Protein 4GBD (pdb70)

InterPro domains:
  IPR006680 Amidohydrolase-related [PF01979] (64-412)
  IPR011059 Metal-dependent hydrolase, composite domain superfamily [G3DSA:2.30.40.10] (15-431)
  IPR011059 Metal-dependent hydrolase, composite domain superfamily [SSF51338] (9-438)
  IPR032466 Metal-dependent hydrolase [SSF51556] (66-365)
  IPR050287 5-Methylthioadenosine/S-adenosylhomocysteine deaminase [PTHR43794] (7-441)

Solvent-accessible surface area: 29307 Å² total; per-residue (Å²): 132,73,2,69,18,0,0,6,5,23,25,0,1,8,8,47,95,62,46,56,47,49,146,71,41,0,0,1,3,54,118,21,89,2,28,70,41,10,62,82,114,104,2,77,209,74,23,25,122,92,85,63,105,1,102,14,22,0,0,0,2,2,1,1,2,0,0,5,19,4,0,6,0,0,0,0,7,61,7,31,49,34,62,11,49,55,18,11,99,92,73,4,61,67,15,9,66,125,56,14,45,65,83,0,0,94,25,0,0,50,2,0,1,0,1,4,2,61,0,0,3,1,0,3,0,0,10,7,17,56,9,121,9,0,7,36,16,0,92,100,2,3,2,12,0,4,0,0,1,7,0,11,67,73,101,20,24,29,5,165,64,15,56,25,4,9,144,62,1,65,52,10,39,75,116,29,115,169,32,93,24,2,99,9,1,1,0,0,22,0,12,83,6,2,38,58,114,47,0,68,88,0,31,74,24,3,110,130,50,97,7,11,5,0,0,15,0,0,6,20,45,121,15,6,96,67,16,87,150,188,96,59,35,40,1,0,22,29,2,66,142,20,39,7,17,10,94,94,2,0,0,0,1,0,9,44,25,51,109,96,2,28,52,37,1,72,127,23,99,1,5,0,0,3,0,1,10,0,1,1,5,8,26,9,14,57,5,21,2,17,81,0,34,126,38,63,11,30,0,0,0,0,0,8,2,0,0,1,0,0,10,4,18,0,1,10,0,1,35,14,0,0,2,5,5,0,12,50,86,49,101,3,84,2,2,34,10,45,108,0,2,42,0,0,0,5,5,0,0,93,1,8,46,3,62,205,63,4,4,2,6,73,77,48,21,17,0,6,0,0,0,0,20,1,37,30,4,12,14,2,2,37,48,53,11,0,4,1,0,0,0,0,1,23,40,72,10,4,65,6,0,1,3,24,23,153,40,2,0,29,94,29,142,15,80,90,25,78,47,135,153,11,15,49,77,2,120,93,19,7,68,106,20,73,119,120,2,71,17,0,0,3,3,26,24,0,0,8,6,50,92,65,42,61,46,49,147,76,42,0,0,0,3,76,119,13,85,2,29,63,39,9,60,79,128,108,1,82,219,80,25,26,122,87,77,55,94,6,106,15,24,0,0,0,0,3,2,1,2,0,0,5,21,5,0,6,0,0,0,0,8,60,4,28,51,36,64,12,53,57,19,8,97,89,76,3,59,69,15,9,67,129,54,14,44,66,79,0,0,97,26,0,0,50,1,0,1,0,2,5,1,59,0,0,2,1,0,5,1,0,8,8,16,58,11,129,9,0,6,36,16,0,91,100,2,3,2,9,1,3,0,0,1,5,0,11,64,70,99,20,27,30,6,169,68,10,53,23,4,15,137,63,0,65,56,10,19,101,115,31,159,155,38,100,36,4,110,6,1,0,0,0,23,0,10,82,7,3,39,54,109,44,0,65,88,0,32,70,20,4,110,121,59,94,2,13,5,0,0,12,0,0,6,18,44,110,12,8,99,56,18,91,145,178,101,58,37,38,2,0,24,35,1,68,142,20,38,7,19,12,84,92,2,0,0,0,1,0,11,40,22,49,116,93,2,27,46,29,0,71,115,25,89,0,5,0,0,2,0,1,10,0,1,1,4,8,26,8,15,56,6,20,2,19,87,0,45,121,37,60,9,24,0,0,0,0,0,8,1,0,1,1,1,0,12,4,17,0,4,10,0,1,37,14,0,0,2,7,5,0,11,48,77,52,90,3,82,3,1,28,8,42,118,0,2,36,0,1,0,4,6,0,0,91,1,7,51,10,64,208,76,3,5,2,7,70,76,46,20,16,0,5,0,0,0,0,18,1,39,27,5,12,13,4,2,39,46,52,12,0,3,1,0,1,2,0,2,22,37,72,9,4,64,6,0,3,2,19,15,151,38,4,0,29,80,28,134,17,98,99,25,77,42,129,160,9,10,50,92,2,114,102,22,6,67,108,19,70,120

Foldseek 3Di:
DAAQEKEFEQWEDQLVVFDDIDGQWIWGHHQQFTADIGHNVVNVVRHYPYYHYHYQKYKWFFFEAQEAAQLCLLCFQVQADAADPCCCPVPVVVLQVVDPALVSLLLRNLLRLLLRVLLRHQEYEHAYPPLVSNVVSCVLLNGAYEYAQEAFCAQGHPRRHRVRSVVVQVVVQVVCVPPPGYHYAHEHEELVTHDLVSLLVRQVVCVVSVHAYEYAALQAPVQQVVCCVPPVHGSLVSNVVSPRAAQRYEHERNQDADVVNLVSCLVRLAEYEHAPQLSVRSVRHHRQVQVSVVSPRLYAYHNYDCNRNNGRNLLVRLLVNLVSNCVSNVHNPGCPLSNSLLNRFQSSCSNRVNNVATRGSDGPHRPFMWMFRQPDPQNPPPPDVSNSSNHGDGSNRTQWTDTSNHTQGHGSDGPRDDVVVSVVVSVVSNVVSVD/DAQEKEFEQWEDQLVVFPDIDGQWIWGHHQQFGADIGHNVVVVVVDHPYYDYHYQKYKWFFFEFQAAAQLCQLVFQVQADAADPCSCPVGVVVLQVPDDALVSLLLRLLLRLLQRVLLRHQEYEHAYPPLVSSVVSCVLLLGAYEYAQEAFCACGHPRRHRVRSVVVLVVVCVVCVPPPGYHYAHEHEELVGDDLVRLLVRVVVCVVSVHAYEYAALQAPCQQVVCCVPPVHGSQVVCVVSPRAAQRYEHEHQQDADPVNLVSQLVRLAEYEHAAQLSVRSVRHHHQVQVSVVSPRLYAYHPYDCNRNNGRNLLQSLLVNQVRNCVSVVHNPGCALRNSLQSRFQSSCSNRVNNQATRGSDGPHRRFMWMFRQPDPQNPPPPDVSNSSRHTDGSNRTQWTDTSNHTQGHGSDGPSDDVVVSVVVSVVSNVVSVD

Nearest PDB structures (foldseek):
  4gbd-assembly1_B  TM=1.002E+00  e=1.174E-94  Pseudomonas aeruginosa PAO1
  3lnp-assembly1_A-2  TM=9.795E-01  e=4.358E-64  Oleispira antarctica
  4dzh-assembly1_A-2  TM=9.900E-01  e=2.253E-63  Xanthomonas campestris pv. campestris str. ATCC 33913
  4f0r-assembly1_A  TM=9.836E-01  e=1.410E-61  Chromobacterium violaceum ATCC 12472
  4v1y-assembly2_G  TM=9.250E-01  e=1.559E-37  Pseudomonas sp. ADP

B-factor: mean 43.45, std 11.18, range [23.79, 106.52]

Secondary structure (DSSP, 8-state):
--EEEEEEEEEE--SSSTT--EESEEEEEETTEEEEEEEHHHHHHH-EEEEEEEEEEEEEEPEEEEEE-GGGGGGTTSS-S--HHHHIIIIIHHHHHHH--HHHHHHHHHHHHHHHHHTTEEEEEEE-S-HHHHHHHHHHHT-EEEEEEEE-SS-BTTBSSHHHHHHHHHHHHHHTTT-SSEEEEEEE--GGGS-HHHHHHHHHHHHHHT--EEEEES-SHHHHHHHHHHHSS-HHHHHHHHT--STTEEEEE-----HHHHHHHHHHTPEEEE-HHHHHHTT-----HHHHHHTT-EEEE----TTSS----HHHHHHHHHHHHHHHHT-TTTT-HHHHHHHHTHHHHHHHT-TTTSSS--TTSB--EEEEE--SGGG-S-S-HHHHHHHH--GGGEEEEEETTEEEEETTEESS--HHHHHHHHHHHHHHHH-/-EEEEEEEEEE---SSTT--EESEEEEEETTEEEEEEEHHHHHHH-EEEEEEEEEEEEEEPEEE----GGGGGGTTTT-S--HHHHIIIIIHHHHHHH--HHHHHHHHHHHHHHHHHTTEEEEEEE-S-HHHHHHHHHHHT-EEEEEEEE-SS-BTTBSSHHHHHHHHHHHHHHHTT-SSEEEEEEE--GGGS-HHHHHHHHHHHHHHT--EEEEES--HHHHHHHHHHHSS-HHHHHHHHT--STTEEEEE-----HHHHHHHHHHT-EEEE-HHHHHHTT-----HHHHHHTT-EEEE----TTSS----HHHHHHHHHHHHHHHHT-TTSS-HHHHHHHHTHHHHHHTT-TTTSSS--TTSB--EEEEE--SGGG-S-S-HHHHHHHH--GGGEEEEEETTEEEEETTEESS--HHHHHHHHHHHHHHHH-

Structure (mmCIF, N/CA/C/O backbone):
data_4GBD
#
_entry.id   4GBD
#
_cell.length_a   119.814
_cell.length_b   120.310
_cell.length_c   77.298
_cell.angle_alpha   90.000
_cell.angle_beta   108.000
_cell.angle_gamma   90.000
#
_symmetry.space_group_name_H-M   'C 1 2 1'
#
loop_
_entity.id
_entity.type
_entity.pdbx_description
1 polymer 'Putative uncharacterized protein'
2 non-polymer (8R)-3-(5-S-methyl-5-thio-beta-D-ribofuranosyl)-3,6,7,8-tetrahydroimidazo[4,5-d][1,3]diazepin-8-ol
3 non-polymer 'ZINC ION'
4 non-polymer 'PHOSPHATE ION'
5 water water
#
loop_
_atom_site.group_PDB
_atom_site.id
_atom_site.type_symbol
_atom_site.label_atom_id
_atom_site.label_alt_id
_atom_site.label_comp_id
_atom_site.label_asym_id
_atom_site.label_entity_id
_atom_site.label_seq_id
_atom_site.pdbx_PDB_ins_code
_atom_site.Cartn_x
_atom_site.Cartn_y
_atom_site.Cartn_z
_atom_site.occupancy
_atom_site.B_iso_or_equiv
_atom_site.auth_seq_id
_atom_site.auth_comp_id
_atom_site.auth_asym_id
_atom_site.auth_atom_id
_atom_site.pdbx_PDB_model_num
ATOM 1 N N . ASN A 1 20 ? -58.494 -37.874 5.500 1.00 63.05 6 ASN A N 1
ATOM 2 C CA . ASN A 1 20 ? -58.648 -37.189 6.813 1.00 64.44 6 ASN A CA 1
ATOM 3 C C . ASN A 1 20 ? -58.279 -35.692 6.707 1.00 65.18 6 ASN A C 1
ATOM 4 O O . ASN A 1 20 ? -57.156 -35.279 7.042 1.00 61.62 6 ASN A O 1
ATOM 9 N N . PRO A 1 21 ? -59.220 -34.878 6.211 1.00 58.98 7 PRO A N 1
ATOM 10 C CA . PRO A 1 21 ? -59.022 -33.439 5.982 1.00 51.58 7 PRO A CA 1
ATOM 11 C C . PRO A 1 21 ? -58.535 -32.667 7.227 1.00 42.19 7 PRO A C 1
ATOM 12 O O . PRO A 1 21 ? -58.838 -33.048 8.341 1.00 36.49 7 PRO A O 1
ATOM 16 N N . PHE A 1 22 ? -57.850 -31.548 7.013 1.00 37.09 8 PHE A N 1
ATOM 17 C CA . PHE A 1 22 ? -57.394 -30.690 8.108 1.00 36.87 8 PHE A CA 1
ATOM 18 C C . PHE A 1 22 ? -58.589 -29.999 8.753 1.00 36.06 8 PHE A C 1
ATOM 19 O O . PHE A 1 22 ? -59.620 -29.795 8.092 1.00 34.54 8 PHE A O 1
ATOM 27 N N . ASP A 1 23 ? -58.461 -29.624 10.025 1.00 31.79 9 ASP A N 1
ATOM 28 C CA . ASP A 1 23 ? -59.409 -28.722 10.662 1.00 32.76 9 ASP A CA 1
ATOM 29 C C . ASP A 1 23 ? -59.341 -27.351 10.006 1.00 35.50 9 ASP A C 1
ATOM 30 O O . ASP A 1 23 ? -60.357 -26.719 9.715 1.00 34.13 9 ASP A O 1
ATOM 35 N N . LEU A 1 24 ? -58.124 -26.893 9.731 1.00 34.81 10 LEU A N 1
ATOM 36 C CA . LEU A 1 24 ? -57.949 -25.584 9.148 1.00 34.25 10 LEU A CA 1
ATOM 37 C C . LEU A 1 24 ? -56.769 -25.555 8.191 1.00 36.15 10 LEU A C 1
ATOM 38 O O . LEU A 1 24 ? -55.662 -26.025 8.519 1.00 36.43 10 LEU A O 1
ATOM 43 N N . LEU A 1 25 ? -57.015 -25.025 7.002 1.00 30.83 11 LEU A N 1
ATOM 44 C CA . LEU A 1 25 ? -55.958 -24.878 6.033 1.00 33.52 11 LEU A CA 1
ATOM 45 C C . LEU A 1 25 ? -55.600 -23.394 5.845 1.00 35.36 11 LEU A C 1
ATOM 46 O O . LEU A 1 25 ? -56.440 -22.616 5.398 1.00 32.81 11 LEU A O 1
ATOM 51 N N . LEU A 1 26 ? -54.352 -23.013 6.157 1.00 31.21 12 LEU A N 1
ATOM 52 C CA . LEU A 1 26 ? -53.865 -21.625 6.024 1.00 32.24 12 LEU A CA 1
ATOM 53 C C . LEU A 1 26 ? -53.086 -21.462 4.739 1.00 35.26 12 LEU A C 1
ATOM 54 O O . LEU A 1 26 ? -52.172 -22.251 4.472 1.00 36.08 12 LEU A O 1
ATOM 59 N N . LEU A 1 27 ? -53.436 -20.450 3.949 1.00 34.95 13 LEU A N 1
ATOM 60 C CA . LEU A 1 27 ? -52.784 -20.202 2.652 1.00 37.04 13 LEU A CA 1
ATOM 61 C C . LEU A 1 27 ? -52.093 -18.824 2.540 1.00 37.23 13 LEU A C 1
ATOM 62 O O . LEU A 1 27 ? -52.590 -17.917 1.867 1.00 34.08 13 LEU A O 1
ATOM 67 N N . PRO A 1 28 ? -50.930 -18.663 3.181 1.00 35.94 14 PRO A N 1
ATOM 68 C CA . PRO A 1 28 ? -50.263 -17.354 3.122 1.00 33.74 14 PRO A CA 1
ATOM 69 C C . PRO A 1 28 ? -49.419 -17.202 1.869 1.00 31.80 14 PRO A C 1
ATOM 70 O O . PRO A 1 28 ? -49.084 -18.198 1.255 1.00 33.35 14 PRO A O 1
ATOM 74 N N . THR A 1 29 ? -48.999 -15.987 1.535 1.00 30.78 15 THR A N 1
ATOM 75 C CA . THR A 1 29 ? -47.977 -15.818 0.492 1.00 33.66 15 THR A CA 1
ATOM 76 C C . THR A 1 29 ? -46.631 -16.483 0.882 1.00 34.61 15 THR A C 1
ATOM 77 O O . THR A 1 29 ? -45.982 -17.158 0.059 1.00 30.95 15 THR A O 1
ATOM 81 N N . TRP A 1 30 ? -46.240 -16.299 2.137 1.00 28.38 16 TRP A N 1
ATOM 82 C CA . TRP A 1 30 ? -44.964 -16.844 2.608 1.00 32.55 16 TRP A CA 1
ATOM 83 C C . TRP A 1 30 ? -45.130 -17.611 3.859 1.00 30.79 16 TRP A C 1
ATOM 84 O O . TRP A 1 30 ? -45.977 -17.248 4.724 1.00 29.83 16 TRP A O 1
ATOM 95 N N . ILE A 1 31 ? -44.291 -18.641 3.987 1.00 29.78 17 ILE A N 1
ATOM 96 C CA . ILE A 1 31 ? -44.166 -19.403 5.235 1.00 29.63 17 ILE A CA 1
ATOM 97 C C . ILE A 1 31 ? -42.711 -19.394 5.640 1.00 30.49 17 ILE A C 1
ATOM 98 O O . ILE A 1 31 ? -41.836 -19.733 4.847 1.00 31.08 17 ILE A O 1
ATOM 103 N N . VAL A 1 32 ? -42.453 -19.040 6.885 1.00 28.40 18 VAL A N 1
ATOM 104 C CA . VAL A 1 32 ? -41.095 -19.223 7.392 1.00 28.76 18 VAL A CA 1
ATOM 105 C C . VAL A 1 32 ? -41.125 -20.235 8.546 1.00 29.74 18 VAL A C 1
ATOM 106 O O . VAL A 1 32 ? -41.634 -19.936 9.638 1.00 31.10 18 VAL A O 1
ATOM 110 N N . PRO A 1 33 ? -40.579 -21.446 8.290 1.00 29.68 19 PRO A N 1
ATOM 111 C CA . PRO A 1 33 ? -40.731 -22.574 9.182 1.00 29.57 19 PRO A CA 1
ATOM 112 C C . PRO A 1 33 ? -39.727 -22.505 10.340 1.00 32.52 19 PRO A C 1
ATOM 113 O O . PRO A 1 33 ? -39.909 -23.214 11.351 1.00 32.98 19 PRO A O 1
ATOM 117 N N . VAL A 1 34 ? -38.680 -21.688 10.167 1.00 32.16 20 VAL A N 1
ATOM 118 C CA . VAL A 1 34 ? -37.631 -21.466 11.164 1.00 33.26 20 VAL A CA 1
ATOM 119 C C . VAL A 1 34 ? -36.641 -22.632 11.193 1.00 38.26 20 VAL A C 1
ATOM 120 O O . VAL A 1 34 ? -35.422 -22.408 11.245 1.00 35.38 20 VAL A O 1
ATOM 124 N N . GLU A 1 35 ? -37.178 -23.857 11.141 1.00 38.79 21 GLU A N 1
ATOM 125 C CA . GLU A 1 35 ? -36.426 -25.092 10.820 1.00 40.70 21 GLU A CA 1
ATOM 126 C C . GLU A 1 35 ? -36.924 -25.706 9.502 1.00 44.06 21 GLU A C 1
ATOM 127 O O . GLU A 1 35 ? -38.125 -25.942 9.350 1.00 47.48 21 GLU A O 1
ATOM 133 N N . PRO A 1 36 ? -36.022 -25.951 8.536 1.00 42.88 22 PRO A N 1
ATOM 134 C CA . PRO A 1 36 ? -34.600 -25.577 8.560 1.00 43.18 22 PRO A CA 1
ATOM 135 C C . PRO A 1 36 ? -34.408 -24.068 8.477 1.00 41.47 22 PRO A C 1
ATOM 136 O O . PRO A 1 36 ? -35.281 -23.336 7.961 1.00 36.32 22 PRO A O 1
ATOM 140 N N . ALA A 1 37 ? -33.272 -23.630 8.999 1.00 37.35 23 ALA A N 1
ATOM 141 C CA . ALA A 1 37 ? -32.936 -22.218 9.134 1.00 37.97 23 ALA A CA 1
ATOM 142 C C . ALA A 1 37 ? -32.764 -21.557 7.785 1.00 37.35 23 ALA A C 1
ATOM 143 O O . ALA A 1 37 ? -32.226 -22.154 6.859 1.00 36.74 23 ALA A O 1
ATOM 145 N N . GLY A 1 38 ? -33.221 -20.316 7.673 1.00 35.83 24 GLY A N 1
ATOM 146 C CA . GLY A 1 38 ? -32.894 -19.481 6.539 1.00 33.46 24 GLY A CA 1
ATOM 147 C C . GLY A 1 38 ? -33.744 -19.667 5.318 1.00 36.03 24 GLY A C 1
ATOM 148 O O . GLY A 1 38 ? -33.419 -19.128 4.283 1.00 40.04 24 GLY A O 1
ATOM 149 N N . VAL A 1 39 ? -34.825 -20.424 5.422 1.00 35.86 25 VAL A N 1
ATOM 150 C CA . VAL A 1 39 ? -35.686 -20.675 4.264 1.00 37.03 25 VAL A CA 1
ATOM 151 C C . VAL A 1 39 ? -37.040 -20.011 4.408 1.00 35.19 25 VAL A C 1
ATOM 152 O O . VAL A 1 39 ? -37.537 -19.826 5.498 1.00 35.16 25 VAL A O 1
ATOM 156 N N . VAL A 1 40 ? -37.632 -19.659 3.279 1.00 35.17 26 VAL A N 1
ATOM 157 C CA . VAL A 1 40 ? -38.946 -19.093 3.240 1.00 38.07 26 VAL A CA 1
ATOM 158 C C . VAL A 1 40 ? -39.663 -19.815 2.100 1.00 38.54 26 VAL A C 1
ATOM 159 O O . VAL A 1 40 ? -39.103 -19.969 1.024 1.00 36.85 26 VAL A O 1
ATOM 163 N N . LEU A 1 41 ? -40.875 -20.298 2.356 1.00 39.41 27 LEU A N 1
ATOM 164 C CA . LEU A 1 41 ? -41.669 -20.970 1.334 1.00 41.42 27 LEU A CA 1
ATOM 165 C C . LEU A 1 41 ? -42.685 -20.007 0.721 1.00 44.67 27 LEU A C 1
ATOM 166 O O . LEU A 1 41 ? -43.399 -19.304 1.433 1.00 40.81 27 LEU A O 1
ATOM 171 N N . ARG A 1 42 ? -42.745 -19.998 -0.609 1.00 39.91 28 ARG A N 1
ATOM 172 C CA . ARG A 1 42 ? -43.697 -19.192 -1.330 1.00 40.50 28 ARG A CA 1
ATOM 173 C C . ARG A 1 42 ? -44.816 -20.055 -1.892 1.00 40.79 28 ARG A C 1
ATOM 174 O O . ARG A 1 42 ? -44.569 -21.150 -2.421 1.00 36.53 28 ARG A O 1
ATOM 182 N N . ASP A 1 43 ? -46.051 -19.574 -1.751 1.00 42.72 29 ASP A N 1
ATOM 183 C CA . ASP A 1 43 ? -47.225 -20.287 -2.289 1.00 40.87 29 ASP A CA 1
ATOM 184 C C . ASP A 1 43 ? -47.343 -21.735 -1.765 1.00 40.60 29 ASP A C 1
ATOM 185 O O . ASP A 1 43 ? -47.612 -22.688 -2.507 1.00 40.35 29 ASP A O 1
ATOM 190 N N . HIS A 1 44 ? -47.075 -21.883 -0.473 1.00 34.38 30 HIS A N 1
ATOM 191 C CA . HIS A 1 44 ? -47.261 -23.152 0.226 1.00 36.55 30 HIS A CA 1
ATOM 192 C C . HIS A 1 44 ? -48.383 -22.977 1.173 1.00 37.27 30 HIS A C 1
ATOM 193 O O . HIS A 1 44 ? -48.941 -21.880 1.262 1.00 37.69 30 HIS A O 1
ATOM 200 N N . ALA A 1 45 ? -48.700 -24.021 1.930 1.00 36.26 31 ALA A N 1
ATOM 201 C CA . ALA A 1 45 ? -49.880 -23.980 2.772 1.00 37.59 31 ALA A CA 1
ATOM 202 C C . ALA A 1 45 ? -49.565 -24.759 4.018 1.00 37.21 31 ALA A C 1
ATOM 203 O O . ALA A 1 45 ? -48.742 -25.661 3.976 1.00 37.10 31 ALA A O 1
ATOM 205 N N . LEU A 1 46 ? -50.215 -24.397 5.118 1.00 33.02 32 LEU A N 1
ATOM 206 C CA . LEU A 1 46 ? -50.058 -25.117 6.366 1.00 34.04 32 LEU A CA 1
ATOM 207 C C . LEU A 1 46 ? -51.440 -25.637 6.798 1.00 35.03 32 LEU A C 1
ATOM 208 O O . LEU A 1 46 ? -52.364 -24.852 7.025 1.00 36.82 32 LEU A O 1
ATOM 213 N N . GLY A 1 47 ? -51.574 -26.960 6.916 1.00 37.72 33 GLY A N 1
ATOM 214 C CA . GLY A 1 47 ? -52.815 -27.583 7.372 1.00 33.51 33 GLY A CA 1
ATOM 215 C C . GLY A 1 47 ? -52.690 -27.900 8.854 1.00 37.14 33 GLY A C 1
ATOM 216 O O . GLY A 1 47 ? -51.681 -28.495 9.277 1.00 36.36 33 GLY A O 1
ATOM 217 N N . ILE A 1 48 ? -53.715 -27.517 9.631 1.00 33.60 34 ILE A N 1
ATOM 218 C CA . ILE A 1 48 ? -53.778 -27.776 11.085 1.00 32.00 34 ILE A CA 1
ATOM 219 C C . ILE A 1 48 ? -54.774 -28.903 11.368 1.00 37.49 34 ILE A C 1
ATOM 220 O O . ILE A 1 48 ? -55.865 -28.995 10.729 1.00 31.92 34 ILE A O 1
ATOM 225 N N . ARG A 1 49 ? -54.422 -29.798 12.281 1.00 33.27 35 ARG A N 1
ATOM 226 C CA . ARG A 1 49 ? -55.389 -30.825 12.682 1.00 36.57 35 ARG A CA 1
ATOM 227 C C . ARG A 1 49 ? -55.168 -31.172 14.119 1.00 40.41 35 ARG A C 1
ATOM 228 O O . ARG A 1 49 ? -54.007 -31.311 14.553 1.00 37.26 35 ARG A O 1
ATOM 236 N N . ASP A 1 50 ? -56.265 -31.291 14.863 1.00 37.66 36 ASP A N 1
ATOM 237 C CA . ASP A 1 50 ? -56.204 -31.637 16.306 1.00 43.50 36 ASP A CA 1
ATOM 238 C C . ASP A 1 50 ? -55.199 -30.794 17.091 1.00 43.43 36 ASP A C 1
ATOM 239 O O . ASP A 1 50 ? -54.526 -31.314 17.982 1.00 48.13 36 ASP A O 1
ATOM 244 N N . GLY A 1 51 ? -55.074 -29.508 16.733 1.00 41.12 37 GLY A N 1
ATOM 245 C CA . GLY A 1 51 ? -54.246 -28.553 17.475 1.00 37.21 37 GLY A CA 1
ATOM 246 C C . GLY A 1 51 ? -52.784 -28.624 17.094 1.00 36.25 37 GLY A C 1
ATOM 247 O O . GLY A 1 51 ? -51.969 -27.920 17.661 1.00 35.71 37 GLY A O 1
ATOM 248 N N . GLN A 1 52 ? -52.486 -29.460 16.095 1.00 35.25 38 GLN A N 1
ATOM 249 C CA . GLN A 1 52 ? -51.172 -29.671 15.580 1.00 36.94 38 GLN A CA 1
ATOM 250 C C . GLN A 1 52 ? -50.990 -29.283 14.113 1.00 39.53 38 GLN A C 1
ATOM 251 O O . GLN A 1 52 ? -51.951 -29.257 13.326 1.00 35.21 38 GLN A O 1
ATOM 257 N N . ILE A 1 53 ? -49.735 -29.009 13.768 1.00 33.49 39 ILE A N 1
ATOM 258 C CA . ILE A 1 53 ? -49.318 -28.847 12.374 1.00 36.63 39 ILE A CA 1
ATOM 259 C C . ILE A 1 53 ? -49.349 -30.223 11.719 1.00 38.07 39 ILE A C 1
ATOM 260 O O . ILE A 1 53 ? -48.570 -31.111 12.085 1.00 40.90 39 ILE A O 1
ATOM 265 N N . ALA A 1 54 ? -50.243 -30.401 10.747 1.00 34.87 40 ALA A N 1
ATOM 266 C CA . ALA A 1 54 ? -50.395 -31.701 10.125 1.00 36.42 40 ALA A CA 1
ATOM 267 C C . ALA A 1 54 ? -49.493 -31.774 8.947 1.00 39.18 40 ALA A C 1
ATOM 268 O O . ALA A 1 54 ? -48.912 -32.813 8.694 1.00 42.62 40 ALA A O 1
ATOM 270 N N . LEU A 1 55 ? -49.344 -30.670 8.225 1.00 38.33 41 LEU A N 1
ATOM 271 C CA . LEU A 1 55 ? -48.598 -30.709 6.998 1.00 39.22 41 LEU A CA 1
ATOM 272 C C . LEU A 1 55 ? -48.247 -29.302 6.571 1.00 38.79 41 LEU A C 1
ATOM 273 O O . LEU A 1 55 ? -49.021 -28.376 6.797 1.00 36.17 41 LEU A O 1
ATOM 278 N N . VAL A 1 56 ? -47.057 -29.155 5.988 1.00 37.40 42 VAL A N 1
ATOM 279 C CA . VAL A 1 56 ? -46.687 -27.983 5.202 1.00 37.92 42 VAL A CA 1
ATOM 280 C C . VAL A 1 56 ? -46.467 -28.489 3.784 1.00 38.84 42 VAL A C 1
ATOM 281 O O . VAL A 1 56 ? -45.745 -29.451 3.598 1.00 39.41 42 VAL A O 1
ATOM 285 N N . ALA A 1 57 ? -47.112 -27.886 2.787 1.00 36.60 43 ALA A N 1
ATOM 286 C CA . ALA A 1 57 ? -47.049 -28.420 1.416 1.00 39.79 43 ALA A CA 1
ATOM 287 C C . ALA A 1 57 ? -47.338 -27.326 0.364 1.00 36.05 43 ALA A C 1
ATOM 288 O O . ALA A 1 57 ? -47.895 -26.277 0.693 1.00 34.65 43 ALA A O 1
ATOM 290 N N . PRO A 1 58 ? -46.916 -27.546 -0.888 1.00 34.83 44 PRO A N 1
ATOM 291 C CA . PRO A 1 58 ? -47.285 -26.610 -1.946 1.00 33.35 44 PRO A CA 1
ATOM 292 C C . PRO A 1 58 ? -48.803 -26.438 -1.948 1.00 34.79 44 PRO A C 1
ATOM 293 O O . PRO A 1 58 ? -49.512 -27.345 -1.505 1.00 33.35 44 PRO A O 1
ATOM 297 N N . ARG A 1 59 ? -49.294 -25.273 -2.371 1.00 35.15 45 ARG A N 1
ATOM 298 C CA . ARG A 1 59 ? -50.717 -24.964 -2.181 1.00 39.99 45 ARG A CA 1
ATOM 299 C C . ARG A 1 59 ? -51.636 -25.947 -2.905 1.00 37.59 45 ARG A C 1
ATOM 300 O O . ARG A 1 59 ? -52.621 -26.375 -2.331 1.00 38.00 45 ARG A O 1
ATOM 308 N N . GLU A 1 60 ? -51.306 -26.318 -4.145 1.00 38.31 46 GLU A N 1
ATOM 309 C CA . GLU A 1 60 ? -52.116 -27.298 -4.880 1.00 42.87 46 GLU A CA 1
ATOM 310 C C . GLU A 1 60 ? -52.315 -28.609 -4.087 1.00 41.77 46 GLU A C 1
ATOM 311 O O . GLU A 1 60 ? -53.438 -29.052 -3.841 1.00 38.35 46 GLU A O 1
ATOM 317 N N . GLN A 1 61 ? -51.214 -29.214 -3.665 1.00 39.63 47 GLN A N 1
ATOM 318 C CA . GLN A 1 61 ? -51.275 -30.459 -2.900 1.00 39.24 47 GLN A CA 1
ATOM 319 C C . GLN A 1 61 ? -52.075 -30.258 -1.620 1.00 35.22 47 GLN A C 1
ATOM 320 O O . GLN A 1 61 ? -52.847 -31.115 -1.204 1.00 34.13 47 GLN A O 1
ATOM 326 N N . ALA A 1 62 ? -51.926 -29.103 -0.998 1.00 37.04 48 ALA A N 1
ATOM 327 C CA . ALA A 1 62 ? -52.537 -28.930 0.315 1.00 38.81 48 ALA A CA 1
ATOM 328 C C . ALA A 1 62 ? -54.050 -28.818 0.121 1.00 37.20 48 ALA A C 1
ATOM 329 O O . ALA A 1 62 ? -54.824 -29.417 0.880 1.00 36.95 48 ALA A O 1
ATOM 331 N N . MET A 1 63 ? -54.448 -28.082 -0.920 1.00 34.04 49 MET A N 1
ATOM 332 C CA . MET A 1 63 ? -55.869 -27.850 -1.188 1.00 38.19 49 MET A CA 1
ATOM 333 C C . MET A 1 63 ? -56.580 -29.129 -1.621 1.00 39.36 49 MET A C 1
ATOM 334 O O . MET A 1 63 ? -57.784 -29.281 -1.372 1.00 37.27 49 MET A O 1
ATOM 339 N N . ARG A 1 64 ? -55.832 -30.035 -2.280 1.00 39.98 50 ARG A N 1
ATOM 340 C CA . ARG A 1 64 ? -56.396 -31.259 -2.862 1.00 40.38 50 ARG A CA 1
ATOM 341 C C . ARG A 1 64 ? -56.690 -32.189 -1.724 1.00 40.45 50 ARG A C 1
ATOM 342 O O . ARG A 1 64 ? -57.577 -33.005 -1.796 1.00 36.92 50 ARG A O 1
ATOM 350 N N . HIS A 1 65 ? -55.964 -32.014 -0.627 1.00 36.33 51 HIS A N 1
ATOM 351 C CA . HIS A 1 65 ? -56.167 -32.845 0.554 1.00 41.40 51 HIS A CA 1
ATOM 352 C C . HIS A 1 65 ? -57.505 -32.640 1.217 1.00 44.61 51 HIS A C 1
ATOM 353 O O . HIS A 1 65 ? -58.088 -33.591 1.725 1.00 46.68 51 HIS A O 1
ATOM 360 N N . GLY A 1 66 ? -57.990 -31.405 1.276 1.00 38.90 52 GLY A N 1
ATOM 361 C CA . GLY A 1 66 ? -59.244 -31.151 1.970 1.00 40.13 52 GLY A CA 1
ATOM 362 C C . GLY A 1 66 ? -59.122 -30.579 3.379 1.00 42.29 52 GLY A C 1
ATOM 363 O O . GLY A 1 66 ? -58.224 -30.946 4.156 1.00 41.99 52 GLY A O 1
ATOM 364 N N . ALA A 1 67 ? -60.049 -29.684 3.716 1.00 40.82 53 ALA A N 1
ATOM 365 C CA . ALA A 1 67 ? -60.080 -29.054 5.037 1.00 37.87 53 ALA A CA 1
ATOM 366 C C . ALA A 1 67 ? -61.488 -28.610 5.353 1.00 40.29 53 ALA A C 1
ATOM 367 O O . ALA A 1 67 ? -62.267 -28.282 4.453 1.00 37.63 53 ALA A O 1
ATOM 369 N N . THR A 1 68 ? -61.805 -28.596 6.640 1.00 40.49 54 THR A N 1
ATOM 370 C CA . THR A 1 68 ? -63.096 -28.126 7.118 1.00 39.82 54 THR A CA 1
ATOM 371 C C . THR A 1 68 ? -63.210 -26.612 6.910 1.00 43.38 54 THR A C 1
ATOM 372 O O . THR A 1 68 ? -64.286 -26.094 6.643 1.00 40.83 54 THR A O 1
ATOM 376 N N . GLU A 1 69 ? -62.084 -25.912 7.013 1.00 38.27 55 GLU A N 1
ATOM 377 C CA . GLU A 1 69 ? -62.074 -24.479 6.846 1.00 40.30 55 GLU A CA 1
ATOM 378 C C . GLU A 1 69 ? -60.747 -24.082 6.223 1.00 38.31 55 GLU A C 1
ATOM 379 O O . GLU A 1 69 ? -59.696 -24.693 6.494 1.00 34.92 55 GLU A O 1
ATOM 385 N N . ILE A 1 70 ? -60.802 -23.055 5.394 1.00 36.37 56 ILE A N 1
ATOM 386 C CA . ILE A 1 70 ? -59.686 -22.633 4.574 1.00 43.33 56 ILE A CA 1
ATOM 387 C C . ILE A 1 70 ? -59.545 -21.135 4.767 1.00 46.94 56 ILE A C 1
ATOM 388 O O . ILE A 1 70 ? -60.541 -20.422 4.737 1.00 45.11 56 ILE A O 1
ATOM 393 N N . ARG A 1 71 ? -58.331 -20.662 5.058 1.00 44.35 57 ARG A N 1
ATOM 394 C CA . ARG A 1 71 ? -58.103 -19.218 5.166 1.00 41.72 57 ARG A CA 1
ATOM 395 C C . ARG A 1 71 ? -57.010 -18.736 4.232 1.00 41.92 57 ARG A C 1
ATOM 396 O O . ARG A 1 71 ? -55.832 -19.062 4.436 1.00 39.12 57 ARG A O 1
ATOM 404 N N . GLU A 1 72 ? -57.398 -17.945 3.233 1.00 38.31 58 GLU A N 1
ATOM 405 C CA . GLU A 1 72 ? -56.445 -17.273 2.360 1.00 42.13 58 GLU A CA 1
ATOM 406 C C . GLU A 1 72 ? -55.772 -16.127 3.084 1.00 42.03 58 GLU A C 1
ATOM 407 O O . GLU A 1 72 ? -56.443 -15.328 3.737 1.00 41.05 58 GLU A O 1
ATOM 413 N N . LEU A 1 73 ? -54.441 -16.047 2.975 1.00 40.85 59 LEU A N 1
ATOM 414 C CA . LEU A 1 73 ? -53.684 -14.988 3.656 1.00 36.66 59 LEU A CA 1
ATOM 415 C C . LEU A 1 73 ? -52.757 -14.238 2.688 1.00 36.32 59 LEU A C 1
ATOM 416 O O . LEU A 1 73 ? -51.510 -14.195 2.889 1.00 36.53 59 LEU A O 1
ATOM 421 N N . PRO A 1 74 ? -53.342 -13.627 1.638 1.00 36.15 60 PRO A N 1
ATOM 422 C CA . PRO A 1 74 ? -52.485 -13.007 0.627 1.00 37.37 60 PRO A CA 1
ATOM 423 C C . PRO A 1 74 ? -51.662 -11.857 1.216 1.00 38.40 60 PRO A C 1
ATOM 424 O O . PRO A 1 74 ? -52.156 -11.069 2.027 1.00 38.43 60 PRO A O 1
ATOM 428 N N . GLY A 1 75 ? -50.390 -11.804 0.858 1.00 36.21 61 GLY A N 1
ATOM 429 C CA . GLY A 1 75 ? -49.525 -10.734 1.330 1.00 34.70 61 GLY A CA 1
ATOM 430 C C . GLY A 1 75 ? -49.043 -10.954 2.778 1.00 35.58 61 GLY A C 1
ATOM 431 O O . GLY A 1 75 ? -48.375 -10.090 3.360 1.00 31.63 61 GLY A O 1
ATOM 432 N N . MET A 1 76 ? -49.394 -12.091 3.355 1.00 35.29 62 MET A N 1
ATOM 433 C CA . MET A 1 76 ? -48.997 -12.384 4.730 1.00 33.42 62 MET A CA 1
ATOM 434 C C . MET A 1 76 ? -47.889 -13.406 4.811 1.00 33.08 62 MET A C 1
ATOM 435 O O . MET A 1 76 ? -47.745 -14.252 3.937 1.00 27.67 62 MET A O 1
ATOM 440 N N . LEU A 1 77 ? -47.148 -13.325 5.900 1.00 27.39 63 LEU A N 1
ATOM 441 C CA . LEU A 1 77 ? -46.059 -14.208 6.202 1.00 30.76 63 LEU A CA 1
ATOM 442 C C . LEU A 1 77 ? -46.474 -14.989 7.482 1.00 31.20 63 LEU A C 1
ATOM 443 O O . LEU A 1 77 ? -46.854 -14.372 8.507 1.00 31.10 63 LEU A O 1
ATOM 448 N N . LEU A 1 78 ? -46.437 -16.313 7.401 1.00 29.21 64 LEU A N 1
ATOM 449 C CA . LEU A 1 78 ? -46.836 -17.162 8.512 1.00 29.10 64 LEU A CA 1
ATOM 450 C C . LEU A 1 78 ? -45.559 -17.642 9.207 1.00 28.90 64 LEU A C 1
ATOM 451 O O . LEU A 1 78 ? -44.617 -18.092 8.581 1.00 31.20 64 LEU A O 1
ATOM 456 N N . ALA A 1 79 ? -45.533 -17.510 10.507 1.00 29.75 65 ALA A N 1
ATOM 457 C CA . ALA A 1 79 ? -44.335 -17.868 11.263 1.00 29.42 65 ALA A CA 1
ATOM 458 C C . ALA A 1 79 ? -44.773 -18.640 12.525 1.00 29.38 65 ALA A C 1
ATOM 459 O O . ALA A 1 79 ? -45.954 -18.618 12.875 1.00 29.51 65 ALA A O 1
ATOM 461 N N . PRO A 1 80 ? -43.831 -19.309 13.240 1.00 33.12 66 PRO A N 1
ATOM 462 C CA . PRO A 1 80 ? -44.196 -19.749 14.608 1.00 30.89 66 PRO A CA 1
ATOM 463 C C . PRO A 1 80 ? -44.511 -18.536 15.501 1.00 28.86 66 PRO A C 1
ATOM 464 O O . PRO A 1 80 ? -43.969 -17.440 15.281 1.00 28.94 66 PRO A O 1
ATOM 468 N N . GLY A 1 81 ? -45.379 -18.715 16.490 1.00 27.89 67 GLY A N 1
ATOM 469 C CA . GLY A 1 81 ? -45.808 -17.602 17.316 1.00 27.28 67 GLY A CA 1
ATOM 470 C C . GLY A 1 81 ? -44.546 -17.144 18.033 1.00 31.90 67 GLY A C 1
ATOM 471 O O . GLY A 1 81 ? -43.611 -17.940 18.191 1.00 32.87 67 GLY A O 1
ATOM 472 N N . LEU A 1 82 ? -44.527 -15.886 18.476 1.00 31.64 68 LEU A N 1
ATOM 473 C CA . LEU A 1 82 ? -43.368 -15.321 19.134 1.00 32.38 68 LEU A CA 1
ATOM 474 C C . LEU A 1 82 ? -43.363 -15.755 20.623 1.00 28.62 68 LEU A C 1
ATOM 475 O O . LEU A 1 82 ? -44.399 -15.864 21.244 1.00 27.06 68 LEU A O 1
ATOM 480 N N . VAL A 1 83 ? -42.171 -15.966 21.170 1.00 30.11 69 VAL A N 1
ATOM 481 C CA . VAL A 1 83 ? -42.015 -16.437 22.512 1.00 31.74 69 VAL A CA 1
ATOM 482 C C . VAL A 1 83 ? -41.319 -15.380 23.341 1.00 33.08 69 VAL A C 1
ATOM 483 O O . VAL A 1 83 ? -40.094 -15.161 23.214 1.00 32.91 69 VAL A O 1
ATOM 487 N N . ASN A 1 84 ? -42.100 -14.737 24.196 1.00 32.17 70 ASN A N 1
ATOM 488 C CA . ASN A 1 84 ? -41.565 -13.746 25.111 1.00 34.46 70 ASN A CA 1
ATOM 489 C C . ASN A 1 84 ? -41.027 -14.421 26.359 1.00 37.55 70 ASN A C 1
ATOM 490 O O . ASN A 1 84 ? -41.781 -14.703 27.281 1.00 35.33 70 ASN A O 1
ATOM 495 N N . ALA A 1 85 ? -39.705 -14.602 26.402 1.00 35.86 71 ALA A N 1
ATOM 496 C CA . ALA A 1 85 ? -39.082 -15.416 27.421 1.00 37.12 71 ALA A CA 1
ATOM 497 C C . ALA A 1 85 ? -38.757 -14.798 28.771 1.00 36.63 71 ALA A C 1
ATOM 498 O O . ALA A 1 85 ? -38.249 -15.492 29.624 1.00 40.79 71 ALA A O 1
ATOM 500 N N . HIS A 1 86 ? -39.062 -13.530 28.987 1.00 34.97 72 HIS A N 1
ATOM 501 C CA . HIS A 1 86 ? -38.910 -12.937 30.326 1.00 33.53 72 HIS A CA 1
ATOM 502 C C . HIS A 1 86 ? -39.858 -11.803 30.430 1.00 34.56 72 HIS A C 1
ATOM 503 O O . HIS A 1 86 ? -39.785 -10.867 29.621 1.00 33.61 72 HIS A O 1
ATOM 510 N N . GLY A 1 87 ? -40.721 -11.832 31.439 1.00 32.33 73 GLY A N 1
ATOM 511 C CA . GLY A 1 87 ? -41.538 -10.679 31.737 1.00 32.64 73 GLY A CA 1
ATOM 512 C C . GLY A 1 87 ? -42.054 -10.637 33.162 1.00 37.06 73 GLY A C 1
ATOM 513 O O . GLY A 1 87 ? -41.867 -11.569 33.939 1.00 36.12 73 GLY A O 1
ATOM 514 N N . HIS A 1 88 ? -42.711 -9.533 33.479 1.00 35.93 74 HIS A N 1
ATOM 515 C CA . HIS A 1 88 ? -43.327 -9.282 34.758 1.00 37.34 74 HIS A CA 1
ATOM 516 C C . HIS A 1 88 ? -44.671 -8.717 34.426 1.00 33.95 74 HIS A C 1
ATOM 517 O O . HIS A 1 88 ? -44.936 -7.516 34.538 1.00 36.33 74 HIS A O 1
ATOM 524 N N . SER A 1 89 ? -45.532 -9.603 33.973 1.00 33.28 75 SER A N 1
ATOM 525 C CA . SER A 1 89 ? -46.651 -9.187 33.117 1.00 33.60 75 SER A CA 1
ATOM 526 C C . SER A 1 89 ? -47.568 -8.151 33.738 1.00 38.90 75 SER A C 1
ATOM 527 O O . SER A 1 89 ? -47.892 -7.141 33.089 1.00 34.46 75 SER A O 1
ATOM 530 N N . ALA A 1 90 ? -47.916 -8.328 35.019 1.00 36.61 76 ALA A N 1
ATOM 531 C CA . ALA A 1 90 ? -48.840 -7.392 35.660 1.00 38.43 76 ALA A CA 1
ATOM 532 C C . ALA A 1 90 ? -48.246 -6.015 35.948 1.00 36.95 76 ALA A C 1
ATOM 533 O O . ALA A 1 90 ? -48.963 -5.090 36.324 1.00 33.73 76 ALA A O 1
ATOM 535 N N . MET A 1 91 ? -46.937 -5.857 35.767 1.00 37.13 77 MET A N 1
ATOM 536 C CA . MET A 1 91 ? -46.365 -4.519 35.788 1.00 33.64 77 MET A CA 1
ATOM 537 C C . MET A 1 91 ? -46.832 -3.652 34.622 1.00 35.11 77 MET A C 1
ATOM 538 O O . MET A 1 91 ? -46.495 -2.490 34.547 1.00 36.64 77 MET A O 1
ATOM 543 N N . SER A 1 92 ? -47.668 -4.196 33.743 1.00 36.25 78 SER A N 1
ATOM 544 C CA . SER A 1 92 ? -48.351 -3.342 32.779 1.00 38.69 78 SER A CA 1
ATOM 545 C C . SER A 1 92 ? -49.132 -2.224 33.474 1.00 40.10 78 SER A C 1
ATOM 546 O O . SER A 1 92 ? -49.363 -1.175 32.888 1.00 37.30 78 SER A O 1
ATOM 549 N N . LEU A 1 93 ? -49.533 -2.432 34.729 1.00 36.84 79 LEU A N 1
ATOM 550 C CA . LEU A 1 93 ? -50.327 -1.408 35.423 1.00 31.67 79 LEU A CA 1
ATOM 551 C C . LEU A 1 93 ? -49.452 -0.313 35.982 1.00 36.50 79 LEU A C 1
ATOM 552 O O . LEU A 1 93 ? -49.961 0.705 36.462 1.00 36.72 79 LEU A O 1
ATOM 557 N N . PHE A 1 94 ? -48.128 -0.530 35.930 1.00 35.89 80 PHE A N 1
ATOM 558 C CA . PHE A 1 94 ? -47.120 0.501 36.266 1.00 37.51 80 PHE A CA 1
ATOM 559 C C . PHE A 1 94 ? -46.427 1.076 35.003 1.00 38.38 80 PHE A C 1
ATOM 560 O O . PHE A 1 94 ? -45.359 1.688 35.082 1.00 37.44 80 PHE A O 1
ATOM 568 N N . ARG A 1 95 ? -47.013 0.866 33.830 1.00 41.27 81 ARG A N 1
ATOM 569 C CA . ARG A 1 95 ? -46.435 1.377 32.591 1.00 35.01 81 ARG A CA 1
ATOM 570 C C . ARG A 1 95 ? -46.070 2.851 32.647 1.00 34.65 81 ARG A C 1
ATOM 571 O O . ARG A 1 95 ? -46.926 3.720 32.773 1.00 39.21 81 ARG A O 1
ATOM 579 N N . GLY A 1 96 ? -44.779 3.136 32.537 1.00 35.63 82 GLY A N 1
ATOM 580 C CA . GLY A 1 96 ? -44.313 4.515 32.567 1.00 35.21 82 GLY A CA 1
ATOM 581 C C . GLY A 1 96 ? -44.326 5.191 33.949 1.00 36.51 82 GLY A C 1
ATOM 582 O O . GLY A 1 96 ? -44.263 6.396 34.025 1.00 35.89 82 GLY A O 1
ATOM 583 N N . LEU A 1 97 ? -44.430 4.411 35.021 1.00 37.78 83 LEU A N 1
ATOM 584 C CA . LEU A 1 97 ? -44.496 4.973 36.391 1.00 39.54 83 LEU A CA 1
ATOM 585 C C . LEU A 1 97 ? -43.124 5.331 36.962 1.00 40.67 83 LEU A C 1
ATOM 586 O O . LEU A 1 97 ? -43.011 6.253 37.766 1.00 42.28 83 LEU A O 1
ATOM 591 N N . ALA A 1 98 ? -42.081 4.634 36.538 1.00 37.29 84 ALA A N 1
ATOM 592 C CA . ALA A 1 98 ? -40.766 4.892 37.110 1.00 39.89 84 ALA A CA 1
ATOM 593 C C . ALA A 1 98 ? -39.723 5.026 36.005 1.00 40.68 84 ALA A C 1
ATOM 594 O O . ALA A 1 98 ? -38.939 4.097 35.822 1.00 45.69 84 ALA A O 1
ATOM 596 N N . ASP A 1 99 ? -39.741 6.137 35.244 1.00 38.42 85 ASP A N 1
ATOM 597 C CA . ASP A 1 99 ? -38.736 6.372 34.183 1.00 42.81 85 ASP A CA 1
ATOM 598 C C . ASP A 1 99 ? -37.443 7.019 34.728 1.00 46.60 85 ASP A C 1
ATOM 599 O O . ASP A 1 99 ? -37.456 7.533 35.825 1.00 45.32 85 ASP A O 1
ATOM 604 N N . ASP A 1 100 ? -36.340 6.968 33.969 1.00 43.86 86 ASP A N 1
ATOM 605 C CA . ASP A 1 100 ? -35.136 7.768 34.261 1.00 44.85 86 ASP A CA 1
ATOM 606 C C . ASP A 1 100 ? -34.351 7.323 35.507 1.00 42.45 86 ASP A C 1
ATOM 607 O O . ASP A 1 100 ? -33.715 8.129 36.132 1.00 44.05 86 ASP A O 1
ATOM 612 N N . LEU A 1 101 ? -34.403 6.044 35.845 1.00 43.33 87 LEU A N 1
ATOM 613 C CA . LEU A 1 101 ? -33.761 5.514 37.048 1.00 41.49 87 LEU A CA 1
ATOM 614 C C . LEU A 1 101 ? -32.895 4.300 36.749 1.00 40.78 87 LEU A C 1
ATOM 615 O O . LEU A 1 101 ? -33.307 3.405 35.993 1.00 40.91 87 LEU A O 1
ATOM 620 N N . PRO A 1 102 ? -31.682 4.232 37.345 1.00 38.32 88 PRO A N 1
ATOM 621 C CA . PRO A 1 102 ? -30.952 2.997 37.141 1.00 35.80 88 PRO A CA 1
ATOM 622 C C . PRO A 1 102 ? -31.493 1.889 38.084 1.00 37.26 88 PRO A C 1
ATOM 623 O O . PRO A 1 102 ? -32.315 2.168 38.960 1.00 36.37 88 PRO A O 1
ATOM 627 N N . LEU A 1 103 ? -30.987 0.677 37.913 1.00 35.93 89 LEU A N 1
ATOM 628 C CA . LEU A 1 103 ? -31.629 -0.505 38.463 1.00 40.61 89 LEU A CA 1
ATOM 629 C C . LEU A 1 103 ? -31.954 -0.454 39.956 1.00 42.11 89 LEU A C 1
ATOM 630 O O . LEU A 1 103 ? -33.124 -0.618 40.372 1.00 40.22 89 LEU A O 1
ATOM 635 N N . MET A 1 104 ? -30.928 -0.223 40.752 1.00 42.45 90 MET A N 1
ATOM 636 C CA . MET A 1 104 ? -31.075 -0.346 42.206 1.00 45.33 90 MET A CA 1
ATOM 637 C C . MET A 1 104 ? -31.984 0.709 42.792 1.00 41.98 90 MET A C 1
ATOM 638 O O . MET A 1 104 ? -32.818 0.386 43.620 1.00 44.04 90 MET A O 1
ATOM 643 N N . THR A 1 105 ? -31.890 1.960 42.352 1.00 41.60 91 THR A N 1
ATOM 644 C CA A THR A 1 105 ? -32.836 2.974 42.834 0.50 44.05 91 THR A CA 1
ATOM 645 C CA B THR A 1 105 ? -32.844 2.939 42.859 0.50 43.96 91 THR A CA 1
ATOM 646 C C . THR A 1 105 ? -34.243 2.784 42.206 1.00 45.83 91 THR A C 1
ATOM 647 O O . THR A 1 105 ? -35.256 3.128 42.807 1.00 41.44 91 THR A O 1
ATOM 654 N N . TRP A 1 106 ? -34.306 2.223 40.995 1.00 43.90 92 TRP A N 1
ATOM 655 C CA . TRP A 1 106 ? -35.605 1.877 40.365 1.00 39.94 92 TRP A CA 1
ATOM 656 C C . TRP A 1 106 ? -36.321 0.847 41.224 1.00 38.65 92 TRP A C 1
ATOM 657 O O . TRP A 1 106 ? -37.476 1.036 41.645 1.00 41.11 92 TRP A O 1
ATOM 668 N N . LEU A 1 107 ? -35.619 -0.222 41.561 1.00 37.17 93 LEU A N 1
ATOM 669 C CA . LEU A 1 107 ? -36.161 -1.257 42.437 1.00 42.57 93 LEU A CA 1
ATOM 670 C C . LEU A 1 107 ? -36.468 -0.791 43.876 1.00 43.65 93 LEU A C 1
ATOM 671 O O . LEU A 1 107 ? -37.611 -0.873 44.309 1.00 40.80 93 LEU A O 1
ATOM 676 N N . GLN A 1 108 ? -35.468 -0.265 44.589 1.00 44.90 94 GLN A N 1
ATOM 677 C CA . GLN A 1 108 ? -35.602 0.041 46.048 1.00 47.01 94 GLN A CA 1
ATOM 678 C C . GLN A 1 108 ? -36.449 1.255 46.392 1.00 47.39 94 GLN A C 1
ATOM 679 O O . GLN A 1 108 ? -37.162 1.254 47.389 1.00 47.25 94 GLN A O 1
ATOM 685 N N . ASP A 1 109 ? -36.339 2.303 45.588 1.00 43.08 95 ASP A N 1
ATOM 686 C CA . ASP A 1 109 ? -37.015 3.548 45.879 1.00 43.59 95 ASP A CA 1
ATOM 687 C C . ASP A 1 109 ? -38.345 3.731 45.155 1.00 46.14 95 ASP A C 1
ATOM 688 O O . ASP A 1 109 ? -39.081 4.668 45.455 1.00 46.19 95 ASP A O 1
ATOM 693 N N . HIS A 1 110 ? -38.675 2.858 44.213 1.00 44.57 96 HIS A N 1
ATOM 694 C CA . HIS A 1 110 ? -39.891 3.092 43.406 1.00 45.55 96 HIS A CA 1
ATOM 695 C C . HIS A 1 110 ? -40.760 1.888 43.219 1.00 45.37 96 HIS A C 1
ATOM 696 O O . HIS A 1 110 ? -41.880 1.862 43.707 1.00 50.02 96 HIS A O 1
ATOM 703 N N . ILE A 1 111 ? -40.239 0.885 42.512 1.00 42.50 97 ILE A N 1
ATOM 704 C CA . ILE A 1 111 ? -40.962 -0.348 42.189 1.00 42.28 97 ILE A CA 1
ATOM 705 C C . ILE A 1 111 ? -41.303 -1.209 43.413 1.00 42.49 97 ILE A C 1
ATOM 706 O O . ILE A 1 111 ? -42.454 -1.559 43.624 1.00 37.30 97 ILE A O 1
ATOM 711 N N . TRP A 1 112 ? -40.310 -1.579 44.208 1.00 43.61 98 TRP A N 1
ATOM 712 C CA . TRP A 1 112 ? -40.611 -2.290 45.463 1.00 45.51 98 TRP A CA 1
ATOM 713 C C . TRP A 1 112 ? -41.604 -1.604 46.381 1.00 41.75 98 TRP A C 1
ATOM 714 O O . TRP A 1 112 ? -42.507 -2.268 46.874 1.00 46.82 98 TRP A O 1
ATOM 725 N N . PRO A 1 113 ? -41.473 -0.281 46.605 1.00 42.37 99 PRO A N 1
ATOM 726 C CA . PRO A 1 113 ? -42.510 0.422 47.390 1.00 44.31 99 PRO A CA 1
ATOM 727 C C . PRO A 1 113 ? -43.886 0.343 46.714 1.00 51.45 99 PRO A C 1
ATOM 728 O O . PRO A 1 113 ? -44.879 -0.012 47.374 1.00 47.83 99 PRO A O 1
ATOM 732 N N . ALA A 1 114 ? -43.941 0.621 45.405 1.00 44.97 100 ALA A N 1
ATOM 733 C CA . ALA A 1 114 ? -45.222 0.541 44.698 1.00 43.54 100 ALA A CA 1
ATOM 734 C C . ALA A 1 114 ? -45.803 -0.858 44.733 1.00 39.43 100 ALA A C 1
ATOM 735 O O . ALA 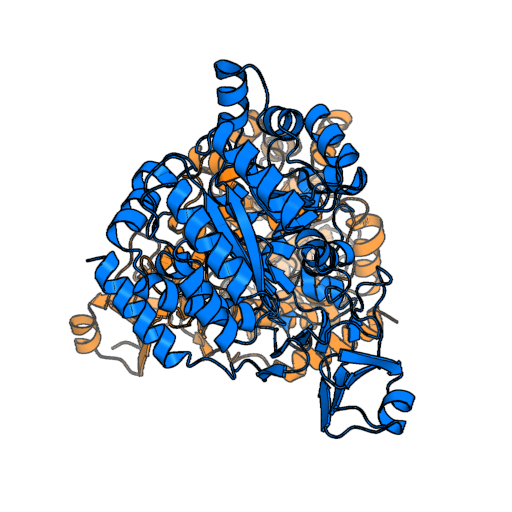A 1 114 ? -47.012 -1.015 44.862 1.00 45.74 100 ALA A O 1
ATOM 737 N N . GLU A 1 115 ? -44.967 -1.882 44.632 1.00 39.30 101 GLU A N 1
ATOM 738 C CA . GLU A 1 115 ? -45.481 -3.247 44.718 1.00 41.74 101 GLU A CA 1
ATOM 739 C C . GLU A 1 115 ? -46.106 -3.557 46.098 1.00 49.62 101 GLU A C 1
ATOM 740 O O . GLU A 1 115 ? -47.237 -4.076 46.189 1.00 45.89 101 GLU A O 1
ATOM 746 N N . GLY A 1 116 ? -45.369 -3.209 47.155 1.00 47.62 102 GLY A N 1
ATOM 747 C CA . GLY A 1 116 ? -45.801 -3.397 48.546 1.00 47.26 102 GLY A CA 1
ATOM 748 C C . GLY A 1 116 ? -47.123 -2.696 48.779 1.00 47.09 102 GLY A C 1
ATOM 749 O O . GLY A 1 116 ? -47.984 -3.217 49.471 1.00 54.61 102 GLY A O 1
ATOM 750 N N . GLN A 1 117 ? -47.310 -1.540 48.161 1.00 48.66 103 GLN A N 1
ATOM 751 C CA . GLN A 1 117 ? -48.547 -0.782 48.310 1.00 47.44 103 GLN A CA 1
ATOM 752 C C . GLN A 1 117 ? -49.780 -1.269 47.480 1.00 51.98 103 GLN A C 1
ATOM 753 O O . GLN A 1 117 ? -50.911 -1.047 47.892 1.00 48.56 103 GLN A O 1
ATOM 759 N N . TRP A 1 118 ? -49.580 -1.933 46.333 1.00 50.13 104 TRP A N 1
ATOM 760 C CA . TRP A 1 118 ? -50.698 -2.112 45.381 1.00 46.28 104 TRP A CA 1
ATOM 761 C C . TRP A 1 118 ? -50.946 -3.495 44.881 1.00 46.30 104 TRP A C 1
ATOM 762 O O . TRP A 1 118 ? -52.036 -3.777 44.380 1.00 48.25 104 TRP A O 1
ATOM 773 N N . VAL A 1 119 ? -49.931 -4.350 44.924 1.00 44.39 105 VAL A N 1
ATOM 774 C CA . VAL A 1 119 ? -50.047 -5.668 44.326 1.00 47.50 105 VAL A CA 1
ATOM 775 C C . VAL A 1 119 ? -50.876 -6.628 45.197 1.00 52.61 105 VAL A C 1
ATOM 776 O O . VAL A 1 119 ? -50.434 -7.090 46.241 1.00 48.52 105 VAL A O 1
ATOM 780 N N . SER A 1 120 ? -52.093 -6.899 44.745 1.00 51.84 106 SER A N 1
ATOM 781 C CA . SER A 1 120 ? -53.008 -7.788 45.429 1.00 47.65 106 SER A CA 1
ATOM 782 C C . SER A 1 120 ? -53.334 -8.837 44.382 1.00 50.28 106 SER A C 1
ATOM 783 O O . SER A 1 120 ? -52.901 -8.711 43.228 1.00 44.76 106 SER A O 1
ATOM 786 N N . GLU A 1 121 ? -54.094 -9.858 44.759 1.00 47.58 107 GLU A N 1
ATOM 787 C CA . GLU A 1 121 ? -54.552 -10.816 43.790 1.00 50.36 107 GLU A CA 1
ATOM 788 C C . GLU A 1 121 ? -55.326 -10.111 42.651 1.00 49.88 107 GLU A C 1
ATOM 789 O O . GLU A 1 121 ? -55.096 -10.414 41.481 1.00 48.39 107 GLU A O 1
ATOM 795 N N . ASP A 1 122 ? -56.194 -9.153 42.997 1.00 51.38 108 ASP A N 1
ATOM 796 C CA . ASP A 1 122 ? -56.937 -8.343 42.017 1.00 48.36 108 ASP A CA 1
ATOM 797 C C . ASP A 1 122 ? -56.054 -7.581 41.009 1.00 48.43 108 ASP A C 1
ATOM 798 O O . ASP A 1 122 ? -56.365 -7.557 39.817 1.00 41.33 108 ASP A O 1
ATOM 803 N N . PHE A 1 123 ? -55.009 -6.919 41.514 1.00 43.31 109 PHE A N 1
ATOM 804 C CA . PHE A 1 123 ? -53.982 -6.233 40.689 1.00 42.14 109 PHE A CA 1
ATOM 805 C C . PHE A 1 123 ? -53.418 -7.210 39.659 1.00 42.32 109 PHE A C 1
ATOM 806 O O . PHE A 1 123 ? -53.302 -6.875 38.442 1.00 36.77 109 PHE A O 1
ATOM 814 N N . ILE A 1 124 ? -53.074 -8.407 40.146 1.00 39.94 110 ILE A N 1
ATOM 815 C CA . ILE A 1 124 ? -52.434 -9.411 39.315 1.00 40.90 110 ILE A CA 1
ATOM 816 C C . ILE A 1 124 ? -53.367 -9.907 38.214 1.00 43.23 110 ILE A C 1
ATOM 817 O O . ILE A 1 124 ? -52.933 -10.026 37.053 1.00 38.94 110 ILE A O 1
ATOM 822 N N . ARG A 1 125 ? -54.627 -10.206 38.575 1.00 41.29 111 ARG A N 1
ATOM 823 C CA . ARG A 1 125 ? -55.621 -10.631 37.565 1.00 41.96 111 ARG A CA 1
ATOM 824 C C . ARG A 1 125 ? -55.796 -9.605 36.459 1.00 39.51 111 ARG A C 1
ATOM 825 O O . ARG A 1 125 ? -55.712 -9.956 35.281 1.00 36.41 111 ARG A O 1
ATOM 833 N N . ASP A 1 126 ? -56.015 -8.346 36.844 1.00 38.96 112 ASP A N 1
ATOM 834 C CA . ASP A 1 126 ? -56.197 -7.268 35.900 1.00 40.77 112 ASP A CA 1
ATOM 835 C C . ASP A 1 126 ? -54.930 -6.983 35.076 1.00 42.05 112 ASP A C 1
ATOM 836 O O . ASP A 1 126 ? -54.983 -6.914 33.853 1.00 39.49 112 ASP A O 1
ATOM 841 N N . GLY A 1 127 ? -53.799 -6.836 35.755 1.00 35.56 113 GLY A N 1
ATOM 842 C CA . GLY A 1 127 ? -52.562 -6.503 35.102 1.00 33.16 113 GLY A CA 1
ATOM 843 C C . GLY A 1 127 ? -52.084 -7.578 34.154 1.00 33.39 113 GLY A C 1
ATOM 844 O O . GLY A 1 127 ? -51.562 -7.260 33.066 1.00 37.51 113 GLY A O 1
ATOM 845 N N . THR A 1 128 ? -52.276 -8.841 34.531 1.00 31.61 114 THR A N 1
ATOM 846 C CA . THR A 1 128 ? -51.790 -9.957 33.729 1.00 30.93 114 THR A CA 1
ATOM 847 C C . THR A 1 128 ? -52.616 -10.077 32.455 1.00 33.37 114 THR A C 1
ATOM 848 O O . THR A 1 128 ? -52.078 -10.389 31.385 1.00 32.40 114 THR A O 1
ATOM 852 N N . GLU A 1 129 ? -53.936 -9.914 32.587 1.00 32.08 115 GLU A N 1
ATOM 853 C CA . GLU A 1 129 ? -54.811 -10.008 31.418 1.00 30.59 115 GLU A CA 1
ATOM 854 C C . GLU A 1 129 ? -54.517 -8.850 30.453 1.00 32.34 115 GLU A C 1
ATOM 855 O O . GLU A 1 129 ? -54.504 -9.037 29.227 1.00 34.65 115 GLU A O 1
ATOM 861 N N . LEU A 1 130 ? -54.314 -7.656 31.016 1.00 33.49 116 LEU A N 1
ATOM 862 C CA . LEU A 1 130 ? -53.905 -6.478 30.249 1.00 35.03 116 LEU A CA 1
ATOM 863 C C . LEU A 1 130 ? -52.646 -6.784 29.433 1.00 36.08 116 LEU A C 1
ATOM 864 O O . LEU A 1 130 ? -52.598 -6.540 28.223 1.00 35.13 116 LEU A O 1
ATOM 869 N N . ALA A 1 131 ? -51.654 -7.384 30.087 1.00 33.89 117 ALA A N 1
ATOM 870 C CA . ALA A 1 131 ? -50.393 -7.782 29.447 1.00 32.50 117 ALA A CA 1
ATOM 871 C C . ALA A 1 131 ? -50.608 -8.877 28.409 1.00 32.39 117 ALA A C 1
ATOM 872 O O . ALA A 1 131 ? -50.002 -8.828 27.347 1.00 33.33 117 ALA A O 1
ATOM 874 N N . ILE A 1 132 ? -51.440 -9.879 28.721 1.00 29.97 118 ILE A N 1
ATOM 875 C CA . ILE A 1 132 ? -51.659 -10.964 27.767 1.00 32.78 118 ILE A CA 1
ATOM 876 C C . ILE A 1 132 ? -52.372 -10.394 26.503 1.00 34.80 118 ILE A C 1
ATOM 877 O O . ILE A 1 132 ? -52.002 -10.714 25.361 1.00 34.52 118 ILE A O 1
ATOM 882 N N . ALA A 1 133 ? -53.365 -9.537 26.707 1.00 33.94 119 ALA A N 1
ATOM 883 C CA . ALA A 1 133 ? -54.061 -8.957 25.562 1.00 37.50 119 ALA A CA 1
ATOM 884 C C . ALA A 1 133 ? -53.113 -8.101 24.668 1.00 36.78 119 ALA A C 1
ATOM 885 O O . ALA A 1 133 ? -53.113 -8.239 23.423 1.00 34.79 119 ALA A O 1
ATOM 887 N N . GLU A 1 134 ? -52.279 -7.263 25.297 1.00 35.20 120 GLU A N 1
ATOM 888 C CA . GLU A 1 134 ? -51.216 -6.537 24.569 1.00 34.61 120 GLU A CA 1
ATOM 889 C C . GLU A 1 134 ? -50.296 -7.483 23.768 1.00 32.13 120 GLU A C 1
ATOM 890 O O . GLU A 1 134 ? -49.970 -7.222 22.596 1.00 34.85 120 GLU A O 1
ATOM 896 N N . GLN A 1 135 ? -49.930 -8.596 24.381 1.00 29.70 121 GLN A N 1
ATOM 897 C CA . GLN A 1 135 ? -48.962 -9.515 23.781 1.00 30.92 121 GLN A CA 1
ATOM 898 C C . GLN A 1 135 ? -49.537 -10.298 22.577 1.00 32.35 121 GLN A C 1
ATOM 899 O O . GLN A 1 135 ? -48.900 -10.409 21.521 1.00 28.65 121 GLN A O 1
ATOM 905 N N . VAL A 1 136 ? -50.736 -10.847 22.764 1.00 31.21 122 VAL A N 1
ATOM 906 C CA . VAL A 1 136 ? -51.384 -11.603 21.692 1.00 29.10 122 VAL A CA 1
ATOM 907 C C . VAL A 1 136 ? -51.510 -10.675 20.492 1.00 28.16 122 VAL A C 1
ATOM 908 O O . VAL A 1 136 ? -51.220 -11.085 19.349 1.00 32.18 122 VAL A O 1
ATOM 912 N N . LYS A 1 137 ? -51.933 -9.442 20.738 1.00 29.05 123 LYS A N 1
ATOM 913 C CA . LYS A 1 137 ? -52.089 -8.475 19.635 1.00 33.29 123 LYS A CA 1
ATOM 914 C C . LYS A 1 137 ? -50.769 -8.238 18.928 1.00 33.92 123 LYS A C 1
ATOM 915 O O . LYS A 1 137 ? -50.767 -7.841 17.773 1.00 29.03 123 LYS A O 1
ATOM 921 N N . GLY A 1 138 ? -49.652 -8.434 19.649 1.00 33.06 124 GLY A N 1
ATOM 922 C CA . GLY A 1 138 ? -48.315 -8.269 19.083 1.00 29.91 124 GLY A CA 1
ATOM 923 C C . GLY A 1 138 ? -47.731 -9.598 18.592 1.00 29.87 124 GLY A C 1
ATOM 924 O O . GLY A 1 138 ? -46.591 -9.651 18.211 1.00 32.10 124 GLY A O 1
ATOM 925 N N . GLY A 1 139 ? -48.500 -10.678 18.612 1.00 27.72 125 GLY A N 1
ATOM 926 C CA . GLY A 1 139 ? -48.097 -11.932 17.963 1.00 30.03 125 GLY A CA 1
ATOM 927 C C . GLY A 1 139 ? -47.379 -12.935 18.865 1.00 30.43 125 GLY A C 1
ATOM 928 O O . GLY A 1 139 ? -46.766 -13.894 18.377 1.00 28.89 125 GLY A O 1
ATOM 929 N N . ILE A 1 140 ? -47.427 -12.679 20.168 1.00 30.99 126 ILE A N 1
ATOM 930 C CA . ILE A 1 140 ? -46.822 -13.550 21.156 1.00 32.27 126 ILE A CA 1
ATOM 931 C C . ILE A 1 140 ? -47.825 -14.646 21.538 1.00 34.20 126 ILE A C 1
ATOM 932 O O . ILE A 1 140 ? -48.911 -14.357 22.035 1.00 29.75 126 ILE A O 1
ATOM 937 N N . THR A 1 141 ? -47.432 -15.895 21.316 1.00 32.46 127 THR A N 1
ATOM 938 C CA . THR A 1 141 ? -48.268 -17.070 21.667 1.00 36.71 127 THR A CA 1
ATOM 939 C C . THR A 1 141 ? -47.839 -17.732 22.998 1.00 36.40 127 THR A C 1
ATOM 940 O O . THR A 1 141 ? -48.606 -18.500 23.607 1.00 38.75 127 THR A O 1
ATOM 944 N N . CYS A 1 142 ? -46.618 -17.440 23.443 1.00 35.76 128 CYS A N 1
ATOM 945 C CA . CYS A 1 142 ? -46.044 -18.092 24.635 1.00 37.21 128 CYS A CA 1
ATOM 946 C C . CYS A 1 142 ? -45.252 -17.046 25.387 1.00 36.36 128 CYS A C 1
ATOM 947 O O . CYS A 1 142 ? -44.509 -16.276 24.780 1.00 39.49 128 CYS A O 1
ATOM 950 N N . PHE A 1 143 ? -45.448 -16.940 26.689 1.00 35.66 129 PHE A N 1
ATOM 951 C CA . PHE A 1 143 ? -44.660 -15.979 27.446 1.00 33.93 129 PHE A CA 1
ATOM 952 C C . PHE A 1 143 ? -44.172 -16.549 28.792 1.00 39.24 129 PHE A C 1
ATOM 953 O O . PHE A 1 143 ? -44.718 -17.527 29.263 1.00 35.05 129 PHE A O 1
ATOM 961 N N . SER A 1 144 ? -43.092 -15.988 29.349 1.00 38.38 130 SER A N 1
ATOM 962 C CA . SER A 1 144 ? -42.622 -16.383 30.666 1.00 41.45 130 SER A CA 1
ATOM 963 C C . SER A 1 144 ? -42.979 -15.299 31.688 1.00 42.55 130 SER A C 1
ATOM 964 O O . SER A 1 144 ? -42.751 -14.130 31.468 1.00 39.44 130 SER A O 1
ATOM 967 N N . ASP A 1 145 ? -43.581 -15.674 32.799 1.00 37.20 131 ASP A N 1
ATOM 968 C CA . ASP A 1 145 ? -43.795 -14.686 33.815 1.00 38.89 131 ASP A CA 1
ATOM 969 C C . ASP A 1 145 ? -43.006 -14.994 35.077 1.00 42.23 131 ASP A C 1
ATOM 970 O O . ASP A 1 145 ? -42.855 -16.154 35.417 1.00 41.62 131 ASP A O 1
ATOM 975 N N . MET A 1 146 ? -42.525 -13.930 35.725 1.00 39.85 132 MET A N 1
ATOM 976 C CA . MET A 1 146 ? -41.816 -13.943 36.976 1.00 42.50 132 MET A CA 1
ATOM 977 C C . MET A 1 146 ? -42.457 -12.842 37.810 1.00 40.48 132 MET A C 1
ATOM 978 O O . MET A 1 146 ? -41.980 -11.694 37.873 1.00 42.08 132 MET A O 1
ATOM 983 N N . TYR A 1 147 ? -43.571 -13.176 38.446 1.00 36.14 133 TYR A N 1
ATOM 984 C CA . TYR A 1 147 ? -44.285 -12.157 39.186 1.00 36.53 133 TYR A CA 1
ATOM 985 C C . TYR A 1 147 ? -45.141 -12.781 40.286 1.00 38.71 133 TYR A C 1
ATOM 986 O O . TYR A 1 147 ? -45.296 -14.011 40.346 1.00 39.63 133 TYR A O 1
ATOM 995 N N . PHE A 1 148 ? -45.709 -11.924 41.123 1.00 37.88 134 PHE A N 1
ATOM 996 C CA . PHE A 1 148 ? -46.480 -12.345 42.293 1.00 42.70 134 PHE A CA 1
ATOM 997 C C . PHE A 1 148 ? -47.835 -13.027 42.032 1.00 43.50 134 PHE A C 1
ATOM 998 O O . PHE A 1 148 ? -48.428 -12.927 40.921 1.00 39.40 134 PHE A O 1
ATOM 1006 N N . TYR A 1 149 ? -48.292 -13.746 43.069 1.00 44.74 135 TYR A N 1
ATOM 1007 C CA . TYR A 1 149 ? -49.507 -14.558 43.016 1.00 45.93 135 TYR A CA 1
ATOM 1008 C C . TYR A 1 149 ? -49.550 -15.426 41.757 1.00 46.59 135 TYR A C 1
ATOM 1009 O O . TYR A 1 149 ? -50.429 -15.273 40.884 1.00 44.47 135 TYR A O 1
ATOM 1018 N N . PRO A 1 150 ? -48.594 -16.350 41.661 1.00 45.10 136 PRO A N 1
ATOM 1019 C CA . PRO A 1 150 ? -48.525 -17.158 40.461 1.00 43.16 136 PRO A CA 1
ATOM 1020 C C . PRO A 1 150 ? -49.840 -17.871 40.184 1.00 48.02 136 PRO A C 1
ATOM 1021 O O . PRO A 1 150 ? -50.143 -18.146 39.020 1.00 42.25 136 PRO A O 1
ATOM 1025 N N . GLN A 1 151 ? -50.604 -18.172 41.242 1.00 47.43 137 GLN A N 1
ATOM 1026 C CA . GLN A 1 151 ? -51.835 -18.950 41.097 1.00 50.41 137 GLN A CA 1
ATOM 1027 C C . GLN A 1 151 ? -52.852 -18.176 40.315 1.00 41.55 137 GLN A C 1
ATOM 1028 O O . GLN A 1 151 ? -53.539 -18.730 39.444 1.00 44.14 137 GLN A O 1
ATOM 1034 N N . ALA A 1 152 ? -52.977 -16.902 40.667 1.00 39.71 138 ALA A N 1
ATOM 1035 C CA . ALA A 1 152 ? -53.860 -16.011 39.959 1.00 42.53 138 ALA A CA 1
ATOM 1036 C C . ALA A 1 152 ? -53.400 -15.852 38.491 1.00 44.87 138 ALA A C 1
ATOM 1037 O O . ALA A 1 152 ? -54.224 -15.791 37.571 1.00 41.22 138 ALA A O 1
ATOM 1039 N N . ILE A 1 153 ? -52.079 -15.771 38.287 1.00 45.36 139 ILE A N 1
ATOM 1040 C CA . ILE A 1 153 ? -51.507 -15.686 36.930 1.00 40.10 139 ILE A CA 1
ATOM 1041 C C . ILE A 1 153 ? -51.934 -16.861 36.071 1.00 39.42 139 ILE A C 1
ATOM 1042 O O . ILE A 1 153 ? -52.328 -16.661 34.914 1.00 40.49 139 ILE A O 1
ATOM 1047 N N . CYS A 1 154 ? -51.866 -18.074 36.637 1.00 40.28 140 CYS A N 1
ATOM 1048 C CA . CYS A 1 154 ? -52.231 -19.286 35.909 1.00 42.08 140 CYS A CA 1
ATOM 1049 C C . CYS A 1 154 ? -53.705 -19.274 35.512 1.00 41.99 140 CYS A C 1
ATOM 1050 O O . CYS A 1 154 ? -54.056 -19.758 34.424 1.00 38.76 140 CYS A O 1
ATOM 1053 N N . GLY A 1 155 ? -54.544 -18.720 36.382 1.00 40.15 141 GLY A N 1
ATOM 1054 C CA . GLY A 1 155 ? -55.980 -18.630 36.094 1.00 40.39 141 GLY A CA 1
ATOM 1055 C C . GLY A 1 155 ? -56.224 -17.763 34.871 1.00 40.46 141 GLY A C 1
ATOM 1056 O O . GLY A 1 155 ? -56.925 -18.174 33.966 1.00 39.73 141 GLY A O 1
ATOM 1057 N N . VAL A 1 156 ? -55.594 -16.587 34.839 1.00 41.05 142 VAL A N 1
ATOM 1058 C CA . VAL A 1 156 ? -55.684 -15.655 33.696 1.00 39.25 142 VAL A CA 1
ATOM 1059 C C . VAL A 1 156 ? -55.104 -16.256 32.406 1.00 39.15 142 VAL A C 1
ATOM 1060 O O . VAL A 1 156 ? -55.718 -16.149 31.336 1.00 38.98 142 VAL A O 1
ATOM 1064 N N . VAL A 1 157 ? -53.955 -16.932 32.507 1.00 37.78 143 VAL A N 1
ATOM 1065 C CA . VAL A 1 157 ? -53.362 -17.583 31.337 1.00 37.65 143 VAL A CA 1
ATOM 1066 C C . VAL A 1 157 ? -54.260 -18.671 30.828 1.00 39.42 143 VAL A C 1
ATOM 1067 O O . VAL A 1 157 ? -54.439 -18.818 29.606 1.00 37.90 143 VAL A O 1
ATOM 1071 N N . HIS A 1 158 ? -54.784 -19.468 31.765 1.00 36.68 144 HIS A N 1
ATOM 1072 C CA . HIS A 1 158 ? -55.687 -20.554 31.400 1.00 37.66 144 HIS A CA 1
ATOM 1073 C C . HIS A 1 158 ? -56.846 -20.048 30.571 1.00 34.09 144 HIS A C 1
ATOM 1074 O O . HIS A 1 158 ? -57.085 -20.574 29.491 1.00 35.63 144 HIS A O 1
ATOM 1081 N N . ASP A 1 159 ? -57.533 -19.015 31.052 1.00 34.75 145 ASP A N 1
ATOM 1082 C CA . ASP A 1 159 ? -58.658 -18.400 30.298 1.00 38.94 145 ASP A CA 1
ATOM 1083 C C . ASP A 1 159 ? -58.248 -17.778 28.945 1.00 39.79 145 ASP A C 1
ATOM 1084 O O . ASP A 1 159 ? -59.013 -17.812 28.003 1.00 33.56 145 ASP A O 1
ATOM 1089 N N . SER A 1 160 ? -57.049 -17.193 28.873 1.00 35.42 146 SER A N 1
ATOM 1090 C CA . SER A 1 160 ? -56.609 -16.489 27.668 1.00 36.93 146 SER A CA 1
ATOM 1091 C C . SER A 1 160 ? -56.341 -17.427 26.484 1.00 36.80 146 SER A C 1
ATOM 1092 O O . SER A 1 160 ? -56.318 -16.958 25.345 1.00 39.24 146 SER A O 1
ATOM 1095 N N . GLY A 1 161 ? -56.090 -18.712 26.754 1.00 33.90 147 GLY A N 1
ATOM 1096 C CA . GLY A 1 161 ? -55.676 -19.681 25.728 1.00 33.43 147 GLY A CA 1
ATOM 1097 C C . GLY A 1 161 ? -54.190 -19.654 25.325 1.00 35.40 147 GLY A C 1
ATOM 1098 O O . GLY A 1 161 ? -53.758 -20.430 24.478 1.00 34.51 147 GLY A O 1
ATOM 1099 N N . VAL A 1 162 ? -53.394 -18.789 25.947 1.00 37.17 148 VAL A N 1
ATOM 1100 C CA A VAL A 1 162 ? -51.986 -18.636 25.550 0.50 37.13 148 VAL A CA 1
ATOM 1101 C CA B VAL A 1 162 ? -51.993 -18.625 25.563 0.50 37.57 148 VAL A CA 1
ATOM 1102 C C . VAL A 1 162 ? -51.132 -19.662 26.296 1.00 38.83 148 VAL A C 1
ATOM 1103 O O . VAL A 1 162 ? -51.586 -20.263 27.273 1.00 39.93 148 VAL A O 1
ATOM 1110 N N . ARG A 1 163 ? -49.905 -19.877 25.824 1.00 36.43 149 ARG A N 1
ATOM 1111 C CA . ARG A 1 163 ? -49.010 -20.835 26.481 1.00 38.22 149 ARG A CA 1
ATOM 1112 C C . ARG A 1 163 ? -48.127 -20.024 27.441 1.00 36.16 149 ARG A C 1
ATOM 1113 O O . ARG A 1 163 ? -47.807 -18.862 27.142 1.00 35.32 149 ARG A O 1
ATOM 1121 N N . ALA A 1 164 ? -47.790 -20.556 28.627 1.00 36.69 150 ALA A N 1
ATOM 1122 C CA . ALA A 1 164 ? -46.869 -19.820 29.542 1.00 32.82 150 ALA A CA 1
ATOM 1123 C C . ALA A 1 164 ? -45.952 -20.680 30.400 1.00 34.06 150 ALA A C 1
ATOM 1124 O O . ALA A 1 164 ? -46.276 -21.837 30.686 1.00 39.42 150 ALA A O 1
ATOM 1126 N N . GLN A 1 165 ? -44.811 -20.098 30.791 1.00 33.87 151 GLN A N 1
ATOM 1127 C CA . GLN A 1 165 ? -44.013 -20.573 31.929 1.00 34.93 151 GLN A CA 1
ATOM 1128 C C . GLN A 1 165 ? -44.321 -19.588 33.032 1.00 34.12 151 GLN A C 1
ATOM 1129 O O . GLN A 1 165 ? -44.242 -18.385 32.822 1.00 36.40 151 GLN A O 1
ATOM 1135 N N . VAL A 1 166 ? -44.701 -20.079 34.215 1.00 35.35 152 VAL A N 1
ATOM 1136 C CA . VAL A 1 166 ? -45.008 -19.173 35.294 1.00 33.99 152 VAL A CA 1
ATOM 1137 C C . VAL A 1 166 ? -44.003 -19.543 36.390 1.00 38.02 152 VAL A C 1
ATOM 1138 O O . VAL A 1 166 ? -43.969 -20.681 36.880 1.00 40.35 152 VAL A O 1
ATOM 1142 N N . ALA A 1 167 ? -43.180 -18.574 36.731 1.00 36.91 153 ALA A N 1
ATOM 1143 C CA . ALA A 1 167 ? -42.015 -18.766 37.629 1.00 40.32 153 ALA A CA 1
ATOM 1144 C C . ALA A 1 167 ? -42.384 -18.293 39.028 1.00 43.11 153 ALA A C 1
ATOM 1145 O O . ALA A 1 167 ? -42.818 -17.138 39.217 1.00 46.10 153 ALA A O 1
ATOM 1147 N N . ILE A 1 168 ? -42.228 -19.184 40.000 1.00 44.46 154 ILE A N 1
ATOM 1148 C CA . ILE A 1 168 ? -42.537 -18.875 41.391 1.00 41.83 154 ILE A CA 1
ATOM 1149 C C . ILE A 1 168 ? -41.476 -17.915 41.890 1.00 40.75 154 ILE A C 1
ATOM 1150 O O . ILE A 1 168 ? -40.298 -18.244 41.874 1.00 41.87 154 ILE A O 1
ATOM 1155 N N . PRO A 1 169 ? -41.891 -16.731 42.337 1.00 42.02 155 PRO A N 1
ATOM 1156 C CA . PRO A 1 169 ? -40.942 -15.755 42.812 1.00 43.58 155 PRO A CA 1
ATOM 1157 C C . PRO A 1 169 ? -40.343 -16.190 44.161 1.00 51.15 155 PRO A C 1
ATOM 1158 O O . PRO A 1 169 ? -41.069 -16.496 45.122 1.00 46.28 155 PRO A O 1
ATOM 1162 N N . VAL A 1 170 ? -39.016 -16.231 44.196 1.00 48.77 156 VAL A N 1
ATOM 1163 C CA . VAL A 1 170 ? -38.295 -16.582 45.401 1.00 50.10 156 VAL A CA 1
ATOM 1164 C C . VAL A 1 170 ? -37.355 -15.431 45.724 1.00 51.11 156 VAL A C 1
ATOM 1165 O O . VAL A 1 170 ? -36.530 -15.014 44.890 1.00 47.47 156 VAL A O 1
ATOM 1169 N N . LEU A 1 171 ? -37.533 -14.887 46.924 1.00 49.81 157 LEU A N 1
ATOM 1170 C CA . LEU A 1 171 ? -36.767 -13.756 47.413 1.00 51.97 157 LEU A CA 1
ATOM 1171 C C . LEU A 1 171 ? -36.480 -13.902 48.923 1.00 58.51 157 LEU A C 1
ATOM 1172 O O . LEU A 1 171 ? -37.177 -14.666 49.610 1.00 49.96 157 LEU A O 1
ATOM 1177 N N . ASP A 1 172 ? -35.472 -13.169 49.420 1.00 58.07 158 ASP A N 1
ATOM 1178 C CA . ASP A 1 172 ? -35.067 -13.195 50.844 1.00 57.69 158 ASP A CA 1
ATOM 1179 C C . ASP A 1 172 ? -35.943 -12.366 51.791 1.00 59.35 158 ASP A C 1
ATOM 1180 O O . ASP A 1 172 ? -35.692 -12.331 53.000 1.00 60.68 158 ASP A O 1
ATOM 1185 N N . PHE A 1 173 ? -36.941 -11.677 51.258 1.00 57.27 159 PHE A N 1
ATOM 1186 C CA . PHE A 1 173 ? -37.802 -10.816 52.073 1.00 57.51 159 PHE A CA 1
ATOM 1187 C C . PHE A 1 173 ? -39.296 -11.022 51.733 1.00 56.46 159 PHE A C 1
ATOM 1188 O O . PHE A 1 173 ? -39.603 -11.759 50.791 1.00 56.38 159 PHE A O 1
ATOM 1196 N N . PRO A 1 174 ? -40.228 -10.429 52.525 1.00 55.70 160 PRO A N 1
ATOM 1197 C CA . PRO A 1 174 ? -41.644 -10.664 52.246 1.00 54.86 160 PRO A CA 1
ATOM 1198 C C . PRO A 1 174 ? -42.057 -10.049 50.899 1.00 50.93 160 PRO A C 1
ATOM 1199 O O . PRO A 1 174 ? -41.717 -8.907 50.627 1.00 43.93 160 PRO A O 1
ATOM 1203 N N . ILE A 1 175 ? -42.784 -10.807 50.083 1.00 54.43 161 ILE A N 1
ATOM 1204 C CA . ILE A 1 175 ? -43.247 -10.342 48.766 1.00 49.88 161 ILE A CA 1
ATOM 1205 C C . ILE A 1 175 ? -44.802 -10.343 48.725 1.00 52.49 161 ILE A C 1
ATOM 1206 O O . ILE A 1 175 ? -45.421 -10.917 49.610 1.00 53.70 161 ILE A O 1
ATOM 1211 N N . PRO A 1 176 ? -45.447 -9.680 47.729 1.00 52.90 162 PRO A N 1
ATOM 1212 C CA . PRO A 1 176 ? -46.923 -9.821 47.747 1.00 50.01 162 PRO A CA 1
ATOM 1213 C C . PRO A 1 176 ? -47.330 -11.271 47.620 1.00 50.95 162 PRO A C 1
ATOM 1214 O O . PRO A 1 176 ? -46.823 -11.987 46.745 1.00 54.05 162 PRO A O 1
ATOM 1218 N N . GLY A 1 177 ? -48.188 -11.728 48.530 1.00 49.64 163 GLY A N 1
ATOM 1219 C CA . GLY A 1 177 ? -48.665 -13.108 48.500 1.00 49.27 163 GLY A CA 1
ATOM 1220 C C . GLY A 1 177 ? -47.769 -14.190 49.078 1.00 53.08 163 GLY A C 1
ATOM 1221 O O . GLY A 1 177 ? -48.152 -15.362 49.134 1.00 56.00 163 GLY A O 1
ATOM 1222 N N . ALA A 1 178 ? -46.565 -13.828 49.498 1.00 54.48 164 ALA A N 1
ATOM 1223 C CA . ALA A 1 178 ? -45.712 -14.792 50.176 1.00 52.27 164 ALA A CA 1
ATOM 1224 C C . ALA A 1 178 ? -44.906 -14.058 51.223 1.00 54.24 164 ALA A C 1
ATOM 1225 O O . ALA A 1 178 ? -44.023 -13.267 50.891 1.00 49.95 164 ALA A O 1
ATOM 1227 N N . ARG A 1 179 ? -45.241 -14.301 52.492 1.00 57.31 165 ARG A N 1
ATOM 1228 C CA . ARG A 1 179 ? -44.522 -13.689 53.618 1.00 61.08 165 ARG A CA 1
ATOM 1229 C C . ARG A 1 179 ? -43.041 -14.080 53.614 1.00 55.00 165 ARG A C 1
ATOM 1230 O O . ARG A 1 179 ? -42.210 -13.308 54.062 1.00 56.95 165 ARG A O 1
ATOM 1238 N N . ASP A 1 180 ? -42.710 -15.261 53.096 1.00 54.24 166 ASP A N 1
ATOM 1239 C CA . ASP A 1 180 ? -41.301 -15.636 52.939 1.00 56.82 166 ASP A CA 1
ATOM 1240 C C . ASP A 1 180 ? -41.126 -16.716 51.893 1.00 54.85 166 ASP A C 1
ATOM 1241 O O . ASP A 1 180 ? -42.101 -17.288 51.411 1.00 52.16 166 ASP A O 1
ATOM 1246 N N . SER A 1 181 ? -39.867 -16.972 51.557 1.00 52.31 167 SER A N 1
ATOM 1247 C CA . SER A 1 181 ? -39.469 -18.033 50.638 1.00 55.97 167 SER A CA 1
ATOM 1248 C C . SER A 1 181 ? -40.177 -19.368 50.870 1.00 58.18 167 SER A C 1
ATOM 1249 O O . SER A 1 181 ? -40.799 -19.921 49.944 1.00 58.43 167 SER A O 1
ATOM 1252 N N . ALA A 1 182 ? -40.067 -19.896 52.091 1.00 57.44 168 ALA A N 1
ATOM 1253 C CA . ALA A 1 182 ? -40.694 -21.177 52.449 1.00 57.27 168 ALA A CA 1
ATOM 1254 C C . ALA A 1 182 ? -42.153 -21.252 51.968 1.00 52.84 168 ALA A C 1
ATOM 1255 O O . ALA A 1 182 ? -42.522 -22.193 51.253 1.00 55.34 168 ALA A O 1
ATOM 1257 N N . GLU A 1 183 ? -42.947 -20.237 52.320 1.00 48.90 169 GLU A N 1
ATOM 1258 C CA . GLU A 1 183 ? -44.344 -20.121 51.876 1.00 54.82 169 GLU A CA 1
ATOM 1259 C C . GLU A 1 183 ? -44.563 -19.993 50.344 1.00 58.82 169 GLU A C 1
ATOM 1260 O O . GLU A 1 183 ? -45.579 -20.467 49.822 1.00 55.74 169 GLU A O 1
ATOM 1266 N N . ALA A 1 184 ? -43.635 -19.326 49.644 1.00 59.39 170 ALA A N 1
ATOM 1267 C CA . ALA A 1 184 ? -43.740 -19.146 48.185 1.00 58.90 170 ALA A CA 1
ATOM 1268 C C . ALA A 1 184 ? -43.623 -20.508 47.529 1.00 57.80 170 ALA A C 1
ATOM 1269 O O . ALA A 1 184 ? -44.398 -20.855 46.647 1.00 55.69 170 ALA A O 1
ATOM 1271 N N . ILE A 1 185 ? -42.662 -21.290 48.009 1.00 58.62 171 ILE A N 1
ATOM 1272 C CA . ILE A 1 185 ? -42.396 -22.622 47.491 1.00 61.00 171 ILE A CA 1
ATOM 1273 C C . ILE A 1 185 ? -43.508 -23.615 47.880 1.00 67.48 171 ILE A C 1
ATOM 1274 O O . ILE A 1 185 ? -43.819 -24.540 47.118 1.00 68.76 171 ILE A O 1
ATOM 1279 N N . ARG A 1 186 ? -44.090 -23.412 49.067 1.00 65.53 172 ARG A N 1
ATOM 1280 C CA . ARG A 1 186 ? -45.295 -24.121 49.501 1.00 70.61 172 ARG A CA 1
ATOM 1281 C C . ARG A 1 186 ? -46.331 -24.073 48.386 1.00 65.69 172 ARG A C 1
ATOM 1282 O O . ARG A 1 186 ? -46.690 -25.102 47.821 1.00 66.17 172 ARG A O 1
ATOM 1290 N N . GLN A 1 187 ? -46.765 -22.852 48.069 1.00 66.07 173 GLN A N 1
ATOM 1291 C CA . GLN A 1 187 ? -47.753 -22.571 47.026 1.00 65.34 173 GLN A CA 1
ATOM 1292 C C . GLN A 1 187 ? -47.387 -23.123 45.654 1.00 65.76 173 GLN A C 1
ATOM 1293 O O . GLN A 1 187 ? -48.275 -23.542 44.899 1.00 69.88 173 GLN A O 1
ATOM 1299 N N . GLY A 1 188 ? -46.084 -23.132 45.358 1.00 57.37 174 GLY A N 1
ATOM 1300 C CA . GLY A 1 188 ? -45.562 -23.534 44.065 1.00 59.19 174 GLY A CA 1
ATOM 1301 C C . GLY A 1 188 ? -45.686 -25.015 43.812 1.00 65.36 174 GLY A C 1
ATOM 1302 O O . GLY A 1 188 ? -45.968 -25.449 42.686 1.00 61.10 174 GLY A O 1
ATOM 1303 N N . MET A 1 189 ? -45.461 -25.791 44.870 1.00 68.79 175 MET A N 1
ATOM 1304 C CA . MET A 1 189 ? -45.660 -27.235 44.860 1.00 60.50 175 MET A CA 1
ATOM 1305 C C . MET A 1 189 ? -47.095 -27.566 44.526 1.00 54.96 175 MET A C 1
ATOM 1306 O O . MET A 1 189 ? -47.358 -28.375 43.650 1.00 59.25 175 MET A O 1
ATOM 1311 N N . ALA A 1 190 ? -48.012 -26.924 45.243 1.00 52.58 176 ALA A N 1
ATOM 1312 C CA . ALA A 1 190 ? -49.441 -27.101 45.040 1.00 54.09 176 ALA A CA 1
ATOM 1313 C C . ALA A 1 190 ? -49.756 -26.748 43.601 1.00 56.16 176 ALA A C 1
ATOM 1314 O O . ALA A 1 190 ? -50.449 -27.511 42.913 1.00 61.56 176 ALA A O 1
ATOM 1316 N N . LEU A 1 191 ? -49.210 -25.613 43.143 1.00 56.49 177 LEU A N 1
ATOM 1317 C CA . LEU A 1 191 ? -49.366 -25.202 41.756 1.00 50.84 177 LEU A CA 1
ATOM 1318 C C . LEU A 1 191 ? -48.824 -26.251 40.815 1.00 51.95 177 LEU A C 1
ATOM 1319 O O . LEU A 1 191 ? -49.520 -26.659 39.896 1.00 45.46 177 LEU A O 1
ATOM 1324 N N . PHE A 1 192 ? -47.606 -26.732 41.074 1.00 51.74 178 PHE A N 1
ATOM 1325 C CA . PHE A 1 192 ? -47.004 -27.715 40.191 1.00 58.08 178 PHE A CA 1
ATOM 1326 C C . PHE A 1 192 ? -47.893 -28.946 40.084 1.00 60.15 178 PHE A C 1
ATOM 1327 O O . PHE A 1 192 ? -48.004 -29.529 39.013 1.00 58.74 178 PHE A O 1
ATOM 1335 N N . ASP A 1 193 ? -48.534 -29.297 41.207 1.00 66.87 179 ASP A N 1
ATOM 1336 C CA . ASP A 1 193 ? -49.467 -30.426 41.327 1.00 67.54 179 ASP A CA 1
ATOM 1337 C C . ASP A 1 193 ? -50.762 -30.213 40.592 1.00 67.30 179 ASP A C 1
ATOM 1338 O O . ASP A 1 193 ? -51.188 -31.067 39.808 1.00 61.57 179 ASP A O 1
ATOM 1343 N N . ASP A 1 194 ? -51.419 -29.098 40.910 1.00 66.02 180 ASP A N 1
ATOM 1344 C CA . ASP A 1 194 ? -52.661 -28.729 40.258 1.00 68.24 180 ASP A CA 1
ATOM 1345 C C . ASP A 1 194 ? -52.491 -28.723 38.744 1.00 64.64 180 ASP A C 1
ATOM 1346 O O . ASP A 1 194 ? -53.348 -29.226 38.015 1.00 61.63 180 ASP A O 1
ATOM 1351 N N . LEU A 1 195 ? -51.364 -28.191 38.275 1.00 63.61 181 LEU A N 1
ATOM 1352 C CA . LEU A 1 195 ? -51.170 -27.995 36.837 1.00 69.08 181 LEU A CA 1
ATOM 1353 C C . LEU A 1 195 ? -50.448 -29.148 36.181 1.00 62.63 181 LEU A C 1
ATOM 1354 O O . LEU A 1 195 ? -49.981 -29.036 35.057 1.00 64.69 181 LEU A O 1
ATOM 1359 N N . LYS A 1 196 ? -50.434 -30.276 36.880 1.00 65.65 182 LYS A N 1
ATOM 1360 C CA . LYS A 1 196 ? -49.771 -31.497 36.442 1.00 68.60 182 LYS A CA 1
ATOM 1361 C C . LYS A 1 196 ? -50.091 -31.866 35.004 1.00 65.22 182 LYS A C 1
ATOM 1362 O O . LYS A 1 196 ? -49.195 -32.214 34.237 1.00 57.35 182 LYS A O 1
ATOM 1368 N N . HIS A 1 197 ? -51.359 -31.810 34.619 1.00 66.70 183 HIS A N 1
ATOM 1369 C CA . HIS A 1 197 ? -51.662 -32.233 33.255 1.00 72.86 183 HIS A CA 1
ATOM 1370 C C . HIS A 1 197 ? -52.033 -31.122 32.296 1.00 69.78 183 HIS A C 1
ATOM 1371 O O . HIS A 1 197 ? -52.538 -31.391 31.198 1.00 67.33 183 HIS A O 1
ATOM 1378 N N . HIS A 1 198 ? -51.738 -29.872 32.669 1.00 63.65 184 HIS A N 1
ATOM 1379 C CA . HIS A 1 198 ? -52.155 -28.725 31.850 1.00 62.69 184 HIS A CA 1
ATOM 1380 C C . HIS A 1 198 ? -51.486 -28.659 30.500 1.00 59.05 184 HIS A C 1
ATOM 1381 O O . HIS A 1 198 ? -50.278 -28.802 30.393 1.00 52.51 184 HIS A O 1
ATOM 1388 N N . PRO A 1 199 ? -52.281 -28.452 29.431 1.00 58.47 185 PRO A N 1
ATOM 1389 C CA . PRO A 1 199 ? -51.687 -28.454 28.085 1.00 56.06 185 PRO A CA 1
ATOM 1390 C C . PRO A 1 199 ? -50.803 -27.236 27.762 1.00 49.22 185 PRO A C 1
ATOM 1391 O O . PRO A 1 199 ? -50.001 -27.300 26.849 1.00 57.65 185 PRO A O 1
ATOM 1395 N N . ARG A 1 200 ? -50.967 -26.137 28.487 1.00 44.50 186 ARG A N 1
ATOM 1396 C CA . ARG A 1 200 ? -50.383 -24.873 28.065 1.00 44.26 186 ARG A CA 1
ATOM 1397 C C . ARG A 1 200 ? -49.467 -24.226 29.091 1.00 43.01 186 ARG A C 1
ATOM 1398 O O . ARG A 1 200 ? -48.784 -23.271 28.769 1.00 39.25 186 ARG A O 1
ATOM 1406 N N . ILE A 1 201 ? -49.482 -24.714 30.326 1.00 36.15 187 ILE A N 1
ATOM 1407 C CA . ILE A 1 201 ? -48.883 -23.943 31.409 1.00 38.78 187 ILE A CA 1
ATOM 1408 C C . ILE A 1 201 ? -47.837 -24.794 32.090 1.00 39.84 187 ILE A C 1
ATOM 1409 O O . ILE A 1 201 ? -48.133 -25.930 32.427 1.00 41.44 187 ILE A O 1
ATOM 1414 N N . ARG A 1 202 ? -46.611 -24.280 32.221 1.00 41.24 188 ARG A N 1
ATOM 1415 C CA . ARG A 1 202 ? -45.551 -24.986 32.972 1.00 42.97 188 ARG A CA 1
ATOM 1416 C C . ARG A 1 202 ? -45.130 -24.112 34.132 1.00 42.90 188 ARG A C 1
ATOM 1417 O O . ARG A 1 202 ? -45.052 -22.883 33.999 1.00 40.24 188 ARG A O 1
ATOM 1425 N N . ILE A 1 203 ? -44.871 -24.737 35.281 1.00 41.59 189 ILE A N 1
ATOM 1426 C CA . ILE A 1 203 ? -44.447 -23.988 36.446 1.00 42.49 189 ILE A CA 1
ATOM 1427 C C . ILE A 1 203 ? -42.898 -24.076 36.540 1.00 42.11 189 ILE A C 1
ATOM 1428 O O . ILE A 1 203 ? -42.297 -25.125 36.294 1.00 41.68 189 ILE A O 1
ATOM 1433 N N . ALA A 1 204 ? -42.262 -22.959 36.847 1.00 41.34 190 ALA A N 1
ATOM 1434 C CA . ALA A 1 204 ? -40.819 -22.952 36.998 1.00 40.93 190 ALA A CA 1
ATOM 1435 C C . ALA A 1 204 ? -40.563 -22.196 38.286 1.00 38.54 190 ALA A C 1
ATOM 1436 O O . ALA A 1 204 ? -41.511 -21.675 38.877 1.00 39.59 190 ALA A O 1
ATOM 1438 N N . PHE A 1 205 ? -39.302 -22.127 38.718 1.00 39.32 191 PHE A N 1
ATOM 1439 C CA . PHE A 1 205 ? -38.902 -21.305 39.883 1.00 38.53 191 PHE A CA 1
ATOM 1440 C C . PHE A 1 205 ? -38.147 -20.065 39.460 1.00 37.16 191 PHE A C 1
ATOM 1441 O O . PHE A 1 205 ? -37.332 -20.121 38.546 1.00 35.63 191 PHE A O 1
ATOM 1449 N N . GLY A 1 206 ? -38.419 -18.973 40.158 1.00 34.70 192 GLY A N 1
ATOM 1450 C CA . GLY A 1 206 ? -37.941 -17.665 39.811 1.00 32.69 192 GLY A CA 1
ATOM 1451 C C . GLY A 1 206 ? -37.261 -16.968 40.969 1.00 34.97 192 GLY A C 1
ATOM 1452 O O . GLY A 1 206 ? -37.751 -15.967 41.478 1.00 40.72 192 GLY A O 1
ATOM 1453 N N . PRO A 1 207 ? -36.079 -17.485 41.368 1.00 36.64 193 PRO A N 1
ATOM 1454 C CA . PRO A 1 207 ? -35.206 -16.742 42.278 1.00 38.06 193 PRO A CA 1
ATOM 1455 C C . PRO A 1 207 ? -34.912 -15.413 41.611 1.00 38.18 193 PRO A C 1
ATOM 1456 O O . PRO A 1 207 ? -34.550 -15.379 40.438 1.00 40.40 193 PRO A O 1
ATOM 1460 N N . HIS A 1 208 ? -35.116 -14.324 42.313 1.00 39.45 194 HIS A N 1
ATOM 1461 C CA . HIS A 1 208 ? -35.077 -13.044 41.665 1.00 36.12 194 HIS A CA 1
ATOM 1462 C C . HIS A 1 208 ? -33.730 -12.658 41.057 1.00 41.64 194 HIS A C 1
ATOM 1463 O O . HIS A 1 208 ? -33.630 -12.317 39.848 1.00 35.55 194 HIS A O 1
ATOM 1470 N N . ALA A 1 209 ? -32.687 -12.649 41.896 1.00 35.46 195 ALA A N 1
ATOM 1471 C CA . ALA A 1 209 ? -31.360 -12.159 41.497 1.00 38.60 195 ALA A CA 1
ATOM 1472 C C . ALA A 1 209 ? -30.352 -12.591 42.595 1.00 46.51 195 ALA A C 1
ATOM 1473 O O . ALA A 1 209 ? -30.781 -12.884 43.734 1.00 42.68 195 ALA A O 1
ATOM 1475 N N . PRO A 1 210 ? -29.032 -12.623 42.270 1.00 46.80 196 PRO A N 1
ATOM 1476 C CA . PRO A 1 210 ? -28.023 -13.087 43.255 1.00 46.30 196 PRO A CA 1
ATOM 1477 C C . PRO A 1 210 ? -28.067 -12.300 44.554 1.00 46.59 196 PRO A C 1
ATOM 1478 O O . PRO A 1 210 ? -27.865 -12.872 45.628 1.00 49.34 196 PRO A O 1
ATOM 1482 N N . TYR A 1 211 ? -28.327 -11.006 44.462 1.00 45.75 197 TYR A N 1
ATOM 1483 C CA . TYR A 1 211 ? -28.320 -10.148 45.635 1.00 47.72 197 TYR A CA 1
ATOM 1484 C C . TYR A 1 211 ? -29.620 -10.187 46.472 1.00 46.32 197 TYR A C 1
ATOM 1485 O O . TYR A 1 211 ? -29.762 -9.423 47.409 1.00 51.06 197 TYR A O 1
ATOM 1494 N N . THR A 1 212 ? -30.574 -11.044 46.121 1.00 46.03 198 THR A N 1
ATOM 1495 C CA . THR A 1 212 ? -31.868 -11.101 46.851 1.00 41.11 198 THR A CA 1
ATOM 1496 C C . THR A 1 212 ? -32.222 -12.533 47.227 1.00 40.55 198 THR A C 1
ATOM 1497 O O . THR A 1 212 ? -33.294 -12.768 47.775 1.00 47.37 198 THR A O 1
ATOM 1501 N N . VAL A 1 213 ? -31.370 -13.486 46.866 1.00 39.07 199 VAL A N 1
ATOM 1502 C CA . VAL A 1 213 ? -31.613 -14.896 47.128 1.00 43.29 199 VAL A CA 1
ATOM 1503 C C . VAL A 1 213 ? -30.367 -15.527 47.776 1.00 52.51 199 VAL A C 1
ATOM 1504 O O . VAL A 1 213 ? -29.275 -15.507 47.182 1.00 45.84 199 VAL A O 1
ATOM 1508 N N . SER A 1 214 ? -30.548 -16.099 48.978 1.00 49.22 200 SER A N 1
ATOM 1509 C CA . SER A 1 214 ? -29.451 -16.690 49.736 1.00 52.43 200 SER A CA 1
ATOM 1510 C C . SER A 1 214 ? -29.062 -18.016 49.102 1.00 52.39 200 SER A C 1
ATOM 1511 O O . SER A 1 214 ? -29.826 -18.585 48.319 1.00 52.57 200 SER A O 1
ATOM 1514 N N . ASP A 1 215 ? -27.863 -18.487 49.441 1.00 55.78 201 ASP A N 1
ATOM 1515 C CA . ASP A 1 215 ? -27.327 -19.786 49.022 1.00 54.49 201 ASP A CA 1
ATOM 1516 C C . ASP A 1 215 ? -28.218 -20.985 49.372 1.00 53.46 201 ASP A C 1
ATOM 1517 O O . ASP A 1 215 ? -28.295 -21.962 48.602 1.00 48.47 201 ASP A O 1
ATOM 1522 N N . ASP A 1 216 ? -28.838 -20.921 50.553 1.00 54.71 202 ASP A N 1
ATOM 1523 C CA . ASP A 1 216 ? -29.746 -21.972 51.039 1.00 59.84 202 ASP A CA 1
ATOM 1524 C C . ASP A 1 216 ? -30.949 -22.141 50.122 1.00 52.33 202 ASP A C 1
ATOM 1525 O O . ASP A 1 216 ? -31.242 -23.242 49.623 1.00 55.70 202 ASP A O 1
ATOM 1530 N N . LYS A 1 217 ? -31.623 -21.020 49.892 1.00 51.65 203 LYS A N 1
ATOM 1531 C CA . LYS A 1 217 ? -32.770 -20.974 49.000 1.00 50.39 203 LYS A CA 1
ATOM 1532 C C . LYS A 1 217 ? -32.389 -21.456 47.601 1.00 48.39 203 LYS A C 1
ATOM 1533 O O . LYS A 1 217 ? -33.140 -22.199 46.955 1.00 50.28 203 LYS A O 1
ATOM 1539 N N . LEU A 1 218 ? -31.193 -21.090 47.151 1.00 48.77 204 LEU A N 1
ATOM 1540 C CA . LEU A 1 218 ? -30.715 -21.556 45.852 1.00 46.57 204 LEU A CA 1
ATOM 1541 C C . LEU A 1 218 ? -30.533 -23.072 45.804 1.00 47.97 204 LEU A C 1
ATOM 1542 O O . LEU A 1 218 ? -30.926 -23.740 44.826 1.00 43.77 204 LEU A O 1
ATOM 1547 N N . GLU A 1 219 ? -29.949 -23.635 46.860 1.00 49.19 205 GLU A N 1
ATOM 1548 C CA . GLU A 1 219 ? -29.804 -25.106 46.919 1.00 49.56 205 GLU A CA 1
ATOM 1549 C C . GLU A 1 219 ? -31.174 -25.813 46.971 1.00 42.12 205 GLU A C 1
ATOM 1550 O O . GLU A 1 219 ? -31.361 -26.880 46.360 1.00 44.74 205 GLU A O 1
ATOM 1556 N N . GLN A 1 220 ? -32.109 -25.213 47.695 1.00 41.67 206 GLN A N 1
ATOM 1557 C CA . GLN A 1 220 ? -33.522 -25.679 47.747 1.00 46.39 206 GLN A CA 1
ATOM 1558 C C . GLN A 1 220 ? -34.121 -25.865 46.341 1.00 45.70 206 GLN A C 1
ATOM 1559 O O . GLN A 1 220 ? -34.683 -26.907 46.014 1.00 45.69 206 GLN A O 1
ATOM 1565 N N . ILE A 1 221 ? -33.949 -24.844 45.494 1.00 48.67 207 ILE A N 1
ATOM 1566 C CA . ILE A 1 221 ? -34.561 -24.811 44.169 1.00 42.01 207 ILE A CA 1
ATOM 1567 C C . ILE A 1 221 ? -33.925 -25.856 43.291 1.00 40.49 207 ILE A C 1
ATOM 1568 O O . ILE A 1 221 ? -34.621 -26.565 42.555 1.00 46.60 207 ILE A O 1
ATOM 1573 N N . LEU A 1 222 ? -32.601 -26.002 43.392 1.00 42.75 208 LEU A N 1
ATOM 1574 C CA . LEU A 1 222 ? -31.904 -26.997 42.590 1.00 43.46 208 LEU A CA 1
ATOM 1575 C C . LEU A 1 222 ? -32.487 -28.408 42.794 1.00 41.90 208 LEU A C 1
ATOM 1576 O O . LEU A 1 222 ? -32.789 -29.142 41.828 1.00 45.62 208 LEU A O 1
ATOM 1581 N N . VAL A 1 223 ? -32.623 -28.801 44.049 1.00 46.92 209 VAL A N 1
ATOM 1582 C CA . VAL A 1 223 ? -33.129 -30.158 44.327 1.00 42.19 209 VAL A CA 1
ATOM 1583 C C . VAL A 1 223 ? -34.601 -30.270 43.920 1.00 39.64 209 VAL A C 1
ATOM 1584 O O . VAL A 1 223 ? -34.964 -31.238 43.250 1.00 44.85 209 VAL A O 1
ATOM 1588 N N . LEU A 1 224 ? -35.428 -29.272 44.272 1.00 44.20 210 LEU A N 1
ATOM 1589 C CA . LEU A 1 224 ? -36.828 -29.248 43.790 1.00 45.72 210 LEU A CA 1
ATOM 1590 C C . LEU A 1 224 ? -36.916 -29.407 42.274 1.00 45.92 210 LEU A C 1
ATOM 1591 O O . LEU A 1 224 ? -37.724 -30.203 41.773 1.00 48.15 210 LEU A O 1
ATOM 1596 N N . THR A 1 225 ? -36.066 -28.671 41.544 1.00 46.61 211 THR A N 1
ATOM 1597 C CA . THR A 1 225 ? -36.099 -28.703 40.076 1.00 47.40 211 THR A CA 1
ATOM 1598 C C . THR A 1 225 ? -35.540 -30.015 39.542 1.00 49.87 211 THR A C 1
ATOM 1599 O O . THR A 1 225 ? -36.020 -30.523 38.544 1.00 51.88 211 THR A O 1
ATOM 1603 N N . GLU A 1 226 ? -34.539 -30.588 40.208 1.00 51.61 212 GLU A N 1
ATOM 1604 C CA . GLU A 1 226 ? -34.083 -31.936 39.823 1.00 50.28 212 GLU A CA 1
ATOM 1605 C C . GLU A 1 226 ? -35.215 -32.973 39.946 1.00 48.62 212 GLU A C 1
ATOM 1606 O O . GLU A 1 226 ? -35.354 -33.879 39.101 1.00 52.03 212 GLU A O 1
ATOM 1612 N N . GLU A 1 227 ? -35.991 -32.851 41.019 1.00 46.28 213 GLU A N 1
ATOM 1613 C CA . GLU A 1 227 ? -37.048 -33.824 41.330 1.00 52.81 213 GLU A CA 1
ATOM 1614 C C . GLU A 1 227 ? -38.248 -33.662 40.409 1.00 54.51 213 GLU A C 1
ATOM 1615 O O . GLU A 1 227 ? -38.860 -34.648 40.004 1.00 53.44 213 GLU A O 1
ATOM 1621 N N . LEU A 1 228 ? -38.597 -32.413 40.122 1.00 52.99 214 LEU A N 1
ATOM 1622 C CA . LEU A 1 228 ? -39.792 -32.134 39.346 1.00 52.55 214 LEU A CA 1
ATOM 1623 C C . LEU A 1 228 ? -39.455 -32.007 37.864 1.00 56.79 214 LEU A C 1
ATOM 1624 O O . LEU A 1 228 ? -40.352 -31.932 37.041 1.00 55.65 214 LEU A O 1
ATOM 1629 N N . ASP A 1 229 ? -38.159 -32.029 37.544 1.00 55.82 215 ASP A N 1
ATOM 1630 C CA . ASP A 1 229 ? -37.655 -31.815 36.194 1.00 55.28 215 ASP A CA 1
ATOM 1631 C C . ASP A 1 229 ? -38.091 -30.432 35.634 1.00 56.14 215 ASP A C 1
ATOM 1632 O O . ASP A 1 229 ? -38.478 -30.313 34.466 1.00 58.92 215 ASP A O 1
ATOM 1637 N N . ALA A 1 230 ? -38.008 -29.404 36.485 1.00 47.57 216 ALA A N 1
ATOM 1638 C CA . ALA A 1 230 ? -38.485 -28.058 36.179 1.00 45.10 216 ALA A CA 1
ATOM 1639 C C . ALA A 1 230 ? -37.341 -27.064 35.905 1.00 45.80 216 ALA A C 1
ATOM 1640 O O . ALA A 1 230 ? -36.164 -27.370 36.149 1.00 46.57 216 ALA A O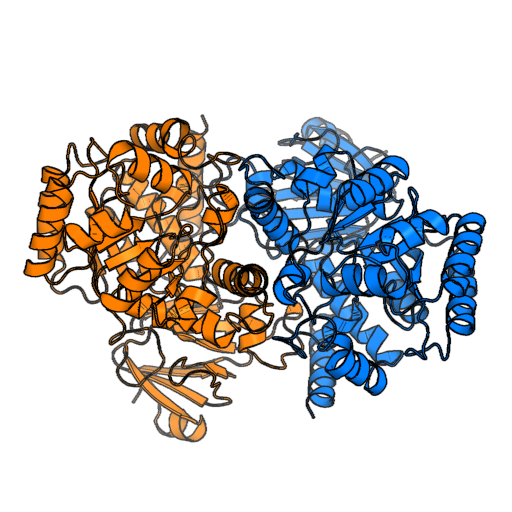 1
ATOM 1642 N N . SER A 1 231 ? -37.711 -25.859 35.458 1.00 44.75 217 SER A N 1
ATOM 1643 C CA . SER A 1 231 ? -36.767 -24.791 35.120 1.00 42.58 217 SER A CA 1
ATOM 1644 C C . SER A 1 231 ? -36.545 -23.766 36.195 1.00 40.37 217 SER A C 1
ATOM 1645 O O . SER A 1 231 ? -37.386 -23.569 37.071 1.00 40.67 217 SER A O 1
ATOM 1648 N N . ILE A 1 232 ? -35.418 -23.068 36.058 1.00 35.52 218 ILE A N 1
ATOM 1649 C CA . ILE A 1 232 ? -35.072 -21.933 36.887 1.00 38.18 218 ILE A CA 1
ATOM 1650 C C . ILE A 1 232 ? -34.864 -20.728 35.995 1.00 32.99 218 ILE A C 1
ATOM 1651 O O . ILE A 1 232 ? -34.193 -20.848 34.985 1.00 43.02 218 ILE A O 1
ATOM 1656 N N . GLN A 1 233 ? -35.449 -19.589 36.353 1.00 36.14 219 GLN A N 1
ATOM 1657 C CA . GLN A 1 233 ? -35.179 -18.329 35.647 1.00 37.36 219 GLN A CA 1
ATOM 1658 C C . GLN A 1 233 ? -34.813 -17.329 36.693 1.00 38.37 219 GLN A C 1
ATOM 1659 O O . GLN A 1 233 ? -35.416 -17.322 37.768 1.00 39.54 219 GLN A O 1
ATOM 1665 N N . MET A 1 234 ? -33.836 -16.480 36.369 1.00 34.54 220 MET A N 1
ATOM 1666 C CA . MET A 1 234 ? -33.199 -15.595 37.342 1.00 36.35 220 MET A CA 1
ATOM 1667 C C . MET A 1 234 ? -32.494 -14.447 36.637 1.00 33.10 220 MET A C 1
ATOM 1668 O O . MET A 1 234 ? -31.905 -14.659 35.596 1.00 33.43 220 MET A O 1
ATOM 1673 N N . HIS A 1 235 ? -32.575 -13.245 37.193 1.00 32.43 221 HIS A N 1
ATOM 1674 C CA . HIS A 1 235 ? -31.873 -12.122 36.607 1.00 35.91 221 HIS A CA 1
ATOM 1675 C C . HIS A 1 235 ? -30.424 -12.280 37.043 1.00 43.14 221 HIS A C 1
ATOM 1676 O O . HIS A 1 235 ? -30.148 -12.366 38.253 1.00 40.11 221 HIS A O 1
ATOM 1683 N N . VAL A 1 236 ? -29.504 -12.352 36.086 1.00 41.40 222 VAL A N 1
ATOM 1684 C CA . VAL A 1 236 ? -28.089 -12.585 36.378 1.00 45.80 222 VAL A CA 1
ATOM 1685 C C . VAL A 1 236 ? -27.189 -11.630 35.562 1.00 43.76 222 VAL A C 1
ATOM 1686 O O . VAL A 1 236 ? -27.322 -11.531 34.334 1.00 37.55 222 VAL A O 1
ATOM 1690 N N . HIS A 1 237 ? -26.269 -10.959 36.263 1.00 40.74 223 HIS A N 1
ATOM 1691 C CA . HIS A 1 237 ? -25.178 -10.174 35.651 1.00 41.91 223 HIS A CA 1
ATOM 1692 C C . HIS A 1 237 ? -25.789 -9.090 34.836 1.00 42.72 223 HIS A C 1
ATOM 1693 O O . HIS A 1 237 ? -25.399 -8.844 33.695 1.00 42.12 223 HIS A O 1
ATOM 1700 N N . GLU A 1 238 ? -26.783 -8.450 35.436 1.00 45.38 224 GLU A N 1
ATOM 1701 C CA . GLU A 1 238 ? -27.524 -7.392 34.789 1.00 42.23 224 GLU A CA 1
ATOM 1702 C C . GLU A 1 238 ? -26.688 -6.140 34.686 1.00 42.46 224 GLU A C 1
ATOM 1703 O O . GLU A 1 238 ? -26.778 -5.430 33.693 1.00 38.29 224 GLU A O 1
ATOM 1709 N N . THR A 1 239 ? -25.894 -5.854 35.725 1.00 40.50 225 THR A N 1
ATOM 1710 C CA . THR A 1 239 ? -25.154 -4.612 35.818 1.00 39.38 225 THR A CA 1
ATOM 1711 C C . THR A 1 239 ? -23.686 -4.882 36.253 1.00 43.97 225 THR A C 1
ATOM 1712 O O . THR A 1 239 ? -23.366 -5.946 36.817 1.00 41.83 225 THR A O 1
ATOM 1716 N N . ALA A 1 240 ? -22.805 -3.925 35.963 1.00 41.67 226 ALA A N 1
ATOM 1717 C CA . ALA A 1 240 ? -21.407 -4.005 36.361 1.00 39.57 226 ALA A CA 1
ATOM 1718 C C . ALA A 1 240 ? -21.373 -4.020 37.869 1.00 40.29 226 ALA A C 1
ATOM 1719 O O . ALA A 1 240 ? -20.646 -4.826 38.464 1.00 46.45 226 ALA A O 1
ATOM 1721 N N . PHE A 1 241 ? -22.198 -3.169 38.477 1.00 43.50 227 PHE A N 1
ATOM 1722 C CA . PHE A 1 241 ? -22.225 -2.996 39.923 1.00 47.80 227 PHE A CA 1
ATOM 1723 C C . PHE A 1 241 ? -22.539 -4.293 40.665 1.00 55.21 227 PHE A C 1
ATOM 1724 O O . PHE A 1 241 ? -21.927 -4.566 41.694 1.00 54.76 227 PHE A O 1
ATOM 1732 N N . GLU A 1 242 ? -23.469 -5.101 40.137 1.00 49.09 228 GLU A N 1
ATOM 1733 C CA . GLU A 1 242 ? -23.770 -6.400 40.741 1.00 50.98 228 GLU A CA 1
ATOM 1734 C C . GLU A 1 242 ? -22.574 -7.379 40.665 1.00 49.11 228 GLU A C 1
ATOM 1735 O O . GLU A 1 242 ? -22.329 -8.141 41.600 1.00 46.35 228 GLU A O 1
ATOM 1741 N N . VAL A 1 243 ? -21.833 -7.361 39.565 1.00 45.71 229 VAL A N 1
ATOM 1742 C CA . VAL A 1 243 ? -20.758 -8.326 39.379 1.00 47.57 229 VAL A CA 1
ATOM 1743 C C . VAL A 1 243 ? -19.595 -7.953 40.346 1.00 57.46 229 VAL A C 1
ATOM 1744 O O . VAL A 1 243 ? -18.972 -8.824 40.983 1.00 55.83 229 VAL A O 1
ATOM 1748 N N . GLU A 1 244 ? -19.373 -6.649 40.497 1.00 53.12 230 GLU A N 1
ATOM 1749 C CA . GLU A 1 244 ? -18.233 -6.136 41.248 1.00 58.04 230 GLU A CA 1
ATOM 1750 C C . GLU A 1 244 ? -18.459 -6.218 42.751 1.00 59.56 230 GLU A C 1
ATOM 1751 O O . GLU A 1 244 ? -17.553 -6.598 43.491 1.00 63.52 230 GLU A O 1
ATOM 1757 N N . GLN A 1 245 ? -19.668 -5.878 43.183 1.00 55.48 231 GLN A N 1
ATOM 1758 C CA . GLN A 1 245 ? -20.043 -5.974 44.581 1.00 57.59 231 GLN A CA 1
ATOM 1759 C C . GLN A 1 245 ? -19.982 -7.392 45.034 1.00 58.55 231 GLN A C 1
ATOM 1760 O O . GLN A 1 245 ? -19.580 -7.643 46.153 1.00 57.35 231 GLN A O 1
ATOM 1766 N N . ALA A 1 246 ? -20.370 -8.320 44.159 1.00 51.35 232 ALA A N 1
ATOM 1767 C CA . ALA A 1 246 ? -20.280 -9.736 44.473 1.00 53.55 232 ALA A CA 1
ATOM 1768 C C . ALA A 1 246 ? -18.804 -10.183 44.595 1.00 58.13 232 ALA A C 1
ATOM 1769 O O . ALA A 1 246 ? -18.438 -10.963 45.479 1.00 58.01 232 ALA A O 1
ATOM 1771 N N . MET A 1 247 ? -17.979 -9.692 43.681 1.00 57.77 233 MET A N 1
ATOM 1772 C CA . MET A 1 247 ? -16.553 -9.975 43.651 1.00 59.38 233 MET A CA 1
ATOM 1773 C C . MET A 1 247 ? -15.868 -9.479 44.954 1.00 61.80 233 MET A C 1
ATOM 1774 O O . MET A 1 247 ? -15.156 -10.232 45.617 1.00 60.56 233 MET A O 1
ATOM 1779 N N . GLU A 1 248 ? -16.150 -8.232 45.317 1.00 60.79 234 GLU A N 1
ATOM 1780 C CA . GLU A 1 248 ? -15.648 -7.598 46.514 1.00 64.35 234 GLU A CA 1
ATOM 1781 C C . GLU A 1 248 ? -16.167 -8.163 47.829 1.00 67.73 234 GLU A C 1
ATOM 1782 O O . GLU A 1 248 ? -15.455 -8.137 48.821 1.00 77.79 234 GLU A O 1
ATOM 1788 N N . ARG A 1 249 ? -17.402 -8.646 47.859 1.00 66.20 235 ARG A N 1
ATOM 1789 C CA . ARG A 1 249 ? -17.966 -9.166 49.100 1.00 65.54 235 ARG A CA 1
ATOM 1790 C C . ARG A 1 249 ? -17.749 -10.654 49.270 1.00 62.54 235 ARG A C 1
ATOM 1791 O O . ARG A 1 249 ? -17.532 -11.115 50.376 1.00 62.83 235 ARG A O 1
ATOM 1799 N N . ASN A 1 250 ? -17.802 -11.406 48.180 1.00 62.88 236 ASN A N 1
ATOM 1800 C CA . ASN A 1 250 ? -17.804 -12.869 48.257 1.00 62.98 236 ASN A CA 1
ATOM 1801 C C . ASN A 1 250 ? -16.647 -13.513 47.509 1.00 61.67 236 ASN A C 1
ATOM 1802 O O . ASN A 1 250 ? -16.472 -14.734 47.549 1.00 59.99 236 ASN A O 1
ATOM 1807 N N . GLY A 1 251 ? -15.871 -12.700 46.805 1.00 59.56 237 GLY A N 1
ATOM 1808 C CA . GLY A 1 251 ? -14.811 -13.223 45.948 1.00 56.63 237 GLY A CA 1
ATOM 1809 C C . GLY A 1 251 ? -15.194 -14.192 44.835 1.00 58.79 237 GLY A C 1
ATOM 1810 O O . GLY A 1 251 ? -14.368 -15.044 44.431 1.00 53.19 237 GLY A O 1
ATOM 1811 N N . GLU A 1 252 ? -16.431 -14.093 44.333 1.00 50.84 238 GLU A N 1
ATOM 1812 C CA . GLU A 1 252 ? -16.786 -14.819 43.097 1.00 49.64 238 GLU A CA 1
ATOM 1813 C C . GLU A 1 252 ? -17.903 -14.107 42.318 1.00 47.58 238 GLU A C 1
ATOM 1814 O O . GLU A 1 252 ? -18.723 -13.397 42.892 1.00 44.39 238 GLU A O 1
ATOM 1820 N N . ARG A 1 253 ? -17.908 -14.299 41.008 1.00 44.79 239 ARG A N 1
ATOM 1821 C CA . ARG A 1 253 ? -18.913 -13.688 40.161 1.00 45.10 239 ARG A CA 1
ATOM 1822 C C . ARG A 1 253 ? -20.249 -14.427 40.404 1.00 44.11 239 ARG A C 1
ATOM 1823 O O . ARG A 1 253 ? -20.238 -15.642 40.650 1.00 46.23 239 ARG A O 1
ATOM 1831 N N . PRO A 1 254 ? -21.397 -13.708 40.355 1.00 46.67 240 PRO A N 1
ATOM 1832 C CA . PRO A 1 254 ? -22.659 -14.434 40.587 1.00 41.51 240 PRO A CA 1
ATOM 1833 C C . PRO A 1 254 ? -22.788 -15.690 39.777 1.00 39.19 240 PRO A C 1
ATOM 1834 O O . PRO A 1 254 ? -23.181 -16.741 40.321 1.00 39.80 240 PRO A O 1
ATOM 1838 N N . LEU A 1 255 ? -22.389 -15.639 38.512 1.00 40.80 241 LEU A N 1
ATOM 1839 C CA . LEU A 1 255 ? -22.490 -16.821 37.657 1.00 45.22 241 LEU A CA 1
ATOM 1840 C C . LEU A 1 255 ? -21.559 -17.962 38.129 1.00 47.27 241 LEU A C 1
ATOM 1841 O O . LEU A 1 255 ? -21.857 -19.139 37.934 1.00 44.34 241 LEU A O 1
ATOM 1846 N N . ALA A 1 256 ? -20.425 -17.609 38.737 1.00 50.58 242 ALA A N 1
ATOM 1847 C CA . ALA A 1 256 ? -19.526 -18.629 39.313 1.00 50.43 242 ALA A CA 1
ATOM 1848 C C . ALA A 1 256 ? -20.173 -19.253 40.567 1.00 43.64 242 ALA A C 1
ATOM 1849 O O . ALA A 1 256 ? -20.134 -20.469 40.736 1.00 44.48 242 ALA A O 1
ATOM 1851 N N . ARG A 1 257 ? -20.745 -18.394 41.413 1.00 39.98 243 ARG A N 1
ATOM 1852 C CA . ARG A 1 257 ? -21.518 -18.797 42.583 1.00 42.31 243 ARG A CA 1
ATOM 1853 C C . ARG A 1 257 ? -22.634 -19.770 42.193 1.00 47.95 243 ARG A C 1
ATOM 1854 O O . ARG A 1 257 ? -22.806 -20.819 42.827 1.00 45.53 243 ARG A O 1
ATOM 1862 N N . LEU A 1 258 ? -23.356 -19.468 41.111 1.00 46.75 244 LEU A N 1
ATOM 1863 C CA . LEU A 1 258 ? -24.413 -20.375 40.647 1.00 45.01 244 LEU A CA 1
ATOM 1864 C C . LEU A 1 258 ? -23.843 -21.670 40.099 1.00 44.72 244 LEU A C 1
ATOM 1865 O O . LEU A 1 258 ? -24.435 -22.746 40.242 1.00 46.15 244 LEU A O 1
ATOM 1870 N N . HIS A 1 259 ? -22.690 -21.567 39.454 1.00 41.69 245 HIS A N 1
ATOM 1871 C CA . HIS A 1 259 ? -22.038 -22.744 38.923 1.00 44.67 245 HIS A CA 1
ATOM 1872 C C . HIS A 1 259 ? -21.601 -23.628 40.073 1.00 43.59 245 HIS A C 1
ATOM 1873 O O . HIS A 1 259 ? -21.724 -24.833 39.999 1.00 42.56 245 HIS A O 1
ATOM 1880 N N . ARG A 1 260 ? -21.074 -23.012 41.127 1.00 45.84 246 ARG A N 1
ATOM 1881 C CA . ARG A 1 260 ? -20.534 -23.771 42.251 1.00 53.45 246 ARG A CA 1
ATOM 1882 C C . ARG A 1 260 ? -21.702 -24.470 42.942 1.00 50.86 246 ARG A C 1
ATOM 1883 O O . ARG A 1 260 ? -21.655 -25.663 43.220 1.00 50.61 246 ARG A O 1
ATOM 1891 N N . LEU A 1 261 ? -22.778 -23.726 43.137 1.00 51.98 247 LEU A N 1
ATOM 1892 C CA . LEU A 1 261 ? -23.999 -24.283 43.685 1.00 47.68 247 LEU A CA 1
ATOM 1893 C C . LEU A 1 261 ? -24.701 -25.320 42.796 1.00 45.45 247 LEU A C 1
ATOM 1894 O O . LEU A 1 261 ? -25.554 -26.082 43.275 1.00 47.94 247 LEU A O 1
ATOM 1899 N N . GLY A 1 262 ? -24.306 -25.432 41.535 1.00 42.01 248 GLY A N 1
ATOM 1900 C CA . GLY A 1 262 ? -24.821 -26.536 40.689 1.00 40.64 248 GLY A CA 1
ATOM 1901 C C . GLY A 1 262 ? -26.154 -26.296 39.955 1.00 40.58 248 GLY A C 1
ATOM 1902 O O . GLY A 1 262 ? -26.692 -27.213 39.312 1.00 44.05 248 GLY A O 1
ATOM 1903 N N . LEU A 1 263 ? -26.648 -25.062 40.021 1.00 40.54 249 LEU A N 1
ATOM 1904 C CA . LEU A 1 263 ? -27.887 -24.601 39.352 1.00 42.61 249 LEU A CA 1
ATOM 1905 C C . LEU A 1 263 ? -27.848 -24.507 37.836 1.00 43.60 249 LEU A C 1
ATOM 1906 O O . LEU A 1 263 ? -28.883 -24.603 37.193 1.00 46.15 249 LEU A O 1
ATOM 1911 N N . LEU A 1 264 ? -26.661 -24.332 37.256 1.00 47.57 250 LEU A N 1
ATOM 1912 C CA . LEU A 1 264 ? -26.566 -24.101 35.827 1.00 45.66 250 LEU A CA 1
ATOM 1913 C C . LEU A 1 264 ? -26.793 -25.398 35.111 1.00 46.89 250 LEU A C 1
ATOM 1914 O O . LEU A 1 264 ? -26.453 -26.454 35.626 1.00 51.55 250 LEU A O 1
ATOM 1919 N N . GLY A 1 265 ? -27.379 -25.324 33.921 1.00 39.27 251 GLY A N 1
ATOM 1920 C CA . GLY A 1 265 ? -27.626 -26.498 33.105 1.00 37.46 251 GLY A CA 1
ATOM 1921 C C . GLY A 1 265 ? -28.731 -26.139 32.103 1.00 40.76 251 GLY A C 1
ATOM 1922 O O . GLY A 1 265 ? -29.201 -24.982 32.071 1.00 37.72 251 GLY A O 1
ATOM 1923 N N . PRO A 1 266 ? -29.151 -27.115 31.290 1.00 40.59 252 PRO A N 1
ATOM 1924 C CA . PRO A 1 266 ? -30.082 -26.854 30.168 1.00 42.85 252 PRO A CA 1
ATOM 1925 C C . PRO A 1 266 ? -31.474 -26.347 30.591 1.00 47.28 252 PRO A C 1
ATOM 1926 O O . PRO A 1 266 ? -32.218 -25.911 29.747 1.00 48.30 252 PRO A O 1
ATOM 1930 N N . ARG A 1 267 ? -31.798 -26.358 31.887 1.00 44.16 253 ARG A N 1
ATOM 1931 C CA . ARG A 1 267 ? -33.073 -25.820 32.348 1.00 44.35 253 ARG A CA 1
ATOM 1932 C C . ARG A 1 267 ? -32.884 -24.487 33.079 1.00 40.14 253 ARG A C 1
ATOM 1933 O O . ARG A 1 267 ? -33.833 -23.936 33.604 1.00 40.92 253 ARG A O 1
ATOM 1941 N N . PHE A 1 268 ? -31.656 -23.949 33.089 1.00 39.64 254 PHE A N 1
ATOM 1942 C CA . PHE A 1 268 ? -31.406 -22.640 33.718 1.00 35.86 254 PHE A CA 1
ATOM 1943 C C . PHE A 1 268 ? -31.504 -21.526 32.662 1.00 37.31 254 PHE A C 1
ATOM 1944 O O . PHE A 1 268 ? -30.939 -21.664 31.569 1.00 34.90 254 PHE A O 1
ATOM 1952 N N . GLN A 1 269 ? -32.178 -20.429 33.017 1.00 35.10 255 GLN A N 1
ATOM 1953 C CA . GLN A 1 269 ? -32.454 -19.301 32.110 1.00 37.37 255 GLN A CA 1
ATOM 1954 C C . GLN A 1 269 ? -31.872 -18.069 32.706 1.00 33.50 255 GLN A C 1
ATOM 1955 O O . GLN A 1 269 ? -32.460 -17.458 33.602 1.00 37.46 255 GLN A O 1
ATOM 1961 N N . ALA A 1 270 ? -30.685 -17.697 32.231 1.00 34.78 256 ALA A N 1
ATOM 1962 C CA . ALA A 1 270 ? -30.000 -16.563 32.826 1.00 33.93 256 ALA A CA 1
ATOM 1963 C C . ALA A 1 270 ? -30.467 -15.273 32.150 1.00 32.52 256 ALA A C 1
ATOM 1964 O O . ALA A 1 270 ? -30.156 -15.056 30.960 1.00 31.86 256 ALA A O 1
ATOM 1966 N N . VAL A 1 271 ? -31.150 -14.390 32.896 1.00 32.32 257 VAL A N 1
ATOM 1967 C CA . VAL A 1 271 ? -31.794 -13.224 32.298 1.00 35.08 257 VAL A CA 1
ATOM 1968 C C . VAL A 1 271 ? -30.850 -12.029 32.364 1.00 35.24 257 VAL A C 1
ATOM 1969 O O . VAL A 1 271 ? -30.280 -11.741 33.408 1.00 33.88 257 VAL A O 1
ATOM 1973 N N . HIS A 1 272 ? -30.677 -11.369 31.218 1.00 31.47 258 HIS A N 1
ATOM 1974 C CA . HIS A 1 272 ? -29.924 -10.125 31.046 1.00 35.33 258 HIS A CA 1
ATOM 1975 C C . HIS A 1 272 ? -28.499 -10.423 30.611 1.00 39.21 258 HIS A C 1
ATOM 1976 O O . HIS A 1 272 ? -28.158 -10.304 29.403 1.00 34.30 258 HIS A O 1
ATOM 1983 N N . MET A 1 273 ? -27.660 -10.855 31.571 1.00 36.23 259 MET A N 1
ATOM 1984 C CA . MET A 1 273 ? -26.229 -11.136 31.273 1.00 36.34 259 MET A CA 1
ATOM 1985 C C . MET A 1 273 ? -25.533 -10.019 30.460 1.00 30.80 259 MET A C 1
ATOM 1986 O O . MET A 1 273 ? -24.953 -10.283 29.426 1.00 35.32 259 MET A O 1
ATOM 1991 N N . THR A 1 274 ? -25.628 -8.773 30.883 1.00 31.22 260 THR A N 1
ATOM 1992 C CA . THR A 1 274 ? -24.876 -7.757 30.152 1.00 34.39 260 THR A CA 1
ATOM 1993 C C . THR A 1 274 ? -23.364 -7.855 30.449 1.00 38.84 260 THR A C 1
ATOM 1994 O O . THR A 1 274 ? -22.575 -7.278 29.714 1.00 38.57 260 THR A O 1
ATOM 1998 N N . GLN A 1 275 ? -22.987 -8.543 31.530 1.00 36.92 261 GLN A N 1
ATOM 1999 C CA . GLN A 1 275 ? -21.574 -8.635 31.990 1.00 36.62 261 GLN A CA 1
ATOM 2000 C C . GLN A 1 275 ? -21.109 -10.049 31.842 1.00 38.85 261 GLN A C 1
ATOM 2001 O O . GLN A 1 275 ? -21.547 -10.921 32.592 1.00 43.94 261 GLN A O 1
ATOM 2007 N N . VAL A 1 276 ? -20.240 -10.294 30.870 1.00 36.27 262 VAL A N 1
ATOM 2008 C CA . VAL A 1 276 ? -19.854 -11.640 30.492 1.00 41.50 262 VAL A CA 1
ATOM 2009 C C . VAL A 1 276 ? -18.358 -11.682 30.213 1.00 47.65 262 VAL A C 1
ATOM 2010 O O . VAL A 1 276 ? -17.902 -11.113 29.218 1.00 48.59 262 VAL A O 1
ATOM 2014 N N . ASP A 1 277 ? -17.588 -12.358 31.059 1.00 45.11 263 ASP A N 1
ATOM 2015 C CA . ASP A 1 277 ? -16.160 -12.536 30.735 1.00 47.69 263 ASP A CA 1
ATOM 2016 C C . ASP A 1 277 ? -15.955 -13.901 30.145 1.00 45.85 263 ASP A C 1
ATOM 2017 O O . ASP A 1 277 ? -16.918 -14.658 30.008 1.00 45.22 263 ASP A O 1
ATOM 2022 N N . ASN A 1 278 ? -14.724 -14.240 29.780 1.00 42.82 264 ASN A N 1
ATOM 2023 C CA . ASN A 1 278 ? -14.459 -15.575 29.250 1.00 46.35 264 ASN A CA 1
ATOM 2024 C C . ASN A 1 278 ? -14.830 -16.748 30.158 1.00 45.97 264 ASN A C 1
ATOM 2025 O O . ASN A 1 278 ? -15.343 -17.748 29.664 1.00 47.76 264 ASN A O 1
ATOM 2030 N N . ASP A 1 279 ? -14.615 -16.602 31.466 1.00 45.63 265 ASP A N 1
ATOM 2031 C CA . ASP A 1 279 ? -14.990 -17.644 32.450 1.00 46.25 265 ASP A CA 1
ATOM 2032 C C . ASP A 1 279 ? -16.519 -17.860 32.471 1.00 45.84 265 ASP A C 1
ATOM 2033 O O . ASP A 1 279 ? -16.971 -19.001 32.383 1.00 50.40 265 ASP A O 1
ATOM 2038 N N . ASP A 1 280 ? -17.291 -16.767 32.575 1.00 45.41 266 ASP A N 1
ATOM 2039 C CA . ASP A 1 280 ? -18.780 -16.809 32.380 1.00 44.53 266 ASP A CA 1
ATOM 2040 C C . ASP A 1 280 ? -19.106 -17.565 31.110 1.00 41.37 266 ASP A C 1
ATOM 2041 O O . ASP A 1 280 ? -19.924 -18.498 31.104 1.00 45.64 266 ASP A O 1
ATOM 2046 N N . LEU A 1 281 ? -18.455 -17.168 30.021 1.00 42.65 267 LEU A N 1
ATOM 2047 C CA . LEU A 1 281 ? -18.694 -17.784 28.718 1.00 40.42 267 LEU A CA 1
ATOM 2048 C C . LEU A 1 281 ? -18.456 -19.293 28.756 1.00 46.49 267 LEU A C 1
ATOM 2049 O O . LEU A 1 281 ? -19.267 -20.070 28.208 1.00 49.04 267 LEU A O 1
ATOM 2054 N N . ALA A 1 282 ? -17.379 -19.718 29.423 1.00 44.53 268 ALA A N 1
ATOM 2055 C CA . ALA A 1 282 ? -17.068 -21.148 29.495 1.00 45.66 268 ALA A CA 1
ATOM 2056 C C . ALA A 1 282 ? -18.169 -21.899 30.267 1.00 43.00 268 ALA A C 1
ATOM 2057 O O . ALA A 1 282 ? -18.605 -22.967 29.844 1.00 48.55 268 ALA A O 1
ATOM 2059 N N . MET A 1 283 ? -18.632 -21.311 31.368 1.00 41.59 269 MET A N 1
ATOM 2060 C CA . MET A 1 283 ? -19.638 -21.941 32.211 1.00 42.26 269 MET A CA 1
ATOM 2061 C C . MET A 1 283 ? -21.001 -22.061 31.498 1.00 41.96 269 MET A C 1
ATOM 2062 O O . MET A 1 283 ? -21.681 -23.071 31.633 1.00 41.91 269 MET A O 1
ATOM 2067 N N . LEU A 1 284 ? -21.369 -21.054 30.711 1.00 43.31 270 LEU A N 1
ATOM 2068 C CA . LEU A 1 284 ? -22.608 -21.142 29.911 1.00 44.77 270 LEU A CA 1
ATOM 2069 C C . LEU A 1 284 ? -22.492 -22.227 28.869 1.00 44.54 270 LEU A C 1
ATOM 2070 O O . LEU A 1 284 ? -23.448 -22.998 28.654 1.00 45.82 270 LEU A O 1
ATOM 2075 N N . VAL A 1 285 ? -21.324 -22.292 28.223 1.00 42.35 271 VAL A N 1
ATOM 2076 C CA . VAL A 1 285 ? -21.072 -23.271 27.162 1.00 45.13 271 VAL A CA 1
ATOM 2077 C C . VAL A 1 285 ? -21.052 -24.691 27.768 1.00 49.29 271 VAL A C 1
ATOM 2078 O O . VAL A 1 285 ? -21.722 -25.602 27.258 1.00 49.54 271 VAL A O 1
ATOM 2082 N N . GLU A 1 286 ? -20.300 -24.852 28.863 1.00 49.51 272 GLU A N 1
ATOM 2083 C CA . GLU A 1 286 ? -20.197 -26.138 29.556 1.00 51.54 272 GLU A CA 1
ATOM 2084 C C . GLU A 1 286 ? -21.574 -26.631 29.958 1.00 42.04 272 GLU A C 1
ATOM 2085 O O . GLU A 1 286 ? -21.884 -27.804 29.783 1.00 46.22 272 GLU A O 1
ATOM 2091 N N . THR A 1 287 ? -22.376 -25.743 30.546 1.00 43.00 273 THR A N 1
ATOM 2092 C CA . THR A 1 287 ? -23.623 -26.179 31.128 1.00 42.64 273 THR A CA 1
ATOM 2093 C C . THR A 1 287 ? -24.819 -26.185 30.155 1.00 44.51 273 THR A C 1
ATOM 2094 O O . THR A 1 287 ? -25.894 -26.726 30.487 1.00 42.19 273 THR A O 1
ATOM 2098 N N . ASN A 1 288 ? -24.655 -25.588 28.972 1.00 46.80 274 ASN A N 1
ATOM 2099 C CA . ASN A 1 288 ? -25.776 -25.485 28.031 1.00 44.49 274 ASN A CA 1
ATOM 2100 C C . ASN A 1 288 ? -26.943 -24.653 28.634 1.00 41.83 274 ASN A C 1
ATOM 2101 O O . ASN A 1 288 ? -28.125 -24.878 28.334 1.00 41.47 274 ASN A O 1
ATOM 2106 N N . SER A 1 289 ? -26.612 -23.715 29.513 1.00 38.71 275 SER A N 1
ATOM 2107 C CA . SER A 1 289 ? -27.604 -22.782 30.044 1.00 41.26 275 SER A CA 1
ATOM 2108 C C . SER A 1 289 ? -28.047 -21.813 28.932 1.00 42.60 275 SER A C 1
ATOM 2109 O O . SER A 1 289 ? -27.340 -21.619 27.932 1.00 41.52 275 SER A O 1
ATOM 2112 N N . SER A 1 290 ? -29.241 -21.256 29.091 1.00 40.38 276 SER A N 1
ATOM 2113 C CA . SER A 1 290 ? -29.766 -20.263 28.166 1.00 37.51 276 SER A CA 1
ATOM 2114 C C . SER A 1 290 ? -29.563 -18.884 28.708 1.00 34.63 276 SER A C 1
ATOM 2115 O O . SER A 1 290 ? -29.609 -18.642 29.936 1.00 35.11 276 SER A O 1
ATOM 2118 N N . VAL A 1 291 ? -29.363 -17.958 27.784 1.00 34.99 277 VAL A N 1
ATOM 2119 C CA . VAL A 1 291 ? -29.415 -16.545 28.125 1.00 31.89 277 VAL A CA 1
ATOM 2120 C C . VAL A 1 291 ? -30.749 -15.949 27.632 1.00 32.11 277 VAL A C 1
ATOM 2121 O O . VAL A 1 291 ? -31.191 -16.255 26.517 1.00 32.62 277 VAL A O 1
ATOM 2125 N N . ILE A 1 292 ? -31.389 -15.117 28.451 1.00 32.89 278 ILE A N 1
ATOM 2126 C CA . ILE A 1 292 ? -32.555 -14.392 27.973 1.00 33.62 278 ILE A CA 1
ATOM 2127 C C . ILE A 1 292 ? -32.186 -12.936 27.840 1.00 31.81 278 ILE A C 1
ATOM 2128 O O . ILE A 1 292 ? -31.945 -12.219 28.839 1.00 34.84 278 ILE A O 1
ATOM 2133 N N . HIS A 1 293 ? -32.112 -12.502 26.587 1.00 26.96 279 HIS A N 1
ATOM 2134 C CA . HIS A 1 293 ? -31.691 -11.136 26.224 1.00 26.40 279 HIS A CA 1
ATOM 2135 C C . HIS A 1 293 ? -32.860 -10.198 26.313 1.00 30.59 279 HIS A C 1
ATOM 2136 O O . HIS A 1 293 ? -33.930 -10.436 25.701 1.00 29.69 279 HIS A O 1
ATOM 2143 N N . CYS A 1 294 ? -32.695 -9.132 27.086 1.00 30.11 280 CYS A N 1
ATOM 2144 C CA . CYS A 1 294 ? -33.703 -8.064 27.185 1.00 33.28 280 CYS A CA 1
ATOM 2145 C C . CYS A 1 294 ? -33.081 -6.704 26.763 1.00 32.66 280 CYS A C 1
ATOM 2146 O O . CYS A 1 294 ? -32.694 -5.888 27.625 1.00 34.00 280 CYS A O 1
ATOM 2149 N N . PRO A 1 295 ? -32.965 -6.465 25.432 1.00 30.47 281 PRO A N 1
ATOM 2150 C CA . PRO A 1 295 ? -32.159 -5.308 25.014 1.00 30.83 281 PRO A CA 1
ATOM 2151 C C . PRO A 1 295 ? -32.718 -3.987 25.491 1.00 32.74 281 PRO A C 1
ATOM 2152 O O . PRO A 1 295 ? -31.961 -3.139 25.939 1.00 33.57 281 PRO A O 1
ATOM 2156 N N . GLU A 1 296 ? -34.027 -3.771 25.403 1.00 27.09 282 GLU A N 1
ATOM 2157 C CA . GLU A 1 296 ? -34.519 -2.433 25.674 1.00 30.31 282 GLU A CA 1
ATOM 2158 C C . GLU A 1 296 ? -34.505 -2.081 27.162 1.00 31.66 282 GLU A C 1
ATOM 2159 O O . GLU A 1 296 ? -34.231 -0.945 27.532 1.00 33.63 282 GLU A O 1
ATOM 2165 N N . SER A 1 297 ? -34.798 -3.076 27.988 1.00 29.78 283 SER A N 1
ATOM 2166 C CA . SER A 1 297 ? -34.663 -2.924 29.431 1.00 32.21 283 SER A CA 1
ATOM 2167 C C . SER A 1 297 ? -33.192 -2.633 29.847 1.00 29.47 283 SER A C 1
ATOM 2168 O O . SER A 1 297 ? -32.949 -1.717 30.626 1.00 33.88 283 SER A O 1
ATOM 2171 N N . ASN A 1 298 ? -32.239 -3.375 29.277 1.00 30.98 284 ASN A N 1
ATOM 2172 C CA . ASN A 1 298 ? -30.809 -3.122 29.537 1.00 31.79 284 ASN A CA 1
ATOM 2173 C C . ASN A 1 298 ? -30.401 -1.697 29.147 1.00 35.41 284 ASN A C 1
ATOM 2174 O O . ASN A 1 298 ? -29.613 -1.034 29.873 1.00 33.26 284 ASN A O 1
ATOM 2179 N N . LEU A 1 299 ? -30.908 -1.219 28.011 1.00 29.81 285 LEU A N 1
ATOM 2180 C CA . LEU A 1 299 ? -30.617 0.134 27.563 1.00 32.24 285 LEU A CA 1
ATOM 2181 C C . LEU A 1 299 ? -31.286 1.144 28.450 1.00 34.20 285 LEU A C 1
ATOM 2182 O O . LEU A 1 299 ? -30.652 2.106 28.883 1.00 41.64 285 LEU A O 1
ATOM 2187 N N . LYS A 1 300 ? -32.575 0.963 28.696 1.00 34.19 286 LYS A N 1
ATOM 2188 C CA . LYS A 1 300 ? -33.338 1.980 29.434 1.00 34.86 286 LYS A CA 1
ATOM 2189 C C . LYS A 1 300 ? -32.869 2.183 30.902 1.00 32.05 286 LYS A C 1
ATOM 2190 O O . LYS A 1 300 ? -32.919 3.290 31.425 1.00 36.92 286 LYS A O 1
ATOM 2196 N N . LEU A 1 301 ? -32.477 1.103 31.558 1.00 35.55 287 LEU A N 1
ATOM 2197 C CA . LEU A 1 301 ? -31.967 1.164 32.959 1.00 36.06 287 LEU A CA 1
ATOM 2198 C C . LEU A 1 301 ? -30.458 1.470 32.996 1.00 37.97 287 LEU A C 1
ATOM 2199 O O . LEU A 1 301 ? -29.822 1.512 34.072 1.00 40.45 287 LEU A O 1
ATOM 2204 N N . ALA A 1 302 ? -29.901 1.727 31.816 1.00 36.46 288 ALA A N 1
ATOM 2205 C CA . ALA A 1 302 ? -28.454 1.921 31.656 1.00 40.33 288 ALA A CA 1
ATOM 2206 C C . ALA A 1 302 ? -27.695 0.774 32.313 1.00 37.89 288 ALA A C 1
ATOM 2207 O O . ALA A 1 302 ? -26.767 0.992 33.073 1.00 43.58 288 ALA A O 1
ATOM 2209 N N . SER A 1 303 ? -28.110 -0.457 32.020 1.00 37.04 289 SER A N 1
ATOM 2210 C CA . SER A 1 303 ? -27.518 -1.671 32.562 1.00 40.13 289 SER A CA 1
ATOM 2211 C C . SER A 1 303 ? -26.314 -2.171 31.759 1.00 42.65 289 SER A C 1
ATOM 2212 O O . SER A 1 303 ? -25.334 -2.678 32.334 1.00 39.44 289 SER A O 1
ATOM 2215 N N . GLY A 1 304 ? -26.406 -2.050 30.432 1.00 38.07 290 GLY A N 1
ATOM 2216 C CA . GLY A 1 304 ? -25.292 -2.355 29.537 1.00 36.01 290 GLY A CA 1
ATOM 2217 C C . GLY A 1 304 ? -25.755 -3.010 28.244 1.00 37.41 290 GLY A C 1
ATOM 2218 O O . GLY A 1 304 ? -26.907 -2.864 27.842 1.00 36.38 290 GLY A O 1
ATOM 2219 N N . PHE A 1 305 ? -24.856 -3.780 27.647 1.00 37.26 291 PHE A N 1
ATOM 2220 C CA . PHE A 1 305 ? -25.061 -4.389 26.356 1.00 41.07 291 PHE A CA 1
ATOM 2221 C C . PHE A 1 305 ? -24.722 -5.866 26.462 1.00 40.89 291 PHE A C 1
ATOM 2222 O O . PHE A 1 305 ? -23.552 -6.226 26.574 1.00 41.63 291 PHE A O 1
ATOM 2230 N N . CYS A 1 306 ? -25.724 -6.731 26.351 1.00 36.84 292 CYS A N 1
ATOM 2231 C CA . CYS A 1 306 ? -25.433 -8.155 26.350 1.00 35.39 292 CYS A CA 1
ATOM 2232 C C . CYS A 1 306 ? -24.702 -8.522 25.051 1.00 39.88 292 CYS A C 1
ATOM 2233 O O . CYS A 1 306 ? -25.151 -8.119 23.943 1.00 38.13 292 CYS A O 1
ATOM 2236 N N . PRO A 1 307 ? -23.573 -9.271 25.152 1.00 38.11 293 PRO A N 1
ATOM 2237 C CA . PRO A 1 307 ? -22.783 -9.578 23.935 1.00 37.81 293 PRO A CA 1
ATOM 2238 C C . PRO A 1 307 ? -23.401 -10.715 23.175 1.00 35.58 293 PRO A C 1
ATOM 2239 O O . PRO A 1 307 ? -22.876 -11.835 23.132 1.00 35.45 293 PRO A O 1
ATOM 2243 N N . VAL A 1 308 ? -24.538 -10.445 22.552 1.00 35.98 294 VAL A N 1
ATOM 2244 C CA . VAL A 1 308 ? -25.274 -11.547 21.944 1.00 31.93 294 VAL A CA 1
ATOM 2245 C C . VAL A 1 308 ? -24.525 -12.383 20.892 1.00 32.93 294 VAL A C 1
ATOM 2246 O O . VAL A 1 308 ? -24.620 -13.601 20.884 1.00 33.76 294 VAL A O 1
ATOM 2250 N N . GLU A 1 309 ? -23.849 -11.740 19.960 1.00 32.53 295 GLU A N 1
ATOM 2251 C CA . GLU A 1 309 ? -23.214 -12.478 18.887 1.00 36.09 295 GLU A CA 1
ATOM 2252 C C . GLU A 1 309 ? -22.071 -13.354 19.442 1.00 33.24 295 GLU A C 1
ATOM 2253 O O . GLU A 1 309 ? -21.820 -14.450 18.973 1.00 34.84 295 GLU A O 1
ATOM 2259 N N . LYS A 1 310 ? -21.365 -12.840 20.418 1.00 36.86 296 LYS A N 1
ATOM 2260 C CA . LYS A 1 310 ? -20.310 -13.609 21.057 1.00 38.42 296 LYS A CA 1
ATOM 2261 C C . LYS A 1 310 ? -20.940 -14.874 21.669 1.00 35.61 296 LYS A C 1
ATOM 2262 O O . LYS A 1 310 ? -20.474 -15.988 21.437 1.00 35.62 296 LYS A O 1
ATOM 2268 N N . LEU A 1 311 ? -22.040 -14.711 22.385 1.00 35.50 297 LEU A N 1
ATOM 2269 C CA . LEU A 1 311 ? -22.737 -15.868 22.997 1.00 35.77 297 LEU A CA 1
ATOM 2270 C C . LEU A 1 311 ? -23.165 -16.855 21.937 1.00 37.92 297 LEU A C 1
ATOM 2271 O O . LEU A 1 311 ? -22.976 -18.056 22.066 1.00 39.08 297 LEU A O 1
ATOM 2276 N N . TRP A 1 312 ? -23.725 -16.321 20.858 1.00 39.64 298 TRP A N 1
ATOM 2277 C CA . TRP A 1 312 ? -24.258 -17.141 19.807 1.00 38.38 298 TRP A CA 1
ATOM 2278 C C . TRP A 1 312 ? -23.168 -17.889 19.099 1.00 38.79 298 TRP A C 1
ATOM 2279 O O . TRP A 1 312 ? -23.316 -19.068 18.821 1.00 38.13 298 TRP A O 1
ATOM 2290 N N . GLN A 1 313 ? -22.033 -17.230 18.835 1.00 40.96 299 GLN A N 1
ATOM 2291 C CA . GLN A 1 313 ? -20.925 -17.894 18.137 1.00 42.13 299 GLN A CA 1
ATOM 2292 C C . GLN A 1 313 ? -20.312 -18.995 18.996 1.00 39.10 299 GLN A C 1
ATOM 2293 O O . GLN A 1 313 ? -19.811 -19.983 18.468 1.00 40.10 299 GLN A O 1
ATOM 2299 N N . ALA A 1 314 ? -20.298 -18.787 20.305 1.00 36.83 300 ALA A N 1
ATOM 2300 C CA . ALA A 1 314 ? -19.902 -19.838 21.259 1.00 39.19 300 ALA A CA 1
ATOM 2301 C C . ALA A 1 314 ? -20.929 -20.966 21.386 1.00 44.51 300 ALA A C 1
ATOM 2302 O O . ALA A 1 314 ? -20.656 -21.958 22.071 1.00 44.87 300 ALA A O 1
ATOM 2304 N N . GLY A 1 315 ? -22.096 -20.828 20.716 1.00 43.78 301 GLY A N 1
ATOM 2305 C CA . GLY A 1 315 ? -23.133 -21.849 20.753 1.00 37.93 301 GLY A CA 1
ATOM 2306 C C . GLY A 1 315 ? -24.029 -21.805 21.993 1.00 36.71 301 GLY A C 1
ATOM 2307 O O . GLY A 1 315 ? -24.725 -22.756 22.280 1.00 39.72 301 GLY A O 1
ATOM 2308 N N . VAL A 1 316 ? -24.037 -20.703 22.723 1.00 32.90 302 VAL A N 1
ATOM 2309 C CA . VAL A 1 316 ? -25.055 -20.513 23.757 1.00 37.49 302 VAL A CA 1
ATOM 2310 C C . VAL A 1 316 ? -26.431 -20.175 23.112 1.00 38.79 302 VAL A C 1
ATOM 2311 O O . VAL A 1 316 ? -26.517 -19.369 22.124 1.00 34.50 302 VAL A O 1
ATOM 2315 N N . ASN A 1 317 ? -27.469 -20.799 23.661 1.00 36.36 303 ASN A N 1
ATOM 2316 C CA . ASN A 1 317 ? -28.860 -20.528 23.295 1.00 36.62 303 ASN A CA 1
ATOM 2317 C C . ASN A 1 317 ? -29.283 -19.180 23.856 1.00 34.92 303 ASN A C 1
ATOM 2318 O O . ASN A 1 317 ? -29.248 -18.933 25.061 1.00 33.26 303 ASN A O 1
ATOM 2323 N N . VAL A 1 318 ? -29.624 -18.269 22.967 1.00 31.00 304 VAL A N 1
ATOM 2324 C CA . VAL A 1 318 ? -30.001 -16.948 23.420 1.00 31.79 304 VAL A CA 1
ATOM 2325 C C . VAL A 1 318 ? -31.470 -16.710 22.996 1.00 32.08 304 VAL A C 1
ATOM 2326 O O . VAL A 1 318 ? -31.803 -16.800 21.821 1.00 31.15 304 VAL A O 1
ATOM 2330 N N . ALA A 1 319 ? -32.309 -16.381 23.959 1.00 31.62 305 ALA A N 1
ATOM 2331 C CA . ALA A 1 319 ? -33.726 -16.107 23.656 1.00 35.11 305 ALA A CA 1
ATOM 2332 C C . ALA A 1 319 ? -33.947 -14.636 23.958 1.00 31.78 305 ALA A C 1
ATOM 2333 O O . ALA A 1 319 ? -33.016 -13.939 24.374 1.00 28.23 305 ALA A O 1
ATOM 2335 N N . ILE A 1 320 ? -35.172 -14.148 23.787 1.00 28.08 306 ILE A N 1
ATOM 2336 C CA . ILE A 1 320 ? -35.402 -12.732 23.985 1.00 28.29 306 ILE A CA 1
ATOM 2337 C C . ILE A 1 320 ? -36.658 -12.502 24.824 1.00 27.88 306 ILE A C 1
ATOM 2338 O O . ILE A 1 320 ? -37.587 -13.319 24.795 1.00 29.75 306 ILE A O 1
ATOM 2343 N N . GLY A 1 321 ? -36.700 -11.396 25.557 1.00 28.39 307 GLY A N 1
ATOM 2344 C CA . GLY A 1 321 ? -37.843 -11.080 26.406 1.00 26.04 307 GLY A CA 1
ATOM 2345 C C . GLY A 1 321 ? -38.022 -9.584 26.352 1.00 30.75 307 GLY A C 1
ATOM 2346 O O . GLY A 1 321 ? -37.092 -8.870 25.995 1.00 34.16 307 GLY A O 1
ATOM 2347 N N . THR A 1 322 ? -39.201 -9.088 26.739 1.00 31.04 308 THR A N 1
ATOM 2348 C CA . THR A 1 322 ? -39.446 -7.650 26.880 1.00 31.22 308 THR A CA 1
ATOM 2349 C C . THR A 1 322 ? -39.150 -7.119 28.266 1.00 28.01 308 THR A C 1
ATOM 2350 O O . THR A 1 322 ? -39.040 -5.905 28.467 1.00 30.60 308 THR A O 1
ATOM 2354 N N . ASP A 1 323 ? -39.110 -8.008 29.247 1.00 32.84 309 ASP A N 1
ATOM 2355 C CA . ASP A 1 323 ? -39.116 -7.520 30.650 1.00 31.15 309 ASP A CA 1
ATOM 2356 C C . ASP A 1 323 ? -40.521 -6.926 30.906 1.00 35.19 309 ASP A C 1
ATOM 2357 O O . ASP A 1 323 ? -41.475 -7.235 30.127 1.00 32.59 309 ASP A O 1
ATOM 2362 N N . GLY A 1 324 ? -40.662 -6.143 31.984 1.00 34.97 310 GLY A N 1
ATOM 2363 C CA . GLY A 1 324 ? -41.914 -5.501 32.360 1.00 36.21 310 GLY A CA 1
ATOM 2364 C C . GLY A 1 324 ? -42.141 -4.106 31.797 1.00 38.17 310 GLY A C 1
ATOM 2365 O O . GLY A 1 324 ? -41.201 -3.386 31.441 1.00 36.39 310 GLY A O 1
ATOM 2366 N N . ALA A 1 325 ? -43.408 -3.720 31.742 1.00 34.65 311 ALA A N 1
ATOM 2367 C CA . ALA A 1 325 ? -43.831 -2.431 31.194 1.00 37.55 311 ALA A CA 1
ATOM 2368 C C . ALA A 1 325 ? -43.338 -1.169 31.929 1.00 38.44 311 ALA A C 1
ATOM 2369 O O . ALA A 1 325 ? -43.565 -0.080 31.450 1.00 36.98 311 ALA A O 1
ATOM 2371 N N . ALA A 1 326 ? -42.704 -1.301 33.093 1.00 34.93 312 ALA A N 1
ATOM 2372 C CA . ALA A 1 326 ? -42.100 -0.147 33.741 1.00 34.42 312 ALA A CA 1
ATOM 2373 C C . ALA A 1 326 ? -40.602 0.033 33.364 1.00 31.18 312 ALA A C 1
ATOM 2374 O O . ALA A 1 326 ? -39.977 1.028 33.725 1.00 36.36 312 ALA A O 1
ATOM 2376 N N . SER A 1 327 ? -40.024 -0.923 32.652 1.00 30.05 313 SER A N 1
ATOM 2377 C CA . SER A 1 327 ? -38.692 -0.701 32.115 1.00 32.01 313 SER A CA 1
ATOM 2378 C C . SER A 1 327 ? -38.611 -1.123 30.664 1.00 32.19 313 SER A C 1
ATOM 2379 O O . SER A 1 327 ? -37.713 -1.854 30.301 1.00 33.31 313 SER A O 1
ATOM 2382 N N . ASN A 1 328 ? -39.581 -0.674 29.847 1.00 33.56 314 ASN A N 1
ATOM 2383 C CA . ASN A 1 328 ? -39.517 -0.957 28.426 1.00 29.74 314 ASN A CA 1
ATOM 2384 C C . ASN A 1 328 ? -39.972 0.197 27.484 1.00 33.07 314 ASN A C 1
ATOM 2385 O O . ASN A 1 328 ? -39.121 0.771 26.854 1.00 34.87 314 ASN A O 1
ATOM 2390 N N . ASN A 1 329 ? -41.234 0.651 27.440 1.00 33.87 315 ASN A N 1
ATOM 2391 C CA . ASN A 1 329 ? -42.308 0.272 28.358 1.00 32.50 315 ASN A CA 1
ATOM 2392 C C . ASN A 1 329 ? -43.470 -0.449 27.640 1.00 35.65 315 ASN A C 1
ATOM 2393 O O . ASN A 1 329 ? -44.600 -0.435 28.121 1.00 33.26 315 ASN A O 1
ATOM 2398 N N . ASP A 1 330 ? -43.200 -1.099 26.506 1.00 36.04 316 ASP A N 1
ATOM 2399 C CA . ASP A 1 330 ? -44.262 -1.873 25.865 1.00 36.27 316 ASP A CA 1
ATOM 2400 C C . ASP A 1 330 ? -43.924 -3.350 26.000 1.00 36.77 316 ASP A C 1
ATOM 2401 O O . ASP A 1 330 ? -42.811 -3.751 26.462 1.00 34.62 316 ASP A O 1
ATOM 2406 N N . LEU A 1 331 ? -44.872 -4.190 25.631 1.00 31.83 317 LEU A N 1
ATOM 2407 C CA . LEU A 1 331 ? -44.581 -5.610 25.617 1.00 33.89 317 LEU A CA 1
ATOM 2408 C C . LEU A 1 331 ? -44.501 -6.096 24.172 1.00 34.65 317 LEU A C 1
ATOM 2409 O O . LEU A 1 331 ? -45.088 -7.102 23.798 1.00 35.30 317 LEU A O 1
ATOM 2414 N N . ASP A 1 332 ? -43.745 -5.349 23.381 1.00 36.65 318 ASP A N 1
ATOM 2415 C CA . ASP A 1 332 ? -43.629 -5.596 21.945 1.00 34.74 318 ASP A CA 1
ATOM 2416 C C . ASP A 1 332 ? -42.396 -6.465 21.650 1.00 34.29 318 ASP A C 1
ATOM 2417 O O . ASP A 1 332 ? -41.273 -5.955 21.544 1.00 36.66 318 ASP A O 1
ATOM 2422 N N . LEU A 1 333 ? -42.609 -7.769 21.467 1.00 31.34 319 LEU A N 1
ATOM 2423 C CA . LEU A 1 333 ? -41.489 -8.671 21.272 1.00 34.11 319 LEU A CA 1
ATOM 2424 C C . LEU A 1 333 ? -40.856 -8.522 19.893 1.00 32.87 319 LEU A C 1
ATOM 2425 O O . LEU A 1 333 ? -39.636 -8.662 19.716 1.00 29.40 319 LEU A O 1
ATOM 2430 N N . LEU A 1 334 ? -41.682 -8.256 18.899 1.00 29.72 320 LEU A N 1
ATOM 2431 C CA . LEU A 1 334 ? -41.141 -8.064 17.569 1.00 32.50 320 LEU A CA 1
ATOM 2432 C C . LEU A 1 334 ? -40.207 -6.798 17.532 1.00 31.80 320 LEU A C 1
ATOM 2433 O O . LEU A 1 334 ? -39.094 -6.810 16.955 1.00 33.40 320 LEU A O 1
ATOM 2438 N N . GLY A 1 335 ? -40.671 -5.731 18.190 1.00 30.57 321 GLY A N 1
ATOM 2439 C CA . GLY A 1 335 ? -39.914 -4.513 18.319 1.00 32.54 321 GLY A CA 1
ATOM 2440 C C . GLY A 1 335 ? -38.642 -4.800 19.111 1.00 30.02 321 GLY A C 1
ATOM 2441 O O . GLY A 1 335 ? -37.581 -4.255 18.793 1.00 30.48 321 GLY A O 1
ATOM 2442 N N . GLU A 1 336 ? -38.738 -5.656 20.124 1.00 28.68 322 GLU A N 1
ATOM 2443 C CA . GLU A 1 336 ? -37.536 -5.975 20.958 1.00 30.02 322 GLU A CA 1
ATOM 2444 C C . GLU A 1 336 ? -36.540 -6.714 20.054 1.00 30.49 322 GLU A C 1
ATOM 2445 O O . GLU A 1 336 ? -35.312 -6.494 20.103 1.00 32.48 322 GLU A O 1
ATOM 2451 N N . THR A 1 337 ? -37.076 -7.611 19.252 1.00 28.58 323 THR A N 1
ATOM 2452 C CA . THR A 1 337 ? -36.262 -8.426 18.335 1.00 30.99 323 THR A CA 1
ATOM 2453 C C . THR A 1 337 ? -35.552 -7.515 17.308 1.00 31.24 323 THR A C 1
ATOM 2454 O O . THR A 1 337 ? -34.378 -7.712 17.005 1.00 31.07 323 THR A O 1
ATOM 2458 N N . ARG A 1 338 ? -36.261 -6.512 16.818 1.00 31.87 324 ARG A N 1
ATOM 2459 C CA . ARG A 1 338 ? -35.626 -5.494 15.927 1.00 34.44 324 ARG A CA 1
ATOM 2460 C C . ARG A 1 338 ? -34.492 -4.765 16.643 1.00 32.70 324 ARG A C 1
ATOM 2461 O O . ARG A 1 338 ? -33.410 -4.672 16.099 1.00 33.54 324 ARG A O 1
ATOM 2469 N N . THR A 1 339 ? -34.771 -4.240 17.844 1.00 31.47 325 THR A N 1
ATOM 2470 C CA . THR A 1 339 ? -33.742 -3.625 18.657 1.00 32.75 325 THR A CA 1
ATOM 2471 C C . THR A 1 339 ? -32.521 -4.539 18.819 1.00 31.50 325 THR A C 1
ATOM 2472 O O . THR A 1 339 ? -31.397 -4.098 18.658 1.00 34.03 325 THR A O 1
ATOM 2476 N N . ALA A 1 340 ? -32.760 -5.814 19.105 1.00 32.27 326 ALA A N 1
ATOM 2477 C CA . ALA A 1 340 ? -31.697 -6.746 19.381 1.00 31.92 326 ALA A CA 1
ATOM 2478 C C . ALA A 1 340 ? -30.824 -6.912 18.140 1.00 35.37 326 ALA A C 1
ATOM 2479 O O . ALA A 1 340 ? -29.585 -6.995 18.234 1.00 28.82 326 ALA A O 1
ATOM 2481 N N . ALA A 1 341 ? -31.495 -7.041 17.001 1.00 28.38 327 ALA A N 1
ATOM 2482 C CA . ALA A 1 341 ? -30.851 -7.333 15.740 1.00 32.38 327 ALA A CA 1
ATOM 2483 C C . ALA A 1 341 ? -30.026 -6.115 15.310 1.00 30.58 327 ALA A C 1
ATOM 2484 O O . ALA A 1 341 ? -28.940 -6.297 14.722 1.00 33.47 327 ALA A O 1
ATOM 2486 N N . LEU A 1 342 ? -30.481 -4.898 15.626 1.00 27.63 328 LEU A N 1
ATOM 2487 C CA . LEU A 1 342 ? -29.661 -3.713 15.303 1.00 27.97 328 LEU A CA 1
ATOM 2488 C C . LEU A 1 342 ? -28.486 -3.588 16.255 1.00 32.77 328 LEU A C 1
ATOM 2489 O O . LEU A 1 342 ? -27.336 -3.393 15.831 1.00 31.75 328 LEU A O 1
ATOM 2494 N N . LEU A 1 343 ? -28.787 -3.701 17.546 1.00 32.65 329 LEU A N 1
ATOM 2495 C CA . LEU A 1 343 ? -27.785 -3.457 18.578 1.00 33.28 329 LEU A CA 1
ATOM 2496 C C . LEU A 1 343 ? -26.642 -4.425 18.404 1.00 32.57 329 LEU A C 1
ATOM 2497 O O . LEU A 1 343 ? -25.466 -4.045 18.518 1.00 35.83 329 LEU A O 1
ATOM 2502 N N . ALA A 1 344 ? -26.982 -5.671 18.082 1.00 32.27 330 ALA A N 1
ATOM 2503 C CA . ALA A 1 344 ? -25.985 -6.757 18.062 1.00 34.91 330 ALA A CA 1
ATOM 2504 C C . ALA A 1 344 ? -24.880 -6.476 17.073 1.00 37.72 330 ALA A C 1
ATOM 2505 O O . ALA A 1 344 ? -23.732 -6.782 17.357 1.00 32.51 330 ALA A O 1
ATOM 2507 N N . LYS A 1 345 ? -25.242 -5.907 15.914 1.00 35.49 331 LYS A N 1
ATOM 2508 C CA . LYS A 1 345 ? -24.237 -5.522 14.893 1.00 35.20 331 LYS A CA 1
ATOM 2509 C C . LYS A 1 345 ? -23.171 -4.567 15.423 1.00 33.86 331 LYS A C 1
ATOM 2510 O O . LYS A 1 345 ? -21.961 -4.810 15.270 1.00 35.61 331 LYS A O 1
ATOM 2516 N N . ALA A 1 346 ? -23.632 -3.503 16.073 1.00 33.81 332 ALA A N 1
ATOM 2517 C CA . ALA A 1 346 ? -22.779 -2.461 16.545 1.00 34.03 332 ALA A CA 1
ATOM 2518 C C . ALA A 1 346 ? -22.035 -2.887 17.810 1.00 34.22 332 ALA A C 1
ATOM 2519 O O . ALA A 1 346 ? -20.890 -2.491 17.986 1.00 32.45 332 ALA A O 1
ATOM 2521 N N . VAL A 1 347 ? -22.664 -3.700 18.662 1.00 31.85 333 VAL A N 1
ATOM 2522 C CA . VAL A 1 347 ? -21.969 -4.245 19.861 1.00 34.21 333 VAL A CA 1
ATOM 2523 C C . VAL A 1 347 ? -20.813 -5.186 19.458 1.00 35.73 333 VAL A C 1
ATOM 2524 O O . VAL A 1 347 ? -19.697 -5.157 20.026 1.00 34.59 333 VAL A O 1
ATOM 2528 N N . TYR A 1 348 ? -21.076 -6.041 18.498 1.00 32.51 334 TYR A N 1
ATOM 2529 C CA . TYR A 1 348 ? -20.084 -7.004 18.100 1.00 35.80 334 TYR A CA 1
ATOM 2530 C C . TYR A 1 348 ? -19.078 -6.369 17.149 1.00 36.33 334 TYR A C 1
ATOM 2531 O O . TYR A 1 348 ? -17.998 -6.893 16.981 1.00 36.95 334 TYR A O 1
ATOM 2540 N N . GLY A 1 349 ? -19.486 -5.295 16.476 1.00 37.97 335 GLY A N 1
ATOM 2541 C CA . GLY A 1 349 ? -18.687 -4.610 15.475 1.00 37.85 335 GLY A CA 1
ATOM 2542 C C . GLY A 1 349 ? -18.682 -5.300 14.123 1.00 41.11 335 GLY A C 1
ATOM 2543 O O . GLY A 1 349 ? -17.703 -5.220 13.428 1.00 43.67 335 GLY A O 1
ATOM 2544 N N . GLN A 1 350 ? -19.751 -5.994 13.734 1.00 41.31 336 GLN A N 1
ATOM 2545 C CA . GLN A 1 350 ? -19.845 -6.514 12.361 1.00 40.80 336 GLN A CA 1
ATOM 2546 C C . GLN A 1 350 ? -21.283 -6.469 11.866 1.00 40.90 336 GLN A C 1
ATOM 2547 O O . GLN A 1 350 ? -22.185 -6.873 12.589 1.00 36.16 336 GLN A O 1
ATOM 2553 N N . ALA A 1 351 ? -21.503 -6.002 10.637 1.00 40.14 337 ALA A N 1
ATOM 2554 C CA . ALA A 1 351 ? -22.886 -5.823 10.129 1.00 40.11 337 ALA A CA 1
ATOM 2555 C C . ALA A 1 351 ? -23.611 -7.151 9.828 1.00 39.03 337 ALA A C 1
ATOM 2556 O O . ALA A 1 351 ? -24.837 -7.177 9.583 1.00 41.02 337 ALA A O 1
ATOM 2558 N N . THR A 1 352 ? -22.850 -8.247 9.820 1.00 37.69 338 THR A N 1
ATOM 2559 C CA . THR A 1 352 ? -23.407 -9.578 9.612 1.00 37.00 338 THR A CA 1
ATOM 2560 C C . THR A 1 352 ? -23.910 -10.231 10.933 1.00 39.69 338 THR A C 1
ATOM 2561 O O . THR A 1 352 ? -24.434 -11.334 10.884 1.00 40.98 338 THR A O 1
ATOM 2565 N N . ALA A 1 353 ? -23.728 -9.597 12.097 1.00 37.34 339 ALA A N 1
ATOM 2566 C CA . ALA A 1 353 ? -24.161 -10.241 13.353 1.00 37.71 339 ALA A CA 1
ATOM 2567 C C . ALA A 1 353 ? -25.706 -10.279 13.443 1.00 38.45 339 ALA A C 1
ATOM 2568 O O . ALA A 1 353 ? -26.359 -9.399 12.920 1.00 36.00 339 ALA A O 1
ATOM 2570 N N . LEU A 1 354 ? -26.250 -11.310 14.097 1.00 37.02 340 LEU A N 1
ATOM 2571 C CA . LEU A 1 354 ? -27.696 -11.491 14.280 1.00 36.34 340 LEU A CA 1
ATOM 2572 C C . LEU A 1 354 ? -28.556 -11.031 13.071 1.00 33.67 340 LEU A C 1
ATOM 2573 O O . LEU A 1 354 ? -29.365 -10.127 13.165 1.00 35.31 340 LEU A O 1
ATOM 2578 N N . ASP A 1 355 ? -28.380 -11.675 11.944 1.00 33.40 341 ASP A N 1
ATOM 2579 C CA . ASP A 1 355 ? -29.169 -11.377 10.754 1.00 34.33 341 ASP A CA 1
ATOM 2580 C C . ASP A 1 355 ? -30.664 -11.693 10.995 1.00 36.35 341 ASP A C 1
ATOM 2581 O O . ASP A 1 355 ? -31.014 -12.326 12.001 1.00 35.00 341 ASP A O 1
ATOM 2586 N N . ALA A 1 356 ? -31.534 -11.266 10.072 1.00 33.73 342 ALA A N 1
ATOM 2587 C CA . ALA A 1 356 ? -32.971 -11.294 10.315 1.00 33.20 342 ALA A CA 1
ATOM 2588 C C . ALA A 1 356 ? -33.523 -12.699 10.626 1.00 33.73 342 ALA A C 1
ATOM 2589 O O . ALA A 1 356 ? -34.368 -12.830 11.515 1.00 33.75 342 ALA A O 1
ATOM 2591 N N . HIS A 1 357 ? -33.059 -13.727 9.893 1.00 30.18 343 HIS A N 1
ATOM 2592 C CA . HIS A 1 357 ? -33.459 -15.106 10.156 1.00 31.68 343 HIS A CA 1
ATOM 2593 C C . HIS A 1 357 ? -33.089 -15.586 11.515 1.00 31.47 343 HIS A C 1
ATOM 2594 O O . HIS A 1 357 ? -33.862 -16.258 12.150 1.00 33.26 343 HIS A O 1
ATOM 2601 N N . ARG A 1 358 ? -31.884 -15.280 11.959 1.00 29.14 344 ARG A N 1
ATOM 2602 C CA . ARG A 1 358 ? -31.477 -15.650 13.285 1.00 32.09 344 ARG A CA 1
ATOM 2603 C C . ARG A 1 358 ? -32.195 -14.855 14.373 1.00 32.11 344 ARG A C 1
ATOM 2604 O O . ARG A 1 358 ? -32.387 -15.370 15.482 1.00 32.56 344 ARG A O 1
ATOM 2612 N N . ALA A 1 359 ? -32.520 -13.586 14.108 1.00 30.49 345 ALA A N 1
ATOM 2613 C 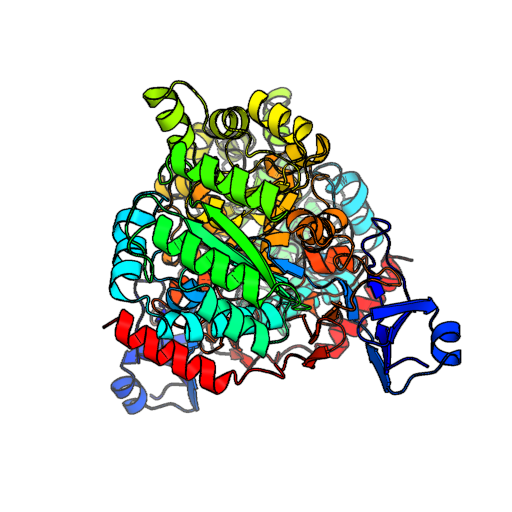CA . ALA A 1 359 ? -33.252 -12.783 15.101 1.00 29.92 345 ALA A CA 1
ATOM 2614 C C . ALA A 1 359 ? -34.652 -13.403 15.234 1.00 31.06 345 ALA A C 1
ATOM 2615 O O . ALA A 1 359 ? -35.164 -13.574 16.348 1.00 28.18 345 ALA A O 1
ATOM 2617 N N . LEU A 1 360 ? -35.243 -13.793 14.104 1.00 27.74 346 LEU A N 1
ATOM 2618 C CA . LEU A 1 360 ? -36.553 -14.458 14.218 1.00 32.40 346 LEU A CA 1
ATOM 2619 C C . LEU A 1 360 ? -36.444 -15.770 15.006 1.00 30.68 346 LEU A C 1
ATOM 2620 O O . LEU A 1 360 ? -37.305 -16.102 15.809 1.00 34.50 346 LEU A O 1
ATOM 2625 N N . ARG A 1 361 ? -35.386 -16.522 14.767 1.00 30.73 347 ARG A N 1
ATOM 2626 C CA . ARG A 1 361 ? -35.104 -17.727 15.525 1.00 32.77 347 ARG A CA 1
ATOM 2627 C C . ARG A 1 361 ? -34.996 -17.466 17.032 1.00 32.21 347 ARG A C 1
ATOM 2628 O O . ARG A 1 361 ? -35.566 -18.194 17.857 1.00 32.48 347 ARG A O 1
ATOM 2636 N N . MET A 1 362 ? -34.304 -16.409 17.392 1.00 34.05 348 MET A N 1
ATOM 2637 C CA . MET A 1 362 ? -34.189 -15.995 18.789 1.00 33.50 348 MET A CA 1
ATOM 2638 C C . MET A 1 362 ? -35.558 -15.747 19.448 1.00 34.89 348 MET A C 1
ATOM 2639 O O . MET A 1 362 ? -35.739 -16.046 20.642 1.00 32.47 348 MET A O 1
ATOM 2644 N N . ALA A 1 363 ? -36.507 -15.240 18.644 1.00 34.58 349 ALA A N 1
ATOM 2645 C CA . ALA A 1 363 ? -37.855 -14.877 19.112 1.00 35.74 349 ALA A CA 1
ATOM 2646 C C . ALA A 1 363 ? -38.817 -16.058 19.086 1.00 36.14 349 ALA A C 1
ATOM 2647 O O . ALA A 1 363 ? -39.943 -15.938 19.555 1.00 33.49 349 ALA A O 1
ATOM 2649 N N . THR A 1 364 ? -38.389 -17.192 18.522 1.00 35.43 350 THR A N 1
ATOM 2650 C CA . THR A 1 364 ? -39.276 -18.307 18.398 1.00 34.89 350 THR A CA 1
ATOM 2651 C C . THR A 1 364 ? -38.634 -19.556 18.969 1.00 32.95 350 THR A C 1
ATOM 2652 O O . THR A 1 364 ? -38.778 -19.844 20.141 1.00 32.99 350 THR A O 1
ATOM 2656 N N . LEU A 1 365 ? -37.933 -20.298 18.133 1.00 30.07 351 LEU A N 1
ATOM 2657 C CA . LEU A 1 365 ? -37.359 -21.549 18.520 1.00 31.46 351 LEU A CA 1
ATOM 2658 C C . LEU A 1 365 ? -36.415 -21.496 19.751 1.00 34.04 351 LEU A C 1
ATOM 2659 O O . LEU A 1 365 ? -36.440 -22.432 20.534 1.00 32.37 351 LEU A O 1
ATOM 2664 N N . ASN A 1 366 ? -35.628 -20.424 19.923 1.00 31.75 352 ASN A N 1
ATOM 2665 C CA . ASN A 1 366 ? -34.641 -20.369 21.028 1.00 34.45 352 ASN A CA 1
ATOM 2666 C C . ASN A 1 366 ? -35.369 -20.103 22.345 1.00 36.12 352 ASN A C 1
ATOM 2667 O O . ASN A 1 366 ? -34.867 -20.430 23.440 1.00 34.90 352 ASN A O 1
ATOM 2672 N N . GLY A 1 367 ? -36.519 -19.422 22.237 1.00 32.70 353 GLY A N 1
ATOM 2673 C CA . GLY A 1 367 ? -37.352 -19.107 23.403 1.00 31.69 353 GLY A CA 1
ATOM 2674 C C . GLY A 1 367 ? -38.003 -20.419 23.830 1.00 34.25 353 GLY A C 1
ATOM 2675 O O . GLY A 1 367 ? -38.021 -20.759 25.026 1.00 33.15 353 GLY A O 1
ATOM 2676 N N . ALA A 1 368 ? -38.502 -21.166 22.840 1.00 31.94 354 ALA A N 1
ATOM 2677 C CA . ALA A 1 368 ? -38.949 -22.566 23.051 1.00 37.75 354 ALA A CA 1
ATOM 2678 C C . ALA A 1 368 ? -37.856 -23.418 23.754 1.00 42.17 354 ALA A C 1
ATOM 2679 O O . ALA A 1 368 ? -38.115 -24.086 24.763 1.00 36.20 354 ALA A O 1
ATOM 2681 N N . ARG A 1 369 ? -36.639 -23.403 23.206 1.00 37.05 355 ARG A N 1
ATOM 2682 C CA . ARG A 1 369 ? -35.539 -24.165 23.835 1.00 41.83 355 ARG A CA 1
ATOM 2683 C C . ARG A 1 369 ? -35.304 -23.663 25.225 1.00 34.93 355 ARG A C 1
ATOM 2684 O O . ARG A 1 369 ? -35.169 -24.443 26.122 1.00 37.50 355 ARG A O 1
ATOM 2692 N N . ALA A 1 370 ? -35.314 -22.346 25.416 1.00 37.04 356 ALA A N 1
ATOM 2693 C CA . ALA A 1 370 ? -35.095 -21.793 26.757 1.00 33.36 356 ALA A CA 1
ATOM 2694 C C . ALA A 1 370 ? -36.110 -22.278 27.766 1.00 38.20 356 ALA A C 1
ATOM 2695 O O . ALA A 1 370 ? -35.768 -22.429 28.933 1.00 36.32 356 ALA A O 1
ATOM 2697 N N . LEU A 1 371 ? -37.368 -22.457 27.347 1.00 35.28 357 LEU A N 1
ATOM 2698 C CA . LEU A 1 371 ? -38.406 -22.805 28.312 1.00 39.89 357 LEU A CA 1
ATOM 2699 C C . LEU A 1 371 ? -38.615 -24.306 28.392 1.00 38.21 357 LEU A C 1
ATOM 2700 O O . LEU A 1 371 ? -39.479 -24.768 29.110 1.00 41.62 357 LEU A O 1
ATOM 2705 N N . GLY A 1 372 ? -37.813 -25.047 27.637 1.00 36.46 358 GLY A N 1
ATOM 2706 C CA . GLY A 1 372 ? -37.902 -26.479 27.532 1.00 38.81 358 GLY A CA 1
ATOM 2707 C C . GLY A 1 372 ? -39.122 -26.939 26.737 1.00 43.20 358 GLY A C 1
ATOM 2708 O O . GLY A 1 372 ? -39.690 -27.993 27.025 1.00 37.21 358 GLY A O 1
ATOM 2709 N N . LEU A 1 373 ? -39.518 -26.185 25.716 1.00 35.89 359 LEU A N 1
ATOM 2710 C CA . LEU A 1 373 ? -40.729 -26.549 24.965 1.00 36.46 359 LEU A CA 1
ATOM 2711 C C . LEU A 1 373 ? -40.460 -26.799 23.505 1.00 39.76 359 LEU A C 1
ATOM 2712 O O . LEU A 1 373 ? -41.392 -26.785 22.710 1.00 39.64 359 LEU A O 1
ATOM 2717 N N . GLU A 1 374 ? -39.194 -27.021 23.147 1.00 39.68 360 GLU A N 1
ATOM 2718 C CA . GLU A 1 374 ? -38.782 -27.064 21.743 1.00 42.83 360 GLU A CA 1
ATOM 2719 C C . GLU A 1 374 ? -39.336 -28.228 20.952 1.00 44.96 360 GLU A C 1
ATOM 2720 O O . GLU A 1 374 ? -39.339 -28.205 19.720 1.00 42.83 360 GLU A O 1
ATOM 2726 N N . ARG A 1 375 ? -39.783 -29.266 21.639 1.00 42.97 361 ARG A N 1
ATOM 2727 C CA . ARG A 1 375 ? -40.397 -30.367 20.921 1.00 47.37 361 ARG A CA 1
ATOM 2728 C C . ARG A 1 375 ? -41.874 -30.094 20.592 1.00 41.82 361 ARG A C 1
ATOM 2729 O O . ARG A 1 375 ? -42.419 -30.732 19.718 1.00 44.42 361 ARG A O 1
ATOM 2737 N N . LEU A 1 376 ? -42.499 -29.155 21.303 1.00 40.75 362 LEU A N 1
ATOM 2738 C CA . LEU A 1 376 ? -43.915 -28.752 21.082 1.00 41.95 362 LEU A CA 1
ATOM 2739 C C . LEU A 1 376 ? -44.083 -27.540 20.149 1.00 38.89 362 LEU A C 1
ATOM 2740 O O . LEU A 1 376 ? -45.068 -27.455 19.390 1.00 35.02 362 LEU A O 1
ATOM 2745 N N . ILE A 1 377 ? -43.159 -26.579 20.255 1.00 35.65 363 ILE A N 1
ATOM 2746 C CA . ILE A 1 377 ? -43.301 -25.267 19.563 1.00 36.08 363 ILE A CA 1
ATOM 2747 C C . ILE A 1 377 ? -41.978 -24.705 19.040 1.00 37.74 363 ILE A C 1
ATOM 2748 O O . ILE A 1 377 ? -40.926 -25.339 19.200 1.00 35.04 363 ILE A O 1
ATOM 2753 N N . GLY A 1 378 ? -42.054 -23.549 18.363 1.00 38.96 364 GLY A N 1
ATOM 2754 C CA . GLY A 1 378 ? -40.876 -22.754 17.983 1.00 35.27 364 GLY A CA 1
ATOM 2755 C C . GLY A 1 378 ? -40.485 -22.931 16.526 1.00 38.66 364 GLY A C 1
ATOM 2756 O O . GLY A 1 378 ? -39.689 -22.135 15.986 1.00 36.44 364 GLY A O 1
ATOM 2757 N N . SER A 1 379 ? -41.009 -23.985 15.896 1.00 34.52 365 SER A N 1
ATOM 2758 C CA . SER A 1 379 ? -40.841 -24.165 14.444 1.00 38.14 365 SER A CA 1
ATOM 2759 C C . SER A 1 379 ? -42.104 -24.752 13.780 1.00 35.32 365 SER A C 1
ATOM 2760 O O . SER A 1 379 ? -42.962 -25.348 14.439 1.00 39.96 365 SER A O 1
ATOM 2763 N N . LEU A 1 380 ? -42.213 -24.603 12.472 1.00 35.28 366 LEU 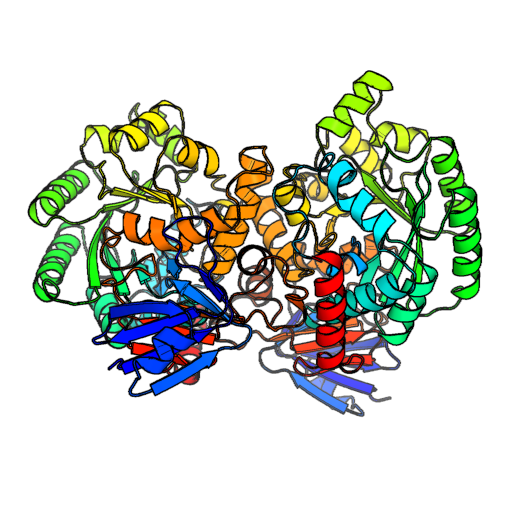A N 1
ATOM 2764 C CA . LEU A 1 380 ? -43.396 -25.117 11.790 1.00 36.58 366 LEU A CA 1
ATOM 2765 C C . LEU A 1 380 ? -43.130 -26.502 11.219 1.00 43.42 366 LEU A C 1
ATOM 2766 O O . LEU A 1 380 ? -43.174 -26.692 10.015 1.00 43.69 366 LEU A O 1
ATOM 2771 N N . GLU A 1 381 ? -42.808 -27.452 12.088 1.00 39.68 367 GLU A N 1
ATOM 2772 C CA . GLU A 1 381 ? -42.550 -28.806 11.660 1.00 41.47 367 GLU A CA 1
ATOM 2773 C C . GLU A 1 381 ? -43.751 -29.653 12.024 1.00 39.97 367 GLU A C 1
ATOM 2774 O O . GLU A 1 381 ? -44.393 -29.414 13.046 1.00 38.79 367 GLU A O 1
ATOM 2780 N N . ALA A 1 382 ? -44.067 -30.613 11.158 1.00 40.85 368 ALA A N 1
ATOM 2781 C CA . ALA A 1 382 ? -45.188 -31.554 11.349 1.00 40.78 368 ALA A CA 1
ATOM 2782 C C . ALA A 1 382 ? -45.183 -32.158 12.767 1.00 41.58 368 ALA A C 1
ATOM 2783 O O . ALA A 1 382 ? -44.125 -32.530 13.281 1.00 40.30 368 ALA A O 1
ATOM 2785 N N . GLY A 1 383 ? -46.347 -32.193 13.416 1.00 37.23 369 GLY A N 1
ATOM 2786 C CA . GLY A 1 383 ? -46.472 -32.769 14.747 1.00 34.18 369 GLY A CA 1
ATOM 2787 C C . GLY A 1 383 ? -46.298 -31.789 15.872 1.00 36.16 369 GLY A C 1
ATOM 2788 O O . GLY A 1 383 ? -46.748 -32.039 16.984 1.00 33.57 369 GLY A O 1
ATOM 2789 N N . LYS A 1 384 ? -45.648 -30.655 15.624 1.00 37.09 370 LYS A N 1
ATOM 2790 C CA . LYS A 1 384 ? -45.605 -29.625 16.668 1.00 33.50 370 LYS A CA 1
ATOM 2791 C C . LYS A 1 384 ? -46.973 -28.974 16.845 1.00 35.71 370 LYS A C 1
ATOM 2792 O O . LYS A 1 384 ? -47.829 -29.110 15.977 1.00 34.46 370 LYS A O 1
ATOM 2798 N N . ALA A 1 385 ? -47.180 -28.313 17.993 1.00 34.52 371 ALA A N 1
ATOM 2799 C CA . ALA A 1 385 ? -48.395 -27.514 18.252 1.00 34.27 371 ALA A CA 1
ATOM 2800 C C . ALA A 1 385 ? -48.532 -26.368 17.203 1.00 36.90 371 ALA A C 1
ATOM 2801 O O . ALA A 1 385 ? -47.517 -25.722 16.798 1.00 32.42 371 ALA A O 1
ATOM 2803 N N . ALA A 1 386 ? -49.768 -26.142 16.740 1.00 33.57 372 ALA A N 1
ATOM 2804 C CA . ALA A 1 386 ? -50.061 -25.038 15.835 1.00 33.23 372 ALA A CA 1
ATOM 2805 C C . ALA A 1 386 ? -50.192 -23.720 16.611 1.00 36.19 372 ALA A C 1
ATOM 2806 O O . ALA A 1 386 ? -51.303 -23.208 16.790 1.00 30.77 372 ALA A O 1
ATOM 2808 N N . ASP A 1 387 ? -49.032 -23.220 17.095 1.00 34.45 373 ASP A N 1
ATOM 2809 C CA . ASP A 1 387 ? -48.866 -21.906 17.695 1.00 33.14 373 ASP A CA 1
ATOM 2810 C C . ASP A 1 387 ? -48.319 -21.062 16.546 1.00 32.85 373 ASP A C 1
ATOM 2811 O O . ASP A 1 387 ? -47.187 -21.255 16.147 1.00 34.42 373 ASP A O 1
ATOM 2816 N N . LEU A 1 388 ? -49.164 -20.216 15.960 1.00 35.82 374 LEU A N 1
ATOM 2817 C CA . LEU A 1 388 ? -48.844 -19.541 14.703 1.00 33.60 374 LEU A CA 1
ATOM 2818 C C . LEU A 1 388 ? -49.191 -18.087 14.735 1.00 32.72 374 LEU A C 1
ATOM 2819 O O . LEU A 1 388 ? -50.100 -17.679 15.443 1.00 32.16 374 LEU A O 1
ATOM 2824 N N . VAL A 1 389 ? -48.440 -17.301 13.962 1.00 32.83 375 VAL A N 1
ATOM 2825 C CA . VAL A 1 389 ? -48.732 -15.901 13.787 1.00 32.48 375 VAL A CA 1
ATOM 2826 C C . VAL A 1 389 ? -48.651 -15.534 12.293 1.00 31.62 375 VAL A C 1
ATOM 2827 O O . VAL A 1 389 ? -47.738 -15.950 11.571 1.00 30.53 375 VAL A O 1
ATOM 2831 N N . ALA A 1 390 ? -49.643 -14.773 11.851 1.00 29.84 376 ALA A N 1
ATOM 2832 C CA . ALA A 1 390 ? -49.688 -14.247 10.482 1.00 30.04 376 ALA A CA 1
ATOM 2833 C C . ALA A 1 390 ? -49.401 -12.745 10.537 1.00 28.72 376 ALA A C 1
ATOM 2834 O O . ALA A 1 390 ? -50.128 -11.968 11.184 1.00 31.46 376 ALA A O 1
ATOM 2836 N N . PHE A 1 391 ? -48.303 -12.344 9.911 1.00 29.90 377 PHE A N 1
ATOM 2837 C CA . PHE A 1 391 ? -47.943 -10.933 9.757 1.00 29.49 377 PHE A CA 1
ATOM 2838 C C . PHE A 1 391 ? -48.298 -10.452 8.369 1.00 34.30 377 PHE A C 1
ATOM 2839 O O . PHE A 1 391 ? -47.927 -11.094 7.358 1.00 34.10 377 PHE A O 1
ATOM 2847 N N . ASP A 1 392 ? -48.939 -9.296 8.315 1.00 33.34 378 ASP A N 1
ATOM 2848 C CA . ASP A 1 392 ? -49.335 -8.705 7.043 1.00 33.49 378 ASP A CA 1
ATOM 2849 C C . ASP A 1 392 ? -48.217 -7.820 6.508 1.00 36.34 378 ASP A C 1
ATOM 2850 O O . ASP A 1 392 ? -47.802 -6.834 7.149 1.00 33.76 378 ASP A O 1
ATOM 2855 N N . LEU A 1 393 ? -47.700 -8.186 5.340 1.00 33.21 379 LEU A N 1
ATOM 2856 C CA . LEU A 1 393 ? -46.659 -7.395 4.732 1.00 33.43 379 LEU A CA 1
ATOM 2857 C C . LEU A 1 393 ? -47.152 -6.666 3.479 1.00 32.71 379 LEU A C 1
ATOM 2858 O O . LEU A 1 393 ? -46.347 -6.274 2.622 1.00 34.39 379 LEU A O 1
ATOM 2863 N N . SER A 1 394 ? -48.457 -6.468 3.356 1.00 35.82 380 SER A N 1
ATOM 2864 C CA . SER A 1 394 ? -48.978 -5.808 2.130 1.00 37.17 380 SER A CA 1
ATOM 2865 C C . SER A 1 394 ? -49.149 -4.294 2.265 1.00 40.22 380 SER A C 1
ATOM 2866 O O . SER A 1 394 ? -49.525 -3.637 1.304 1.00 41.37 380 SER A O 1
ATOM 2869 N N . GLY A 1 395 ? -48.853 -3.748 3.451 1.00 38.49 381 GLY A N 1
ATOM 2870 C CA . GLY A 1 395 ? -48.954 -2.302 3.721 1.00 36.09 381 GLY A CA 1
ATOM 2871 C C . GLY A 1 395 ? -47.906 -1.465 2.996 1.00 31.64 381 GLY A C 1
ATOM 2872 O O . GLY A 1 395 ? -46.834 -1.932 2.685 1.00 32.53 381 GLY A O 1
ATOM 2873 N N . LEU A 1 396 ? -48.230 -0.201 2.769 1.00 33.56 382 LEU A N 1
ATOM 2874 C CA . LEU A 1 396 ? -47.421 0.716 1.984 1.00 35.20 382 LEU A CA 1
ATOM 2875 C C . LEU A 1 396 ? -45.969 0.788 2.438 1.00 38.37 382 LEU A C 1
ATOM 2876 O O . LEU A 1 396 ? -45.056 0.689 1.624 1.00 37.32 382 LEU A O 1
ATOM 2881 N N . ALA A 1 397 ? -45.797 0.986 3.742 1.00 33.94 383 ALA A N 1
ATOM 2882 C CA . ALA A 1 397 ? -44.476 1.160 4.360 1.00 36.21 383 ALA A CA 1
ATOM 2883 C C . ALA A 1 397 ? -43.630 -0.137 4.303 1.00 35.77 383 ALA A C 1
ATOM 2884 O O . ALA A 1 397 ? -42.399 -0.111 4.536 1.00 33.30 383 ALA A O 1
ATOM 2886 N N . GLN A 1 398 ? -44.280 -1.270 3.986 1.00 34.79 384 GLN A N 1
ATOM 2887 C CA . GLN A 1 398 ? -43.545 -2.533 3.785 1.00 34.08 384 GLN A CA 1
ATOM 2888 C C . GLN A 1 398 ? -43.184 -2.841 2.294 1.00 37.32 384 GLN A C 1
ATOM 2889 O O . GLN A 1 398 ? -42.572 -3.867 2.010 1.00 40.49 384 GLN A O 1
ATOM 2895 N N . GLN A 1 399 ? -43.541 -1.956 1.368 1.00 33.69 385 GLN A N 1
ATOM 2896 C CA . GLN A 1 399 ? -43.259 -2.164 -0.065 1.00 35.31 385 GLN A CA 1
ATOM 2897 C C . GLN A 1 399 ? -41.969 -1.487 -0.468 1.00 37.20 385 GLN A C 1
ATOM 2898 O O . GLN A 1 399 ? -41.568 -0.491 0.149 1.00 39.76 385 GLN A O 1
ATOM 2904 N N . PRO A 1 400 ? -41.276 -2.047 -1.471 1.00 39.89 386 PRO A N 1
ATOM 2905 C CA . PRO A 1 400 ? -41.568 -3.367 -2.047 1.00 40.29 386 PRO A CA 1
ATOM 2906 C C . PRO A 1 400 ? -40.888 -4.410 -1.193 1.00 37.52 386 PRO A C 1
ATOM 2907 O O . PRO A 1 400 ? -39.917 -4.097 -0.511 1.00 37.48 386 PRO A O 1
ATOM 2911 N N . VAL A 1 401 ? -41.406 -5.625 -1.197 1.00 36.54 387 VAL A N 1
ATOM 2912 C CA . VAL A 1 401 ? -40.836 -6.688 -0.387 1.00 37.51 387 VAL A CA 1
ATOM 2913 C C . VAL A 1 401 ? -39.837 -7.454 -1.250 1.00 42.71 387 VAL A C 1
ATOM 2914 O O . VAL A 1 401 ? -40.232 -8.077 -2.241 1.00 41.95 387 VAL A O 1
ATOM 2918 N N . TYR A 1 402 ? -38.553 -7.408 -0.898 1.00 37.14 388 TYR A N 1
ATOM 2919 C CA . TYR A 1 402 ? -37.579 -8.267 -1.564 1.00 38.14 388 TYR A CA 1
ATOM 2920 C C . TYR A 1 402 ? -37.411 -9.540 -0.800 1.00 40.78 388 TYR A C 1
ATOM 2921 O O . TYR A 1 402 ? -37.207 -10.601 -1.375 1.00 42.71 388 TYR A O 1
ATOM 2930 N N . ASP A 1 403 ? -37.471 -9.415 0.513 1.00 34.65 389 ASP A N 1
ATOM 2931 C CA . ASP A 1 403 ? -37.258 -10.520 1.398 1.00 38.45 389 ASP A CA 1
ATOM 2932 C C . ASP A 1 403 ? -38.169 -10.266 2.622 1.00 38.84 389 ASP A C 1
ATOM 2933 O O . ASP A 1 403 ? -37.947 -9.325 3.389 1.00 35.93 389 ASP A O 1
ATOM 2938 N N . PRO A 1 404 ? -39.191 -11.117 2.797 1.00 38.38 390 PRO A N 1
ATOM 2939 C CA . PRO A 1 404 ? -40.273 -10.912 3.777 1.00 34.45 390 PRO A CA 1
ATOM 2940 C C . PRO A 1 404 ? -39.762 -10.953 5.214 1.00 35.09 390 PRO A C 1
ATOM 2941 O O . PRO A 1 404 ? -40.292 -10.237 6.057 1.00 30.94 390 PRO A O 1
ATOM 2945 N N . VAL A 1 405 ? -38.725 -11.758 5.465 1.00 36.50 391 VAL A N 1
ATOM 2946 C CA . VAL A 1 405 ? -38.145 -11.899 6.822 1.00 36.56 391 VAL A CA 1
ATOM 2947 C C . VAL A 1 405 ? -37.300 -10.689 7.211 1.00 34.98 391 VAL A C 1
ATOM 2948 O O . VAL A 1 405 ? -37.305 -10.236 8.369 1.00 36.79 391 VAL A O 1
ATOM 2952 N N . SER A 1 406 ? -36.576 -10.150 6.226 1.00 36.01 392 SER A N 1
ATOM 2953 C CA . SER A 1 406 ? -35.914 -8.865 6.375 1.00 34.19 392 SER A CA 1
ATOM 2954 C C . SER A 1 406 ? -36.965 -7.787 6.685 1.00 32.04 392 SER A C 1
ATOM 2955 O O . SER A 1 406 ? -36.863 -7.012 7.630 1.00 31.05 392 SER A O 1
ATOM 2958 N N . GLN A 1 407 ? -38.028 -7.771 5.898 1.00 31.62 393 GLN A N 1
ATOM 2959 C CA . GLN A 1 407 ? -39.083 -6.808 6.111 1.00 30.90 393 GLN A CA 1
ATOM 2960 C C . GLN A 1 407 ? -39.772 -6.948 7.469 1.00 31.66 393 GLN A C 1
ATOM 2961 O O . GLN A 1 407 ? -40.168 -5.949 8.084 1.00 33.48 393 GLN A O 1
ATOM 2967 N N . LEU A 1 408 ? -39.956 -8.180 7.918 1.00 29.16 394 LEU A N 1
ATOM 2968 C CA . LEU A 1 408 ? -40.553 -8.408 9.213 1.00 28.29 394 LEU A CA 1
ATOM 2969 C C . LEU A 1 408 ? -39.665 -7.779 10.290 1.00 28.07 394 LEU A C 1
ATOM 2970 O O . LEU A 1 408 ? -40.096 -6.971 11.111 1.00 29.54 394 LEU A O 1
ATOM 2975 N N . ILE A 1 409 ? -38.405 -8.144 10.287 1.00 29.36 395 ILE A N 1
ATOM 2976 C CA . ILE A 1 409 ? -37.537 -7.743 11.376 1.00 27.82 395 ILE A CA 1
ATOM 2977 C C . ILE A 1 409 ? -37.161 -6.257 11.283 1.00 32.48 395 ILE A C 1
ATOM 2978 O O . ILE A 1 409 ? -37.155 -5.542 12.278 1.00 33.78 395 ILE A O 1
ATOM 2983 N N . TYR A 1 410 ? -36.856 -5.769 10.078 1.00 31.94 396 TYR A N 1
ATOM 2984 C CA . TYR A 1 410 ? -36.327 -4.428 9.982 1.00 32.23 396 TYR A CA 1
ATOM 2985 C C . TYR A 1 410 ? -37.303 -3.319 9.569 1.00 34.61 396 TYR A C 1
ATOM 2986 O O . TYR A 1 410 ? -36.911 -2.155 9.542 1.00 33.06 396 TYR A O 1
ATOM 2995 N N . ALA A 1 411 ? -38.541 -3.662 9.182 1.00 31.04 397 ALA A N 1
ATOM 2996 C CA . ALA A 1 411 ? -39.456 -2.641 8.642 1.00 33.18 397 ALA A CA 1
ATOM 2997 C C . ALA A 1 411 ? -40.931 -2.896 8.920 1.00 34.34 397 ALA A C 1
ATOM 2998 O O . ALA A 1 411 ? -41.804 -2.341 8.229 1.00 35.96 397 ALA A O 1
ATOM 3000 N N . SER A 1 412 ? -41.241 -3.760 9.886 1.00 29.90 398 SER A N 1
ATOM 3001 C CA . SER A 1 412 ? -42.629 -3.981 10.247 1.00 34.46 398 SER A CA 1
ATOM 3002 C C . SER A 1 412 ? -42.874 -3.687 11.717 1.00 39.21 398 SER A C 1
ATOM 3003 O O . SER A 1 412 ? -42.085 -4.064 12.565 1.00 40.39 398 SER A O 1
ATOM 3006 N N . GLY A 1 413 ? -43.988 -3.047 12.025 1.00 36.88 399 GLY A N 1
ATOM 3007 C CA . GLY A 1 413 ? -44.439 -2.979 13.409 1.00 35.51 399 GLY A CA 1
ATOM 3008 C C . GLY A 1 413 ? -45.382 -4.113 13.812 1.00 35.21 399 GLY A C 1
ATOM 3009 O O . GLY A 1 413 ? -46.038 -4.797 12.966 1.00 29.97 399 GLY A O 1
ATOM 3010 N N . ARG A 1 414 ? -45.518 -4.260 15.129 1.00 29.75 400 ARG A N 1
ATOM 3011 C CA . ARG A 1 414 ? -46.404 -5.289 15.696 1.00 33.79 400 ARG A CA 1
ATOM 3012 C C . ARG A 1 414 ? -47.872 -5.060 15.301 1.00 31.67 400 ARG A C 1
ATOM 3013 O O . ARG A 1 414 ? -48.723 -5.944 15.446 1.00 35.34 400 ARG A O 1
ATOM 3021 N N . ASP A 1 415 ? -48.192 -3.877 14.808 1.00 32.93 401 ASP A N 1
ATOM 3022 C CA . ASP A 1 415 ? -49.568 -3.708 14.317 1.00 33.96 401 ASP A CA 1
ATOM 3023 C C . ASP A 1 415 ? -49.826 -4.435 12.959 1.00 34.51 401 ASP A C 1
ATOM 3024 O O . ASP A 1 415 ? -50.973 -4.502 12.519 1.00 35.62 401 ASP A O 1
ATOM 3029 N N . CYS A 1 416 ? -48.796 -4.997 12.319 1.00 31.31 402 CYS A N 1
ATOM 3030 C CA A CYS A 1 416 ? -48.984 -5.842 11.120 0.50 31.79 402 CYS A CA 1
ATOM 3031 C CA B CYS A 1 416 ? -49.053 -5.818 11.125 0.50 30.72 402 CYS A CA 1
ATOM 3032 C C . CYS A 1 416 ? -49.503 -7.229 11.483 1.00 31.15 402 CYS A C 1
ATOM 3033 O O . CYS A 1 416 ? -49.893 -8.006 10.598 1.00 30.61 402 CYS A O 1
ATOM 3038 N N . VAL A 1 417 ? -49.477 -7.558 12.785 1.00 26.57 403 VAL A N 1
ATOM 3039 C CA . VAL A 1 417 ? -49.946 -8.874 13.232 1.00 26.66 403 VAL A CA 1
ATOM 3040 C C . VAL A 1 417 ? -51.458 -8.966 12.981 1.00 29.78 403 VAL A C 1
ATOM 3041 O O . VAL A 1 417 ? -52.228 -8.168 13.484 1.00 31.74 403 VAL A O 1
ATOM 3045 N N . ARG A 1 418 ? -51.889 -9.935 12.210 1.00 30.43 404 ARG A N 1
ATOM 3046 C CA . ARG A 1 418 ? -53.326 -9.990 11.892 1.00 31.80 404 ARG A CA 1
ATOM 3047 C C . ARG A 1 418 ? -54.009 -11.154 12.599 1.00 30.31 404 ARG A C 1
ATOM 3048 O O . ARG A 1 418 ? -55.152 -11.029 13.083 1.00 32.99 404 ARG A O 1
ATOM 3056 N N . HIS A 1 419 ? -53.314 -12.283 12.677 1.00 29.43 405 HIS A N 1
ATOM 3057 C CA . HIS A 1 419 ? -53.913 -13.533 13.186 1.00 28.98 405 HIS A CA 1
ATOM 3058 C C . HIS A 1 419 ? -52.962 -14.241 14.068 1.00 32.36 405 HIS A C 1
ATOM 3059 O O . HIS A 1 419 ? -51.748 -14.217 13.843 1.00 33.45 405 HIS A O 1
ATOM 3066 N N . VAL A 1 420 ? -53.517 -14.857 15.107 1.00 30.92 406 VAL A N 1
ATOM 3067 C CA . VAL A 1 420 ? -52.733 -15.606 16.099 1.00 28.17 406 VAL A CA 1
ATOM 3068 C C . VAL A 1 420 ? -53.521 -16.864 16.495 1.00 29.62 406 VAL A C 1
ATOM 3069 O O . VAL A 1 420 ? -54.716 -16.796 16.741 1.00 30.13 406 VAL A O 1
ATOM 3073 N N . TRP A 1 421 ? -52.852 -18.011 16.474 1.00 30.84 407 TRP A N 1
ATOM 3074 C CA . TRP A 1 421 ? -53.376 -19.281 16.988 1.00 28.43 407 TRP A CA 1
ATOM 3075 C C . TRP A 1 421 ? -52.440 -19.828 18.027 1.00 32.31 407 TRP A C 1
ATOM 3076 O O . TRP A 1 421 ? -51.211 -19.675 17.902 1.00 33.12 407 TRP A O 1
ATOM 3087 N N . VAL A 1 422 ? -52.995 -20.524 19.017 1.00 32.99 408 VAL A N 1
ATOM 3088 C CA . VAL A 1 422 ? -52.213 -21.299 19.984 1.00 33.32 408 VAL A CA 1
ATOM 3089 C C . VAL A 1 422 ? -52.886 -22.645 20.041 1.00 39.42 408 VAL A C 1
ATOM 3090 O O . VAL A 1 422 ? -54.124 -22.722 20.316 1.00 33.15 408 VAL A O 1
ATOM 3094 N N . GLY A 1 423 ? -52.113 -23.697 19.724 1.00 36.64 409 GLY A N 1
ATOM 3095 C CA . GLY A 1 423 ? -52.664 -25.054 19.729 1.00 37.86 409 GLY A CA 1
ATOM 3096 C C . GLY A 1 423 ? -53.847 -25.150 18.761 1.00 37.92 409 GLY A C 1
ATOM 3097 O O . GLY A 1 423 ? -54.837 -25.836 19.035 1.00 39.21 409 GLY A O 1
ATOM 3098 N N . GLY A 1 424 ? -53.739 -24.435 17.645 1.00 35.97 410 GLY A N 1
ATOM 3099 C CA . GLY A 1 424 ? -54.754 -24.432 16.576 1.00 35.72 410 GLY A CA 1
ATOM 3100 C C . GLY A 1 424 ? -56.000 -23.647 16.961 1.00 37.10 410 GLY A C 1
ATOM 3101 O O . GLY A 1 424 ? -56.959 -23.629 16.210 1.00 37.74 410 GLY A O 1
ATOM 3102 N N . ARG A 1 425 ? -56.015 -23.019 18.138 1.00 37.07 411 ARG A N 1
ATOM 3103 C CA . ARG A 1 425 ? -57.211 -22.241 18.579 1.00 39.86 411 ARG A CA 1
ATOM 3104 C C . ARG A 1 425 ? -56.925 -20.775 18.291 1.00 40.23 411 ARG A C 1
ATOM 3105 O O . ARG A 1 425 ? -55.897 -20.209 18.742 1.00 32.46 411 ARG A O 1
ATOM 3113 N N . GLN A 1 426 ? -57.792 -20.165 17.498 1.00 32.86 412 GLN A N 1
ATOM 3114 C CA . GLN A 1 426 ? -57.525 -18.793 17.099 1.00 36.57 412 GLN A CA 1
ATOM 3115 C C . GLN A 1 426 ? -57.782 -17.796 18.255 1.00 35.40 412 GLN A C 1
ATOM 3116 O O . GLN A 1 426 ? -58.866 -17.794 18.826 1.00 36.27 412 GLN A O 1
ATOM 3122 N N . LEU A 1 427 ? -56.792 -16.950 18.587 1.00 32.25 413 LEU A N 1
ATOM 3123 C CA . LEU A 1 427 ? -56.916 -15.980 19.680 1.00 29.27 413 LEU A CA 1
ATOM 3124 C C . LEU A 1 427 ? -57.051 -14.553 19.142 1.00 30.12 413 LEU A C 1
ATOM 3125 O O . LEU A 1 427 ? -57.499 -13.625 19.843 1.00 31.35 413 LEU A O 1
ATOM 3130 N N . LEU A 1 428 ? -56.647 -14.367 17.889 1.00 29.28 414 LEU A N 1
ATOM 3131 C CA . LEU A 1 428 ? -56.652 -13.068 17.267 1.00 28.67 414 LEU A CA 1
ATOM 3132 C C . LEU A 1 428 ? -57.121 -13.272 15.843 1.00 31.17 414 LEU A C 1
ATOM 3133 O O . LEU A 1 428 ? -56.571 -14.096 15.124 1.00 27.40 414 LEU A O 1
ATOM 3138 N N . ASP A 1 429 ? -58.152 -12.530 15.467 1.00 33.04 415 ASP A N 1
ATOM 3139 C CA . ASP A 1 429 ? -58.712 -12.650 14.138 1.00 32.93 415 ASP A CA 1
ATOM 3140 C C . ASP A 1 429 ? -58.805 -11.260 13.536 1.00 35.67 415 ASP A C 1
ATOM 3141 O O . ASP A 1 429 ? -59.570 -10.408 14.005 1.00 36.01 415 ASP A O 1
ATOM 3146 N N . ASP A 1 430 ? -58.001 -11.023 12.508 1.00 36.85 416 ASP A N 1
ATOM 3147 C CA . ASP A 1 430 ? -57.913 -9.699 11.877 1.00 40.91 416 ASP A CA 1
ATOM 3148 C C . ASP A 1 430 ? -57.726 -8.570 12.902 1.00 38.58 416 ASP A C 1
ATOM 3149 O O . ASP A 1 430 ? -58.456 -7.561 12.934 1.00 34.14 416 ASP A O 1
ATOM 3154 N N . GLY A 1 431 ? -56.759 -8.747 13.796 1.00 35.83 417 GLY A N 1
ATOM 3155 C CA . GLY A 1 431 ? -56.528 -7.703 14.787 1.00 34.63 417 GLY A CA 1
ATOM 3156 C C . GLY A 1 431 ? -57.467 -7.700 15.972 1.00 37.78 417 GLY A C 1
ATOM 3157 O O . GLY A 1 431 ? -57.242 -6.935 16.906 1.00 38.47 417 GLY A O 1
ATOM 3158 N N . ARG A 1 432 ? -58.501 -8.546 15.980 1.00 37.91 418 ARG A N 1
ATOM 3159 C CA . ARG A 1 432 ? -59.465 -8.557 17.105 1.00 36.62 418 ARG A CA 1
ATOM 3160 C C . ARG A 1 432 ? -59.223 -9.731 18.060 1.00 33.75 418 ARG A C 1
ATOM 3161 O O . ARG A 1 432 ? -59.073 -10.870 17.633 1.00 34.59 418 ARG A O 1
ATOM 3169 N N . LEU A 1 433 ? -59.215 -9.445 19.357 1.00 31.05 419 LEU A N 1
ATOM 3170 C CA . LEU A 1 433 ? -59.020 -10.482 20.375 1.00 35.40 419 LEU A CA 1
ATOM 3171 C C . LEU A 1 433 ? -60.290 -11.259 20.614 1.00 36.46 419 LEU A C 1
ATOM 3172 O O . LEU A 1 433 ? -61.293 -10.674 20.944 1.00 37.52 419 LEU A O 1
ATOM 3177 N N . LEU A 1 434 ? -60.219 -12.572 20.507 1.00 39.39 420 LEU A N 1
ATOM 3178 C CA . LEU A 1 434 ? -61.386 -13.442 20.693 1.00 39.23 420 LEU A CA 1
ATOM 3179 C C . LEU A 1 434 ? -61.636 -13.795 22.160 1.00 41.43 420 LEU A C 1
ATOM 3180 O O . LEU A 1 434 ? -62.686 -14.308 22.490 1.00 42.26 420 LEU A O 1
ATOM 3185 N N . ARG A 1 435 ? -60.676 -13.537 23.042 1.00 39.77 421 ARG A N 1
ATOM 3186 C CA . ARG A 1 435 ? -60.799 -13.971 24.434 1.00 39.07 421 ARG A CA 1
ATOM 3187 C C . ARG A 1 435 ? -60.762 -12.858 25.461 1.00 37.87 421 ARG A C 1
ATOM 3188 O O . ARG A 1 435 ? -60.675 -13.141 26.672 1.00 39.44 421 ARG A O 1
ATOM 3196 N N . HIS A 1 436 ? -60.760 -11.613 25.005 1.00 37.29 422 HIS A N 1
ATOM 3197 C CA . HIS A 1 436 ? -60.650 -10.477 25.911 1.00 39.02 422 HIS A CA 1
ATOM 3198 C C . HIS A 1 436 ? -61.570 -9.408 25.461 1.00 41.76 422 HIS A C 1
ATOM 3199 O O . HIS A 1 436 ? -61.882 -9.313 24.260 1.00 39.58 422 HIS A O 1
ATOM 3206 N N . ASP A 1 437 ? -61.994 -8.567 26.395 1.00 39.22 423 ASP A N 1
ATOM 3207 C CA . ASP A 1 437 ? -62.780 -7.389 26.033 1.00 46.09 423 ASP A CA 1
ATOM 3208 C C . ASP A 1 437 ? -61.891 -6.164 26.170 1.00 44.39 423 ASP A C 1
ATOM 3209 O O . ASP A 1 437 ? -61.672 -5.699 27.297 1.00 46.24 423 ASP A O 1
ATOM 3214 N N . GLU A 1 438 ? -61.390 -5.631 25.051 1.00 43.26 424 GLU A N 1
ATOM 3215 C CA . GLU A 1 438 ? -60.409 -4.507 25.104 1.00 46.43 424 GLU A CA 1
ATOM 3216 C C . GLU A 1 438 ? -60.963 -3.313 25.839 1.00 44.60 424 GLU A C 1
ATOM 3217 O O . GLU A 1 438 ? -60.264 -2.671 26.620 1.00 45.51 424 GLU A O 1
ATOM 3223 N N . GLN A 1 439 ? -62.235 -3.025 25.578 1.00 46.37 425 GLN A N 1
ATOM 3224 C CA . GLN A 1 439 ? -62.920 -1.867 26.130 1.00 45.58 425 GLN A CA 1
ATOM 3225 C C . GLN A 1 439 ? -63.000 -1.953 27.646 1.00 47.63 425 GLN A C 1
ATOM 3226 O O . GLN A 1 439 ? -62.746 -0.967 28.325 1.00 50.34 425 GLN A O 1
ATOM 3232 N N . ARG A 1 440 ? -63.356 -3.127 28.168 1.00 43.24 426 ARG A N 1
ATOM 3233 C CA . ARG A 1 440 ? -63.375 -3.351 29.606 1.00 46.84 426 ARG A CA 1
ATOM 3234 C C . ARG A 1 440 ? -61.973 -3.317 30.227 1.00 46.19 426 ARG A C 1
ATOM 3235 O O . ARG A 1 440 ? -61.804 -2.773 31.319 1.00 46.21 426 ARG A O 1
ATOM 3243 N N . LEU A 1 441 ? -60.972 -3.882 29.535 1.00 42.25 427 LEU A N 1
ATOM 3244 C CA . LEU A 1 441 ? -59.593 -3.864 30.061 1.00 42.99 427 LEU A CA 1
ATOM 3245 C C . LEU A 1 441 ? -59.052 -2.466 30.156 1.00 39.56 427 LEU A C 1
ATOM 3246 O O . LEU A 1 441 ? -58.443 -2.096 31.145 1.00 47.17 427 LEU A O 1
ATOM 3251 N N . ILE A 1 442 ? -59.325 -1.666 29.138 1.00 43.64 428 ILE A N 1
ATOM 3252 C CA . ILE A 1 442 ? -58.921 -0.286 29.137 1.00 42.65 428 ILE A CA 1
ATOM 3253 C C . ILE A 1 442 ? -59.561 0.430 30.340 1.00 46.95 428 ILE A C 1
ATOM 3254 O O . ILE A 1 442 ? -58.859 1.137 31.105 1.00 45.37 428 ILE A O 1
ATOM 3259 N N . ALA A 1 443 ? -60.871 0.218 30.543 1.00 42.77 429 ALA A N 1
ATOM 3260 C CA . ALA A 1 443 ? -61.587 0.928 31.613 1.00 40.91 429 ALA A CA 1
ATOM 3261 C C . ALA A 1 443 ? -60.972 0.520 32.949 1.00 39.49 429 ALA A C 1
ATOM 3262 O O . ALA A 1 443 ? -60.716 1.355 33.814 1.00 45.11 429 ALA A O 1
ATOM 3264 N N . ARG A 1 444 ? -60.673 -0.763 33.080 1.00 39.11 430 ARG A N 1
ATOM 3265 C CA . ARG A 1 444 ? -60.081 -1.268 34.290 1.00 42.49 430 ARG A CA 1
ATOM 3266 C C . ARG A 1 444 ? -58.641 -0.780 34.526 1.00 47.47 430 ARG A C 1
ATOM 3267 O O . ARG A 1 444 ? -58.275 -0.410 35.669 1.00 53.48 430 ARG A O 1
ATOM 3275 N N . ALA A 1 445 ? -57.826 -0.776 33.469 1.00 42.83 431 ALA A N 1
ATOM 3276 C CA . ALA A 1 445 ? -56.474 -0.177 33.536 1.00 41.86 431 ALA A CA 1
ATOM 3277 C C . ALA A 1 445 ? -56.508 1.281 34.010 1.00 41.86 431 ALA A C 1
ATOM 3278 O O . ALA A 1 445 ? -55.683 1.693 34.818 1.00 38.17 431 ALA A O 1
ATOM 3280 N N . ARG A 1 446 ? -57.456 2.057 33.490 1.00 42.02 432 ARG A N 1
ATOM 3281 C CA . ARG A 1 446 ? -57.635 3.484 33.851 1.00 44.84 432 ARG A CA 1
ATOM 3282 C C . ARG A 1 446 ? -58.008 3.715 35.325 1.00 44.36 432 ARG A C 1
ATOM 3283 O O . ARG A 1 446 ? -57.523 4.655 35.933 1.00 48.58 432 ARG A O 1
ATOM 3291 N N . GLU A 1 447 ? -58.845 2.854 35.891 1.00 48.17 433 GLU A N 1
ATOM 3292 C CA . GLU A 1 447 ? -59.181 2.924 37.332 1.00 52.14 433 GLU A CA 1
ATOM 3293 C C . GLU A 1 447 ? -57.938 2.670 38.178 1.00 49.74 433 GLU A C 1
ATOM 3294 O O . GLU A 1 447 ? -57.633 3.410 39.136 1.00 45.08 433 GLU A O 1
ATOM 3300 N N . TRP A 1 448 ? -57.213 1.609 37.832 1.00 45.89 434 TRP A N 1
ATOM 3301 C CA . TRP A 1 448 ? -55.977 1.341 38.523 1.00 43.60 434 TRP A CA 1
ATOM 3302 C C . TRP A 1 448 ? -55.066 2.520 38.400 1.00 46.66 434 TRP A C 1
ATOM 3303 O O . TRP A 1 448 ? -54.463 2.954 39.390 1.00 52.31 434 TRP A O 1
ATOM 3314 N N . GLY A 1 449 ? -54.984 3.073 37.191 1.00 43.09 435 GLY A N 1
ATOM 3315 C CA . GLY A 1 449 ? -54.173 4.239 36.917 1.00 43.94 435 GLY A CA 1
ATOM 3316 C C . GLY A 1 449 ? -54.519 5.429 37.780 1.00 45.26 435 GLY A C 1
ATOM 3317 O O . GLY A 1 449 ? -53.617 6.081 38.332 1.00 46.51 435 GLY A O 1
ATOM 3318 N N . ALA A 1 450 ? -55.816 5.710 37.913 1.00 43.66 436 ALA A N 1
ATOM 3319 C CA . ALA A 1 450 ? -56.268 6.841 38.749 1.00 45.93 436 ALA A CA 1
ATOM 3320 C C . ALA A 1 450 ? -55.885 6.674 40.224 1.00 47.06 436 ALA A C 1
ATOM 3321 O O . ALA A 1 450 ? -55.502 7.646 40.873 1.00 51.98 436 ALA A O 1
ATOM 3323 N N . LYS A 1 451 ? -55.955 5.443 40.729 1.00 51.78 437 LYS A N 1
ATOM 3324 C CA . LYS A 1 451 ? -55.685 5.142 42.142 1.00 52.81 437 LYS A CA 1
ATOM 3325 C C . LYS A 1 451 ? -54.205 5.276 42.448 1.00 56.03 437 LYS A C 1
ATOM 3326 O O . LYS A 1 451 ? -53.810 5.872 43.437 1.00 57.49 437 LYS A O 1
ATOM 3332 N N . ILE A 1 452 ? -53.385 4.700 41.583 1.00 52.78 438 ILE A N 1
ATOM 3333 C CA . ILE A 1 452 ? -51.956 4.700 41.774 1.00 50.33 438 ILE A CA 1
ATOM 3334 C C . ILE A 1 452 ? -51.384 6.102 41.696 1.00 49.35 438 ILE A C 1
ATOM 3335 O O . ILE A 1 452 ? -50.469 6.438 42.437 1.00 55.38 438 ILE A O 1
ATOM 3340 N N . ALA A 1 453 ? -51.918 6.919 40.801 1.00 50.01 439 ALA A N 1
ATOM 3341 C CA . ALA A 1 453 ? -51.431 8.290 40.636 1.00 51.56 439 ALA A CA 1
ATOM 3342 C C . ALA A 1 453 ? -51.985 9.230 41.718 1.00 56.21 439 ALA A C 1
ATOM 3343 O O . ALA A 1 453 ? -51.388 10.259 41.984 1.00 55.07 439 ALA A O 1
ATOM 3345 N N . ALA A 1 454 ? -53.131 8.879 42.306 1.00 57.74 440 ALA A N 1
ATOM 3346 C CA . ALA A 1 454 ? -53.777 9.665 43.388 1.00 60.77 440 ALA A CA 1
ATOM 3347 C C . ALA A 1 454 ? -53.127 9.479 44.774 1.00 54.17 440 ALA A C 1
ATOM 3348 O O . ALA A 1 454 ? -52.012 8.970 44.905 1.00 59.50 440 ALA A O 1
ATOM 3350 N N . PRO B 1 21 ? -61.812 34.987 14.309 1.00 65.44 7 PRO B N 1
ATOM 3351 C CA . PRO B 1 21 ? -62.431 33.651 14.297 1.00 67.10 7 PRO B CA 1
ATOM 3352 C C . PRO B 1 21 ? -61.514 32.616 13.615 1.00 60.18 7 PRO B C 1
ATOM 3353 O O . PRO B 1 21 ? -61.038 32.865 12.504 1.00 61.35 7 PRO B O 1
ATOM 3357 N N . PHE B 1 22 ? -61.262 31.478 14.267 1.00 54.69 8 PHE B N 1
ATOM 3358 C CA . PHE B 1 22 ? -60.248 30.523 13.764 1.00 48.93 8 PHE B CA 1
ATOM 3359 C C . PHE B 1 22 ? -60.774 29.738 12.574 1.00 49.29 8 PHE B C 1
ATOM 3360 O O . PHE B 1 22 ? -61.994 29.557 12.447 1.00 45.69 8 PHE B O 1
ATOM 3368 N N . ASP B 1 23 ? -59.880 29.281 11.696 1.00 45.31 9 ASP B N 1
ATOM 3369 C CA . ASP B 1 23 ? -60.304 28.313 10.655 1.00 46.16 9 ASP B CA 1
ATOM 3370 C C . ASP B 1 23 ? -60.565 26.971 11.319 1.00 48.45 9 ASP B C 1
ATOM 3371 O O . ASP B 1 23 ? -61.540 26.294 10.994 1.00 50.17 9 ASP B O 1
ATOM 3376 N N . LEU B 1 24 ? -59.716 26.610 12.289 1.00 41.73 10 LEU B N 1
ATOM 3377 C CA . LEU B 1 24 ? -59.826 25.330 12.958 1.00 42.06 10 LEU B CA 1
ATOM 3378 C C . LEU B 1 24 ? -59.447 25.429 14.443 1.00 41.13 10 LEU B C 1
ATOM 3379 O O . LEU B 1 24 ? -58.419 26.011 14.807 1.00 42.63 10 LEU B O 1
ATOM 3384 N N . LEU B 1 25 ? -60.287 24.856 15.284 1.00 37.52 11 LEU B N 1
ATOM 3385 C CA . LEU B 1 25 ? -59.981 24.718 16.691 1.00 39.45 11 LEU B CA 1
ATOM 3386 C C . LEU B 1 25 ? -59.847 23.249 17.097 1.00 39.65 11 LEU B C 1
ATOM 3387 O O . LEU B 1 25 ? -60.802 22.464 16.994 1.00 41.79 11 LEU B O 1
ATOM 3392 N N . LEU B 1 26 ? -58.663 22.875 17.579 1.00 39.95 12 LEU B N 1
ATOM 3393 C CA . LEU B 1 26 ? -58.408 21.507 18.064 1.00 38.40 12 LEU B CA 1
ATOM 3394 C C . LEU B 1 26 ? -58.481 21.417 19.564 1.00 41.11 12 LEU B C 1
ATOM 3395 O O . LEU B 1 26 ? -57.865 22.248 20.273 1.00 38.80 12 LEU B O 1
ATOM 3400 N N . LEU B 1 27 ? -59.229 20.418 20.045 1.00 41.05 13 LEU B N 1
ATOM 3401 C CA . LEU B 1 27 ? -59.385 20.163 21.466 1.00 42.45 13 LEU B CA 1
ATOM 3402 C C . LEU B 1 27 ? -58.917 18.766 21.868 1.00 38.65 13 LEU B C 1
ATOM 3403 O O . LEU B 1 27 ? -59.722 17.854 22.017 1.00 39.72 13 LEU B O 1
ATOM 3408 N N . PRO B 1 28 ? -57.586 18.594 22.078 1.00 39.98 14 PRO B N 1
ATOM 3409 C CA . PRO B 1 28 ? -57.043 17.297 22.468 1.00 40.13 14 PRO B CA 1
ATOM 3410 C C . PRO B 1 28 ? -57.024 17.167 23.965 1.00 40.13 14 PRO B C 1
ATOM 3411 O O . PRO B 1 28 ? -57.164 18.178 24.653 1.00 43.01 14 PRO B O 1
ATOM 3415 N N . THR B 1 29 ? -56.853 15.948 24.466 1.00 36.73 15 THR B N 1
ATOM 3416 C CA . THR B 1 29 ? -56.668 15.756 25.903 1.00 42.63 15 THR B CA 1
ATOM 3417 C C . THR B 1 29 ? -55.391 16.456 26.367 1.00 41.01 15 THR B C 1
ATOM 3418 O O . THR B 1 29 ? -55.383 17.136 27.406 1.00 41.10 15 THR B O 1
ATOM 3422 N N . TRP B 1 30 ? -54.334 16.334 25.569 1.00 39.53 16 TRP B N 1
ATOM 3423 C CA . TRP B 1 30 ? -53.014 16.920 25.925 1.00 37.75 16 TRP B CA 1
ATOM 3424 C C . TRP B 1 30 ? -52.436 17.650 24.776 1.00 37.69 16 TRP B C 1
ATOM 3425 O O . TRP B 1 30 ? -52.554 17.199 23.631 1.00 39.70 16 TRP B O 1
ATOM 3436 N N . ILE B 1 31 ? -51.822 18.795 25.057 1.00 33.86 17 ILE B N 1
ATOM 3437 C CA . ILE B 1 31 ? -50.950 19.495 24.106 1.00 33.81 17 ILE B CA 1
ATOM 3438 C C . ILE B 1 31 ? -49.528 19.501 24.699 1.00 38.61 17 ILE B C 1
ATOM 3439 O O . ILE B 1 31 ? -49.381 19.811 25.890 1.00 38.66 17 ILE B O 1
ATOM 3444 N N . VAL B 1 32 ? -48.514 19.133 23.905 1.00 34.91 18 VAL B N 1
ATOM 3445 C CA . VAL B 1 32 ? -47.109 19.344 24.284 1.00 38.64 18 VAL B CA 1
ATOM 3446 C C . VAL B 1 32 ? -46.455 20.374 23.352 1.00 36.65 18 VAL B C 1
ATOM 3447 O O . VAL B 1 32 ? -46.196 20.102 22.173 1.00 39.50 18 VAL B O 1
ATOM 3451 N N . PRO B 1 33 ? -46.215 21.587 23.880 1.00 34.01 19 PRO B N 1
ATOM 3452 C CA . PRO B 1 33 ? -45.751 22.666 23.023 1.00 34.99 19 PRO B CA 1
ATOM 3453 C C . PRO B 1 33 ? -44.242 22.608 22.750 1.00 34.30 19 PRO B C 1
ATOM 3454 O O . PRO B 1 33 ? -43.759 23.248 21.799 1.00 37.99 19 PRO B O 1
ATOM 3458 N N . VAL B 1 34 ? -43.524 21.845 23.575 1.00 38.02 20 VAL B N 1
ATOM 3459 C CA . VAL B 1 34 ? -42.064 21.624 23.408 1.00 40.98 20 VAL B CA 1
ATOM 3460 C C . VAL B 1 34 ? -41.296 22.841 23.901 1.00 41.62 20 VAL B C 1
ATOM 3461 O O . VAL B 1 34 ? -40.307 22.690 24.592 1.00 39.02 20 VAL B O 1
ATOM 3465 N N . GLU B 1 35 ? -41.772 24.031 23.538 1.00 43.95 21 GLU B N 1
ATOM 3466 C CA . GLU B 1 35 ? -41.346 25.297 24.163 1.00 48.47 21 GLU B CA 1
ATOM 3467 C C . GLU B 1 35 ? -42.542 25.917 24.856 1.00 46.08 21 GLU B C 1
ATOM 3468 O O . GLU B 1 35 ? -43.550 26.170 24.223 1.00 42.97 21 GLU B O 1
ATOM 3474 N N . PRO B 1 36 ? -42.424 26.168 26.168 1.00 51.31 22 PRO B N 1
ATOM 3475 C CA . PRO B 1 36 ? -41.222 25.843 26.964 1.00 48.82 22 PRO B CA 1
ATOM 3476 C C . PRO B 1 36 ? -41.075 24.345 27.194 1.00 47.37 22 PRO B C 1
ATOM 3477 O O . PRO B 1 36 ? -42.061 23.603 27.083 1.00 42.39 22 PRO B O 1
ATOM 3481 N N . ALA B 1 37 ? -39.855 23.924 27.528 1.00 41.90 23 ALA B N 1
ATOM 3482 C CA . ALA B 1 37 ? -39.522 22.518 27.669 1.00 43.24 23 ALA B CA 1
ATOM 3483 C C . ALA B 1 37 ? -40.182 21.830 28.862 1.00 41.88 23 ALA B C 1
ATOM 3484 O O . ALA B 1 37 ? -40.455 22.440 29.905 1.00 45.98 23 ALA B O 1
ATOM 3486 N N . GLY B 1 38 ? -40.4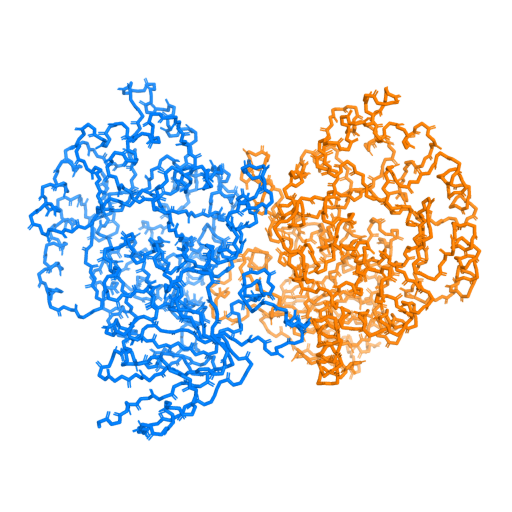72 20.556 28.694 1.00 37.04 24 GLY B N 1
ATOM 3487 C CA . GLY B 1 38 ? -40.970 19.718 29.783 1.00 40.18 24 GLY B CA 1
ATOM 3488 C C . GLY B 1 38 ? -42.430 19.829 30.158 1.00 44.29 24 GLY B C 1
ATOM 3489 O O . GLY B 1 38 ? -42.893 19.074 31.008 1.00 52.56 24 GLY B O 1
ATOM 3490 N N . VAL B 1 39 ? -43.175 20.739 29.536 1.00 44.69 25 VAL B N 1
ATOM 3491 C CA . VAL B 1 39 ? -44.555 20.929 29.958 1.00 44.50 25 VAL B CA 1
ATOM 3492 C C . VAL B 1 39 ? -45.600 20.286 29.022 1.00 45.13 25 VAL B C 1
ATOM 3493 O O . VAL B 1 39 ? -45.386 20.124 27.803 1.00 41.89 25 VAL B O 1
ATOM 3497 N N . VAL B 1 40 ? -46.719 19.927 29.635 1.00 41.20 26 VAL B N 1
ATOM 3498 C CA . VAL B 1 40 ? -47.855 19.311 28.966 1.00 46.72 26 VAL B CA 1
ATOM 3499 C C . VAL B 1 40 ? -49.097 20.050 29.454 1.00 46.69 26 VAL B C 1
ATOM 3500 O O . VAL B 1 40 ? -49.264 20.217 30.657 1.00 41.74 26 VAL B O 1
ATOM 3504 N N . LEU B 1 41 ? -49.944 20.498 28.521 1.00 39.94 27 LEU B N 1
ATOM 3505 C CA . LEU B 1 41 ? -51.165 21.231 28.823 1.00 42.08 27 LEU B CA 1
ATOM 3506 C C . LEU B 1 41 ? -52.342 20.287 28.698 1.00 47.78 27 LEU B C 1
ATOM 3507 O O . LEU B 1 41 ? -52.518 19.599 27.672 1.00 43.06 27 LEU B O 1
ATOM 3512 N N . ARG B 1 42 ? -53.139 20.254 29.754 1.00 42.27 28 ARG B N 1
ATOM 3513 C CA . ARG B 1 42 ? -54.292 19.403 29.824 1.00 46.63 28 ARG B CA 1
ATOM 3514 C C . ARG B 1 42 ? -55.571 20.243 29.607 1.00 47.64 28 ARG B C 1
ATOM 3515 O O . ARG B 1 42 ? -55.669 21.382 30.077 1.00 47.95 28 ARG B O 1
ATOM 3523 N N . ASP B 1 43 ? -56.529 19.701 28.853 1.00 53.24 29 ASP B N 1
ATOM 3524 C CA . ASP B 1 43 ? -57.815 20.383 28.574 1.00 51.43 29 ASP B CA 1
ATOM 3525 C C . ASP B 1 43 ? -57.649 21.793 27.998 1.00 49.03 29 ASP B C 1
ATOM 3526 O O . ASP B 1 43 ? -58.395 22.695 28.354 1.00 54.65 29 ASP B O 1
ATOM 3531 N N . HIS B 1 44 ? -56.641 21.981 27.148 1.00 41.19 30 HIS B N 1
ATOM 3532 C CA . HIS B 1 44 ? -56.447 23.214 26.418 1.00 41.10 30 HIS B CA 1
ATOM 3533 C C . HIS B 1 44 ? -56.895 23.030 24.988 1.00 42.20 30 HIS B C 1
ATOM 3534 O O . HIS B 1 44 ? -57.375 21.972 24.645 1.00 43.39 30 HIS B O 1
ATOM 3541 N N . ALA B 1 45 ? -56.743 24.053 24.159 1.00 40.74 31 ALA B N 1
ATOM 3542 C CA . ALA B 1 45 ? -57.144 24.008 22.763 1.00 42.94 31 ALA B CA 1
ATOM 3543 C C . ALA B 1 45 ? -56.140 24.799 21.966 1.00 42.76 31 ALA B C 1
ATOM 3544 O O . ALA B 1 45 ? -55.506 25.717 22.501 1.00 45.19 31 ALA B O 1
ATOM 3546 N N . LEU B 1 46 ? -55.989 24.441 20.694 1.00 35.59 32 LEU B N 1
ATOM 3547 C CA . LEU B 1 46 ? -55.136 25.178 19.808 1.00 40.93 32 LEU B CA 1
ATOM 3548 C C . LEU B 1 46 ? -55.987 25.682 18.636 1.00 42.86 32 LEU B C 1
ATOM 3549 O O . LEU B 1 46 ? -56.638 24.893 17.956 1.00 40.60 32 LEU B O 1
ATOM 3554 N N . GLY B 1 47 ? -55.950 26.989 18.416 1.00 42.37 33 GLY B N 1
ATOM 3555 C CA . GLY B 1 47 ? -56.688 27.621 17.341 1.00 44.44 33 GLY B CA 1
ATOM 3556 C C . GLY B 1 47 ? -55.746 27.890 16.203 1.00 43.27 33 GLY B C 1
ATOM 3557 O O . GLY B 1 47 ? -54.638 28.391 16.414 1.00 46.97 33 GLY B O 1
ATOM 3558 N N . ILE B 1 48 ? -56.183 27.534 14.994 1.00 40.86 34 ILE B N 1
ATOM 3559 C CA . ILE B 1 48 ? -55.422 27.762 13.788 1.00 39.15 34 ILE B CA 1
ATOM 3560 C C . ILE B 1 48 ? -56.099 28.804 12.908 1.00 42.27 34 ILE B C 1
ATOM 3561 O O . ILE B 1 48 ? -57.314 28.747 12.688 1.00 41.34 34 ILE B O 1
ATOM 3566 N N . ARG B 1 49 ? -55.315 29.725 12.362 1.00 42.77 35 ARG B N 1
ATOM 3567 C CA . ARG B 1 49 ? -55.854 30.663 11.402 1.00 46.84 35 ARG B CA 1
ATOM 3568 C C . ARG B 1 49 ? -54.792 31.083 10.434 1.00 46.60 35 ARG B C 1
ATOM 3569 O O . ARG B 1 49 ? -53.660 31.349 10.830 1.00 45.23 35 ARG B O 1
ATOM 3577 N N . ASP B 1 50 ? -55.166 31.134 9.156 1.00 46.94 36 ASP B N 1
ATOM 3578 C CA . ASP B 1 50 ? -54.261 31.496 8.046 1.00 51.67 36 ASP B CA 1
ATOM 3579 C C . ASP B 1 50 ? -53.015 30.614 7.912 1.00 50.93 36 ASP B C 1
ATOM 3580 O O . ASP B 1 50 ? -51.990 31.049 7.369 1.00 48.18 36 ASP B O 1
ATOM 3585 N N . GLY B 1 51 ? -53.124 29.365 8.377 1.00 50.27 37 GLY B N 1
ATOM 3586 C CA . GLY B 1 51 ? -52.013 28.418 8.301 1.00 45.81 37 GLY B CA 1
ATOM 3587 C C . GLY B 1 51 ? -51.025 28.553 9.449 1.00 44.44 37 GLY B C 1
ATOM 3588 O O . GLY B 1 51 ? -49.933 28.005 9.387 1.00 39.42 37 GLY B O 1
ATOM 3589 N N . GLN B 1 52 ? -51.444 29.251 10.505 1.00 43.71 38 GLN B N 1
ATOM 3590 C CA . GLN B 1 52 ? -50.591 29.554 11.633 1.00 45.01 38 GLN B CA 1
ATOM 3591 C C . GLN B 1 52 ? -51.268 29.226 12.932 1.00 44.19 38 GLN B C 1
ATOM 3592 O O . GLN B 1 52 ? -52.492 29.140 13.011 1.00 45.93 38 GLN B O 1
ATOM 3598 N N . ILE B 1 53 ? -50.454 29.032 13.959 1.00 41.67 39 ILE B N 1
ATOM 3599 C CA . ILE B 1 53 ? -50.948 28.803 15.292 1.00 43.33 39 ILE B CA 1
ATOM 3600 C C . ILE B 1 53 ? -51.370 30.170 15.795 1.00 46.96 39 ILE B C 1
ATOM 3601 O O . ILE B 1 53 ? -50.527 31.054 15.965 1.00 48.05 39 ILE B O 1
ATOM 3606 N N . ALA B 1 54 ? -52.674 30.357 15.963 1.00 45.26 40 ALA B N 1
ATOM 3607 C CA . ALA B 1 54 ? -53.179 31.672 16.320 1.00 49.67 40 ALA B CA 1
ATOM 3608 C C . ALA B 1 54 ? -53.329 31.774 17.826 1.00 47.16 40 ALA B C 1
ATOM 3609 O O . ALA B 1 54 ? -53.129 32.835 18.376 1.00 50.13 40 ALA B O 1
ATOM 3611 N N . LEU B 1 55 ? -53.652 30.671 18.494 1.00 49.45 41 LEU B N 1
ATOM 3612 C CA . LEU B 1 55 ? -53.777 30.686 19.947 1.00 49.59 41 LEU B CA 1
ATOM 3613 C C . LEU B 1 55 ? -53.683 29.323 20.596 1.00 50.04 41 LEU B C 1
ATOM 3614 O O . LEU B 1 55 ? -54.248 28.366 20.100 1.00 46.91 41 LEU B O 1
ATOM 3619 N N . VAL B 1 56 ? -52.991 29.254 21.729 1.00 45.06 42 VAL B N 1
ATOM 3620 C CA . VAL B 1 56 ? -53.080 28.106 22.608 1.00 45.14 42 VAL B CA 1
ATOM 3621 C C . VAL B 1 56 ? -53.696 28.608 23.927 1.00 46.29 42 VAL B C 1
ATOM 3622 O O . VAL B 1 56 ? -53.211 29.590 24.505 1.00 50.32 42 VAL B O 1
ATOM 3626 N N . ALA B 1 57 ? -54.761 27.960 24.391 1.00 45.02 43 ALA B N 1
ATOM 3627 C CA . ALA B 1 57 ? -55.532 28.504 25.511 1.00 47.29 43 ALA B CA 1
ATOM 3628 C C . ALA B 1 57 ? -56.384 27.437 26.192 1.00 46.89 43 ALA B C 1
ATOM 3629 O O . ALA B 1 57 ? -56.629 26.371 25.599 1.00 50.94 43 ALA B O 1
ATOM 3631 N N . PRO B 1 58 ? -56.856 27.704 27.426 1.00 47.08 44 PRO B N 1
ATOM 3632 C CA . PRO B 1 58 ? -57.789 26.729 28.014 1.00 47.26 44 PRO B CA 1
ATOM 3633 C C . PRO B 1 58 ? -59.047 26.603 27.131 1.00 48.19 44 PRO B C 1
ATOM 3634 O O . PRO B 1 58 ? -59.356 27.535 26.352 1.00 42.73 44 PRO B O 1
ATOM 3638 N N . ARG B 1 59 ? -59.731 25.459 27.218 1.00 51.25 45 ARG B N 1
ATOM 3639 C CA . ARG B 1 59 ? -60.843 25.170 26.292 1.00 57.44 45 ARG B CA 1
ATOM 3640 C C . ARG B 1 59 ? -61.971 26.198 26.357 1.00 53.30 45 ARG B C 1
ATOM 3641 O O . ARG B 1 59 ? -62.391 26.738 25.321 1.00 48.72 45 ARG B O 1
ATOM 3649 N N . GLU B 1 60 ? -62.413 26.518 27.570 1.00 52.03 46 GLU B N 1
ATOM 3650 C CA . GLU B 1 60 ? -63.475 27.505 27.733 1.00 56.29 46 GLU B CA 1
ATOM 3651 C C . GLU B 1 60 ? -63.154 28.783 26.966 1.00 53.40 46 GLU B C 1
ATOM 3652 O O . GLU B 1 60 ? -63.935 29.236 26.123 1.00 55.66 46 GLU B O 1
ATOM 3658 N N . GLN B 1 61 ? -61.973 29.329 27.216 1.00 51.08 47 GLN B N 1
ATOM 3659 C CA . GLN B 1 61 ? -61.543 30.568 26.580 1.00 49.37 47 GLN B CA 1
ATOM 3660 C C . GLN B 1 61 ? -61.424 30.463 25.071 1.00 50.82 47 GLN B C 1
ATOM 3661 O O . GLN B 1 61 ? -61.778 31.399 24.354 1.00 54.26 47 GLN B O 1
ATOM 3667 N N . ALA B 1 62 ? -60.900 29.332 24.592 1.00 48.84 48 ALA B N 1
ATOM 3668 C CA . ALA B 1 62 ? -60.680 29.123 23.156 1.00 46.00 48 ALA B CA 1
ATOM 3669 C C . ALA B 1 62 ? -62.018 28.928 22.431 1.00 46.21 48 ALA B C 1
ATOM 3670 O O . ALA B 1 62 ? -62.212 29.473 21.337 1.00 48.09 48 ALA B O 1
ATOM 3672 N N . MET B 1 63 ? -62.926 28.188 23.064 1.00 47.41 49 MET B N 1
ATOM 3673 C CA . MET B 1 63 ? -64.288 27.973 22.530 1.00 62.30 49 MET B CA 1
ATOM 3674 C C . MET B 1 63 ? -65.122 29.247 22.434 1.00 65.02 49 MET B C 1
ATOM 3675 O O . MET B 1 63 ? -65.818 29.454 21.438 1.00 70.27 49 MET B O 1
ATOM 3680 N N . ARG B 1 64 ? -65.026 30.105 23.447 1.00 68.62 50 ARG B N 1
ATOM 3681 C CA . ARG B 1 64 ? -65.679 31.418 23.416 1.00 70.26 50 ARG B CA 1
ATOM 3682 C C . ARG B 1 64 ? -65.229 32.253 22.211 1.00 66.96 50 ARG B C 1
ATOM 3683 O O . ARG B 1 64 ? -65.950 33.133 21.751 1.00 68.71 50 ARG B O 1
ATOM 3691 N N . HIS B 1 65 ? -64.040 31.971 21.692 1.00 64.67 51 HIS B N 1
ATOM 3692 C CA . HIS B 1 65 ? -63.513 32.725 20.547 1.00 63.08 51 HIS B CA 1
ATOM 3693 C C . HIS B 1 65 ? -64.174 32.311 19.256 1.00 62.36 51 HIS B C 1
ATOM 3694 O O . HIS B 1 65 ? -64.270 33.107 18.330 1.00 61.36 51 HIS B O 1
ATOM 3701 N N . GLY B 1 66 ? -64.609 31.055 19.168 1.00 61.76 52 GLY B N 1
ATOM 3702 C CA . GLY B 1 66 ? -65.238 30.551 17.945 1.00 65.61 52 GLY B CA 1
ATOM 3703 C C . GLY B 1 66 ? -64.319 30.220 16.772 1.00 63.44 52 GLY B C 1
ATOM 3704 O O . GLY B 1 66 ? -63.203 30.753 16.639 1.00 63.98 52 GLY B O 1
ATOM 3705 N N . ALA B 1 67 ? -64.822 29.358 15.893 1.00 57.31 53 ALA B N 1
ATOM 3706 C CA . ALA B 1 67 ? -64.055 28.833 14.774 1.00 56.62 53 ALA B CA 1
ATOM 3707 C C . ALA B 1 67 ? -64.972 28.305 13.698 1.00 54.06 53 ALA B C 1
ATOM 3708 O O . ALA B 1 67 ? -66.019 27.787 14.002 1.00 56.69 53 ALA B O 1
ATOM 3710 N N . THR B 1 68 ? -64.547 28.401 12.446 1.00 57.67 54 THR B N 1
ATOM 3711 C CA . THR B 1 68 ? -65.258 27.803 11.325 1.00 57.09 54 THR B CA 1
ATOM 3712 C C . THR B 1 68 ? -65.508 26.331 11.607 1.00 60.31 54 THR B C 1
ATOM 3713 O O . THR B 1 68 ? -66.599 25.832 11.389 1.00 63.20 54 THR B O 1
ATOM 3717 N N . GLU B 1 69 ? -64.491 25.645 12.115 1.00 58.74 55 GLU B N 1
ATOM 3718 C CA . GLU B 1 69 ? -64.584 24.221 12.399 1.00 57.49 55 GLU B CA 1
ATOM 3719 C C . GLU B 1 69 ? -63.910 23.885 13.734 1.00 51.08 55 GLU B C 1
ATOM 3720 O O . GLU B 1 69 ? -62.917 24.497 14.093 1.00 53.10 55 GLU B O 1
ATOM 3726 N N . ILE B 1 70 ? -64.473 22.919 14.446 1.00 51.70 56 ILE B N 1
ATOM 3727 C CA . ILE B 1 70 ? -64.005 22.472 15.753 1.00 54.87 56 ILE B CA 1
ATOM 3728 C C . ILE B 1 70 ? -63.828 20.964 15.704 1.00 55.22 56 ILE B C 1
ATOM 3729 O O . ILE B 1 70 ? -64.698 20.263 15.208 1.00 55.97 56 ILE B O 1
ATOM 3734 N N . ARG B 1 71 ? -62.712 20.460 16.217 1.00 52.13 57 ARG B N 1
ATOM 3735 C CA . ARG B 1 71 ? -62.493 19.014 16.281 1.00 52.35 57 ARG B CA 1
ATOM 3736 C C . ARG B 1 71 ? -62.061 18.594 17.676 1.00 48.08 57 ARG B C 1
ATOM 3737 O O . ARG B 1 71 ? -60.976 18.965 18.101 1.00 50.68 57 ARG B O 1
ATOM 3745 N N . GLU B 1 72 ? -62.928 17.865 18.381 1.00 45.54 58 GLU B N 1
ATOM 3746 C CA . GLU B 1 72 ? -62.608 17.260 19.665 1.00 49.13 58 GLU B CA 1
ATOM 3747 C C . GLU B 1 72 ? -61.650 16.100 19.411 1.00 52.75 58 GLU B C 1
ATOM 3748 O O . GLU B 1 72 ? -61.809 15.373 18.429 1.00 49.85 58 GLU B O 1
ATOM 3754 N N . LEU B 1 73 ? -60.659 15.919 20.293 1.00 47.98 59 LEU B N 1
ATOM 3755 C CA . LEU B 1 73 ? -59.671 14.848 20.109 1.00 43.25 59 LEU B CA 1
ATOM 3756 C C . LEU B 1 73 ? -59.416 14.172 21.444 1.00 42.79 59 LEU B C 1
ATOM 3757 O O . LEU B 1 73 ? -58.284 14.195 21.958 1.00 42.80 59 LEU B O 1
ATOM 3762 N N . PRO B 1 74 ? -60.463 13.566 22.025 1.00 42.11 60 PRO B N 1
ATOM 3763 C CA . PRO B 1 74 ? -60.232 13.022 23.338 1.00 41.91 60 PRO B CA 1
ATOM 3764 C C . PRO B 1 74 ? -59.205 11.907 23.239 1.00 46.79 60 PRO B C 1
ATOM 3765 O O . PRO B 1 74 ? -59.126 11.239 22.205 1.00 46.48 60 PRO B O 1
ATOM 3769 N N . GLY B 1 75 ? -58.396 11.729 24.287 1.00 45.19 61 GLY B N 1
ATOM 3770 C CA . GLY B 1 75 ? -57.411 10.648 24.308 1.00 42.08 61 GLY B CA 1
ATOM 3771 C C . GLY B 1 75 ? -56.194 10.912 23.425 1.00 40.31 61 GLY B C 1
ATOM 3772 O O . GLY B 1 75 ? -55.322 10.054 23.312 1.00 38.67 61 GLY B O 1
ATOM 3773 N N . MET B 1 76 ? -56.141 12.086 22.794 1.00 39.50 62 MET B N 1
ATOM 3774 C CA . MET B 1 76 ? -55.028 12.420 21.915 1.00 39.38 62 MET B CA 1
ATOM 3775 C C . MET B 1 76 ? -54.052 13.408 22.501 1.00 40.00 62 MET B C 1
ATOM 3776 O O . MET B 1 76 ? -54.418 14.291 23.289 1.00 39.09 62 MET B O 1
ATOM 3781 N N . LEU B 1 77 ? -52.808 13.264 22.080 1.00 35.73 63 LEU B N 1
ATOM 3782 C CA . LEU B 1 77 ? -51.759 14.174 22.423 1.00 35.14 63 LEU B CA 1
ATOM 3783 C C . LEU B 1 77 ? -51.385 14.964 21.153 1.00 36.43 63 LEU B C 1
ATOM 3784 O O . LEU B 1 77 ? -51.052 14.383 20.114 1.00 33.48 63 LEU B O 1
ATOM 3789 N N . LEU B 1 78 ? -51.461 16.288 21.230 1.00 35.94 64 LEU B N 1
ATOM 3790 C CA . LEU B 1 78 ? -51.129 17.140 20.099 1.00 35.75 64 LEU B CA 1
ATOM 3791 C C . LEU B 1 78 ? -49.730 17.738 20.278 1.00 34.98 64 LEU B C 1
ATOM 3792 O O . LEU B 1 78 ? -49.454 18.365 21.298 1.00 38.45 64 LEU B O 1
ATOM 3797 N N . ALA B 1 79 ? -48.868 17.508 19.290 1.00 32.53 65 ALA B N 1
ATOM 3798 C CA . ALA B 1 79 ? -47.486 17.959 19.298 1.00 32.03 65 ALA B CA 1
ATOM 3799 C C . ALA B 1 79 ? -47.115 18.683 18.012 1.00 33.78 65 ALA B C 1
ATOM 3800 O O . ALA B 1 79 ? -47.862 18.652 17.027 1.00 34.24 65 ALA B O 1
ATOM 3802 N N . PRO B 1 80 ? -45.936 19.328 17.999 1.00 35.67 66 PRO B N 1
ATOM 3803 C CA . PRO B 1 80 ? -45.390 19.816 16.747 1.00 36.76 66 PRO B CA 1
ATOM 3804 C C . PRO B 1 80 ? -45.150 18.604 15.868 1.00 37.17 66 PRO B C 1
ATOM 3805 O O . PRO B 1 80 ? -44.832 17.497 16.391 1.00 33.54 66 PRO B O 1
ATOM 3809 N N . GLY B 1 81 ? -45.351 18.784 14.567 1.00 36.21 67 GLY B N 1
ATOM 3810 C CA . GLY B 1 81 ? -45.001 17.734 13.582 1.00 33.68 67 GLY B CA 1
ATOM 3811 C C . GLY B 1 81 ? -43.554 17.282 13.734 1.00 37.52 67 GLY B C 1
ATOM 3812 O O . GLY B 1 81 ? -42.653 18.089 14.032 1.00 35.33 67 GLY B O 1
ATOM 3813 N N . LEU B 1 82 ? -43.318 15.990 13.514 1.00 36.54 68 LEU B N 1
ATOM 3814 C CA . LEU B 1 82 ? -41.973 15.431 13.555 1.00 35.38 68 LEU B CA 1
ATOM 3815 C C . LEU B 1 82 ? -41.117 15.910 12.371 1.00 33.90 68 LEU B C 1
ATOM 3816 O O . LEU B 1 82 ? -41.618 16.082 11.255 1.00 32.24 68 LEU B O 1
ATOM 3821 N N . VAL B 1 83 ? -39.830 16.111 12.605 1.00 30.77 69 VAL B N 1
ATOM 3822 C CA . VAL B 1 83 ? -38.936 16.619 11.572 1.00 31.96 69 VAL B CA 1
ATOM 3823 C C . VAL B 1 83 ? -37.876 15.579 11.324 1.00 34.32 69 VAL B C 1
ATOM 3824 O O . VAL B 1 83 ? -36.948 15.408 12.152 1.00 35.51 69 VAL B O 1
ATOM 3828 N N . ASN B 1 84 ? -37.948 14.919 10.170 1.00 31.50 70 ASN B N 1
ATOM 3829 C CA . ASN B 1 84 ? -36.958 13.900 9.838 1.00 31.02 70 ASN B CA 1
ATOM 3830 C C . ASN B 1 84 ? -35.756 14.559 9.187 1.00 37.91 70 ASN B C 1
ATOM 3831 O O . ASN B 1 84 ? -35.769 14.863 7.970 1.00 34.43 70 ASN B O 1
ATOM 3836 N N . ALA B 1 85 ? -34.704 14.769 9.980 1.00 34.36 71 ALA B N 1
ATOM 3837 C CA . ALA B 1 85 ? -33.687 15.683 9.539 1.00 34.58 71 ALA B CA 1
ATOM 3838 C C . ALA B 1 85 ? -32.689 15.088 8.580 1.00 34.68 71 ALA B C 1
ATOM 3839 O O . ALA B 1 85 ? -31.820 15.794 8.134 1.00 38.99 71 ALA B O 1
ATOM 3841 N N . HIS B 1 86 ? -32.802 13.816 8.221 1.00 34.63 72 HIS B N 1
ATOM 3842 C CA . HIS B 1 86 ? -31.857 13.243 7.263 1.00 34.76 72 HIS B CA 1
ATOM 3843 C C . HIS B 1 86 ? -32.409 12.015 6.633 1.00 34.74 72 HIS B C 1
ATOM 3844 O O . HIS B 1 86 ? -32.818 11.068 7.327 1.00 34.24 72 HIS B O 1
ATOM 3851 N N . GLY B 1 87 ? -32.389 11.981 5.311 1.00 33.12 73 GLY B N 1
ATOM 3852 C CA . GLY B 1 87 ? -32.932 10.809 4.601 1.00 35.35 73 GLY B CA 1
ATOM 3853 C C . GLY B 1 87 ? -32.591 10.833 3.126 1.00 37.20 73 GLY B C 1
ATOM 3854 O O . GLY B 1 87 ? -31.999 11.806 2.611 1.00 37.70 73 GLY B O 1
ATOM 3855 N N . HIS B 1 88 ? -32.959 9.767 2.431 1.00 37.76 74 HIS B N 1
ATOM 3856 C CA . HIS B 1 88 ? -32.650 9.629 1.008 1.00 36.51 74 HIS B CA 1
ATOM 3857 C C . HIS B 1 88 ? -33.915 8.972 0.494 1.00 37.05 74 HIS B C 1
ATOM 3858 O O . HIS B 1 88 ? -34.006 7.753 0.348 1.00 34.86 74 HIS B O 1
ATOM 3865 N N . SER B 1 89 ? -34.934 9.795 0.324 1.00 36.17 75 SER B N 1
ATOM 3866 C CA . SER B 1 89 ? -36.300 9.304 0.395 1.00 37.02 75 SER B CA 1
ATOM 3867 C C . SER B 1 89 ? -36.623 8.210 -0.643 1.00 36.11 75 SER B C 1
ATOM 3868 O O . SER B 1 89 ? -37.257 7.208 -0.301 1.00 32.53 75 SER B O 1
ATOM 3871 N N . ALA B 1 90 ? -36.163 8.380 -1.887 1.00 37.14 76 ALA B N 1
ATOM 3872 C CA . ALA B 1 90 ? -36.492 7.429 -2.966 1.00 32.63 76 ALA B CA 1
ATOM 3873 C C . ALA B 1 90 ? -35.814 6.070 -2.811 1.00 32.57 76 ALA B C 1
ATOM 3874 O O . ALA B 1 90 ? -36.155 5.145 -3.539 1.00 31.62 76 ALA B O 1
ATOM 3876 N N . MET B 1 91 ? -34.844 5.922 -1.876 1.00 31.83 77 MET B N 1
ATOM 3877 C CA . MET B 1 91 ? -34.327 4.601 -1.541 1.00 28.85 77 MET B CA 1
ATOM 3878 C C . MET B 1 91 ? -35.414 3.698 -0.927 1.00 29.42 77 MET B C 1
ATOM 3879 O O . MET B 1 91 ? -35.210 2.506 -0.719 1.00 30.26 77 MET B O 1
ATOM 3884 N N . SER B 1 92 ? -36.577 4.259 -0.635 1.00 30.88 78 SER B N 1
ATOM 3885 C CA . SER B 1 92 ? -37.739 3.439 -0.289 1.00 33.68 78 SER B CA 1
ATOM 3886 C C . SER B 1 92 ? -37.957 2.261 -1.267 1.00 36.04 78 SER B C 1
ATOM 3887 O O . SER B 1 92 ? -38.416 1.194 -0.868 1.00 35.34 78 SER B O 1
ATOM 3890 N N . LEU B 1 93 ? -37.648 2.479 -2.547 1.00 35.01 79 LEU B N 1
ATOM 3891 C CA . LEU B 1 93 ? -37.819 1.452 -3.581 1.00 35.52 79 LEU B CA 1
ATOM 3892 C C . LEU B 1 93 ? -36.752 0.377 -3.517 1.00 36.10 79 LEU B C 1
ATOM 3893 O O . LEU B 1 93 ? -36.865 -0.636 -4.205 1.00 39.13 79 LEU B O 1
ATOM 3898 N N . PHE B 1 94 ? -35.715 0.620 -2.719 1.00 32.86 80 PHE B N 1
ATOM 3899 C CA . PHE B 1 94 ? -34.694 -0.348 -2.384 1.00 36.23 80 PHE B CA 1
ATOM 3900 C C . PHE B 1 94 ? -34.822 -0.926 -0.937 1.00 35.13 80 PHE B C 1
ATOM 3901 O O . PHE B 1 94 ? -33.842 -1.387 -0.381 1.00 35.76 80 PHE B O 1
ATOM 3909 N N . ARG B 1 95 ? -35.991 -0.866 -0.338 1.00 37.50 81 ARG B N 1
ATOM 3910 C CA . ARG B 1 95 ? -36.179 -1.287 1.057 1.00 39.14 81 ARG B CA 1
ATOM 3911 C C . ARG B 1 95 ? -35.795 -2.748 1.239 1.00 37.48 81 ARG B C 1
ATOM 3912 O O . ARG B 1 95 ? -36.387 -3.632 0.596 1.00 38.04 81 ARG B O 1
ATOM 3920 N N . GLY B 1 96 ? -34.777 -3.000 2.068 1.00 33.20 82 GLY B N 1
ATOM 3921 C CA . GLY B 1 96 ? -34.362 -4.348 2.334 1.00 34.96 82 GLY B CA 1
ATOM 3922 C C . GLY B 1 96 ? -33.529 -5.011 1.237 1.00 38.63 82 GLY B C 1
ATOM 3923 O O . GLY B 1 96 ? -33.129 -6.156 1.373 1.00 41.99 82 GLY B O 1
ATOM 3924 N N . LEU B 1 97 ? -33.208 -4.274 0.181 1.00 41.40 83 LEU B N 1
ATOM 3925 C CA . LEU B 1 97 ? -32.389 -4.783 -0.903 1.00 39.71 83 LEU B CA 1
ATOM 3926 C C . LEU B 1 97 ? -30.945 -5.073 -0.494 1.00 38.57 83 LEU B C 1
ATOM 3927 O O . LEU B 1 97 ? -30.272 -5.866 -1.133 1.00 40.81 83 LEU B O 1
ATOM 3932 N N . ALA B 1 98 ? -30.448 -4.452 0.575 1.00 39.89 84 ALA B N 1
ATOM 3933 C CA . ALA B 1 98 ? -29.022 -4.608 0.881 1.00 40.55 84 ALA B CA 1
ATOM 3934 C C . ALA B 1 98 ? -28.714 -4.706 2.365 1.00 42.42 84 ALA B C 1
ATOM 3935 O O . ALA B 1 98 ? -28.134 -3.770 2.936 1.00 39.48 84 ALA B O 1
ATOM 3937 N N . ASP B 1 99 ? -29.100 -5.834 2.979 1.00 40.58 85 ASP B N 1
ATOM 3938 C CA . ASP B 1 99 ? -28.859 -6.062 4.414 1.00 40.25 85 ASP B CA 1
ATOM 3939 C C . ASP B 1 99 ? -27.486 -6.715 4.648 1.00 42.33 85 ASP B C 1
ATOM 3940 O O . ASP B 1 99 ? -26.829 -7.163 3.695 1.00 39.17 85 ASP B O 1
ATOM 3945 N N . ASP B 1 100 ? -27.071 -6.772 5.918 1.00 40.21 86 ASP B N 1
ATOM 3946 C CA . ASP B 1 100 ? -25.866 -7.519 6.354 1.00 40.41 86 ASP B CA 1
ATOM 3947 C C . ASP B 1 100 ? -24.506 -6.979 5.863 1.00 39.36 86 ASP B C 1
ATOM 3948 O O . ASP B 1 100 ? -23.534 -7.730 5.813 1.00 39.21 86 ASP B O 1
ATOM 3953 N N . LEU B 1 101 ? -24.431 -5.678 5.543 1.00 36.25 87 LEU B N 1
ATOM 3954 C CA . LEU B 1 101 ? -23.228 -5.113 4.911 1.00 34.79 87 LEU B CA 1
ATOM 3955 C C . LEU B 1 101 ? -22.739 -3.900 5.670 1.00 35.58 87 LEU B C 1
ATOM 3956 O O . LEU B 1 101 ? -23.538 -3.038 6.042 1.00 33.95 87 LEU B O 1
ATOM 3961 N N . PRO B 1 102 ? -21.421 -3.817 5.921 1.00 34.18 88 PRO B N 1
ATOM 3962 C CA . PRO B 1 102 ? -20.896 -2.594 6.514 1.00 33.12 88 PRO B CA 1
ATOM 3963 C C . PRO B 1 102 ? -20.809 -1.508 5.412 1.00 37.23 88 PRO B C 1
ATOM 3964 O O . PRO B 1 102 ? -20.927 -1.826 4.195 1.00 36.81 88 PRO B O 1
ATOM 3968 N N . LEU B 1 103 ? -20.658 -0.256 5.849 1.00 35.35 89 LEU B N 1
ATOM 3969 C CA . LEU B 1 103 ? -20.788 0.935 4.994 1.00 38.65 89 LEU B CA 1
ATOM 3970 C C . LEU B 1 103 ? -20.121 0.838 3.605 1.00 40.44 89 LEU B C 1
ATOM 3971 O O . LEU B 1 103 ? -20.767 1.069 2.594 1.00 38.20 89 LEU B O 1
ATOM 3976 N N . MET B 1 104 ? -18.832 0.516 3.576 1.00 42.83 90 MET B N 1
ATOM 3977 C CA . MET B 1 104 ? -18.065 0.659 2.336 1.00 46.74 90 MET B CA 1
ATOM 3978 C C . MET B 1 104 ? -18.432 -0.341 1.270 1.00 41.23 90 MET B C 1
ATOM 3979 O O . MET B 1 104 ? -18.537 0.043 0.109 1.00 44.94 90 MET B O 1
ATOM 3984 N N . THR B 1 105 ? -18.667 -1.591 1.655 1.00 40.49 91 THR B N 1
ATOM 3985 C CA A THR B 1 105 ? -19.134 -2.605 0.705 0.50 42.59 91 THR B CA 1
ATOM 3986 C CA B THR B 1 105 ? -19.122 -2.574 0.679 0.50 44.59 91 THR B CA 1
ATOM 3987 C C . THR B 1 105 ? -20.612 -2.383 0.384 1.00 44.05 91 THR B C 1
ATOM 3988 O O . THR B 1 105 ? -21.068 -2.667 -0.728 1.00 43.37 91 THR B O 1
ATOM 3995 N N . TRP B 1 106 ? -21.367 -1.854 1.355 1.00 41.19 92 TRP B N 1
ATOM 3996 C CA . TRP B 1 106 ? -22.772 -1.475 1.092 1.00 41.91 92 TRP B CA 1
ATOM 3997 C C . TRP B 1 106 ? -22.895 -0.464 -0.068 1.00 37.86 92 TRP B C 1
ATOM 3998 O O . TRP B 1 106 ? -23.711 -0.597 -0.991 1.00 39.18 92 TRP B O 1
ATOM 4009 N N . LEU B 1 107 ? -22.079 0.569 -0.003 1.00 34.27 93 LEU B N 1
ATOM 4010 C CA . LEU B 1 107 ? -22.029 1.593 -1.028 1.00 40.23 93 LEU B CA 1
ATOM 4011 C C . LEU B 1 107 ? -21.489 1.049 -2.356 1.00 40.90 93 LEU B C 1
ATOM 4012 O O . LEU B 1 107 ? -22.182 1.075 -3.376 1.00 44.49 93 LEU B O 1
ATOM 4017 N N . GLN B 1 108 ? -20.258 0.547 -2.322 1.00 43.35 94 GLN B N 1
ATOM 4018 C CA . GLN B 1 108 ? -19.497 0.241 -3.542 1.00 47.37 94 GLN B CA 1
ATOM 4019 C C . GLN B 1 108 ? -20.028 -0.974 -4.275 1.00 48.98 94 GLN B C 1
ATOM 4020 O O . GLN B 1 108 ? -20.118 -0.971 -5.498 1.00 49.76 94 GLN B O 1
ATOM 4026 N N . ASP B 1 109 ? -20.435 -1.998 -3.538 1.00 42.69 95 ASP B N 1
ATOM 4027 C CA . ASP B 1 109 ? -20.808 -3.242 -4.199 1.00 45.35 95 ASP B CA 1
ATOM 4028 C C . ASP B 1 109 ? -22.317 -3.448 -4.381 1.00 45.43 95 ASP B C 1
ATOM 4029 O O . ASP B 1 109 ? -22.716 -4.392 -5.034 1.00 45.54 95 ASP B O 1
ATOM 4034 N N . HIS B 1 110 ? -23.161 -2.574 -3.829 1.00 44.46 96 HIS B N 1
ATOM 4035 C CA . HIS B 1 110 ? -24.612 -2.850 -3.873 1.00 42.77 96 HIS B CA 1
ATOM 4036 C C . HIS B 1 110 ? -25.388 -1.653 -4.236 1.00 39.74 96 HIS B C 1
ATOM 4037 O O . HIS B 1 110 ? -26.060 -1.624 -5.259 1.00 42.48 96 HIS B O 1
ATOM 4044 N N . ILE B 1 111 ? -25.259 -0.627 -3.410 1.00 40.60 97 ILE B N 1
ATOM 4045 C CA . ILE B 1 111 ? -26.076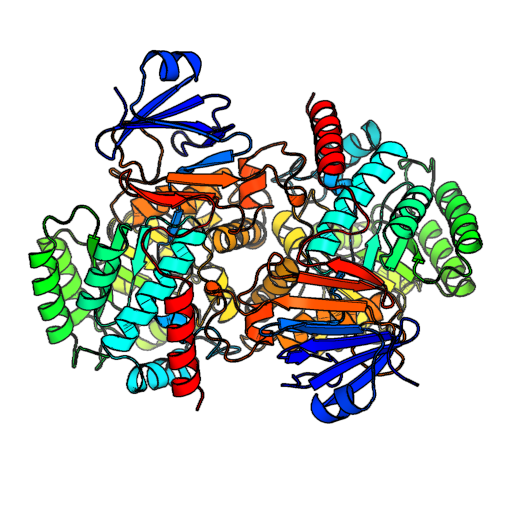 0.564 -3.534 1.00 39.94 97 ILE B CA 1
ATOM 4046 C C . ILE B 1 111 ? -25.683 1.414 -4.747 1.00 40.68 97 ILE B C 1
ATOM 4047 O O . ILE B 1 111 ? -26.535 1.755 -5.561 1.00 36.05 97 ILE B O 1
ATOM 4052 N N . TRP B 1 112 ? -24.405 1.756 -4.858 1.00 39.77 98 TRP B N 1
ATOM 4053 C CA . TRP B 1 112 ? -23.957 2.545 -6.011 1.00 42.91 98 TRP B CA 1
ATOM 4054 C C . TRP B 1 112 ? -24.252 1.852 -7.341 1.00 44.77 98 TRP B C 1
ATOM 4055 O O . TRP B 1 112 ? -24.858 2.466 -8.217 1.00 44.97 98 TRP B O 1
ATOM 4066 N N . PRO B 1 113 ? -23.901 0.559 -7.474 1.00 42.07 99 PRO B N 1
ATOM 4067 C CA . PRO B 1 113 ? -24.280 -0.172 -8.678 1.00 45.42 99 PRO B CA 1
ATOM 4068 C C . PRO B 1 113 ? -25.791 -0.193 -8.915 1.00 46.35 99 PRO B C 1
ATOM 4069 O O . PRO B 1 113 ? -26.222 -0.053 -10.050 1.00 46.39 99 PRO B O 1
ATOM 4073 N N . ALA B 1 114 ? -26.601 -0.321 -7.862 1.00 42.21 100 ALA B N 1
ATOM 4074 C CA . ALA B 1 114 ? -28.042 -0.329 -8.066 1.00 39.95 100 ALA B CA 1
ATOM 4075 C C . ALA B 1 114 ? -28.544 1.061 -8.397 1.00 39.48 100 ALA B C 1
ATOM 4076 O O . ALA B 1 114 ? -29.540 1.204 -9.112 1.00 40.57 100 ALA B O 1
ATOM 4078 N N . GLU B 1 115 ? -27.891 2.090 -7.850 1.00 37.49 101 GLU B N 1
ATOM 4079 C CA . GLU B 1 115 ? -28.253 3.460 -8.221 1.00 40.42 101 GLU B CA 1
ATOM 4080 C C . GLU B 1 115 ? -27.893 3.784 -9.710 1.00 43.62 101 GLU B C 1
ATOM 4081 O O . GLU B 1 115 ? -28.699 4.372 -10.443 1.00 38.21 101 GLU B O 1
ATOM 4087 N N . GLY B 1 116 ? -26.710 3.350 -10.151 1.00 44.59 102 GLY B N 1
ATOM 4088 C CA . GLY B 1 116 ? -26.294 3.545 -11.539 1.00 47.32 102 GLY B CA 1
ATOM 4089 C C . GLY B 1 116 ? -27.245 2.889 -12.518 1.00 50.37 102 GLY B C 1
ATOM 4090 O O . GLY B 1 116 ? -27.445 3.392 -13.602 1.00 52.77 102 GLY B O 1
ATOM 4091 N N . GLN B 1 117 ? -27.851 1.770 -12.117 1.00 54.00 103 GLN B N 1
ATOM 4092 C CA . GLN B 1 117 ? -28.748 1.002 -12.972 1.00 48.14 103 GLN B CA 1
ATOM 4093 C C . GLN B 1 117 ? -30.198 1.485 -12.987 1.00 50.94 103 GLN B C 1
ATOM 4094 O O . GLN B 1 117 ? -30.848 1.483 -14.030 1.00 47.19 103 GLN B O 1
ATOM 4100 N N . TRP B 1 118 ? -30.721 1.893 -11.835 1.00 46.36 104 TRP B N 1
ATOM 4101 C CA . TRP B 1 118 ? -32.175 2.058 -11.710 1.00 49.07 104 TRP B CA 1
ATOM 4102 C C . TRP B 1 118 ? -32.672 3.450 -11.597 1.00 43.19 104 TRP B C 1
ATOM 4103 O O . TRP B 1 118 ? -33.827 3.720 -11.920 1.00 44.34 104 TRP B O 1
ATOM 4114 N N . VAL B 1 119 ? -31.826 4.331 -11.090 1.00 45.59 105 VAL B N 1
ATOM 4115 C CA . VAL B 1 119 ? -32.300 5.636 -10.652 1.00 46.71 105 VAL B CA 1
ATOM 4116 C C . VAL B 1 119 ? -32.420 6.600 -11.818 1.00 46.89 105 VAL B C 1
ATOM 4117 O O . VAL B 1 119 ? -31.422 7.110 -12.296 1.00 44.30 105 VAL B O 1
ATOM 4121 N N . SER B 1 120 ? -33.660 6.815 -12.247 1.00 49.71 106 SER B N 1
ATOM 4122 C CA . SER B 1 120 ? -34.036 7.793 -13.262 1.00 51.39 106 SER B CA 1
ATOM 4123 C C . SER B 1 120 ? -34.953 8.794 -12.582 1.00 50.34 106 SER B C 1
ATOM 4124 O O . SER B 1 120 ? -35.320 8.605 -11.423 1.00 50.08 106 SER B O 1
ATOM 4127 N N . GLU B 1 121 ? -35.365 9.834 -13.303 1.00 48.69 107 GLU B N 1
ATOM 4128 C CA . GLU B 1 121 ? -36.397 10.746 -12.811 1.00 49.08 107 GLU B CA 1
ATOM 4129 C C . GLU B 1 121 ? -37.721 10.060 -12.429 1.00 50.17 107 GLU B C 1
ATOM 4130 O O . GLU B 1 121 ? -38.420 10.510 -11.504 1.00 45.31 107 GLU B O 1
ATOM 4136 N N . ASP B 1 122 ? -38.086 8.992 -13.143 1.00 48.40 108 ASP B N 1
ATOM 4137 C CA . ASP B 1 122 ? -39.321 8.261 -12.811 1.00 43.92 108 ASP B CA 1
ATOM 4138 C C . ASP B 1 122 ? -39.190 7.493 -11.481 1.00 41.89 108 ASP B C 1
ATOM 4139 O O . ASP B 1 122 ? -40.112 7.483 -10.696 1.00 40.32 108 ASP B O 1
ATOM 4144 N N . PHE B 1 123 ? -38.041 6.851 -11.281 1.00 40.68 109 PHE B N 1
ATOM 4145 C CA . PHE B 1 123 ? -37.684 6.187 -10.035 1.00 42.44 109 PHE B CA 1
ATOM 4146 C C . PHE B 1 123 ? -37.822 7.178 -8.861 1.00 43.44 109 PHE B C 1
ATOM 4147 O O . PHE B 1 123 ? -38.434 6.876 -7.844 1.00 41.00 109 PHE B O 1
ATOM 4155 N N . ILE B 1 124 ? -37.278 8.378 -9.057 1.00 43.24 110 ILE B N 1
ATOM 4156 C CA . ILE B 1 124 ? -37.246 9.419 -8.042 1.00 41.02 110 ILE B CA 1
ATOM 4157 C C . ILE B 1 124 ? -38.623 9.920 -7.729 1.00 41.67 110 ILE B C 1
ATOM 4158 O O . ILE B 1 124 ? -38.963 10.071 -6.544 1.00 38.04 110 ILE B O 1
ATOM 4163 N N . ARG B 1 125 ? -39.445 10.167 -8.751 1.00 36.88 111 ARG B N 1
ATOM 4164 C CA . ARG B 1 125 ? -40.822 10.611 -8.447 1.00 41.93 111 ARG B CA 1
ATOM 4165 C C . ARG B 1 125 ? -41.630 9.554 -7.694 1.00 39.11 111 ARG B C 1
ATOM 4166 O O . ARG B 1 125 ? -42.367 9.882 -6.765 1.00 36.62 111 ARG B O 1
ATOM 4174 N N . ASP B 1 126 ? -41.520 8.296 -8.108 1.00 36.51 112 ASP B N 1
ATOM 4175 C CA . ASP B 1 126 ? -42.320 7.264 -7.456 1.00 38.92 112 ASP B CA 1
ATOM 4176 C C . ASP B 1 126 ? -41.765 6.998 -6.036 1.00 35.71 112 ASP B C 1
ATOM 4177 O O . ASP B 1 126 ? -42.515 6.795 -5.124 1.00 39.65 112 ASP B O 1
ATOM 4182 N N . GLY B 1 127 ? -40.445 6.946 -5.908 1.00 36.00 113 GLY B N 1
ATOM 4183 C CA . GLY B 1 127 ? -39.801 6.544 -4.651 1.00 36.82 113 GLY B CA 1
ATOM 4184 C C . GLY B 1 127 ? -39.981 7.622 -3.612 1.00 34.15 113 GLY B C 1
ATOM 4185 O O . GLY B 1 127 ? -40.212 7.321 -2.468 1.00 35.47 113 GLY B O 1
ATOM 4186 N N . THR B 1 128 ? -39.904 8.886 -4.027 1.00 32.43 114 THR B N 1
ATOM 4187 C CA . THR B 1 128 ? -40.105 10.012 -3.129 1.00 30.58 114 THR B CA 1
ATOM 4188 C C . THR B 1 128 ? -41.527 10.091 -2.649 1.00 33.03 114 THR B C 1
ATOM 4189 O O . THR B 1 128 ? -41.787 10.349 -1.465 1.00 31.39 114 THR B O 1
ATOM 4193 N N . GLU B 1 129 ? -42.483 9.870 -3.546 1.00 29.49 115 GLU B N 1
ATOM 4194 C CA . GLU B 1 129 ? -43.856 9.923 -3.112 1.00 30.80 115 GLU B CA 1
ATOM 4195 C C . GLU B 1 129 ? -44.209 8.772 -2.149 1.00 31.36 115 GLU B C 1
ATOM 4196 O O . GLU B 1 129 ? -44.970 8.967 -1.194 1.00 35.48 115 GLU B O 1
ATOM 4202 N N . LEU B 1 130 ? -43.698 7.578 -2.436 1.00 31.27 116 LEU B N 1
ATOM 4203 C CA . LEU B 1 130 ? -43.847 6.440 -1.507 1.00 32.43 116 LEU B CA 1
ATOM 4204 C C . LEU B 1 130 ? -43.301 6.796 -0.084 1.00 33.93 116 LEU B C 1
ATOM 4205 O O . LEU B 1 130 ? -43.924 6.478 0.940 1.00 34.75 116 LEU B O 1
ATOM 4210 N N . ALA B 1 131 ? -42.133 7.434 -0.066 1.00 30.72 117 ALA B N 1
ATOM 4211 C CA . ALA B 1 131 ? -41.446 7.822 1.171 1.00 35.04 117 ALA B CA 1
ATOM 4212 C C . ALA B 1 131 ? -42.229 8.875 1.937 1.00 33.73 117 ALA B C 1
ATOM 4213 O O . ALA B 1 131 ? -42.527 8.705 3.115 1.00 32.07 117 ALA B O 1
ATOM 4215 N N . ILE B 1 132 ? -42.638 9.931 1.245 1.00 32.01 118 ILE B N 1
ATOM 4216 C CA . ILE B 1 132 ? -43.505 10.934 1.828 1.00 36.65 118 ILE B CA 1
ATOM 4217 C C . ILE B 1 132 ? -44.803 10.345 2.436 1.00 36.78 118 ILE B C 1
ATOM 4218 O O . ILE B 1 132 ? -45.228 10.694 3.585 1.00 32.79 118 ILE B O 1
ATOM 4223 N N . ALA B 1 133 ? -45.444 9.456 1.673 1.00 35.57 119 ALA B N 1
ATOM 4224 C CA . ALA B 1 133 ? -46.692 8.856 2.122 1.00 34.72 119 ALA B CA 1
ATOM 4225 C C . ALA B 1 133 ? -46.446 8.062 3.419 1.00 33.30 119 ALA B C 1
ATOM 4226 O O . ALA B 1 133 ? -47.203 8.168 4.355 1.00 34.05 119 ALA B O 1
ATOM 4228 N N . GLU B 1 134 ? -45.351 7.307 3.464 1.00 34.56 120 GLU B N 1
ATOM 4229 C CA . GLU B 1 134 ? -44.972 6.581 4.675 1.00 34.25 120 GLU B CA 1
ATOM 4230 C C . GLU B 1 134 ? -44.681 7.520 5.885 1.00 32.36 120 GLU B C 1
ATOM 4231 O O . GLU B 1 134 ? -45.021 7.194 7.043 1.00 31.85 120 GLU B O 1
ATOM 4237 N N . GLN B 1 135 ? -44.011 8.637 5.604 1.00 30.27 121 GLN B N 1
ATOM 4238 C CA . GLN B 1 135 ? -43.590 9.578 6.621 1.00 33.49 121 GLN B CA 1
ATOM 4239 C C . GLN B 1 135 ? -44.776 10.353 7.170 1.00 34.45 121 GLN B C 1
ATOM 4240 O O . GLN B 1 135 ? -44.904 10.509 8.395 1.00 31.60 121 GLN B O 1
ATOM 4246 N N . VAL B 1 136 ? -45.687 10.785 6.289 1.00 30.30 122 VAL B N 1
ATOM 4247 C CA . VAL B 1 136 ? -46.863 11.537 6.757 1.00 29.82 122 VAL B CA 1
ATOM 4248 C C . VAL B 1 136 ? -47.665 10.628 7.656 1.00 32.01 122 VAL B C 1
ATOM 4249 O O . VAL B 1 136 ? -48.156 11.063 8.691 1.00 34.95 122 VAL B O 1
ATOM 4253 N N . LYS B 1 137 ? -47.755 9.346 7.306 1.00 31.64 123 LYS B N 1
ATOM 4254 C CA . LYS B 1 137 ? -48.546 8.418 8.118 1.00 29.96 123 LYS B CA 1
ATOM 4255 C C . LYS B 1 137 ? -47.955 8.195 9.539 1.00 30.10 123 LYS B C 1
ATOM 4256 O O . LYS B 1 137 ? -48.677 7.811 10.480 1.00 33.47 123 LYS B O 1
ATOM 4262 N N . GLY B 1 138 ? -46.639 8.382 9.657 1.00 31.85 124 GLY B N 1
ATOM 4263 C CA . GLY B 1 138 ? -46.004 8.293 10.953 1.00 31.34 124 GLY B CA 1
ATOM 4264 C C . GLY B 1 138 ? -45.733 9.670 11.579 1.00 34.57 124 GLY B C 1
ATOM 4265 O O . GLY B 1 138 ? -44.826 9.786 12.409 1.00 35.31 124 GLY B O 1
ATOM 4266 N N . GLY B 1 139 ? -46.484 10.705 11.190 1.00 33.09 125 GLY B N 1
ATOM 4267 C CA . GLY B 1 139 ? -46.442 12.012 11.882 1.00 34.36 125 GLY B CA 1
ATOM 4268 C C . GLY B 1 139 ? -45.315 12.975 11.478 1.00 34.49 125 GLY B C 1
ATOM 4269 O O . GLY B 1 139 ? -45.077 13.995 12.140 1.00 33.27 125 GLY B O 1
ATOM 4270 N N . ILE B 1 140 ? -44.660 12.704 10.355 1.00 35.83 126 ILE B N 1
ATOM 4271 C CA . ILE B 1 140 ? -43.570 13.556 9.926 1.00 37.60 126 ILE B CA 1
ATOM 4272 C C . ILE B 1 140 ? -44.064 14.615 8.943 1.00 41.69 126 ILE B C 1
ATOM 4273 O O . ILE B 1 140 ? -44.520 14.287 7.849 1.00 35.48 126 ILE B O 1
ATOM 4278 N N . THR B 1 141 ? -43.922 15.879 9.352 1.00 40.03 127 THR B N 1
ATOM 4279 C CA . THR B 1 141 ? -44.390 17.056 8.616 1.00 39.52 127 THR B CA 1
ATOM 4280 C C . THR B 1 141 ? -43.256 17.742 7.851 1.00 37.75 127 THR B C 1
ATOM 4281 O O . THR B 1 141 ? -43.503 18.491 6.908 1.00 37.24 127 THR B O 1
ATOM 4285 N N . CYS B 1 142 ? -42.012 17.532 8.287 1.00 37.52 128 CYS B N 1
ATOM 4286 C CA . CYS B 1 142 ? -40.880 18.118 7.590 1.00 35.89 128 CYS B CA 1
ATOM 4287 C C . CYS B 1 142 ? -39.778 17.099 7.452 1.00 37.10 128 CYS B C 1
ATOM 4288 O O . CYS B 1 142 ? -39.540 16.308 8.366 1.00 36.32 128 CYS B O 1
ATOM 4291 N N . PHE B 1 143 ? -39.113 17.083 6.305 1.00 33.19 129 PHE B N 1
ATOM 4292 C CA . PHE B 1 143 ? -38.056 16.111 6.105 1.00 33.41 129 PHE B CA 1
ATOM 4293 C C . PHE B 1 143 ? -36.891 16.704 5.342 1.00 34.62 129 PHE B C 1
ATOM 4294 O O . PHE B 1 143 ? -37.038 17.704 4.648 1.00 34.71 129 PHE B O 1
ATOM 4302 N N . SER B 1 144 ? -35.714 16.124 5.508 1.00 34.90 130 SER B N 1
ATOM 4303 C CA . SER B 1 144 ? -34.579 16.570 4.754 1.00 35.72 130 SER B CA 1
ATOM 4304 C C . SER B 1 144 ? -34.281 15.490 3.727 1.00 35.93 130 SER B C 1
ATOM 4305 O O . SER B 1 144 ? -34.300 14.322 4.056 1.00 37.09 130 SER B O 1
ATOM 4308 N N . ASP B 1 145 ? -34.031 15.852 2.483 1.00 34.52 131 ASP B N 1
ATOM 4309 C CA . ASP B 1 145 ? -33.665 14.827 1.491 1.00 37.30 131 ASP B CA 1
ATOM 4310 C C . ASP B 1 145 ? -32.311 15.106 0.831 1.00 42.84 131 ASP B C 1
ATOM 4311 O O . ASP B 1 145 ? -31.994 16.252 0.492 1.00 47.43 131 ASP B O 1
ATOM 4316 N N . MET B 1 146 ? -31.516 14.047 0.691 1.00 39.46 132 MET B N 1
ATOM 4317 C CA . MET B 1 146 ? -30.194 14.083 0.091 1.00 36.98 132 MET B CA 1
ATOM 4318 C C . MET B 1 146 ? -30.187 13.000 -0.963 1.00 37.04 132 MET B C 1
ATOM 4319 O O . MET B 1 146 ? -29.754 11.869 -0.741 1.00 38.05 132 MET B O 1
ATOM 4324 N N . TYR B 1 147 ? -30.701 13.322 -2.138 1.00 37.94 133 TYR B N 1
ATOM 4325 C CA . TYR B 1 147 ? -30.764 12.294 -3.148 1.00 37.91 133 TYR B CA 1
ATOM 4326 C C . TYR B 1 147 ? -30.949 12.905 -4.545 1.00 41.34 133 TYR B C 1
ATOM 4327 O O . TYR B 1 147 ? -31.137 14.113 -4.675 1.00 42.09 133 TYR B O 1
ATOM 4336 N N . PHE B 1 148 ? -30.937 12.058 -5.570 1.00 42.33 134 PHE B N 1
ATOM 4337 C CA . PHE B 1 148 ? -30.809 12.498 -6.962 1.00 39.26 134 PHE B CA 1
ATOM 4338 C C . PHE B 1 148 ? -32.057 13.111 -7.581 1.00 40.91 134 PHE B C 1
ATOM 4339 O O . PHE B 1 148 ? -33.164 12.926 -7.063 1.00 40.13 134 PHE B O 1
ATOM 4347 N N . TYR B 1 149 ? -31.869 13.854 -8.693 1.00 42.50 135 TYR B N 1
ATOM 4348 C CA . TYR B 1 149 ? -32.965 14.576 -9.341 1.00 40.03 135 TYR B CA 1
ATOM 4349 C C . TYR B 1 149 ? -33.786 15.454 -8.395 1.00 40.09 135 TYR B C 1
ATOM 4350 O O . TYR B 1 149 ? -35.021 15.323 -8.334 1.00 44.40 135 TYR B O 1
ATOM 4359 N N . PRO B 1 150 ? -33.121 16.404 -7.711 1.00 38.31 136 PRO B N 1
ATOM 4360 C CA . PRO B 1 150 ? -33.790 17.293 -6.730 1.00 36.53 136 PRO B CA 1
ATOM 4361 C C . PRO B 1 150 ? -34.987 18.041 -7.298 1.00 41.31 136 PRO B C 1
ATOM 4362 O O . PRO B 1 150 ? -35.940 18.331 -6.568 1.00 39.95 136 PRO B O 1
ATOM 4366 N N . GLN B 1 151 ? -34.929 18.342 -8.597 1.00 44.31 137 GLN B N 1
ATOM 4367 C CA . GLN B 1 151 ? -35.994 19.053 -9.256 1.00 47.57 137 GLN B CA 1
ATOM 4368 C C . GLN B 1 151 ? -37.232 18.220 -9.187 1.00 40.86 137 GLN B C 1
ATOM 4369 O O . GLN B 1 151 ? -38.286 18.718 -8.839 1.00 46.75 137 GLN B O 1
ATOM 4375 N N . ALA B 1 152 ? -37.111 16.944 -9.528 1.00 42.17 138 ALA B N 1
ATOM 4376 C CA . ALA B 1 152 ? -38.233 16.015 -9.395 1.00 39.81 138 ALA B CA 1
ATOM 4377 C C . ALA B 1 152 ? -38.657 15.847 -7.920 1.00 41.42 138 ALA B C 1
ATOM 4378 O O . ALA B 1 152 ? -39.847 15.763 -7.605 1.00 39.43 138 ALA B O 1
ATOM 4380 N N . ILE B 1 153 ? -37.695 15.809 -7.003 1.00 39.80 139 ILE B N 1
ATOM 4381 C CA . ILE B 1 153 ? -38.048 15.661 -5.579 1.00 38.30 139 ILE B CA 1
ATOM 4382 C C . ILE B 1 153 ? -38.949 16.843 -5.166 1.00 38.09 139 ILE B C 1
ATOM 4383 O O . ILE B 1 153 ? -39.940 16.673 -4.439 1.00 35.34 139 ILE B O 1
ATOM 4388 N N . CYS B 1 154 ? -38.613 18.052 -5.649 1.00 40.44 140 CYS B N 1
ATOM 4389 C CA . CYS B 1 154 ? -39.388 19.247 -5.274 1.00 38.57 140 CYS B CA 1
ATOM 4390 C C . CYS B 1 154 ? -40.804 19.223 -5.818 1.00 36.27 140 CYS B C 1
ATOM 4391 O O . CYS B 1 154 ? -41.694 19.753 -5.179 1.00 36.86 140 CYS B O 1
ATOM 4394 N N . GLY B 1 155 ? -41.016 18.592 -6.970 1.00 35.24 141 GLY B N 1
ATOM 4395 C CA . GLY B 1 155 ? -42.360 18.558 -7.563 1.00 36.45 141 GLY B CA 1
ATOM 4396 C C . GLY B 1 155 ? -43.229 17.673 -6.701 1.00 38.04 141 GLY B C 1
ATOM 4397 O O . GLY B 1 155 ? -44.367 17.996 -6.378 1.00 42.22 141 GLY B O 1
ATOM 4398 N N . VAL B 1 156 ? -42.668 16.536 -6.316 1.00 41.29 142 VAL B N 1
ATOM 4399 C CA . VAL B 1 156 ? -43.390 15.582 -5.472 1.00 40.42 142 VAL B CA 1
ATOM 4400 C C . VAL B 1 156 ? -43.629 16.207 -4.093 1.00 38.21 142 VAL B C 1
ATOM 4401 O O . VAL B 1 156 ? -44.724 16.105 -3.545 1.00 41.60 142 VAL B O 1
ATOM 4405 N N . VAL B 1 157 ? -42.623 16.899 -3.554 1.00 37.96 143 VAL B N 1
ATOM 4406 C CA . VAL B 1 157 ? -42.804 17.580 -2.250 1.00 40.07 143 VAL B CA 1
ATOM 4407 C C . VAL B 1 157 ? -43.916 18.626 -2.368 1.00 39.84 143 VAL B C 1
ATOM 4408 O O . VAL B 1 157 ? -44.821 18.706 -1.522 1.00 37.25 143 VAL B O 1
ATOM 4412 N N . HIS B 1 158 ? -43.825 19.430 -3.424 1.00 37.27 144 HIS B N 1
ATOM 4413 C CA . HIS B 1 158 ? -44.787 20.478 -3.633 1.00 41.20 144 HIS B CA 1
ATOM 4414 C C . HIS B 1 158 ? -46.178 19.905 -3.604 1.00 39.30 144 HIS B C 1
ATOM 4415 O O . HIS B 1 158 ? -47.038 20.409 -2.884 1.00 40.48 144 HIS B O 1
ATOM 4422 N N . ASP B 1 159 ? -46.419 18.856 -4.396 1.00 40.16 145 ASP B N 1
ATOM 4423 C CA . ASP B 1 159 ? -47.784 18.262 -4.486 1.00 40.67 145 ASP B CA 1
ATOM 4424 C C . ASP B 1 159 ? -48.211 17.681 -3.161 1.00 38.95 145 ASP B C 1
ATOM 4425 O O . ASP B 1 159 ? -49.373 17.769 -2.807 1.00 39.48 145 ASP B O 1
ATOM 4430 N N . SER B 1 160 ? -47.269 17.068 -2.434 1.00 37.77 146 SER B N 1
ATOM 4431 C CA . SER B 1 160 ? -47.644 16.413 -1.159 1.00 37.93 146 SER B CA 1
ATOM 4432 C C . SER B 1 160 ? -48.194 17.358 -0.076 1.00 35.58 146 SER B C 1
ATOM 4433 O O . SER B 1 160 ? -48.974 16.944 0.784 1.00 39.77 146 SER B O 1
ATOM 4436 N N . GLY B 1 161 ? -47.786 18.621 -0.108 1.00 37.41 147 GLY B N 1
ATOM 4437 C CA . GLY B 1 161 ? -48.141 19.559 0.964 1.00 36.19 147 GLY B CA 1
ATOM 4438 C C . GLY B 1 161 ? -47.184 19.561 2.163 1.00 38.00 147 GLY B C 1
ATOM 4439 O O . GLY B 1 161 ? -47.376 20.339 3.123 1.00 34.80 147 GLY B O 1
ATOM 4440 N N . VAL B 1 162 ? -46.156 18.716 2.130 1.00 36.34 148 VAL B N 1
ATOM 4441 C CA A VAL B 1 162 ? -45.228 18.679 3.282 0.50 36.15 148 VAL B CA 1
ATOM 4442 C CA B VAL B 1 162 ? -45.206 18.616 3.246 0.50 39.83 148 VAL B CA 1
ATOM 4443 C C . VAL B 1 162 ? -44.077 19.659 3.106 1.00 40.72 148 VAL B C 1
ATOM 4444 O O . VAL B 1 162 ? -43.878 20.242 2.016 1.00 38.19 148 VAL B O 1
ATOM 4451 N N . ARG B 1 163 ? -43.322 19.855 4.185 1.00 34.27 149 ARG B N 1
ATOM 4452 C CA . ARG B 1 163 ? -42.217 20.771 4.208 1.00 37.77 149 ARG B CA 1
ATOM 4453 C C . ARG B 1 163 ? -40.927 19.980 3.981 1.00 38.89 149 ARG B C 1
ATOM 4454 O O . ARG B 1 163 ? -40.836 18.830 4.382 1.00 39.78 149 ARG B O 1
ATOM 4462 N N . ALA B 1 164 ? -39.946 20.570 3.301 1.00 35.00 150 ALA B N 1
ATOM 4463 C CA . ALA B 1 164 ? -38.702 19.862 3.023 1.00 35.87 150 ALA B CA 1
ATOM 4464 C C . ALA B 1 164 ? -37.508 20.766 2.866 1.00 35.67 150 ALA B C 1
ATOM 4465 O O . ALA B 1 164 ? -37.595 21.883 2.347 1.00 37.15 150 ALA B O 1
ATOM 4467 N N . GLN B 1 165 ? -36.365 20.276 3.309 1.00 39.79 151 GLN B N 1
ATOM 4468 C CA . GLN B 1 165 ? -35.104 20.780 2.801 1.00 36.20 151 GLN B CA 1
ATOM 4469 C C . GLN B 1 165 ? -34.702 19.741 1.754 1.00 38.87 151 GLN B C 1
ATOM 4470 O O . GLN B 1 165 ? -34.725 18.530 2.017 1.00 36.55 151 GLN B O 1
ATOM 4476 N N . VAL B 1 166 ? -34.342 20.203 0.563 1.00 33.26 152 VAL B N 1
ATOM 4477 C CA . VAL B 1 166 ? -33.840 19.316 -0.458 1.00 33.39 152 VAL B CA 1
ATOM 4478 C C . VAL B 1 166 ? -32.399 19.741 -0.692 1.00 36.42 152 VAL B C 1
ATOM 4479 O O . VAL B 1 166 ? -32.131 20.898 -1.070 1.00 39.25 152 VAL B O 1
ATOM 4483 N N . ALA B 1 167 ? -31.473 18.830 -0.388 1.00 39.45 153 ALA B N 1
ATOM 4484 C CA . ALA B 1 167 ? -30.032 19.042 -0.585 1.00 41.21 153 ALA B CA 1
ATOM 4485 C C . ALA B 1 167 ? -29.562 18.556 -1.962 1.00 45.99 153 ALA B C 1
ATOM 4486 O O . ALA B 1 167 ? -29.846 17.414 -2.367 1.00 47.56 153 ALA B O 1
ATOM 4488 N N . ILE B 1 168 ? -28.846 19.440 -2.667 1.00 43.56 154 ILE B N 1
ATOM 4489 C CA . ILE B 1 168 ? -28.239 19.149 -3.968 1.00 40.81 154 ILE B CA 1
ATOM 4490 C C . ILE B 1 168 ? -27.060 18.200 -3.779 1.00 40.74 154 ILE B C 1
ATOM 4491 O O . ILE B 1 168 ? -26.062 18.553 -3.091 1.00 41.13 154 ILE B O 1
ATOM 4496 N N . PRO B 1 169 ? -27.157 16.985 -4.355 1.00 38.59 155 PRO B N 1
ATOM 4497 C CA . PRO B 1 169 ? -26.068 15.998 -4.205 1.00 39.25 155 PRO B CA 1
ATOM 4498 C C . PRO B 1 169 ? -24.799 16.413 -4.923 1.00 42.61 155 PRO B C 1
ATOM 4499 O O . PRO B 1 169 ? -24.804 16.613 -6.154 1.00 44.58 155 PRO B O 1
ATOM 4503 N N . VAL B 1 170 ? -23.726 16.562 -4.158 1.00 39.08 156 VAL B N 1
ATOM 4504 C CA . VAL B 1 170 ? -22.448 16.887 -4.738 1.00 42.42 156 VAL B CA 1
ATOM 4505 C C . VAL B 1 170 ? -21.457 15.774 -4.455 1.00 42.80 156 VAL B C 1
ATOM 4506 O O . VAL B 1 170 ? -21.152 15.461 -3.306 1.00 41.48 156 VAL B O 1
ATOM 4510 N N . LEU B 1 171 ? -20.995 15.136 -5.521 1.00 44.40 157 LEU B N 1
ATOM 4511 C CA . LEU B 1 171 ? -20.037 14.047 -5.427 1.00 46.52 157 LEU B CA 1
ATOM 4512 C C . LEU B 1 171 ? -18.933 14.192 -6.460 1.00 51.30 157 LEU B C 1
ATOM 4513 O O . LEU B 1 171 ? -19.155 14.792 -7.518 1.00 50.55 157 LEU B O 1
ATOM 4518 N N . ASP B 1 172 ? -17.765 13.618 -6.158 1.00 50.60 158 ASP B N 1
ATOM 4519 C CA . ASP B 1 172 ? -16.589 13.690 -7.041 1.00 53.94 158 ASP B CA 1
ATOM 4520 C C . ASP B 1 172 ? -16.688 12.877 -8.334 1.00 51.80 158 ASP B C 1
ATOM 4521 O O . ASP B 1 172 ? -15.699 12.786 -9.050 1.00 48.46 158 ASP B O 1
ATOM 4526 N N . PHE B 1 173 ? -17.849 12.286 -8.625 1.00 48.31 159 PHE B N 1
ATOM 4527 C CA . PHE B 1 173 ? -18.001 11.388 -9.781 1.00 50.85 159 PHE B CA 1
ATOM 4528 C C . PHE B 1 173 ? -19.424 11.467 -10.351 1.00 49.60 159 PHE B C 1
ATOM 4529 O O . PHE B 1 173 ? -20.273 12.146 -9.770 1.00 45.56 159 PHE B O 1
ATOM 4537 N N . PRO B 1 174 ? -19.676 10.823 -11.510 1.00 49.05 160 PRO B N 1
ATOM 4538 C CA . PRO B 1 174 ? -21.004 10.974 -12.106 1.00 50.90 160 PRO B CA 1
ATOM 4539 C C . PRO B 1 174 ? -22.093 10.296 -11.261 1.00 50.82 160 PRO B C 1
ATOM 4540 O O . PRO B 1 174 ? -21.892 9.193 -10.775 1.00 46.25 160 PRO B O 1
ATOM 4544 N N . ILE B 1 175 ? -23.215 10.986 -11.075 1.00 49.47 161 ILE B N 1
ATOM 4545 C CA . ILE B 1 175 ? -24.354 10.470 -10.317 1.00 48.33 161 ILE B CA 1
ATOM 4546 C C . ILE B 1 175 ? -25.585 10.525 -11.227 1.00 45.64 161 ILE B C 1
ATOM 4547 O O . ILE B 1 175 ? -25.539 11.177 -12.253 1.00 45.46 161 ILE B O 1
ATOM 4552 N N . PRO B 1 176 ? -26.688 9.843 -10.853 1.00 44.31 162 PRO B N 1
ATOM 4553 C CA . PRO B 1 176 ? -27.909 9.940 -11.648 1.00 45.41 162 PRO B CA 1
ATOM 4554 C C . PRO B 1 176 ? -28.363 11.382 -11.796 1.00 48.06 162 PRO B C 1
ATOM 4555 O O . PRO B 1 176 ? -28.576 12.084 -10.782 1.00 48.57 162 PRO B O 1
ATOM 4559 N N . GLY B 1 177 ? -28.473 11.827 -13.054 1.00 49.07 163 GLY B N 1
ATOM 4560 C CA . GLY B 1 177 ? -28.902 13.188 -13.383 1.00 46.70 163 GLY B CA 1
ATOM 4561 C C . GLY B 1 177 ? -27.831 14.273 -13.395 1.00 46.36 163 GLY B C 1
ATOM 4562 O O . GLY B 1 177 ? -28.136 15.445 -13.645 1.00 50.72 163 GLY B O 1
ATOM 4563 N N . ALA B 1 178 ? -26.587 13.910 -13.102 1.00 49.08 164 ALA B N 1
ATOM 4564 C CA . ALA B 1 178 ? -25.491 14.898 -13.035 1.00 55.45 164 ALA B CA 1
ATOM 4565 C C . ALA B 1 178 ? -24.153 14.280 -13.369 1.00 52.72 164 ALA B C 1
ATOM 4566 O O . ALA B 1 178 ? -23.576 13.541 -12.559 1.00 55.94 164 ALA B O 1
ATOM 4568 N N . ARG B 1 179 ? -23.633 14.592 -14.555 1.00 52.23 165 ARG B N 1
ATOM 4569 C CA . ARG B 1 179 ? -22.404 13.944 -15.013 1.00 55.58 165 ARG B CA 1
ATOM 4570 C C . ARG B 1 179 ? -21.245 14.333 -14.111 1.00 50.79 165 ARG B C 1
ATOM 4571 O O . ARG B 1 179 ? -20.246 13.602 -13.996 1.00 51.90 165 ARG B O 1
ATOM 4579 N N . ASP B 1 180 ? -21.386 15.481 -13.456 1.00 45.76 166 ASP B N 1
ATOM 4580 C CA . ASP B 1 180 ? -20.366 15.935 -12.515 1.00 51.09 166 ASP B CA 1
ATOM 4581 C C . ASP B 1 180 ? -20.916 17.038 -11.663 1.00 45.57 166 ASP B C 1
ATOM 4582 O O . ASP B 1 180 ? -22.038 17.477 -11.881 1.00 47.17 166 ASP B O 1
ATOM 4587 N N . SER B 1 181 ? -20.145 17.477 -10.680 1.00 48.41 167 SER B N 1
ATOM 4588 C CA . SER B 1 181 ? -20.669 18.441 -9.692 1.00 51.76 167 SER B CA 1
ATOM 4589 C C . SER B 1 181 ? -21.055 19.812 -10.256 1.00 52.10 167 SER B C 1
ATOM 4590 O O . SER B 1 181 ? -22.053 20.397 -9.825 1.00 53.81 167 SER B O 1
ATOM 4593 N N . ALA B 1 182 ? -20.278 20.331 -11.215 1.00 54.17 168 ALA B N 1
ATOM 4594 C CA . ALA B 1 182 ? -20.613 21.613 -11.858 1.00 47.86 168 ALA B CA 1
ATOM 4595 C C . ALA B 1 182 ? -22.018 21.559 -12.440 1.00 51.48 168 ALA B C 1
ATOM 4596 O O . ALA B 1 182 ? -22.802 22.505 -12.303 1.00 52.58 168 ALA B O 1
ATOM 4598 N N . GLU B 1 183 ? -22.367 20.438 -13.061 1.00 52.03 169 GLU B N 1
ATOM 4599 C CA . GLU B 1 183 ? -23.733 20.306 -13.558 1.00 55.99 169 GLU B CA 1
ATOM 4600 C C . GLU B 1 183 ? -24.750 20.205 -12.417 1.00 50.39 169 GLU B C 1
ATOM 4601 O O . GLU B 1 183 ? -25.848 20.757 -12.502 1.00 49.48 169 GLU B O 1
ATOM 4607 N N . ALA B 1 184 ? -24.365 19.532 -11.335 1.00 52.67 170 ALA B N 1
ATOM 4608 C CA . ALA B 1 184 ? -25.272 19.361 -10.187 1.00 48.54 170 ALA B CA 1
ATOM 4609 C C . ALA B 1 184 ? -25.545 20.730 -9.539 1.00 49.87 170 ALA B C 1
ATOM 4610 O O . ALA B 1 184 ? -26.705 21.117 -9.289 1.00 49.21 170 ALA B O 1
ATOM 4612 N N . ILE B 1 185 ? -24.467 21.473 -9.324 1.00 50.83 171 ILE B N 1
ATOM 4613 C CA . ILE B 1 185 ? -24.533 22.855 -8.828 1.00 55.72 171 ILE B CA 1
ATOM 4614 C C . ILE B 1 185 ? -25.316 23.820 -9.749 1.00 56.09 171 ILE B C 1
ATOM 4615 O O . ILE B 1 185 ? -26.109 24.628 -9.259 1.00 54.06 171 ILE B O 1
ATOM 4620 N N . ARG B 1 186 ? -25.095 23.732 -11.065 1.00 55.65 172 ARG B N 1
ATOM 4621 C CA . ARG B 1 186 ? -25.799 24.588 -11.995 1.00 58.96 172 ARG B CA 1
ATOM 4622 C C . ARG B 1 186 ? -27.285 24.273 -11.909 1.00 60.79 172 ARG B C 1
ATOM 4623 O O . ARG B 1 186 ? -28.096 25.188 -11.808 1.00 59.62 172 ARG B O 1
ATOM 4631 N N . GLN B 1 187 ? -27.637 22.981 -11.902 1.00 63.25 173 GLN B N 1
ATOM 4632 C CA . GLN B 1 187 ? -29.040 22.565 -11.749 1.00 60.18 173 GLN B CA 1
ATOM 4633 C C . GLN B 1 187 ? -29.583 23.058 -10.417 1.00 60.08 173 GLN B C 1
ATOM 4634 O O . GLN B 1 187 ? -30.767 23.414 -10.308 1.00 60.08 173 GLN B O 1
ATOM 4640 N N . GLY B 1 188 ? -28.697 23.082 -9.415 1.00 59.21 174 GLY B N 1
ATOM 4641 C CA . GLY B 1 188 ? -29.005 23.569 -8.069 1.00 58.21 174 GLY B CA 1
ATOM 4642 C C . GLY B 1 188 ? -29.388 25.035 -8.048 1.00 61.48 174 GLY B C 1
ATOM 4643 O O . GLY B 1 188 ? -30.382 25.416 -7.406 1.00 61.47 174 GLY B O 1
ATOM 4644 N N . MET B 1 189 ? -28.605 25.855 -8.756 1.00 60.01 175 MET B N 1
ATOM 4645 C CA . MET B 1 189 ? -28.897 27.292 -8.906 1.00 57.21 175 MET B CA 1
ATOM 4646 C C . MET B 1 189 ? -30.270 27.509 -9.539 1.00 55.78 175 MET B C 1
ATOM 4647 O O . MET B 1 189 ? -31.092 28.262 -9.010 1.00 54.56 175 MET B O 1
ATOM 4652 N N . ALA B 1 190 ? -30.525 26.841 -10.662 1.00 54.35 176 ALA B N 1
ATOM 4653 C CA . ALA B 1 190 ? -31.828 26.943 -11.285 1.00 54.94 176 ALA B CA 1
ATOM 4654 C C . ALA B 1 190 ? -32.884 26.680 -10.219 1.00 57.47 176 ALA B C 1
ATOM 4655 O O . ALA B 1 190 ? -33.854 27.428 -10.102 1.00 65.85 176 ALA B O 1
ATOM 4657 N N . LEU B 1 191 ? -32.675 25.633 -9.418 1.00 55.04 177 LEU B N 1
ATOM 4658 C CA . LEU B 1 191 ? -33.623 25.282 -8.359 1.00 54.25 177 LEU B CA 1
ATOM 4659 C C . LEU B 1 191 ? -33.749 26.347 -7.284 1.00 49.62 177 LEU B C 1
ATOM 4660 O O . LEU B 1 191 ? -34.865 26.725 -6.951 1.00 43.66 177 LEU B O 1
ATOM 4665 N N . PHE B 1 192 ? -32.618 26.814 -6.736 1.00 48.30 178 PHE B N 1
ATOM 4666 C CA . PHE B 1 192 ? -32.648 27.944 -5.802 1.00 52.99 178 PHE B CA 1
ATOM 4667 C C . PHE B 1 192 ? -33.512 29.073 -6.310 1.00 57.60 178 PHE B C 1
ATOM 4668 O O . PHE B 1 192 ? -34.344 29.600 -5.564 1.00 56.51 178 PHE B O 1
ATOM 4676 N N . ASP B 1 193 ? -33.296 29.419 -7.586 1.00 60.76 179 ASP B N 1
ATOM 4677 C CA . ASP B 1 193 ? -34.014 30.479 -8.281 1.00 65.99 179 ASP B CA 1
ATOM 4678 C C . ASP B 1 193 ? -35.505 30.317 -8.158 1.00 63.55 179 ASP B C 1
ATOM 4679 O O . ASP B 1 193 ? -36.174 31.143 -7.531 1.00 60.56 179 ASP B O 1
ATOM 4684 N N . ASP B 1 194 ? -36.000 29.242 -8.772 1.00 61.64 180 ASP B N 1
ATOM 4685 C CA . ASP B 1 194 ? -37.417 28.934 -8.855 1.00 63.00 180 ASP B CA 1
ATOM 4686 C C . ASP B 1 194 ? -38.120 28.941 -7.528 1.00 62.15 180 ASP B C 1
ATOM 4687 O O . ASP B 1 194 ? -39.248 29.395 -7.436 1.00 68.48 180 ASP B O 1
ATOM 4692 N N . LEU B 1 195 ? -37.454 28.445 -6.494 1.00 64.64 181 LEU B N 1
ATOM 4693 C CA . LEU B 1 195 ? -38.136 28.215 -5.238 1.00 65.06 181 LEU B CA 1
ATOM 4694 C C . LEU B 1 195 ? -37.902 29.296 -4.205 1.00 66.92 181 LEU B C 1
ATOM 4695 O O . LEU B 1 195 ? -38.343 29.160 -3.067 1.00 65.82 181 LEU B O 1
ATOM 4700 N N . LYS B 1 196 ? -37.245 30.379 -4.619 1.00 72.54 182 LYS B N 1
ATOM 4701 C CA . LYS B 1 196 ? -36.990 31.544 -3.761 1.00 77.12 182 LYS B CA 1
ATOM 4702 C C . LYS B 1 196 ? -38.188 31.924 -2.889 1.00 75.01 182 LYS B C 1
ATOM 4703 O O . LYS B 1 196 ? -38.016 32.283 -1.716 1.00 72.92 182 LYS B O 1
ATOM 4709 N N . HIS B 1 197 ? -39.392 31.840 -3.453 1.00 69.08 183 HIS B N 1
ATOM 4710 C CA . HIS B 1 197 ? -40.588 32.221 -2.706 1.00 75.75 183 HIS B CA 1
ATOM 4711 C C . HIS B 1 197 ? -41.598 31.109 -2.463 1.00 72.11 183 HIS B C 1
ATOM 4712 O O . HIS B 1 197 ? -42.801 31.355 -2.384 1.00 75.30 183 HIS B O 1
ATOM 4719 N N . HIS B 1 198 ? -41.110 29.881 -2.311 1.00 62.64 184 HIS B N 1
ATOM 4720 C CA . HIS B 1 198 ? -41.961 28.749 -1.945 1.00 57.67 184 HIS B CA 1
ATOM 4721 C C . HIS B 1 198 ? -42.202 28.702 -0.450 1.00 57.06 184 HIS B C 1
ATOM 4722 O O . HIS B 1 198 ? -41.264 28.858 0.344 1.00 48.38 184 HIS B O 1
ATOM 4729 N N . PRO B 1 199 ? -43.467 28.479 -0.030 1.00 54.06 185 PRO B N 1
ATOM 4730 C CA . PRO B 1 199 ? -43.722 28.526 1.425 1.00 52.20 185 PRO B CA 1
ATOM 4731 C C . PRO B 1 199 ? -43.190 27.306 2.204 1.00 55.93 185 PRO B C 1
ATOM 4732 O O . PRO B 1 199 ? -43.189 27.311 3.444 1.00 56.69 185 PRO B O 1
ATOM 4736 N N . ARG B 1 200 ? -42.744 26.273 1.499 1.00 49.44 186 ARG B N 1
ATOM 4737 C CA . ARG B 1 200 ? -42.528 24.990 2.150 1.00 44.33 186 ARG B CA 1
ATOM 4738 C C . ARG B 1 200 ? -41.220 24.288 1.798 1.00 39.59 186 ARG B C 1
ATOM 4739 O O . ARG B 1 200 ? -40.829 23.382 2.498 1.00 40.66 186 ARG B O 1
ATOM 4747 N N . ILE B 1 201 ? -40.571 24.660 0.701 1.00 39.04 187 ILE B N 1
ATOM 4748 C CA . ILE B 1 201 ? -39.382 23.960 0.259 1.00 38.11 187 ILE B CA 1
ATOM 4749 C C . ILE B 1 201 ? -38.157 24.861 0.395 1.00 42.28 187 ILE B C 1
ATOM 4750 O O . ILE B 1 201 ? -38.184 25.999 -0.039 1.00 43.89 187 ILE B O 1
ATOM 4755 N N . ARG B 1 202 ? -37.087 24.351 1.001 1.00 44.10 188 ARG B N 1
ATOM 4756 C CA . ARG B 1 202 ? -35.814 25.060 1.054 1.00 45.17 188 ARG B CA 1
ATOM 4757 C C . ARG B 1 202 ? -34.761 24.221 0.344 1.00 45.48 188 ARG B C 1
ATOM 4758 O O . ARG B 1 202 ? -34.662 23.009 0.579 1.00 47.04 188 ARG B O 1
ATOM 4766 N N . ILE B 1 203 ? -33.959 24.850 -0.503 1.00 40.55 189 ILE B N 1
ATOM 4767 C CA . ILE B 1 203 ? -32.848 24.161 -1.176 1.00 40.89 189 ILE B CA 1
ATOM 4768 C C . ILE B 1 203 ? -31.605 24.329 -0.319 1.00 38.82 189 ILE B C 1
ATOM 4769 O O . ILE B 1 203 ? -31.407 25.376 0.289 1.00 41.61 189 ILE B O 1
ATOM 4774 N N . ALA B 1 204 ? -30.779 23.289 -0.283 1.00 38.30 190 ALA B N 1
ATOM 4775 C CA . ALA B 1 204 ? -29.563 23.270 0.493 1.00 37.18 190 ALA B CA 1
ATOM 4776 C C . ALA B 1 204 ? -28.558 22.534 -0.368 1.00 37.26 190 ALA B C 1
ATOM 4777 O O . ALA B 1 204 ? -28.923 22.011 -1.420 1.00 42.12 190 ALA B O 1
ATOM 4779 N N . PHE B 1 205 ? -27.295 22.514 0.061 1.00 35.40 191 PHE B N 1
ATOM 4780 C CA . PHE B 1 205 ? -26.252 21.671 -0.530 1.00 37.93 191 PHE B CA 1
ATOM 4781 C C . PHE B 1 205 ? -25.932 20.373 0.229 1.00 40.78 191 PHE B C 1
ATOM 4782 O O . PHE B 1 205 ? -25.882 20.357 1.471 1.00 35.38 191 PHE B O 1
ATOM 4790 N N . GLY B 1 206 ? -25.648 19.326 -0.556 1.00 38.39 192 GLY B N 1
ATOM 4791 C CA . GLY B 1 206 ? -25.498 17.953 -0.077 1.00 36.45 192 GLY B CA 1
ATOM 4792 C C . GLY B 1 206 ? -24.198 17.274 -0.503 1.00 38.27 192 GLY B C 1
ATOM 4793 O O . GLY B 1 206 ? -24.216 16.238 -1.144 1.00 39.44 192 GLY B O 1
ATOM 4794 N N . PRO B 1 207 ? -23.047 17.850 -0.134 1.00 36.79 193 PRO B N 1
ATOM 4795 C CA . PRO B 1 207 ? -21.814 17.067 -0.316 1.00 38.22 193 PRO B CA 1
ATOM 4796 C C . PRO B 1 207 ? -21.922 15.749 0.468 1.00 38.23 193 PRO B C 1
ATOM 4797 O O . PRO B 1 207 ? -22.220 15.750 1.673 1.00 38.10 193 PRO B O 1
ATOM 4801 N N . HIS B 1 208 ? -21.691 14.652 -0.223 1.00 38.87 194 HIS B N 1
ATOM 4802 C CA . HIS B 1 208 ? -21.954 13.325 0.296 1.00 38.27 194 HIS B CA 1
ATOM 4803 C C . HIS B 1 208 ? -21.254 12.993 1.586 1.00 42.59 194 HIS B C 1
ATOM 4804 O O . HIS B 1 208 ? -21.914 12.757 2.589 1.00 40.95 194 HIS B O 1
ATOM 4811 N N . ALA B 1 209 ? -19.915 12.971 1.545 1.00 42.48 195 ALA B N 1
ATOM 4812 C CA . ALA B 1 209 ? -19.059 12.491 2.648 1.00 45.02 195 ALA B CA 1
ATOM 4813 C C . ALA B 1 209 ? -17.647 13.068 2.455 1.00 45.15 195 ALA B C 1
ATOM 4814 O O . ALA B 1 209 ? -17.323 13.500 1.347 1.00 44.18 195 ALA B O 1
ATOM 4816 N N . PRO B 1 210 ? -16.796 13.088 3.514 1.00 44.64 196 PRO B N 1
ATOM 4817 C CA . PRO B 1 210 ? -15.413 13.554 3.264 1.00 42.38 196 PRO B CA 1
ATOM 4818 C C . PRO B 1 210 ? -14.675 12.867 2.113 1.00 44.05 196 PRO B C 1
ATOM 4819 O O . PRO B 1 210 ? -13.961 13.547 1.370 1.00 45.88 196 PRO B O 1
ATOM 4823 N N . TYR B 1 211 ? -14.880 11.565 1.952 1.00 41.53 197 TYR B N 1
ATOM 4824 C CA . TYR B 1 211 ? -14.102 10.724 1.038 1.00 40.77 197 TYR B CA 1
ATOM 4825 C C . TYR B 1 211 ? -14.679 10.724 -0.374 1.00 42.89 197 TYR B C 1
ATOM 4826 O O . TYR B 1 211 ? -14.170 10.034 -1.240 1.00 42.19 197 TYR B O 1
ATOM 4835 N N . THR B 1 212 ? -15.762 11.462 -0.611 1.00 41.31 198 THR B N 1
ATOM 4836 C CA . THR B 1 212 ? -16.313 11.526 -1.975 1.00 44.21 198 THR B CA 1
ATOM 4837 C C . THR B 1 212 ? -16.448 12.981 -2.507 1.00 44.98 198 THR B C 1
ATOM 4838 O O . THR B 1 212 ? -17.100 13.222 -3.542 1.00 41.26 198 THR B O 1
ATOM 4842 N N . VAL B 1 213 ? -15.885 13.944 -1.777 1.00 40.32 199 VAL B N 1
ATOM 4843 C CA A VAL B 1 213 ? -15.898 15.329 -2.237 0.50 43.90 199 VAL B CA 1
ATOM 4844 C CA B VAL B 1 213 ? -15.929 15.360 -2.173 0.50 41.84 199 VAL B CA 1
ATOM 4845 C C . VAL B 1 213 ? -14.541 16.017 -1.968 1.00 44.57 199 VAL B C 1
ATOM 4846 O O . VAL B 1 213 ? -13.935 15.877 -0.893 1.00 43.74 199 VAL B O 1
ATOM 4853 N N . SER B 1 214 ? -14.029 16.729 -2.986 1.00 46.76 200 SER B N 1
ATOM 4854 C CA . SER B 1 214 ? -12.709 17.390 -2.878 1.00 44.04 200 SER B CA 1
ATOM 4855 C C . SER B 1 214 ? -12.747 18.715 -2.101 1.00 44.72 200 SER B C 1
ATOM 4856 O O . SER B 1 214 ? -13.817 19.325 -1.915 1.00 38.74 200 SER B O 1
ATOM 4859 N N . ASP B 1 215 ? -11.574 19.152 -1.632 1.00 42.77 201 ASP B N 1
ATOM 4860 C CA . ASP B 1 215 ? -11.416 20.498 -1.074 1.00 48.79 201 ASP B CA 1
ATOM 4861 C C . ASP B 1 215 ? -11.982 21.620 -1.950 1.00 48.81 201 ASP B C 1
ATOM 4862 O O . ASP B 1 215 ? -12.664 22.531 -1.455 1.00 52.68 201 ASP B O 1
ATOM 4867 N N . ASP B 1 216 ? -11.733 21.536 -3.252 1.00 53.14 202 ASP B N 1
ATOM 4868 C CA . ASP B 1 216 ? -12.258 22.532 -4.175 1.00 54.65 202 ASP B CA 1
ATOM 4869 C C . ASP B 1 216 ? -13.788 22.624 -4.196 1.00 51.61 202 ASP B C 1
ATOM 4870 O O . ASP B 1 216 ? -14.343 23.727 -4.016 1.00 47.07 202 ASP B O 1
ATOM 4875 N N . LYS B 1 217 ? -14.466 21.487 -4.378 1.00 47.00 203 LYS B N 1
ATOM 4876 C CA . LYS B 1 217 ? -15.938 21.490 -4.378 1.00 45.30 203 LYS B CA 1
ATOM 4877 C C . LYS B 1 217 ? -16.512 21.961 -3.042 1.00 42.92 203 LYS B C 1
ATOM 4878 O O . LYS B 1 217 ? -17.49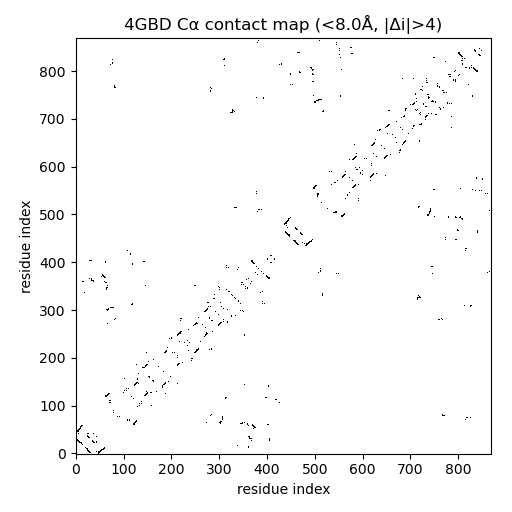6 22.721 -2.990 1.00 44.35 203 LYS B O 1
ATOM 4884 N N . LEU B 1 218 ? -15.872 21.559 -1.955 1.00 43.70 204 LEU B N 1
ATOM 4885 C CA . LEU B 1 218 ? -16.304 22.015 -0.637 1.00 43.33 204 LEU B CA 1
ATOM 4886 C C . LEU B 1 218 ? -16.223 23.533 -0.507 1.00 41.36 204 LEU B C 1
ATOM 4887 O O . LEU B 1 218 ? -17.130 24.145 0.034 1.00 42.11 204 LEU B O 1
ATOM 4892 N N . GLU B 1 219 ? -15.154 24.149 -1.020 1.00 45.80 205 GLU B N 1
ATOM 4893 C CA . GLU B 1 219 ? -15.057 25.632 -1.017 1.00 46.67 205 GLU B CA 1
ATOM 4894 C C . GLU B 1 219 ? -16.115 26.316 -1.906 1.00 40.53 205 GLU B C 1
ATOM 4895 O O . GLU B 1 219 ? -16.691 27.346 -1.532 1.00 40.93 205 GLU B O 1
ATOM 4901 N N . GLN B 1 220 ? -16.416 25.731 -3.055 1.00 45.07 206 GLN B N 1
ATOM 4902 C CA . GLN B 1 220 ? -17.437 26.318 -3.908 1.00 43.09 206 GLN B CA 1
ATOM 4903 C C . GLN B 1 220 ? -18.758 26.308 -3.205 1.00 49.52 206 GLN B C 1
ATOM 4904 O O . GLN B 1 220 ? -19.525 27.270 -3.300 1.00 45.99 206 GLN B O 1
ATOM 4910 N N . ILE B 1 221 ? -19.009 25.216 -2.471 1.00 52.14 207 ILE B N 1
ATOM 4911 C CA . ILE B 1 221 ? -20.248 25.074 -1.715 1.00 47.43 207 ILE B CA 1
ATOM 4912 C C . ILE B 1 221 ? -20.310 26.120 -0.630 1.00 44.79 207 ILE B C 1
ATOM 4913 O O . ILE B 1 221 ? -21.340 26.777 -0.474 1.00 48.77 207 ILE B O 1
ATOM 4918 N N . LEU B 1 222 ? -19.217 26.274 0.120 1.00 42.10 208 LEU B N 1
ATOM 4919 C CA . LEU B 1 222 ? -19.156 27.326 1.143 1.00 42.50 208 LEU B CA 1
ATOM 4920 C C . LEU B 1 222 ? -19.543 28.717 0.579 1.00 38.84 208 LEU B C 1
ATOM 4921 O O . LEU B 1 222 ? -20.446 29.398 1.084 1.00 37.34 208 LEU B O 1
ATOM 4926 N N . VAL B 1 223 ? -18.861 29.126 -0.481 1.00 40.34 209 VAL B N 1
ATOM 4927 C CA . VAL B 1 223 ? -19.097 30.458 -1.069 1.00 39.46 209 VAL B CA 1
ATOM 4928 C C . VAL B 1 223 ? -20.552 30.598 -1.516 1.00 38.11 209 VAL B C 1
ATOM 4929 O O . VAL B 1 223 ? -21.247 31.561 -1.133 1.00 36.30 209 VAL B O 1
ATOM 4933 N N . LEU B 1 224 ? -21.036 29.600 -2.255 1.00 39.62 210 LEU B N 1
ATOM 4934 C CA . LEU B 1 224 ? -22.454 29.583 -2.646 1.00 43.84 210 LEU B CA 1
ATOM 4935 C C . LEU B 1 224 ? -23.382 29.737 -1.450 1.00 40.35 210 LEU B C 1
ATOM 4936 O O . LEU B 1 224 ? -24.361 30.485 -1.523 1.00 42.47 210 LEU B O 1
ATOM 4941 N N . THR B 1 225 ? -23.066 29.069 -0.341 1.00 40.51 211 THR B N 1
ATOM 4942 C CA . THR B 1 225 ? -23.946 29.156 0.836 1.00 41.06 211 THR B CA 1
ATOM 4943 C C . THR B 1 225 ? -23.801 30.467 1.592 1.00 45.25 211 THR B C 1
ATOM 4944 O O . THR B 1 225 ? -24.755 30.961 2.210 1.00 42.94 211 THR B O 1
ATOM 4948 N N . GLU B 1 226 ? -22.608 31.046 1.561 1.00 41.22 212 GLU B N 1
ATOM 4949 C CA . GLU B 1 226 ? -22.485 32.429 2.024 1.00 47.06 212 GLU B CA 1
ATOM 4950 C C . GLU B 1 226 ? -23.387 33.344 1.179 1.00 43.62 212 GLU B C 1
ATOM 4951 O O . GLU B 1 226 ? -24.165 34.124 1.700 1.00 49.41 212 GLU B O 1
ATOM 4957 N N . GLU B 1 227 ? -23.277 33.218 -0.137 1.00 43.59 213 GLU B N 1
ATOM 4958 C CA . GLU B 1 227 ? -23.994 34.073 -1.081 1.00 43.72 213 GLU B CA 1
ATOM 4959 C C . GLU B 1 227 ? -25.503 33.933 -1.017 1.00 49.09 213 GLU B C 1
ATOM 4960 O O . GLU B 1 227 ? -26.230 34.930 -1.126 1.00 48.56 213 GLU B O 1
ATOM 4966 N N . LEU B 1 228 ? -25.969 32.695 -0.829 1.00 46.35 214 LEU B N 1
ATOM 4967 C CA . LEU B 1 228 ? -27.390 32.384 -0.898 1.00 44.87 214 LEU B CA 1
ATOM 4968 C C . LEU B 1 228 ? -27.983 32.256 0.486 1.00 46.67 214 LEU B C 1
ATOM 4969 O O . LEU B 1 228 ? -29.181 32.121 0.619 1.00 43.09 214 LEU B O 1
ATOM 4974 N N . ASP B 1 229 ? -27.140 32.276 1.516 1.00 42.29 215 ASP B N 1
ATOM 4975 C CA . ASP B 1 229 ? -27.584 32.049 2.910 1.00 50.15 215 ASP B CA 1
ATOM 4976 C C . ASP B 1 229 ? -28.215 30.658 3.061 1.00 50.07 215 ASP B C 1
ATOM 4977 O O . ASP B 1 229 ? -29.268 30.501 3.678 1.00 51.18 215 ASP B O 1
ATOM 4982 N N . ALA B 1 230 ? -27.550 29.649 2.495 1.00 44.75 216 ALA B N 1
ATOM 4983 C CA . ALA B 1 230 ? -28.104 28.303 2.417 1.00 43.26 216 ALA B CA 1
ATOM 4984 C C . ALA B 1 230 ? -27.394 27.351 3.397 1.00 41.47 216 ALA B C 1
ATOM 4985 O O . ALA B 1 230 ? -26.267 27.622 3.854 1.00 43.71 216 ALA B O 1
ATOM 4987 N N . SER B 1 231 ? -28.023 26.205 3.656 1.00 42.64 217 SER B N 1
ATOM 4988 C CA . SER B 1 231 ? -27.449 25.176 4.506 1.00 42.89 217 SER B CA 1
ATOM 4989 C C . SER B 1 231 ? -26.561 24.163 3.794 1.00 39.45 217 SER B C 1
ATOM 4990 O O . SER B 1 231 ? -26.583 24.018 2.566 1.00 38.83 217 SER B O 1
ATOM 4993 N N . ILE B 1 232 ? -25.756 23.472 4.588 1.00 39.46 218 ILE B N 1
ATOM 4994 C CA . ILE B 1 232 ? -24.982 22.330 4.086 1.00 37.75 218 ILE B CA 1
ATOM 4995 C C . ILE B 1 232 ? -25.296 21.083 4.908 1.00 40.50 218 ILE B C 1
ATOM 4996 O O . ILE B 1 232 ? -25.273 21.126 6.138 1.00 40.36 218 ILE B O 1
ATOM 5001 N N . GLN B 1 233 ? -25.584 19.969 4.239 1.00 42.23 219 GLN B N 1
ATOM 5002 C CA . GLN B 1 233 ? -25.761 18.716 4.971 1.00 39.91 219 GLN B CA 1
ATOM 5003 C C . GLN B 1 233 ? -24.740 17.733 4.468 1.00 38.57 219 GLN B C 1
ATOM 5004 O O . GLN B 1 233 ? -24.541 17.630 3.261 1.00 37.05 219 GLN B O 1
ATOM 5010 N N . MET B 1 234 ? -24.072 17.031 5.377 1.00 37.33 220 MET B N 1
ATOM 5011 C CA . MET B 1 234 ? -23.053 16.069 4.966 1.00 36.49 220 MET B CA 1
ATOM 5012 C C . MET B 1 234 ? -22.894 14.918 5.960 1.00 35.86 220 MET B C 1
ATOM 5013 O O . MET B 1 234 ? -22.974 15.137 7.190 1.00 37.44 220 MET B O 1
ATOM 5018 N N . HIS B 1 235 ? -22.600 13.723 5.448 1.00 32.92 221 HIS B N 1
ATOM 5019 C CA . HIS B 1 235 ? -22.204 12.608 6.327 1.00 36.37 221 HIS B CA 1
ATOM 5020 C C . HIS B 1 235 ? -20.800 12.834 6.811 1.00 38.35 221 HIS B C 1
ATOM 5021 O O . HIS B 1 235 ? -19.861 12.902 6.017 1.00 38.56 221 HIS B O 1
ATOM 5028 N N . VAL B 1 236 ? -20.633 12.912 8.126 1.00 38.39 222 VAL B N 1
ATOM 5029 C CA . VAL B 1 236 ? -19.335 13.134 8.705 1.00 38.66 222 VAL B CA 1
ATOM 5030 C C . VAL B 1 236 ? -19.107 12.153 9.872 1.00 37.08 222 VAL B C 1
ATOM 5031 O O . VAL B 1 236 ? -20.001 11.980 10.716 1.00 36.21 222 VAL B O 1
ATOM 5035 N N . HIS B 1 237 ? -17.933 11.513 9.881 1.00 37.64 223 HIS B N 1
ATOM 5036 C CA . HIS B 1 237 ? -17.419 10.732 11.024 1.00 39.71 223 HIS B CA 1
ATOM 5037 C C . HIS B 1 237 ? -18.360 9.593 11.276 1.00 39.16 223 HIS B C 1
ATOM 5038 O O . HIS B 1 237 ? -18.693 9.268 12.425 1.00 42.62 223 HIS B O 1
ATOM 5045 N N . GLU B 1 238 ? -18.807 8.988 10.183 1.00 39.91 224 GLU B N 1
ATOM 5046 C CA . GLU B 1 238 ? -19.711 7.875 10.266 1.00 41.39 224 GLU B CA 1
ATOM 5047 C C . GLU B 1 238 ? -19.069 6.637 10.883 1.00 40.85 224 GLU B C 1
ATOM 5048 O O . GLU B 1 238 ? -19.714 5.928 11.666 1.00 38.40 224 GLU B O 1
ATOM 5054 N N . THR B 1 239 ? -17.811 6.378 10.513 1.00 39.60 225 THR B N 1
ATOM 5055 C CA . THR B 1 239 ? -17.103 5.152 10.868 1.00 37.74 225 THR B CA 1
ATOM 5056 C C . THR B 1 239 ? -15.682 5.470 11.368 1.00 42.17 225 THR B C 1
ATOM 5057 O O . THR B 1 239 ? -15.082 6.507 10.988 1.00 37.91 225 THR B O 1
ATOM 5061 N N . ALA B 1 240 ? -15.180 4.615 12.262 1.00 37.44 226 ALA B N 1
ATOM 5062 C CA . ALA B 1 240 ? -13.799 4.703 12.734 1.00 39.27 226 ALA B CA 1
ATOM 5063 C C . ALA B 1 240 ? -12.868 4.669 11.544 1.00 38.52 226 ALA B C 1
ATOM 5064 O O . ALA B 1 240 ? -11.873 5.397 11.523 1.00 42.88 226 ALA B O 1
ATOM 5066 N N . PHE B 1 241 ? -13.187 3.817 10.576 1.00 39.14 227 PHE B N 1
ATOM 5067 C CA . PHE B 1 241 ? -12.363 3.635 9.395 1.00 42.43 227 PHE B CA 1
ATOM 5068 C C . PHE B 1 241 ? -12.248 4.915 8.512 1.00 43.85 227 PHE B C 1
ATOM 5069 O O . PHE B 1 241 ? -11.176 5.196 7.967 1.00 43.89 227 PHE B O 1
ATOM 5077 N N . GLU B 1 242 ? -13.328 5.685 8.390 1.00 40.20 228 GLU B N 1
ATOM 5078 C CA . GLU B 1 242 ? -13.298 6.975 7.678 1.00 40.77 228 GLU B CA 1
ATOM 5079 C C . GLU B 1 242 ? -12.287 7.921 8.347 1.00 44.47 228 GLU B C 1
ATOM 5080 O O . GLU B 1 242 ? -11.474 8.577 7.671 1.00 43.78 228 GLU B O 1
ATOM 5086 N N . VAL B 1 243 ? -12.341 7.971 9.677 1.00 39.79 229 VAL B N 1
ATOM 5087 C CA . VAL B 1 243 ? -11.520 8.881 10.446 1.00 41.59 229 VAL B CA 1
ATOM 5088 C C . VAL B 1 243 ? -10.051 8.426 10.404 1.00 48.62 229 VAL B C 1
ATOM 5089 O O . VAL B 1 243 ? -9.181 9.223 10.053 1.00 48.15 229 VAL B O 1
ATOM 5093 N N . GLU B 1 244 ? -9.788 7.156 10.733 1.00 44.92 230 GLU B N 1
ATOM 5094 C CA . GLU B 1 244 ? -8.418 6.600 10.721 1.00 46.50 230 GLU B CA 1
ATOM 5095 C C . GLU B 1 244 ? -7.771 6.699 9.340 1.00 47.04 230 GLU B C 1
ATOM 5096 O O . GLU B 1 244 ? -6.622 7.084 9.234 1.00 50.40 230 GLU B O 1
ATOM 5102 N N . GLN B 1 245 ? -8.526 6.375 8.293 1.00 49.08 231 GLN B N 1
ATOM 5103 C CA . GLN B 1 245 ? -8.092 6.546 6.896 1.00 48.49 231 GLN B CA 1
ATOM 5104 C C . GLN B 1 245 ? -7.709 8.005 6.563 1.00 53.56 231 GLN B C 1
ATOM 5105 O O . GLN B 1 245 ? -6.685 8.268 5.907 1.00 52.02 231 GLN B O 1
ATOM 5111 N N . ALA B 1 246 ? -8.544 8.947 6.991 1.00 48.06 232 ALA B N 1
ATOM 5112 C CA . ALA B 1 246 ? -8.267 10.364 6.776 1.00 49.31 232 ALA B CA 1
ATOM 5113 C C . ALA B 1 246 ? -7.031 10.812 7.587 1.00 52.92 232 ALA B C 1
ATOM 5114 O O . ALA B 1 246 ? -6.234 11.631 7.102 1.00 50.09 232 ALA B O 1
ATOM 5116 N N . MET B 1 247 ? -6.881 10.268 8.801 1.00 52.65 233 MET B N 1
ATOM 5117 C CA . MET B 1 247 ? -5.729 10.545 9.656 1.00 55.84 233 MET B CA 1
ATOM 5118 C C . MET B 1 247 ? -4.437 10.011 9.019 1.00 59.01 233 MET B C 1
ATOM 5119 O O . MET B 1 247 ? -3.403 10.658 9.076 1.00 65.34 233 MET B O 1
ATOM 5124 N N . GLU B 1 248 ? -4.503 8.838 8.407 1.00 60.65 234 GLU B N 1
ATOM 5125 C CA . GLU B 1 248 ? -3.314 8.232 7.802 1.00 64.98 234 GLU B CA 1
ATOM 5126 C C . GLU B 1 248 ? -2.974 8.807 6.438 1.00 67.49 234 GLU B C 1
ATOM 5127 O O . GLU B 1 248 ? -1.813 8.807 6.050 1.00 71.46 234 GLU B O 1
ATOM 5133 N N . ARG B 1 249 ? -3.967 9.292 5.702 1.00 64.15 235 ARG B N 1
ATOM 5134 C CA . ARG B 1 249 ? -3.686 9.832 4.379 1.00 64.17 235 ARG B CA 1
ATOM 5135 C C . ARG B 1 249 ? -3.461 11.341 4.320 1.00 61.46 235 ARG B C 1
ATOM 5136 O O . ARG B 1 249 ? -2.793 11.812 3.424 1.00 60.97 235 ARG B O 1
ATOM 5144 N N . ASN B 1 250 ? -3.968 12.082 5.304 1.00 63.20 236 ASN B N 1
ATOM 5145 C CA . ASN B 1 250 ? -3.953 13.554 5.288 1.00 55.08 236 ASN B CA 1
ATOM 5146 C C . ASN B 1 250 ? -3.548 14.146 6.598 1.00 49.68 236 ASN B C 1
ATOM 5147 O O . ASN B 1 250 ? -3.472 15.340 6.724 1.00 55.44 236 ASN B O 1
ATOM 5152 N N . GLY B 1 251 ? -3.320 13.313 7.594 1.00 50.69 237 GLY B N 1
ATOM 5153 C CA . GLY B 1 251 ? -2.934 13.796 8.893 1.00 45.99 237 GLY B CA 1
ATOM 5154 C C . GLY B 1 251 ? -3.888 14.774 9.548 1.00 52.53 237 GLY B C 1
ATOM 5155 O O . GLY B 1 251 ? -3.448 15.598 10.335 1.00 54.38 237 GLY B O 1
ATOM 5156 N N . GLU B 1 252 ? -5.186 14.703 9.231 1.00 47.26 238 GLU B N 1
ATOM 5157 C CA . GLU B 1 252 ? -6.203 15.476 9.960 1.00 49.60 238 GLU B CA 1
ATOM 5158 C C . GLU B 1 252 ? -7.578 14.769 9.901 1.00 45.97 238 GLU B C 1
ATOM 5159 O O . GLU B 1 252 ? -7.956 14.176 8.867 1.00 41.58 238 GLU B O 1
ATOM 5165 N N . ARG B 1 253 ? -8.319 14.849 10.999 1.00 44.82 239 ARG B N 1
ATOM 5166 C CA . ARG B 1 253 ? -9.646 14.225 11.051 1.00 44.58 239 ARG B CA 1
ATOM 5167 C C . ARG B 1 253 ? -10.565 14.927 10.076 1.00 42.80 239 ARG B C 1
ATOM 5168 O O . ARG B 1 253 ? -10.417 16.130 9.853 1.00 45.37 239 ARG B O 1
ATOM 5176 N N . PRO B 1 254 ? -11.537 14.197 9.502 1.00 44.89 240 PRO B N 1
ATOM 5177 C CA . PRO B 1 254 ? -12.378 14.853 8.511 1.00 41.92 240 PRO B CA 1
ATOM 5178 C C . PRO B 1 254 ? -13.098 16.100 9.053 1.00 42.57 240 PRO B C 1
ATOM 5179 O O . PRO B 1 254 ? -13.280 17.092 8.310 1.00 41.73 240 PRO B O 1
ATOM 5183 N N . LEU B 1 255 ? -13.469 16.093 10.332 1.00 38.66 241 LEU B N 1
ATOM 5184 C CA . LEU B 1 255 ? -14.131 17.279 10.907 1.00 37.81 241 LEU B CA 1
ATOM 5185 C C . LEU B 1 255 ? -13.188 18.508 10.975 1.00 38.82 241 LEU B C 1
ATOM 5186 O O . LEU B 1 255 ? -13.622 19.639 10.728 1.00 36.64 241 LEU B O 1
ATOM 5191 N N . ALA B 1 256 ? -11.915 18.284 11.312 1.00 38.72 242 ALA B N 1
ATOM 5192 C CA . ALA B 1 256 ? -10.946 19.400 11.365 1.00 41.74 242 ALA B CA 1
ATOM 5193 C C . ALA B 1 256 ? -10.704 19.947 9.945 1.00 40.57 242 ALA B C 1
ATOM 5194 O O . ALA B 1 256 ? -10.607 21.158 9.757 1.00 48.83 242 ALA B O 1
ATOM 5196 N N . ARG B 1 257 ? -10.668 19.051 8.958 1.00 40.48 243 ARG B N 1
ATOM 5197 C CA . ARG B 1 257 ? -10.625 19.424 7.547 1.00 40.45 243 ARG B CA 1
ATOM 5198 C C . ARG B 1 257 ? -11.773 20.385 7.183 1.00 45.76 243 ARG B C 1
ATOM 5199 O O . ARG B 1 257 ? -11.560 21.505 6.637 1.00 43.07 243 ARG B O 1
ATOM 5207 N N . LEU B 1 258 ? -12.992 19.980 7.520 1.00 43.25 244 LEU B N 1
ATOM 5208 C CA . LEU B 1 258 ? -14.152 20.845 7.325 1.00 42.22 244 LEU B CA 1
ATOM 5209 C C . LEU B 1 258 ? -14.041 22.180 8.091 1.00 44.46 244 LEU B C 1
ATOM 5210 O O . LEU B 1 258 ? -14.456 23.236 7.601 1.00 44.01 244 LEU B O 1
ATOM 5215 N N . HIS B 1 259 ? -13.472 22.132 9.288 1.00 44.64 245 HIS B N 1
ATOM 5216 C CA . HIS B 1 259 ? -13.327 23.343 10.089 1.00 45.83 245 HIS B CA 1
ATOM 5217 C C . HIS B 1 259 ? -12.296 24.240 9.435 1.00 43.24 245 HIS B C 1
ATOM 5218 O O . HIS B 1 259 ? -12.539 25.414 9.267 1.00 41.95 245 HIS B O 1
ATOM 5225 N N . ARG B 1 260 ? -11.182 23.658 9.006 1.00 45.14 246 ARG B N 1
ATOM 5226 C CA . ARG B 1 260 ? -10.112 24.367 8.300 1.00 49.21 246 ARG B CA 1
ATOM 5227 C C . ARG B 1 260 ? -10.613 25.010 6.988 1.00 50.24 246 ARG B C 1
ATOM 5228 O O . ARG B 1 260 ? -10.182 26.093 6.617 1.00 48.67 246 ARG B O 1
ATOM 5236 N N . LEU B 1 261 ? -11.509 24.332 6.286 1.00 47.25 247 LEU B N 1
ATOM 5237 C CA . LEU B 1 261 ? -12.027 24.824 5.018 1.00 45.03 247 LEU B CA 1
ATOM 5238 C C . LEU B 1 261 ? -13.146 25.870 5.227 1.00 45.03 247 LEU B C 1
ATOM 5239 O O . LEU B 1 261 ? -13.562 26.554 4.292 1.00 43.62 247 LEU B O 1
ATOM 5244 N N . GLY B 1 262 ? -13.605 25.998 6.466 1.00 38.71 248 GLY B N 1
ATOM 5245 C CA . GLY B 1 262 ? -14.512 27.052 6.853 1.00 38.68 248 GLY B CA 1
ATOM 5246 C C . GLY B 1 262 ? -15.995 26.721 6.688 1.00 41.05 248 GLY B C 1
ATOM 5247 O O . GLY B 1 262 ? -16.824 27.614 6.813 1.00 38.89 248 GLY B O 1
ATOM 5248 N N . LEU B 1 263 ? -16.321 25.447 6.454 1.00 39.84 249 LEU B N 1
ATOM 5249 C CA . LEU B 1 263 ? -17.702 24.998 6.278 1.00 39.22 249 LEU B CA 1
ATOM 5250 C C . LEU B 1 263 ? -18.517 24.920 7.560 1.00 37.89 249 LEU B C 1
ATOM 5251 O O . LEU B 1 263 ? -19.735 25.010 7.520 1.00 38.34 249 LEU B O 1
ATOM 5256 N N . LEU B 1 264 ? -17.876 24.757 8.709 1.00 39.36 250 LEU B N 1
ATOM 5257 C CA . LEU B 1 264 ? -18.649 24.597 9.958 1.00 40.68 250 LEU B CA 1
ATOM 5258 C C . LEU B 1 264 ? -19.331 25.892 10.379 1.00 42.37 250 LEU B C 1
ATOM 5259 O O . LEU B 1 264 ? -18.816 26.972 10.160 1.00 42.21 250 LEU B O 1
ATOM 5264 N N . GLY B 1 265 ? -20.498 25.773 10.984 1.00 41.15 251 GLY B N 1
ATOM 5265 C CA . GLY B 1 265 ? -21.275 26.916 11.386 1.00 40.47 251 GLY B CA 1
ATOM 5266 C C . GLY B 1 265 ? -22.724 26.504 11.623 1.00 42.55 251 GLY B C 1
ATOM 5267 O O . GLY B 1 265 ? -23.090 25.334 11.468 1.00 41.54 251 GLY B O 1
ATOM 5268 N N . PRO B 1 266 ? -23.558 27.462 12.012 1.00 42.22 252 PRO B N 1
ATOM 5269 C CA . PRO B 1 266 ? -24.918 27.139 12.414 1.00 43.15 252 PRO B CA 1
ATOM 5270 C C . PRO B 1 266 ? -25.777 26.613 11.271 1.00 42.32 252 PRO B C 1
ATOM 5271 O O . PRO B 1 266 ? -26.874 26.160 11.521 1.00 41.29 252 PRO B O 1
ATOM 5275 N N . ARG B 1 267 ? -25.287 26.685 10.035 1.00 43.04 253 ARG B N 1
ATOM 5276 C CA . ARG B 1 267 ? -26.061 26.192 8.886 1.00 44.37 253 ARG B CA 1
ATOM 5277 C C . ARG B 1 267 ? -25.442 24.877 8.394 1.00 41.63 253 ARG B C 1
ATOM 5278 O O . ARG B 1 267 ? -25.851 24.328 7.374 1.00 37.51 253 ARG B O 1
ATOM 5286 N N . PHE B 1 268 ? -24.472 24.354 9.152 1.00 34.96 254 PHE B N 1
ATOM 5287 C CA . PHE B 1 268 ? -23.871 23.072 8.812 1.00 37.44 254 PHE B CA 1
ATOM 5288 C C . PHE B 1 268 ? -24.487 21.910 9.637 1.00 40.16 254 PHE B C 1
ATOM 5289 O O . PHE B 1 268 ? -24.561 21.948 10.886 1.00 40.09 254 PHE B O 1
ATOM 5297 N N . GLN B 1 269 ? -24.889 20.876 8.910 1.00 38.88 255 GLN B N 1
ATOM 5298 C CA . GLN B 1 269 ? -25.636 19.761 9.463 1.00 41.67 255 GLN B CA 1
ATOM 5299 C C . GLN B 1 269 ? -24.765 18.528 9.277 1.00 39.45 255 GLN B C 1
ATOM 5300 O O . GLN B 1 269 ? -24.671 17.987 8.177 1.00 37.22 255 GLN B O 1
ATOM 5306 N N . ALA B 1 270 ? -24.096 18.117 10.350 1.00 33.25 256 ALA B N 1
ATOM 5307 C CA . ALA B 1 270 ? -23.194 16.960 10.293 1.00 36.63 256 ALA B CA 1
ATOM 5308 C C . ALA B 1 270 ? -23.949 15.699 10.715 1.00 36.50 256 ALA B C 1
ATOM 5309 O O . ALA B 1 270 ? -24.276 15.506 11.901 1.00 36.67 256 ALA B O 1
ATOM 5311 N N . VAL B 1 271 ? -24.198 14.847 9.737 1.00 37.10 257 VAL B N 1
ATOM 5312 C CA . VAL B 1 271 ? -24.943 13.631 9.919 1.00 37.41 257 VAL B CA 1
ATOM 5313 C C . VAL B 1 271 ? -24.033 12.487 10.377 1.00 37.63 257 VAL B C 1
ATOM 5314 O O . VAL B 1 271 ? -22.979 12.282 9.805 1.00 35.55 257 VAL B O 1
ATOM 5318 N N . HIS B 1 272 ? -24.496 11.743 11.390 1.00 35.28 258 HIS B N 1
ATOM 5319 C CA . HIS B 1 272 ? -23.865 10.545 11.914 1.00 36.82 258 HIS B CA 1
ATOM 5320 C C . HIS B 1 272 ? -22.995 10.819 13.116 1.00 42.03 258 HIS B C 1
ATOM 5321 O O . HIS B 1 272 ? -23.428 10.590 14.258 1.00 37.02 258 HIS B O 1
ATOM 5328 N N . MET B 1 273 ? -21.766 11.274 12.866 1.00 37.86 259 MET B N 1
ATOM 5329 C CA . MET B 1 273 ? -20.829 11.604 13.930 1.00 39.01 259 MET B CA 1
ATOM 5330 C C . MET B 1 273 ? -20.745 10.520 15.011 1.00 37.19 259 MET B C 1
ATOM 5331 O O . MET B 1 273 ? -20.967 10.804 16.188 1.00 35.29 259 MET B O 1
ATOM 5336 N N . THR B 1 274 ? -20.421 9.287 14.625 1.00 37.76 260 THR B N 1
ATOM 5337 C CA . THR B 1 274 ? -20.286 8.251 15.631 1.00 36.19 260 THR B CA 1
ATOM 5338 C C . THR B 1 274 ? -18.914 8.403 16.308 1.00 37.23 260 THR B C 1
ATOM 5339 O O . THR B 1 274 ? -18.720 7.916 17.413 1.00 38.35 260 THR B O 1
ATOM 5343 N N . GLN B 1 275 ? -17.992 9.080 15.628 1.00 33.86 261 GLN B N 1
ATOM 5344 C CA . GLN B 1 275 ? -16.584 9.238 16.073 1.00 40.47 261 GLN B CA 1
ATOM 5345 C C . GLN B 1 275 ? -16.404 10.682 16.475 1.00 42.59 261 GLN B C 1
ATOM 5346 O O . GLN B 1 275 ? -16.457 11.586 15.609 1.00 38.60 261 GLN B O 1
ATOM 5352 N N . VAL B 1 276 ? -16.286 10.917 17.786 1.00 40.12 262 VAL B N 1
ATOM 5353 C CA . VAL B 1 276 ? -16.190 12.265 18.301 1.00 38.81 262 VAL B CA 1
ATOM 5354 C C . VAL B 1 276 ? -15.087 12.275 19.356 1.00 44.74 262 VAL B C 1
ATOM 5355 O O . VAL B 1 276 ? -15.261 11.686 20.422 1.00 43.86 262 VAL B O 1
ATOM 5359 N N . ASP B 1 277 ? -13.940 12.891 19.068 1.00 39.35 263 ASP B N 1
ATOM 5360 C CA . ASP B 1 277 ? -12.955 13.084 20.145 1.00 41.44 263 ASP B CA 1
ATOM 5361 C C . ASP B 1 277 ? -13.143 14.469 20.717 1.00 41.48 263 ASP B C 1
ATOM 5362 O O . ASP B 1 277 ? -14.047 15.201 20.290 1.00 41.43 263 ASP B O 1
ATOM 5367 N N . ASN B 1 278 ? -12.322 14.840 21.692 1.00 42.92 264 ASN B N 1
ATOM 5368 C CA . ASN B 1 278 ? -12.514 16.112 22.374 1.00 44.29 264 ASN B CA 1
ATOM 5369 C C . ASN B 1 278 ? -12.293 17.361 21.515 1.00 45.13 264 ASN B C 1
ATOM 5370 O O . ASN B 1 278 ? -12.993 18.378 21.694 1.00 44.25 264 ASN B O 1
ATOM 5375 N N . ASP B 1 279 ? -11.363 17.268 20.567 1.00 41.38 265 ASP B N 1
ATOM 5376 C CA . ASP B 1 279 ? -11.214 18.308 19.547 1.00 42.71 265 ASP B CA 1
ATOM 5377 C C . ASP B 1 279 ? -12.477 18.422 18.698 1.00 45.87 265 ASP B C 1
ATOM 5378 O O . ASP B 1 279 ? -12.959 19.525 18.450 1.00 47.32 265 ASP B O 1
ATOM 5383 N N . ASP B 1 280 ? -13.017 17.281 18.258 1.00 46.45 266 ASP B N 1
ATOM 5384 C CA . ASP B 1 280 ? -14.305 17.262 17.499 1.00 43.96 266 ASP B CA 1
ATOM 5385 C C . ASP B 1 280 ? -15.384 18.020 18.263 1.00 40.51 266 ASP B C 1
ATOM 5386 O O . ASP B 1 280 ? -16.058 18.903 17.725 1.00 44.24 266 ASP B O 1
ATOM 5391 N N . LEU B 1 281 ? -15.514 17.697 19.545 1.00 41.09 267 LEU B N 1
ATOM 5392 C CA . LEU B 1 281 ? -16.516 18.287 20.372 1.00 41.06 267 LEU B CA 1
ATOM 5393 C C . LEU B 1 281 ? -16.298 19.793 20.469 1.00 41.37 267 LEU B C 1
ATOM 5394 O O . LEU B 1 281 ? -17.243 20.562 20.346 1.00 40.81 267 LEU B O 1
ATOM 5399 N N . ALA B 1 282 ? -15.054 20.206 20.684 1.00 40.15 268 ALA B N 1
ATOM 5400 C CA . ALA B 1 282 ? -14.737 21.626 20.766 1.00 43.70 268 ALA B CA 1
ATOM 5401 C C . ALA B 1 282 ? -15.150 22.364 19.468 1.00 43.40 268 ALA B C 1
ATOM 5402 O O . ALA B 1 282 ? -15.803 23.404 19.530 1.00 41.78 268 ALA B O 1
ATOM 5404 N N . MET B 1 283 ? -14.813 21.801 18.305 1.00 37.42 269 MET B N 1
ATOM 5405 C CA . MET B 1 283 ? -15.226 22.413 17.047 1.00 41.41 269 MET B CA 1
ATOM 5406 C C . MET B 1 283 ? -16.733 22.598 16.862 1.00 39.44 269 MET B C 1
ATOM 5407 O O . MET B 1 283 ? -17.183 23.619 16.356 1.00 38.58 269 MET B O 1
ATOM 5412 N N . LEU B 1 284 ? -17.502 21.593 17.271 1.00 38.97 270 LEU B N 1
ATOM 5413 C CA . LEU B 1 284 ? -18.942 21.622 17.100 1.00 37.27 270 LEU B CA 1
ATOM 5414 C C . LEU B 1 284 ? -19.529 22.682 18.031 1.00 40.49 270 LEU B C 1
ATOM 5415 O O . LEU B 1 284 ? -20.397 23.449 17.628 1.00 39.09 270 LEU B O 1
ATOM 5420 N N . VAL B 1 285 ? -19.030 22.722 19.271 1.00 39.80 271 VAL B N 1
ATOM 5421 C CA . VAL B 1 285 ? -19.398 23.739 20.255 1.00 42.09 271 VAL B CA 1
ATOM 5422 C C . VAL B 1 285 ? -19.081 25.158 19.731 1.00 45.88 271 VAL B C 1
ATOM 5423 O O . VAL B 1 285 ? -19.981 26.010 19.709 1.00 45.77 271 VAL B O 1
ATOM 5427 N N . GLU B 1 286 ? -17.821 25.400 19.321 1.00 46.77 272 GLU B N 1
ATOM 5428 C CA . GLU B 1 286 ? -17.359 26.714 18.825 1.00 50.21 272 GLU B CA 1
ATOM 5429 C C . GLU B 1 286 ? -18.218 27.212 17.679 1.00 48.83 272 GLU B C 1
ATOM 5430 O O . GLU B 1 286 ? -18.587 28.381 17.618 1.00 48.31 272 GLU B O 1
ATOM 5436 N N . THR B 1 287 ? -18.457 26.339 16.707 1.00 46.08 273 THR B N 1
ATOM 5437 C CA . THR B 1 287 ? -19.056 26.768 15.442 1.00 40.50 273 THR B CA 1
ATOM 5438 C C . THR B 1 287 ? -20.580 26.742 15.519 1.00 42.07 273 THR B C 1
ATOM 5439 O O . THR B 1 287 ? -21.285 27.299 14.650 1.00 40.87 273 THR B O 1
ATOM 5443 N N . ASN B 1 288 ? -21.095 26.081 16.558 1.00 42.58 274 ASN B N 1
ATOM 5444 C CA . ASN B 1 288 ? -22.558 25.914 16.689 1.00 41.24 274 ASN B CA 1
ATOM 5445 C C . ASN B 1 288 ? -23.188 25.104 15.498 1.00 38.64 274 ASN B C 1
ATOM 5446 O O . ASN B 1 288 ? -24.335 25.349 15.099 1.00 36.13 274 ASN B O 1
ATOM 5451 N N . SER B 1 289 ? -22.425 24.172 14.919 1.00 38.21 275 SER B N 1
ATOM 5452 C CA . SER B 1 289 ? -22.971 23.235 13.919 1.00 38.18 275 SER B CA 1
ATOM 5453 C C . SER B 1 289 ? -23.943 22.243 14.593 1.00 40.93 275 SER B C 1
ATOM 5454 O O . SER B 1 289 ? -23.857 22.017 15.811 1.00 36.37 275 SER B O 1
ATOM 5457 N N . SER B 1 290 ? -24.891 21.724 13.803 1.00 36.06 276 SER B N 1
ATOM 5458 C CA . SER B 1 290 ? -25.829 20.719 14.217 1.00 37.88 276 SER B CA 1
ATOM 5459 C C . SER B 1 290 ? -25.275 19.347 13.871 1.00 37.34 276 SER B C 1
ATOM 5460 O O . SER B 1 290 ? -24.547 19.201 12.903 1.00 38.55 276 SER B O 1
ATOM 5463 N N . VAL B 1 291 ? -25.594 18.360 14.711 1.00 37.62 277 VAL B N 1
ATOM 5464 C CA . VAL B 1 291 ? -25.328 16.960 14.442 1.00 34.85 277 VAL B CA 1
ATOM 5465 C C . VAL B 1 291 ? -26.699 16.274 14.161 1.00 34.08 277 VAL B C 1
ATOM 5466 O O . VAL B 1 291 ? -27.698 16.541 14.858 1.00 36.15 277 VAL B O 1
ATOM 5470 N N . ILE B 1 292 ? -26.778 15.473 13.103 1.00 34.71 278 ILE B N 1
ATOM 5471 C CA . ILE B 1 292 ? -27.993 14.706 12.848 1.00 31.79 278 ILE B CA 1
ATOM 5472 C C . ILE B 1 292 ? -27.755 13.249 13.205 1.00 30.80 278 ILE B C 1
ATOM 5473 O O . ILE B 1 292 ? -26.973 12.548 12.568 1.00 32.36 278 ILE B O 1
ATOM 5478 N N . HIS B 1 293 ? -28.434 12.803 14.252 1.00 32.49 279 HIS B N 1
ATOM 5479 C CA . HIS B 1 293 ? -28.201 11.488 14.836 1.00 28.87 279 HIS B CA 1
ATOM 5480 C C . HIS B 1 293 ? -29.019 10.499 14.053 1.00 30.16 279 HIS B C 1
ATOM 5481 O O . HIS B 1 293 ? -30.221 10.725 13.908 1.00 30.21 279 HIS B O 1
ATOM 5488 N N . CYS B 1 294 ? -28.406 9.415 13.552 1.00 29.14 280 CYS B N 1
ATOM 5489 C CA . CYS B 1 294 ? -29.149 8.362 12.870 1.00 32.41 280 CYS B CA 1
ATOM 5490 C C . CYS B 1 294 ? -28.887 7.010 13.583 1.00 29.54 280 CYS B C 1
ATOM 5491 O O . CYS B 1 294 ? -28.127 6.171 13.100 1.00 31.55 280 CYS B O 1
ATOM 5494 N N . PRO B 1 295 ? -29.520 6.797 14.748 1.00 31.00 281 PRO B N 1
ATOM 5495 C CA . PRO B 1 295 ? -29.076 5.634 15.544 1.00 31.58 281 PRO B CA 1
ATOM 5496 C C . PRO B 1 295 ? -29.283 4.304 14.845 1.00 31.35 281 PRO B C 1
ATOM 5497 O O . PRO B 1 295 ? -28.374 3.504 14.804 1.00 31.00 281 PRO B O 1
ATOM 5501 N N . GLU B 1 296 ? -30.425 4.083 14.195 1.00 28.95 282 GLU B N 1
ATOM 5502 C CA . GLU B 1 296 ? -30.664 2.763 13.662 1.00 33.87 282 GLU B CA 1
ATOM 5503 C C . GLU B 1 296 ? -29.755 2.423 12.503 1.00 31.44 282 GLU B C 1
ATOM 5504 O O . GLU B 1 296 ? -29.300 1.303 12.398 1.00 31.92 282 GLU B O 1
ATOM 5510 N N . SER B 1 297 ? -29.519 3.392 11.626 1.00 32.88 283 SER B N 1
ATOM 5511 C CA . SER B 1 297 ? -28.606 3.205 10.541 1.00 28.60 283 SER B CA 1
ATOM 5512 C C . SER B 1 297 ? -27.165 2.909 11.041 1.00 27.79 283 SER B C 1
ATOM 5513 O O . SER B 1 297 ? -26.509 1.973 10.556 1.00 30.19 283 SER B O 1
ATOM 5516 N N . ASN B 1 298 ? -26.702 3.680 12.031 1.00 29.35 284 ASN B N 1
ATOM 5517 C CA . ASN B 1 298 ? -25.381 3.458 12.616 1.00 31.62 284 ASN B CA 1
ATOM 5518 C C . ASN B 1 298 ? -25.269 2.070 13.278 1.00 33.32 284 ASN B C 1
ATOM 5519 O O . ASN B 1 298 ? -24.165 1.490 13.333 1.00 33.38 284 ASN B O 1
ATOM 5524 N N . LEU B 1 299 ? -26.390 1.566 13.816 1.00 32.40 285 LEU B N 1
ATOM 5525 C CA . LEU B 1 299 ? -26.407 0.215 14.416 1.00 32.61 285 LEU B CA 1
ATOM 5526 C C . LEU B 1 299 ? -26.393 -0.796 13.289 1.00 31.56 285 LEU B C 1
ATOM 5527 O O . LEU B 1 299 ? -25.608 -1.708 13.281 1.00 33.81 285 LEU B O 1
ATOM 5532 N N . LYS B 1 300 ? -27.253 -0.589 12.293 1.00 32.89 286 LYS B N 1
ATOM 5533 C CA . LYS B 1 300 ? -27.416 -1.567 11.255 1.00 31.66 286 LYS B CA 1
ATOM 5534 C C . LYS B 1 300 ? -26.156 -1.816 10.400 1.00 29.15 286 LYS B C 1
ATOM 5535 O O . LYS B 1 300 ? -25.824 -2.950 10.062 1.00 31.40 286 LYS B O 1
ATOM 5541 N N . LEU B 1 301 ? -25.434 -0.753 10.081 1.00 34.35 287 LEU B N 1
ATOM 5542 C CA . LEU B 1 301 ? -24.205 -0.842 9.307 1.00 32.20 287 LEU B CA 1
ATOM 5543 C C . LEU B 1 301 ? -23.001 -1.100 10.209 1.00 36.13 287 LEU B C 1
ATOM 5544 O O . LEU B 1 301 ? -21.842 -1.136 9.741 1.00 36.21 287 LEU B O 1
ATOM 5549 N N . ALA B 1 302 ? -23.266 -1.249 11.510 1.00 32.97 288 ALA B N 1
ATOM 5550 C CA . ALA B 1 302 ? -22.179 -1.441 12.472 1.00 32.96 288 ALA B CA 1
ATOM 5551 C C . ALA B 1 302 ? -21.193 -0.267 12.338 1.00 34.47 288 ALA B C 1
ATOM 5552 O O . ALA B 1 302 ? -19.972 -0.455 12.311 1.00 36.40 288 ALA B O 1
ATOM 5554 N N . SER B 1 303 ? -21.731 0.952 12.283 1.00 36.12 289 SER B N 1
ATOM 5555 C CA . SER B 1 303 ? -20.924 2.168 12.178 1.00 37.62 289 SER B CA 1
ATOM 5556 C C . SER B 1 303 ? -20.496 2.657 13.558 1.00 37.45 289 SER B C 1
ATOM 5557 O O . SER B 1 303 ? -19.414 3.178 13.707 1.00 38.62 289 SER B O 1
ATOM 5560 N N . GLY B 1 304 ? -21.346 2.476 14.563 1.00 36.82 290 GLY B N 1
ATOM 5561 C CA . GLY B 1 304 ? -20.966 2.825 15.940 1.00 34.12 290 GLY B CA 1
ATOM 5562 C C . GLY B 1 304 ? -22.101 3.513 16.662 1.00 36.66 290 GLY B C 1
ATOM 5563 O O . GLY B 1 304 ? -23.267 3.372 16.306 1.00 33.84 290 GLY B O 1
ATOM 5564 N N . PHE B 1 305 ? -21.743 4.296 17.664 1.00 32.91 291 PHE B N 1
ATOM 5565 C CA . PHE B 1 305 ? -22.692 4.861 18.577 1.00 36.59 291 PHE B CA 1
ATOM 5566 C C . PHE B 1 305 ? -22.375 6.341 18.678 1.00 36.95 291 PHE B C 1
ATOM 5567 O O . PHE B 1 305 ? -21.322 6.706 19.232 1.00 35.65 291 PHE B O 1
ATOM 5575 N N . CYS B 1 306 ? -23.271 7.193 18.189 1.00 35.10 292 CYS B N 1
ATOM 5576 C CA . CYS B 1 306 ? -23.084 8.631 18.330 1.00 34.96 292 CYS B CA 1
ATOM 5577 C C . CYS B 1 306 ? -23.309 8.936 19.808 1.00 35.64 292 CYS B C 1
ATOM 5578 O O . CYS B 1 306 ? -24.304 8.491 20.370 1.00 36.41 292 CYS B O 1
ATOM 5581 N N . PRO B 1 307 ? -22.376 9.684 20.439 1.00 34.26 293 PRO B N 1
ATOM 5582 C CA . PRO B 1 307 ? -22.463 10.012 21.868 1.00 34.80 293 PRO B CA 1
ATOM 5583 C C . PRO B 1 307 ? -23.395 11.167 22.158 1.00 34.65 293 PRO B C 1
ATOM 5584 O O . PRO B 1 307 ? -22.949 12.271 22.468 1.00 38.71 293 PRO B O 1
ATOM 5588 N N . VAL B 1 308 ? -24.698 10.906 22.080 1.00 36.00 294 VAL B N 1
ATOM 5589 C CA . VAL B 1 308 ? -25.695 11.961 22.053 1.00 34.43 294 VAL B CA 1
ATOM 5590 C C . VAL B 1 308 ? -25.712 12.830 23.326 1.00 34.26 294 VAL B C 1
ATOM 5591 O O . VAL B 1 308 ? -25.667 14.051 23.228 1.00 34.93 294 VAL B O 1
ATOM 5595 N N . GLU B 1 309 ? -25.786 12.205 24.495 1.00 34.08 295 GLU B N 1
ATOM 5596 C CA . GLU B 1 309 ? -25.827 12.939 25.767 1.00 36.31 295 GLU B CA 1
ATOM 5597 C C . GLU B 1 309 ? -24.592 13.864 25.934 1.00 38.14 295 GLU B C 1
ATOM 5598 O O . GLU B 1 309 ? -24.713 15.009 26.378 1.00 37.03 295 GLU B O 1
ATOM 5604 N N . LYS B 1 310 ? -23.422 13.357 25.579 1.00 38.82 296 LYS B N 1
ATOM 5605 C CA . LYS B 1 310 ? -22.189 14.144 25.664 1.00 43.57 296 LYS B CA 1
ATOM 5606 C C . LYS B 1 310 ? -22.306 15.395 24.799 1.00 41.60 296 LYS B C 1
ATOM 5607 O O . LYS B 1 310 ? -22.079 16.507 25.278 1.00 34.61 296 LYS B O 1
ATOM 5613 N N . LEU B 1 311 ? -22.748 15.226 23.548 1.00 35.15 297 LEU B N 1
ATOM 5614 C CA . LEU B 1 311 ? -22.935 16.344 22.666 1.00 36.38 297 LEU B CA 1
ATOM 5615 C C . LEU B 1 311 ? -23.940 17.315 23.267 1.00 36.66 297 LEU B C 1
ATOM 5616 O O . LEU B 1 311 ? -23.747 18.510 23.230 1.00 37.31 297 LEU B O 1
ATOM 5621 N N . TRP B 1 312 ? -25.020 16.768 23.807 1.00 39.49 298 TRP B N 1
ATOM 5622 C CA . TRP B 1 312 ? -26.132 17.546 24.313 1.00 39.22 298 TRP B CA 1
ATOM 5623 C C . TRP B 1 312 ? -25.707 18.379 25.503 1.00 40.25 298 TRP B C 1
ATOM 5624 O O . TRP B 1 312 ? -25.929 19.581 25.533 1.00 40.09 298 TRP B O 1
ATOM 5635 N N . GLN B 1 313 ? -25.087 17.736 26.489 1.00 42.21 299 GLN B N 1
ATOM 5636 C CA . GLN B 1 313 ? -24.487 18.425 27.638 1.00 43.35 299 GLN B CA 1
ATOM 5637 C C . GLN B 1 313 ? -23.535 19.572 27.254 1.00 42.89 299 GLN B C 1
ATOM 5638 O O . GLN B 1 313 ? -23.470 20.555 27.971 1.00 43.60 299 GLN B O 1
ATOM 5644 N N . ALA B 1 314 ? -22.778 19.424 26.160 1.00 43.70 300 ALA B N 1
ATOM 5645 C CA . ALA B 1 314 ? -21.865 20.475 25.673 1.00 41.31 300 ALA B CA 1
ATOM 5646 C C . ALA B 1 314 ? -22.586 21.585 24.908 1.00 43.59 300 ALA B C 1
ATOM 5647 O O . ALA B 1 314 ? -21.958 22.553 24.460 1.00 40.15 300 ALA B O 1
ATOM 5649 N N . GLY B 1 315 ? -23.896 21.442 24.713 1.00 42.30 301 GLY B N 1
ATOM 5650 C CA . GLY B 1 315 ? -24.664 22.480 24.035 1.00 39.14 301 GLY B CA 1
ATOM 5651 C C . GLY B 1 315 ? -24.797 22.330 22.525 1.00 41.73 301 GLY B C 1
ATOM 5652 O O . GLY B 1 315 ? -25.307 23.230 21.874 1.00 40.46 301 GLY B O 1
ATOM 5653 N N . VAL B 1 316 ? -24.328 21.222 21.954 1.00 40.00 302 VAL B N 1
ATOM 5654 C CA . VAL B 1 316 ? -24.457 20.994 20.504 1.00 35.91 302 VAL B CA 1
ATOM 5655 C C . VAL B 1 316 ? -25.917 20.683 20.183 1.00 38.14 302 VAL B C 1
ATOM 5656 O O . VAL B 1 316 ? -26.593 19.927 20.922 1.00 37.28 302 VAL B O 1
ATOM 5660 N N . ASN B 1 317 ? -26.421 21.298 19.125 1.00 38.47 303 ASN B N 1
ATOM 5661 C CA . ASN B 1 317 ? -27.776 20.971 18.659 1.00 40.22 303 ASN B CA 1
ATOM 5662 C C . ASN B 1 317 ? -27.802 19.598 17.940 1.00 40.55 303 ASN B C 1
ATOM 5663 O O . ASN B 1 317 ? -27.095 19.375 16.949 1.00 38.83 303 ASN B O 1
ATOM 5668 N N . VAL B 1 318 ? -28.612 18.684 18.463 1.00 39.04 304 VAL B N 1
ATOM 5669 C CA . VAL B 1 318 ? -28.634 17.317 17.960 1.00 38.28 304 VAL B CA 1
ATOM 5670 C C . VAL B 1 318 ? -30.056 17.005 17.498 1.00 40.27 304 VAL B C 1
ATOM 5671 O O . VAL B 1 318 ? -30.975 16.912 18.313 1.00 36.68 304 VAL B O 1
ATOM 5675 N N . ALA B 1 319 ? -30.215 16.856 16.184 1.00 40.96 305 ALA B N 1
ATOM 5676 C CA . ALA B 1 319 ? -31.495 16.512 15.601 1.00 35.10 305 ALA B CA 1
ATOM 5677 C C . ALA B 1 319 ? -31.496 15.011 15.304 1.00 32.68 305 ALA B C 1
ATOM 5678 O O . ALA B 1 319 ? -30.500 14.343 15.539 1.00 33.11 305 ALA B O 1
ATOM 5680 N N . ILE B 1 320 ? -32.594 14.489 14.731 1.00 30.21 306 ILE B N 1
ATOM 5681 C CA . ILE B 1 320 ? -32.631 13.076 14.391 1.00 30.23 306 ILE B CA 1
ATOM 5682 C C . ILE B 1 320 ? -33.121 12.770 12.967 1.00 29.59 306 ILE B C 1
ATOM 5683 O O . ILE B 1 320 ? -33.971 13.466 12.450 1.00 30.82 306 ILE B O 1
ATOM 5688 N N . GLY B 1 321 ? -32.595 11.712 12.345 1.00 32.46 307 GLY B N 1
ATOM 5689 C CA . GLY B 1 321 ? -33.066 11.327 11.008 1.00 33.14 307 GLY B CA 1
ATOM 5690 C C . GLY B 1 321 ? -33.177 9.821 10.882 1.00 35.98 307 GLY B C 1
ATOM 5691 O O . GLY B 1 321 ? -32.589 9.100 11.677 1.00 34.81 307 GLY B O 1
ATOM 5692 N N . THR B 1 322 ? -33.928 9.350 9.879 1.00 32.08 308 THR B N 1
ATOM 5693 C CA . THR B 1 322 ? -34.120 7.899 9.678 1.00 36.64 308 THR B CA 1
ATOM 5694 C C . THR B 1 322 ? -33.058 7.323 8.777 1.00 33.27 308 THR B C 1
ATOM 5695 O O . THR B 1 322 ? -32.836 6.095 8.752 1.00 32.18 308 THR B O 1
ATOM 5699 N N . ASP B 1 323 ? -32.397 8.199 8.013 1.00 36.16 309 ASP B N 1
ATOM 5700 C CA . ASP B 1 323 ? -31.573 7.732 6.875 1.00 34.55 309 ASP B CA 1
ATOM 5701 C C . ASP B 1 323 ? -32.452 7.100 5.787 1.00 32.68 309 ASP B C 1
ATOM 5702 O O . ASP B 1 323 ? -33.651 7.351 5.769 1.00 31.64 309 ASP B O 1
ATOM 5707 N N . GLY B 1 324 ? -31.861 6.330 4.857 1.00 35.20 310 GLY B N 1
ATOM 5708 C CA . GLY B 1 324 ? -32.644 5.688 3.762 1.00 33.03 310 GLY B CA 1
ATOM 5709 C C . GLY B 1 324 ? -33.218 4.329 4.159 1.00 34.76 310 GLY B C 1
ATOM 5710 O O . GLY B 1 324 ? -32.744 3.680 5.090 1.00 28.29 310 GLY B O 1
ATOM 5711 N N . ALA B 1 325 ? -34.224 3.861 3.436 1.00 31.77 311 ALA B N 1
ATOM 5712 C CA . ALA B 1 325 ? -34.830 2.568 3.755 1.00 32.41 311 ALA B CA 1
ATOM 5713 C C . ALA B 1 325 ? -33.991 1.333 3.369 1.00 32.32 311 ALA B C 1
ATOM 5714 O O . ALA B 1 325 ? -34.448 0.209 3.559 1.00 32.14 311 ALA B O 1
ATOM 5716 N N . ALA B 1 326 ? -32.786 1.497 2.825 1.00 28.87 312 ALA B N 1
ATOM 5717 C CA . ALA B 1 326 ? -31.923 0.340 2.621 1.00 29.59 312 ALA B CA 1
ATOM 5718 C C . ALA B 1 326 ? -30.950 0.184 3.783 1.00 29.48 312 ALA B C 1
ATOM 5719 O O . ALA B 1 326 ? -30.162 -0.767 3.821 1.00 35.71 312 ALA B O 1
ATOM 5721 N N . SER B 1 327 ? -30.977 1.116 4.731 1.00 30.58 313 SER B N 1
ATOM 5722 C CA . SER B 1 327 ? -30.140 0.965 5.935 1.00 30.45 313 SER B CA 1
ATOM 5723 C C . SER B 1 327 ? -30.934 1.387 7.194 1.00 34.07 313 SER B C 1
ATOM 5724 O O . SER B 1 327 ? -30.404 2.081 8.074 1.00 31.10 313 SER B O 1
ATOM 5727 N N . ASN B 1 328 ? -32.199 0.951 7.274 1.00 31.57 314 ASN B N 1
ATOM 5728 C CA . ASN B 1 328 ? -32.991 1.167 8.458 1.00 32.04 314 ASN B CA 1
ATOM 5729 C C . ASN B 1 328 ? -33.870 -0.007 9.013 1.00 32.50 314 ASN B C 1
ATOM 5730 O O . ASN B 1 328 ? -33.575 -0.526 10.080 1.00 35.30 314 ASN B O 1
ATOM 5735 N N . ASN B 1 329 ? -34.915 -0.453 8.326 1.00 30.54 315 ASN B N 1
ATOM 5736 C CA . ASN B 1 329 ? -35.252 -0.100 6.932 1.00 32.07 315 ASN B CA 1
ATOM 5737 C C . ASN B 1 329 ? -36.614 0.583 6.829 1.00 33.37 315 ASN B C 1
ATOM 5738 O O . ASN B 1 329 ? -37.279 0.512 5.778 1.00 35.46 315 ASN B O 1
ATOM 5743 N N . ASP B 1 330 ? -37.084 1.242 7.890 1.00 34.97 316 ASP B N 1
ATOM 5744 C CA . ASP B 1 330 ? -38.365 1.976 7.747 1.00 34.91 316 ASP B CA 1
ATOM 5745 C C . ASP B 1 330 ? -38.092 3.491 7.781 1.00 35.85 316 ASP B C 1
ATOM 5746 O O . ASP B 1 330 ? -36.940 3.932 8.000 1.00 38.08 316 ASP B O 1
ATOM 5751 N N . LEU B 1 331 ? -39.121 4.284 7.527 1.00 32.82 317 LEU B N 1
ATOM 5752 C CA . LEU B 1 331 ? -39.005 5.711 7.687 1.00 33.26 317 LEU B CA 1
ATOM 5753 C C . LEU B 1 331 ? -39.775 6.187 8.905 1.00 33.40 317 LEU B C 1
ATOM 5754 O O . LEU B 1 331 ? -40.502 7.165 8.862 1.00 36.05 317 LEU B O 1
ATOM 5759 N N . ASP B 1 332 ? -39.566 5.485 10.031 1.00 36.07 318 ASP B N 1
ATOM 5760 C CA . ASP B 1 332 ? -40.330 5.728 11.222 1.00 33.68 318 ASP B CA 1
ATOM 5761 C C . ASP B 1 332 ? -39.503 6.622 12.156 1.00 37.20 318 ASP B C 1
ATOM 5762 O O . ASP B 1 332 ? -38.625 6.123 12.855 1.00 33.71 318 ASP B O 1
ATOM 5767 N N . LEU B 1 333 ? -39.800 7.921 12.170 1.00 35.70 319 LEU B N 1
ATOM 5768 C CA . LEU B 1 333 ? -39.087 8.841 13.037 1.00 35.86 319 LEU B CA 1
ATOM 5769 C C . LEU B 1 333 ? -39.464 8.689 14.508 1.00 34.25 319 LEU B C 1
ATOM 5770 O O . LEU B 1 333 ? -38.603 8.834 15.371 1.00 32.18 319 LEU B O 1
ATOM 5775 N N . LEU B 1 334 ? -40.725 8.428 14.802 1.00 32.54 320 LEU B N 1
ATOM 5776 C CA . LEU B 1 334 ? -41.082 8.135 16.191 1.00 37.15 320 LEU B CA 1
ATOM 5777 C C . LEU B 1 334 ? -40.248 6.929 16.729 1.00 35.38 320 LEU B C 1
ATOM 5778 O O . LEU B 1 334 ? -39.671 6.997 17.823 1.00 37.92 320 LEU B O 1
ATOM 5783 N N . GLY B 1 335 ? -40.160 5.849 15.948 1.00 32.63 321 GLY B N 1
ATOM 5784 C CA . GLY B 1 335 ? -39.366 4.673 16.326 1.00 31.26 321 GLY B CA 1
ATOM 5785 C C . GLY B 1 335 ? -37.885 4.958 16.485 1.00 29.63 321 GLY B C 1
ATOM 5786 O O . GLY B 1 335 ? -37.243 4.439 17.409 1.00 35.48 321 GLY B O 1
ATOM 5787 N N . GLU B 1 336 ? -37.338 5.756 15.573 1.00 29.92 322 GLU B N 1
ATOM 5788 C CA . GLU B 1 336 ? -35.945 6.163 15.591 1.00 29.86 322 GLU B CA 1
ATOM 5789 C C . GLU B 1 336 ? -35.709 6.919 16.889 1.00 30.39 322 GLU B C 1
ATOM 5790 O O . GLU B 1 336 ? -34.684 6.742 17.531 1.00 28.26 322 GLU B O 1
ATOM 5796 N N . THR B 1 337 ? -36.681 7.751 17.264 1.00 32.28 323 THR B N 1
ATOM 5797 C CA . THR B 1 337 ? -36.536 8.592 18.448 1.00 33.96 323 THR B CA 1
ATOM 5798 C C . THR B 1 337 ? -36.514 7.759 19.737 1.00 35.06 323 THR B C 1
ATOM 5799 O O . THR B 1 337 ? -35.709 8.038 20.670 1.00 35.27 323 THR B O 1
ATOM 5803 N N . ARG B 1 338 ? -37.368 6.738 19.776 1.00 29.22 324 ARG B N 1
ATOM 5804 C CA . ARG B 1 338 ? -37.383 5.775 20.903 1.00 32.48 324 ARG B CA 1
ATOM 5805 C C . ARG B 1 338 ? -36.043 5.033 20.975 1.00 31.43 324 ARG B C 1
ATOM 5806 O O . ARG B 1 338 ? -35.425 4.904 22.062 1.00 32.05 324 ARG B O 1
ATOM 5814 N N . THR B 1 339 ? -35.606 4.504 19.832 1.00 32.80 325 THR B N 1
ATOM 5815 C CA . THR B 1 339 ? -34.304 3.829 19.772 1.00 32.77 325 THR B CA 1
ATOM 5816 C C . THR B 1 339 ? -33.232 4.792 20.315 1.00 33.43 325 THR B C 1
ATOM 5817 O O . THR B 1 339 ? -32.385 4.386 21.136 1.00 34.46 325 THR B O 1
ATOM 5821 N N . ALA B 1 340 ? -33.286 6.063 19.910 1.00 31.31 326 ALA B N 1
ATOM 5822 C CA . ALA B 1 340 ? -32.252 7.027 20.370 1.00 32.26 326 ALA B CA 1
ATOM 5823 C C . ALA B 1 340 ? -32.345 7.245 21.866 1.00 32.79 326 ALA B C 1
ATOM 5824 O O . ALA B 1 340 ? -31.308 7.340 22.534 1.00 34.44 326 ALA B O 1
ATOM 5826 N N . ALA B 1 341 ? -33.568 7.350 22.392 1.00 28.70 327 ALA B N 1
ATOM 5827 C CA . ALA B 1 341 ? -33.780 7.666 23.823 1.00 34.40 327 ALA B CA 1
ATOM 5828 C C . ALA B 1 341 ? -33.276 6.498 24.672 1.00 34.30 327 ALA B C 1
ATOM 5829 O O . ALA B 1 341 ? -32.649 6.725 25.726 1.00 36.99 327 ALA B O 1
ATOM 5831 N N . LEU B 1 342 ? -33.500 5.268 24.194 1.00 33.18 328 LEU B N 1
ATOM 5832 C CA . LEU B 1 342 ? -33.030 4.066 24.920 1.00 36.87 328 LEU B CA 1
ATOM 5833 C C . LEU B 1 342 ? -31.500 3.968 24.866 1.00 35.97 328 LEU B C 1
ATOM 5834 O O . LEU B 1 342 ? -30.834 3.734 25.872 1.00 31.88 328 LEU B O 1
ATOM 5839 N N . LEU B 1 343 ? -30.973 4.133 23.667 1.00 35.67 329 LEU B N 1
ATOM 5840 C CA . LEU B 1 343 ? -29.559 3.914 23.389 1.00 36.78 329 LEU B CA 1
ATOM 5841 C C . LEU B 1 343 ? -28.707 4.895 24.169 1.00 36.92 329 LEU B C 1
ATOM 5842 O O . LEU B 1 343 ? -27.619 4.552 24.678 1.00 36.29 329 LEU B O 1
ATOM 5847 N N . ALA B 1 344 ? -29.210 6.116 24.273 1.00 35.28 330 ALA B N 1
ATOM 5848 C CA . ALA B 1 344 ? -28.389 7.223 24.770 1.00 36.16 330 ALA B CA 1
ATOM 5849 C C . ALA B 1 344 ? -28.045 6.991 26.237 1.00 37.87 330 ALA B C 1
ATOM 5850 O O . ALA B 1 344 ? -26.953 7.328 26.679 1.00 37.40 330 ALA B O 1
ATOM 5852 N N . LYS B 1 345 ? -28.972 6.385 26.967 1.00 37.85 331 LYS B N 1
ATOM 5853 C CA . LYS B 1 345 ? -28.774 6.080 28.394 1.00 36.57 331 LYS B CA 1
ATOM 5854 C C . LYS B 1 345 ? -27.587 5.150 28.648 1.00 38.14 331 LYS B C 1
ATOM 5855 O O . LYS B 1 345 ? -26.781 5.387 29.560 1.00 37.88 331 LYS B O 1
ATOM 5861 N N . ALA B 1 346 ? -27.503 4.088 27.848 1.00 39.20 332 ALA B N 1
ATOM 5862 C CA . ALA B 1 346 ? -26.505 3.057 28.017 1.00 37.10 332 ALA B CA 1
ATOM 5863 C C . ALA B 1 346 ? -25.193 3.504 27.425 1.00 39.77 332 ALA B C 1
ATOM 5864 O O . ALA B 1 346 ? -24.141 3.171 27.957 1.00 34.06 332 ALA B O 1
ATOM 5866 N N . VAL B 1 347 ? -25.248 4.239 26.315 1.00 36.33 333 VAL B N 1
ATOM 5867 C CA . VAL B 1 347 ? -24.023 4.757 25.719 1.00 35.66 333 VAL B CA 1
ATOM 5868 C C . VAL B 1 347 ? -23.336 5.703 26.678 1.00 37.79 333 VAL B C 1
ATOM 5869 O O . VAL B 1 347 ? -22.111 5.669 26.830 1.00 36.24 333 VAL B O 1
ATOM 5873 N N . TYR B 1 348 ? -24.127 6.562 27.294 1.00 37.00 334 TYR B N 1
ATOM 5874 C CA . TYR B 1 348 ? -23.613 7.537 28.200 1.00 40.18 334 TYR B CA 1
ATOM 5875 C C . TYR B 1 348 ? -23.369 6.941 29.591 1.00 40.27 334 TYR B C 1
ATOM 5876 O O . TYR B 1 348 ? -22.569 7.456 30.356 1.00 42.80 334 TYR B O 1
ATOM 5885 N N . GLY B 1 349 ? -24.074 5.872 29.922 1.00 42.50 335 GLY B N 1
ATOM 5886 C CA . GLY B 1 349 ? -23.906 5.214 31.218 1.00 37.78 335 GLY B CA 1
ATOM 5887 C C . GLY B 1 349 ? -24.757 5.842 32.307 1.00 44.64 335 GLY B C 1
ATOM 5888 O O . GLY B 1 349 ? -24.468 5.688 33.487 1.00 42.54 335 GLY B O 1
ATOM 5889 N N . GLN B 1 350 ? -25.840 6.521 31.945 1.00 41.65 336 GLN B N 1
ATOM 5890 C CA . GLN B 1 350 ? -26.746 7.091 32.959 1.00 40.62 336 GLN B CA 1
ATOM 5891 C C . GLN B 1 350 ? -28.177 6.972 32.506 1.00 40.28 336 GLN B C 1
ATOM 5892 O O . GLN B 1 350 ? -28.493 7.366 31.364 1.00 40.34 336 GLN B O 1
ATOM 5898 N N . ALA B 1 351 ? -29.043 6.464 33.377 1.00 38.17 337 ALA B N 1
ATOM 5899 C CA . ALA B 1 351 ? -30.477 6.235 33.045 1.00 39.67 337 ALA B CA 1
ATOM 5900 C C . ALA B 1 351 ? -31.273 7.540 32.840 1.00 39.01 337 ALA B C 1
ATOM 5901 O O . ALA B 1 351 ? -32.399 7.545 32.287 1.00 43.11 337 ALA B O 1
ATOM 5903 N N . THR B 1 352 ? -30.657 8.658 33.237 1.00 40.61 338 THR B N 1
ATOM 5904 C CA . THR B 1 352 ? -31.243 9.980 33.122 1.00 41.85 338 THR B CA 1
ATOM 5905 C C . THR B 1 352 ? -30.964 10.636 31.765 1.00 40.90 338 THR B C 1
ATOM 5906 O O . THR B 1 352 ? -31.552 11.672 31.442 1.00 39.95 338 THR B O 1
ATOM 5910 N N . ALA B 1 353 ? -30.106 10.036 30.955 1.00 38.79 339 ALA B N 1
ATOM 5911 C CA . ALA B 1 353 ? -29.773 10.641 29.640 1.00 43.24 339 ALA B CA 1
ATOM 5912 C C . ALA B 1 353 ? -30.989 10.691 28.668 1.00 43.40 339 ALA B C 1
ATOM 5913 O O . ALA B 1 353 ? -31.838 9.805 28.705 1.00 40.72 339 ALA B O 1
ATOM 5915 N N . LEU B 1 354 ? -31.049 11.734 27.834 1.00 40.22 340 LEU B N 1
ATOM 5916 C CA . LEU B 1 354 ? -32.084 11.934 26.809 1.00 42.16 340 LEU B CA 1
ATOM 5917 C C . LEU B 1 354 ? -33.473 11.412 27.227 1.00 40.07 340 LEU B C 1
ATOM 5918 O O . LEU B 1 354 ? -33.947 10.420 26.679 1.00 40.19 340 LEU B O 1
ATOM 5923 N N . ASP B 1 355 ? -34.099 12.057 28.205 1.00 36.65 341 ASP B N 1
ATOM 5924 C CA . ASP B 1 355 ? -35.417 11.659 28.689 1.00 37.15 341 ASP B CA 1
ATOM 5925 C C . ASP B 1 355 ? -36.453 11.937 27.594 1.00 37.81 341 ASP B C 1
ATOM 5926 O O . ASP B 1 355 ? -36.117 12.579 26.573 1.00 34.18 341 ASP B O 1
ATOM 5931 N N . ALA B 1 356 ? -37.697 11.486 27.813 1.00 36.03 342 ALA B N 1
ATOM 5932 C CA . ALA B 1 356 ? -38.746 11.557 26.759 1.00 37.38 342 ALA B CA 1
ATOM 5933 C C . ALA B 1 356 ? -38.967 12.968 26.225 1.00 34.39 342 ALA B C 1
ATOM 5934 O O . ALA B 1 356 ? -39.055 13.158 25.010 1.00 38.56 342 ALA B O 1
ATOM 5936 N N . HIS B 1 357 ? -39.081 13.952 27.123 1.00 30.77 343 HIS B N 1
ATOM 5937 C CA . HIS B 1 357 ? -39.170 15.347 26.725 1.00 33.36 343 HIS B CA 1
ATOM 5938 C C . HIS B 1 357 ? -38.054 15.841 25.843 1.00 35.48 343 HIS B C 1
ATOM 5939 O O . HIS B 1 357 ? -38.320 16.468 24.801 1.00 35.68 343 HIS B O 1
ATOM 5946 N N . ARG B 1 358 ? -36.805 15.558 26.210 1.00 33.40 344 ARG B N 1
ATOM 5947 C CA . ARG B 1 358 ? -35.709 15.961 25.347 1.00 35.42 344 ARG B CA 1
ATOM 5948 C C . ARG B 1 358 ? -35.715 15.153 24.001 1.00 34.30 344 ARG B C 1
ATOM 5949 O O . ARG B 1 358 ? -35.348 15.673 22.953 1.00 33.97 344 ARG B O 1
ATOM 5957 N N . ALA B 1 359 ? -36.138 13.899 24.072 1.00 31.02 345 ALA B N 1
ATOM 5958 C CA . ALA B 1 359 ? -36.187 13.027 22.897 1.00 33.91 345 ALA B CA 1
ATOM 5959 C C . ALA B 1 359 ? -37.222 13.593 21.931 1.00 33.72 345 ALA B C 1
ATOM 5960 O O . ALA B 1 359 ? -36.967 13.719 20.724 1.00 30.55 345 ALA B O 1
ATOM 5962 N N . LEU B 1 360 ? -38.370 14.015 22.462 1.00 34.05 346 LEU B N 1
ATOM 5963 C CA . LEU B 1 360 ? -39.343 14.675 21.594 1.00 32.90 346 LEU B CA 1
ATOM 5964 C C . LEU B 1 360 ? -38.807 15.995 20.999 1.00 36.46 346 LEU B C 1
ATOM 5965 O O . LEU B 1 360 ? -39.049 16.323 19.825 1.00 36.85 346 LEU B O 1
ATOM 5970 N N . ARG B 1 361 ? -38.053 16.748 21.803 1.00 35.22 347 ARG B N 1
ATOM 5971 C CA . ARG B 1 361 ? -37.466 17.995 21.345 1.00 34.61 347 ARG B CA 1
ATOM 5972 C C . ARG B 1 361 ? -36.466 17.753 20.208 1.00 31.03 347 ARG B C 1
ATOM 5973 O O . ARG B 1 361 ? -36.458 18.488 19.237 1.00 30.48 347 ARG B O 1
ATOM 5981 N N . MET B 1 362 ? -35.637 16.718 20.344 1.00 34.19 348 MET B N 1
ATOM 5982 C CA . MET B 1 362 ? -34.721 16.268 19.300 1.00 34.36 348 MET B CA 1
ATOM 5983 C C . MET B 1 362 ? -35.483 16.010 17.966 1.00 35.92 348 MET B C 1
ATOM 5984 O O . MET B 1 362 ? -35.013 16.396 16.881 1.00 36.62 348 MET B O 1
ATOM 5989 N N . ALA B 1 363 ? -36.635 15.344 18.079 1.00 34.88 349 ALA B N 1
ATOM 5990 C CA . ALA B 1 363 ? -37.507 15.001 16.921 1.00 37.56 349 ALA B CA 1
ATOM 5991 C C . ALA B 1 363 ? -38.290 16.163 16.295 1.00 35.56 349 ALA B C 1
ATOM 5992 O O . ALA B 1 363 ? -38.926 15.974 15.236 1.00 36.73 349 ALA B O 1
ATOM 5994 N N . THR B 1 364 ? -38.312 17.323 16.976 1.00 35.48 350 THR B N 1
ATOM 5995 C CA . THR B 1 364 ? -39.162 18.452 16.592 1.00 37.56 350 THR B CA 1
ATOM 5996 C C . THR B 1 364 ? -38.362 19.775 16.443 1.00 37.05 350 THR B C 1
ATOM 5997 O O . THR B 1 364 ? -37.869 20.100 15.357 1.00 33.99 350 THR B O 1
ATOM 6001 N N . LEU B 1 365 ? -38.274 20.517 17.543 1.00 33.65 351 LEU B N 1
ATOM 6002 C CA . LEU B 1 365 ? -37.500 21.746 17.644 1.00 37.89 351 LEU B CA 1
ATOM 6003 C C . LEU B 1 365 ? -36.048 21.662 17.169 1.00 35.46 351 LEU B C 1
ATOM 6004 O O . LEU B 1 365 ? -35.615 22.533 16.435 1.00 33.38 351 LEU B O 1
ATOM 6009 N N . ASN B 1 366 ? -35.291 20.639 17.592 1.00 35.31 352 ASN B N 1
ATOM 6010 C CA . ASN B 1 366 ? -33.872 20.549 17.177 1.00 34.05 352 ASN B CA 1
ATOM 6011 C C . ASN B 1 366 ? -33.735 20.286 15.666 1.00 32.20 352 ASN B C 1
ATOM 6012 O O . ASN B 1 366 ? -32.789 20.756 15.022 1.00 31.75 352 ASN B O 1
ATOM 6017 N N . GLY B 1 367 ? -34.702 19.570 15.102 1.00 35.02 353 GLY B N 1
ATOM 6018 C CA . GLY B 1 367 ? -34.742 19.357 13.638 1.00 30.06 353 GLY B CA 1
ATOM 6019 C C . GLY B 1 367 ? -34.971 20.676 12.950 1.00 33.31 353 GLY B C 1
ATOM 6020 O O . GLY B 1 367 ? -34.284 21.007 11.999 1.00 34.07 353 GLY B O 1
ATOM 6021 N N . ALA B 1 368 ? -35.957 21.443 13.430 1.00 35.65 354 ALA B N 1
ATOM 6022 C CA . ALA B 1 368 ? -36.228 22.756 12.856 1.00 36.30 354 ALA B CA 1
ATOM 6023 C C . ALA B 1 368 ? -34.964 23.631 12.971 1.00 37.20 354 ALA B C 1
ATOM 6024 O O . ALA B 1 368 ? -34.543 24.294 12.011 1.00 34.23 354 ALA B O 1
ATOM 6026 N N . ARG B 1 369 ? -34.321 23.606 14.135 1.00 36.68 355 ARG B N 1
ATOM 6027 C CA . ARG B 1 369 ? -33.094 24.378 14.272 1.00 37.04 355 ARG B CA 1
ATOM 6028 C C . ARG B 1 369 ? -32.074 23.901 13.260 1.00 35.30 355 ARG B C 1
ATOM 6029 O O . ARG B 1 369 ? -31.467 24.722 12.601 1.00 33.97 355 ARG B O 1
ATOM 6037 N N . ALA B 1 370 ? -31.910 22.577 13.108 1.00 35.11 356 ALA B N 1
ATOM 6038 C CA . ALA B 1 370 ? -30.891 22.060 12.196 1.00 36.41 356 ALA B CA 1
ATOM 6039 C C . ALA B 1 370 ? -31.120 22.543 10.767 1.00 38.88 356 ALA B C 1
ATOM 6040 O O . ALA B 1 370 ? -30.183 22.795 10.027 1.00 34.63 356 ALA B O 1
ATOM 6042 N N . LEU B 1 371 ? -32.389 22.636 10.382 1.00 35.14 357 LEU B N 1
ATOM 6043 C CA . LEU B 1 371 ? -32.719 23.025 9.035 1.00 38.67 357 LEU B CA 1
ATOM 6044 C C . LEU B 1 371 ? -32.892 24.547 8.843 1.00 39.00 357 LEU B C 1
ATOM 6045 O O . LEU B 1 371 ? -33.297 24.962 7.779 1.00 40.31 357 LEU B O 1
ATOM 6050 N N . GLY B 1 372 ? -32.645 25.344 9.886 1.00 39.48 358 GLY B N 1
ATOM 6051 C CA . GLY B 1 372 ? -32.857 26.783 9.851 1.00 42.60 358 GLY B CA 1
ATOM 6052 C C . GLY B 1 372 ? -34.318 27.200 9.836 1.00 43.44 358 GLY B C 1
ATOM 6053 O O . GLY B 1 372 ? -34.660 28.253 9.311 1.00 47.09 358 GLY B O 1
ATOM 6054 N N . LEU B 1 373 ? -35.196 26.396 10.421 1.00 41.75 359 LEU B N 1
ATOM 6055 C CA . LEU B 1 373 ? -36.637 26.690 10.402 1.00 38.13 359 LEU B CA 1
ATOM 6056 C C . LEU B 1 373 ? -37.242 26.949 11.783 1.00 39.14 359 LEU B C 1
ATOM 6057 O O . LEU B 1 373 ? -38.459 26.963 11.929 1.00 40.49 359 LEU B O 1
ATOM 6062 N N . GLU B 1 374 ? -36.401 27.149 12.792 1.00 37.34 360 GLU B N 1
ATOM 6063 C CA . GLU B 1 374 ? -36.870 27.246 14.183 1.00 45.62 360 GLU B CA 1
ATOM 6064 C C . GLU B 1 374 ? -37.871 28.391 14.410 1.00 46.51 360 GLU B C 1
ATOM 6065 O O . GLU B 1 374 ? -38.616 28.400 15.389 1.00 46.21 360 GLU B O 1
ATOM 6071 N N . ARG B 1 375 ? -37.880 29.363 13.508 1.00 42.75 361 ARG B N 1
ATOM 6072 C CA . ARG B 1 375 ? -38.794 30.467 13.670 1.00 47.35 361 ARG B CA 1
ATOM 6073 C C . ARG B 1 375 ? -40.144 30.179 13.015 1.00 45.80 361 ARG B C 1
ATOM 6074 O O . ARG B 1 375 ? -41.138 30.795 13.360 1.00 48.01 361 ARG B O 1
ATOM 6082 N N . LEU B 1 376 ? -40.177 29.202 12.115 1.00 44.31 362 LEU B N 1
ATOM 6083 C CA . LEU B 1 376 ? -41.421 28.772 11.481 1.00 47.82 362 LEU B CA 1
ATOM 6084 C C . LEU B 1 376 ? -42.096 27.592 12.147 1.00 42.47 362 LEU B C 1
ATOM 6085 O O . LEU B 1 376 ? -43.325 27.554 12.216 1.00 43.32 362 LEU B O 1
ATOM 6090 N N . ILE B 1 377 ? -41.306 26.591 12.547 1.00 40.82 363 ILE B N 1
ATOM 6091 C CA . ILE B 1 377 ? -41.860 25.290 13.003 1.00 40.58 363 ILE B CA 1
ATOM 6092 C C . ILE B 1 377 ? -41.151 24.789 14.251 1.00 39.56 363 ILE B C 1
ATOM 6093 O O . ILE B 1 377 ? -40.145 25.379 14.651 1.00 41.47 363 ILE B O 1
ATOM 6098 N N . GLY B 1 378 ? -41.655 23.706 14.860 1.00 37.63 364 GLY B N 1
ATOM 6099 C CA . GLY B 1 378 ? -40.850 22.985 15.885 1.00 35.41 364 GLY B CA 1
ATOM 6100 C C . GLY B 1 378 ? -41.374 23.108 17.312 1.00 37.81 364 GLY B C 1
ATOM 6101 O O . GLY B 1 378 ? -40.949 22.375 18.204 1.00 39.38 364 GLY B O 1
ATOM 6102 N N . SER B 1 379 ? -42.252 24.082 17.537 1.00 36.50 365 SER B N 1
ATOM 6103 C CA . SER B 1 379 ? -42.916 24.258 18.815 1.00 36.59 365 SER B CA 1
ATOM 6104 C C . SER B 1 379 ? -44.280 24.845 18.538 1.00 37.14 365 SER B C 1
ATOM 6105 O O . SER B 1 379 ? -44.506 25.424 17.465 1.00 35.38 365 SER B O 1
ATOM 6108 N N . LEU B 1 380 ? -45.169 24.741 19.526 1.00 36.85 366 LEU B N 1
ATOM 6109 C CA . LEU B 1 380 ? -46.570 25.209 19.387 1.00 37.50 366 LEU B CA 1
ATOM 6110 C C . LEU B 1 380 ? -46.741 26.639 19.943 1.00 42.31 366 LEU B C 1
ATOM 6111 O O . LEU B 1 380 ? -47.480 26.873 20.886 1.00 42.28 366 LEU B O 1
ATOM 6116 N N . GLU B 1 381 ? -46.042 27.588 19.331 1.00 50.10 367 GLU B N 1
ATOM 6117 C CA . GLU B 1 381 ? -46.059 28.970 19.793 1.00 52.28 367 GLU B CA 1
ATOM 6118 C C . GLU B 1 381 ? -46.859 29.777 18.805 1.00 50.66 367 GLU B C 1
ATOM 6119 O O . GLU B 1 381 ? -46.764 29.537 17.593 1.00 50.93 367 GLU B O 1
ATOM 6125 N N . ALA B 1 382 ? -47.646 30.722 19.322 1.00 46.66 368 ALA B N 1
ATOM 6126 C CA . ALA B 1 382 ? -48.452 31.602 18.475 1.00 49.27 368 ALA B CA 1
ATOM 6127 C C . ALA B 1 382 ? -47.579 32.201 17.387 1.00 46.19 368 ALA B C 1
ATOM 6128 O O . ALA B 1 382 ? -46.478 32.654 17.670 1.00 42.22 368 ALA B O 1
ATOM 6130 N N . GLY B 1 383 ? -48.043 32.168 16.139 1.00 42.34 369 GLY B N 1
ATOM 6131 C CA . GLY B 1 383 ? -47.299 32.800 15.067 1.00 38.04 369 GLY B CA 1
ATOM 6132 C C . GLY B 1 383 ? -46.516 31.820 14.233 1.00 41.51 369 GLY B C 1
ATOM 6133 O O . GLY B 1 383 ? -46.223 32.092 13.058 1.00 45.30 369 GLY B O 1
ATOM 6134 N N . LYS B 1 384 ? -46.151 30.678 14.822 1.00 42.49 370 LYS B N 1
ATOM 6135 C CA . LYS B 1 384 ? -45.465 29.637 14.054 1.00 43.78 370 LYS B CA 1
ATOM 6136 C C . LYS B 1 384 ? -46.479 28.975 13.121 1.00 44.22 370 LYS B C 1
ATOM 6137 O O . LYS B 1 384 ? -47.687 28.990 13.406 1.00 42.82 370 LYS B O 1
ATOM 6143 N N . ALA B 1 385 ? -45.979 28.408 12.020 1.00 42.52 371 ALA B N 1
ATOM 6144 C CA . ALA B 1 385 ? -46.785 27.547 11.128 1.00 41.05 371 ALA B CA 1
ATOM 6145 C C . ALA B 1 385 ? -47.484 26.395 11.894 1.00 42.19 371 ALA B C 1
ATOM 6146 O O . ALA B 1 385 ? -46.911 25.814 12.817 1.00 43.01 371 ALA B O 1
ATOM 6148 N N . ALA B 1 386 ? -48.722 26.078 11.517 1.00 38.76 372 ALA B N 1
ATOM 6149 C CA . ALA B 1 386 ? -49.453 25.007 12.158 1.00 36.60 372 ALA B CA 1
ATOM 6150 C C . ALA B 1 386 ? -49.050 23.644 11.529 1.00 40.57 372 ALA B C 1
ATOM 6151 O O . ALA B 1 386 ? -49.812 23.038 10.777 1.00 41.44 372 ALA B O 1
ATOM 6153 N N . ASP B 1 387 ? -47.816 23.213 11.791 1.00 43.28 373 ASP B N 1
ATOM 6154 C CA . ASP B 1 387 ? -47.311 21.871 11.439 1.00 40.09 373 ASP B CA 1
ATOM 6155 C C . ASP B 1 387 ? -47.501 21.006 12.671 1.00 38.98 373 ASP B C 1
ATOM 6156 O O . ASP B 1 387 ? -46.769 21.141 13.641 1.00 34.95 373 ASP B O 1
ATOM 6161 N N . LEU B 1 388 ? -48.544 20.186 12.654 1.00 34.65 374 LEU B N 1
ATOM 6162 C CA . LEU B 1 388 ? -49.021 19.511 13.854 1.00 33.76 374 LEU B CA 1
ATOM 6163 C C . LEU B 1 388 ? -49.263 18.043 13.587 1.00 34.98 374 LEU B C 1
ATOM 6164 O O . LEU B 1 388 ? -49.579 17.655 12.453 1.00 37.78 374 LEU B O 1
ATOM 6169 N N . VAL B 1 389 ? -49.166 17.254 14.648 1.00 33.71 375 VAL B N 1
ATOM 6170 C CA . VAL B 1 389 ? -49.446 15.842 14.627 1.00 34.01 375 VAL B CA 1
ATOM 6171 C C . VAL B 1 389 ? -50.242 15.513 15.858 1.00 36.77 375 VAL B C 1
ATOM 6172 O O . VAL B 1 389 ? -49.879 15.911 16.966 1.00 33.65 375 VAL B O 1
ATOM 6176 N N . ALA B 1 390 ? -51.329 14.762 15.661 1.00 31.84 376 ALA B N 1
ATOM 6177 C CA . ALA B 1 390 ? -52.105 14.276 16.777 1.00 31.41 376 ALA B CA 1
ATOM 6178 C C . ALA B 1 390 ? -51.857 12.797 16.944 1.00 35.55 376 ALA B C 1
ATOM 6179 O O . ALA B 1 390 ? -52.042 12.025 15.990 1.00 36.86 376 ALA B O 1
ATOM 6181 N N . PHE B 1 391 ? -51.405 12.402 18.135 1.00 34.19 377 PHE B N 1
ATOM 6182 C CA . PHE B 1 391 ? -51.184 10.992 18.493 1.00 34.42 377 PHE B CA 1
ATOM 6183 C C . PHE B 1 391 ? -52.275 10.470 19.387 1.00 35.29 377 PHE B C 1
ATOM 6184 O O . PHE B 1 391 ? -52.597 11.094 20.398 1.00 34.53 377 PHE B O 1
ATOM 6192 N N . ASP B 1 392 ? -52.747 9.263 19.094 1.00 34.47 378 ASP B N 1
ATOM 6193 C CA . ASP B 1 392 ? -53.790 8.653 19.887 1.00 36.84 378 ASP B CA 1
ATOM 6194 C C . ASP B 1 392 ? -53.166 7.774 20.970 1.00 36.37 378 ASP B C 1
ATOM 6195 O O . ASP B 1 392 ? -52.418 6.837 20.664 1.00 37.30 378 ASP B O 1
ATOM 6200 N N . LEU B 1 393 ? -53.480 8.070 22.232 1.00 32.50 379 LEU B N 1
ATOM 6201 C CA . LEU B 1 393 ? -52.933 7.324 23.352 1.00 34.95 379 LEU B CA 1
ATOM 6202 C C . LEU B 1 393 ? -54.020 6.598 24.115 1.00 36.38 379 LEU B C 1
ATOM 6203 O O . LEU B 1 393 ? -53.814 6.263 25.264 1.00 38.13 379 LEU B O 1
ATOM 6208 N N . SER B 1 394 ? -55.182 6.398 23.484 1.00 34.36 380 SER B N 1
ATOM 6209 C CA . SER B 1 394 ? -56.342 5.739 24.106 1.00 32.92 380 SER B CA 1
ATOM 6210 C C . SER B 1 394 ? -56.338 4.226 23.898 1.00 35.90 380 SER B C 1
ATOM 6211 O O . SER B 1 394 ? -57.219 3.543 24.408 1.00 37.66 380 SER B O 1
ATOM 6214 N N . GLY B 1 395 ? -55.342 3.682 23.174 1.00 36.37 381 GLY B N 1
ATOM 6215 C CA . GLY B 1 395 ? -55.272 2.228 22.909 1.00 34.99 381 GLY B CA 1
ATOM 6216 C C . GLY B 1 395 ? -54.856 1.363 24.098 1.00 38.23 381 GLY B C 1
ATOM 6217 O O . GLY B 1 395 ? -54.219 1.840 25.043 1.00 37.60 381 GLY B O 1
ATOM 6218 N N . LEU B 1 396 ? -55.211 0.082 24.041 1.00 35.05 382 LEU B N 1
ATOM 6219 C CA . LEU B 1 396 ? -55.048 -0.821 25.163 1.00 36.03 382 LEU B CA 1
ATOM 6220 C C . LEU B 1 396 ? -53.580 -0.858 25.659 1.00 37.47 382 LEU B C 1
ATOM 6221 O O . LEU B 1 396 ? -53.349 -0.786 26.863 1.00 40.65 382 LEU B O 1
ATOM 6226 N N . ALA B 1 397 ? -52.625 -0.975 24.723 1.00 32.87 383 ALA B N 1
ATOM 6227 C CA . ALA B 1 397 ? -51.174 -1.064 25.028 1.00 37.96 383 ALA B CA 1
ATOM 6228 C C . ALA B 1 397 ? -50.548 0.236 25.596 1.00 37.87 383 ALA B C 1
ATOM 6229 O O . ALA B 1 397 ? -49.412 0.202 26.084 1.00 40.89 383 ALA B O 1
ATOM 6231 N N . GLN B 1 398 ? -51.278 1.357 25.514 1.00 37.56 384 GLN B N 1
ATOM 6232 C CA . GLN B 1 398 ? -50.814 2.624 26.053 1.00 37.41 384 GLN B CA 1
ATOM 6233 C C . GLN B 1 398 ? -51.394 2.921 27.442 1.00 39.31 384 GLN B C 1
ATOM 6234 O O . GLN B 1 398 ? -51.062 3.955 28.022 1.00 43.32 384 GLN B O 1
ATOM 6240 N N . GLN B 1 399 ? -52.233 2.023 27.974 1.00 38.29 385 GLN B N 1
ATOM 6241 C CA . GLN B 1 399 ? -52.863 2.213 29.291 1.00 36.88 385 GLN B CA 1
ATOM 6242 C C . GLN B 1 399 ? -52.097 1.488 30.375 1.00 37.30 385 GLN B C 1
ATOM 6243 O O . GLN B 1 399 ? -51.510 0.435 30.129 1.00 43.11 385 GLN B O 1
ATOM 6249 N N . PRO B 1 400 ? -52.105 2.036 31.597 1.00 40.03 386 PRO B N 1
ATOM 6250 C CA . PRO B 1 400 ? -52.661 3.338 31.919 1.00 38.78 386 PRO B CA 1
ATOM 6251 C C . PRO B 1 400 ? -51.657 4.424 31.547 1.00 41.36 386 PRO B C 1
ATOM 6252 O O . PRO B 1 400 ? -50.472 4.137 31.448 1.00 44.44 386 PRO B O 1
ATOM 6256 N N . VAL B 1 401 ? -52.126 5.650 31.313 1.00 43.57 387 VAL B N 1
ATOM 6257 C CA . VAL B 1 401 ? -51.232 6.749 30.990 1.00 42.51 387 VAL B CA 1
ATOM 6258 C C . VAL B 1 401 ? -50.946 7.585 32.256 1.00 43.54 387 VAL B C 1
ATOM 6259 O O . VAL B 1 401 ? -51.797 8.343 32.731 1.00 42.58 387 VAL B O 1
ATOM 6263 N N . TYR B 1 402 ? -49.735 7.468 32.777 1.00 44.47 388 TYR B N 1
ATOM 6264 C CA . TYR B 1 402 ? -49.288 8.359 33.873 1.00 46.10 388 TYR B CA 1
ATOM 6265 C C . TYR B 1 402 ? -48.707 9.644 33.336 1.00 44.38 388 TYR B C 1
ATOM 6266 O O . TYR B 1 402 ? -48.841 10.678 33.942 1.00 47.41 388 TYR B O 1
ATOM 6275 N N . ASP B 1 403 ? -48.059 9.569 32.185 1.00 43.91 389 ASP B N 1
ATOM 6276 C CA . ASP B 1 403 ? -47.408 10.710 31.574 1.00 37.24 389 ASP B CA 1
ATOM 6277 C C . ASP B 1 403 ? -47.496 10.423 30.074 1.00 36.21 389 ASP B C 1
ATOM 6278 O O . ASP B 1 403 ? -46.921 9.440 29.600 1.00 34.75 389 ASP B O 1
ATOM 6283 N N . PRO B 1 404 ? -48.223 11.262 29.339 1.00 35.46 390 PRO B N 1
ATOM 6284 C CA . PRO B 1 404 ? -48.470 11.046 27.898 1.00 37.64 390 PRO B CA 1
ATOM 6285 C C . PRO B 1 404 ? -47.200 11.124 27.061 1.00 36.27 390 PRO B C 1
ATOM 6286 O O . PRO B 1 404 ? -47.072 10.394 26.086 1.00 37.19 390 PRO B O 1
ATOM 6290 N N . VAL B 1 405 ? -46.272 12.007 27.424 1.00 34.01 391 VAL B N 1
ATOM 6291 C CA . VAL B 1 405 ? -45.012 12.144 26.671 1.00 35.40 391 VAL B CA 1
ATOM 6292 C C . VAL B 1 405 ? -44.110 10.921 26.870 1.00 37.44 391 VAL B C 1
ATOM 6293 O O . VAL B 1 405 ? -43.521 10.389 25.927 1.00 34.78 391 VAL B O 1
ATOM 6297 N N . SER B 1 406 ? -44.047 10.430 28.103 1.00 38.16 392 SER B N 1
ATOM 6298 C CA . SER B 1 406 ? -43.412 9.138 28.350 1.00 36.07 392 SER B CA 1
ATOM 6299 C C . SER B 1 406 ? -44.049 8.032 27.495 1.00 34.08 392 SER B C 1
ATOM 6300 O O . SER B 1 406 ? -43.372 7.220 26.887 1.00 31.89 392 SER B O 1
ATOM 6303 N N . GLN B 1 407 ? -45.368 7.978 27.484 1.00 34.70 393 GLN B N 1
ATOM 6304 C CA . GLN B 1 407 ? -46.068 6.939 26.755 1.00 33.94 393 GLN B CA 1
ATOM 6305 C C . GLN B 1 407 ? -45.821 7.083 25.236 1.00 33.66 393 GLN B C 1
ATOM 6306 O O . GLN B 1 407 ? -45.683 6.101 24.501 1.00 32.73 393 GLN B O 1
ATOM 6312 N N . LEU B 1 408 ? -45.739 8.310 24.775 1.00 34.13 394 LEU B N 1
ATOM 6313 C CA . LEU B 1 408 ? -45.430 8.527 23.373 1.00 31.43 394 LEU B CA 1
ATOM 6314 C C . LEU B 1 408 ? -44.078 7.926 23.034 1.00 35.10 394 LEU B C 1
ATOM 6315 O O . LEU B 1 408 ? -43.939 7.166 22.068 1.00 36.33 394 LEU B O 1
ATOM 6320 N N . ILE B 1 409 ? -43.067 8.271 23.812 1.00 31.24 395 ILE B N 1
ATOM 6321 C CA . ILE B 1 409 ? -41.687 7.913 23.437 1.00 30.96 395 ILE B CA 1
ATOM 6322 C C . ILE B 1 409 ? -41.389 6.437 23.667 1.00 33.52 395 ILE B C 1
ATOM 6323 O O . ILE B 1 409 ? -40.795 5.750 22.795 1.00 34.48 395 ILE B O 1
ATOM 6328 N N . TYR B 1 410 ? -41.810 5.922 24.820 1.00 32.79 396 TYR B N 1
ATOM 6329 C CA . TYR B 1 410 ? -41.409 4.576 25.203 1.00 33.41 396 TYR B CA 1
ATOM 6330 C C . TYR B 1 410 ? -42.462 3.525 25.000 1.00 32.48 396 TYR B C 1
ATOM 6331 O O . TYR B 1 410 ? -42.169 2.344 25.168 1.00 31.83 396 TYR B O 1
ATOM 6340 N N . ALA B 1 411 ? -43.701 3.900 24.655 1.00 30.57 397 ALA B N 1
ATOM 6341 C CA . ALA B 1 411 ? -44.677 2.838 24.484 1.00 28.77 397 ALA B CA 1
ATOM 6342 C C . ALA B 1 411 ? -45.707 3.009 23.378 1.00 32.21 397 ALA B C 1
ATOM 6343 O O . ALA B 1 411 ? -46.743 2.382 23.483 1.00 35.45 397 ALA B O 1
ATOM 6345 N N . SER B 1 412 ? -45.477 3.873 22.385 1.00 34.08 398 SER B N 1
ATOM 6346 C CA . SER B 1 412 ? -46.470 4.064 21.306 1.00 35.44 398 SER B CA 1
ATOM 6347 C C . SER B 1 412 ? -45.774 3.807 19.982 1.00 38.24 398 SER B C 1
ATOM 6348 O O . SER B 1 412 ? -44.613 4.150 19.813 1.00 40.54 398 SER B O 1
ATOM 6351 N N . GLY B 1 413 ? -46.473 3.195 19.039 1.00 38.67 399 GLY B N 1
ATOM 6352 C CA . GLY B 1 413 ? -45.939 3.092 17.688 1.00 38.93 399 GLY B CA 1
ATOM 6353 C C . GLY B 1 413 ? -46.482 4.165 16.752 1.00 34.46 399 GLY B C 1
ATOM 6354 O O . GLY B 1 413 ? -47.467 4.859 17.058 1.00 35.06 399 GLY B O 1
ATOM 6355 N N . ARG B 1 414 ? -45.857 4.276 15.584 1.00 32.97 400 ARG B N 1
ATOM 6356 C CA . ARG B 1 414 ? -46.230 5.283 14.625 1.00 33.12 400 ARG B CA 1
ATOM 6357 C C . ARG B 1 414 ? -47.660 5.016 14.151 1.00 32.66 400 ARG B C 1
ATOM 6358 O O . ARG B 1 414 ? -48.294 5.900 13.579 1.00 34.78 400 ARG B O 1
ATOM 6366 N N . ASP B 1 415 ? -48.181 3.820 14.402 1.00 33.31 401 ASP B N 1
ATOM 6367 C CA . ASP B 1 415 ? -49.592 3.593 14.005 1.00 39.43 401 ASP B CA 1
ATOM 6368 C C . ASP B 1 415 ? -50.584 4.378 14.883 1.00 38.06 401 ASP B C 1
ATOM 6369 O O . ASP B 1 415 ? -51.749 4.452 14.535 1.00 37.90 401 ASP B O 1
ATOM 6374 N N . CYS B 1 416 ? -50.141 4.960 16.010 1.00 34.45 402 CYS B N 1
ATOM 6375 C CA A CYS B 1 416 ? -50.991 5.815 16.858 0.50 35.99 402 CYS B CA 1
ATOM 6376 C CA B CYS B 1 416 ? -51.082 5.757 16.803 0.50 35.62 402 CYS B CA 1
ATOM 6377 C C . CYS B 1 416 ? -51.259 7.185 16.255 1.00 33.73 402 CYS B C 1
ATOM 6378 O O . CYS B 1 416 ? -52.099 7.971 16.773 1.00 36.47 402 CYS B O 1
ATOM 6383 N N . VAL B 1 417 ? -50.502 7.526 15.215 1.00 34.89 403 VAL B N 1
ATOM 6384 C CA . VAL B 1 417 ? -50.674 8.805 14.513 1.00 30.75 403 VAL B CA 1
ATOM 6385 C C . VAL B 1 417 ? -52.040 8.852 13.793 1.00 38.20 403 VAL B C 1
ATOM 6386 O O . VAL B 1 417 ? -52.333 7.998 12.988 1.00 35.23 403 VAL B O 1
ATOM 6390 N N . ARG B 1 418 ? -52.886 9.835 14.106 1.00 34.18 404 ARG B N 1
ATOM 6391 C CA . ARG B 1 418 ? -54.226 9.892 13.522 1.00 35.37 404 ARG B CA 1
ATOM 6392 C C . ARG B 1 418 ? -54.362 11.029 12.551 1.00 36.81 404 ARG B C 1
ATOM 6393 O O . ARG B 1 418 ? -54.997 10.874 11.479 1.00 38.51 404 ARG B O 1
ATOM 6401 N N . HIS B 1 419 ? -53.812 12.186 12.926 1.00 34.49 405 HIS B N 1
ATOM 6402 C CA . HIS B 1 419 ? -53.973 13.404 12.146 1.00 33.86 405 HIS B CA 1
ATOM 6403 C C . HIS B 1 419 ? -52.692 14.152 11.999 1.00 37.30 405 HIS B C 1
ATOM 6404 O O . HIS B 1 419 ? -51.877 14.181 12.910 1.00 34.58 405 HIS B O 1
ATOM 6411 N N . VAL B 1 420 ? -52.519 14.813 10.862 1.00 32.77 406 VAL B N 1
ATOM 6412 C CA . VAL B 1 420 ? -51.322 15.565 10.616 1.00 33.84 406 VAL B CA 1
ATOM 6413 C C . VAL B 1 420 ? -51.723 16.792 9.794 1.00 34.84 406 VAL B C 1
ATOM 6414 O O . VAL B 1 420 ? -52.509 16.678 8.844 1.00 33.89 406 VAL B O 1
ATOM 6418 N N . TRP B 1 421 ? -51.230 17.969 10.175 1.00 33.18 407 TRP B N 1
ATOM 6419 C CA . TRP B 1 421 ? -51.377 19.190 9.360 1.00 33.24 407 TRP B CA 1
ATOM 6420 C C . TRP B 1 421 ? -50.060 19.775 9.050 1.00 36.69 407 TRP B C 1
ATOM 6421 O O . TRP B 1 421 ? -49.119 19.704 9.869 1.00 38.32 407 TRP B O 1
ATOM 6432 N N . VAL B 1 422 ? -49.952 20.365 7.858 1.00 39.40 408 VAL B N 1
ATOM 6433 C CA . VAL B 1 422 ? -48.783 21.172 7.510 1.00 41.65 408 VAL B CA 1
ATOM 6434 C C . VAL B 1 422 ? -49.274 22.523 7.031 1.00 44.94 408 VAL B C 1
ATOM 6435 O O . VAL B 1 422 ? -50.100 22.593 6.098 1.00 39.39 408 VAL B O 1
ATOM 6439 N N . GLY B 1 423 ? -48.769 23.584 7.677 1.00 42.40 409 GLY B N 1
ATOM 6440 C CA . GLY B 1 423 ? -49.159 24.963 7.357 1.00 43.03 409 GLY B CA 1
ATOM 6441 C C . GLY B 1 423 ? -50.657 25.098 7.500 1.00 42.29 409 GLY B C 1
ATOM 6442 O O . GLY B 1 423 ? -51.289 25.827 6.751 1.00 41.74 409 GLY B O 1
ATOM 6443 N N . GLY B 1 424 ? -51.217 24.368 8.462 1.00 39.52 410 GLY B N 1
ATOM 6444 C CA . GLY B 1 424 ? -52.653 24.304 8.672 1.00 38.26 410 GLY B CA 1
ATOM 6445 C C . GLY B 1 424 ? -53.463 23.455 7.693 1.00 40.53 410 GLY B C 1
ATOM 6446 O O . GLY B 1 424 ? -54.654 23.290 7.910 1.00 40.39 410 GLY B O 1
ATOM 6447 N N . ARG B 1 425 ? -52.860 22.909 6.632 1.00 41.22 411 ARG B N 1
ATOM 6448 C CA . ARG B 1 425 ? -53.619 22.036 5.686 1.00 41.61 411 ARG B CA 1
ATOM 6449 C C . ARG B 1 425 ? -53.539 20.606 6.206 1.00 40.68 411 ARG B C 1
ATOM 6450 O O . ARG B 1 425 ? -52.421 20.094 6.445 1.00 36.50 411 ARG B O 1
ATOM 6458 N N . GLN B 1 426 ? -54.688 19.962 6.385 1.00 37.71 412 GLN B N 1
ATOM 6459 C CA . GLN B 1 426 ? -54.686 18.588 6.867 1.00 38.84 412 GLN B CA 1
ATOM 6460 C C . GLN B 1 426 ? -54.250 17.566 5.808 1.00 42.21 412 GLN B C 1
ATOM 6461 O O . GLN B 1 426 ? -54.829 17.496 4.729 1.00 43.37 412 GLN B O 1
ATOM 6467 N N . LEU B 1 427 ? -53.201 16.800 6.098 1.00 40.48 413 LEU B N 1
ATOM 6468 C CA . LEU B 1 427 ? -52.693 15.809 5.143 1.00 38.01 413 LEU B CA 1
ATOM 6469 C C . LEU B 1 427 ? -53.045 14.393 5.547 1.00 36.79 413 LEU B C 1
ATOM 6470 O O . LEU B 1 427 ? -52.900 13.457 4.767 1.00 37.20 413 LEU B O 1
ATOM 6475 N N . LEU B 1 428 ? -53.463 14.216 6.791 1.00 36.73 414 LEU B N 1
ATOM 6476 C CA . LEU B 1 428 ? -53.795 12.897 7.270 1.00 37.96 414 LEU B CA 1
ATOM 6477 C C . LEU B 1 428 ? -54.991 13.075 8.143 1.00 37.91 414 LEU B C 1
ATOM 6478 O O . LEU B 1 428 ? -54.968 13.879 9.090 1.00 37.83 414 LEU B O 1
ATOM 6483 N N . ASP B 1 429 ? -56.030 12.310 7.837 1.00 37.98 415 ASP B N 1
ATOM 6484 C CA . ASP B 1 429 ? -57.267 12.367 8.575 1.00 41.72 415 ASP B CA 1
ATOM 6485 C C . ASP B 1 429 ? -57.644 10.968 9.074 1.00 41.14 415 ASP B C 1
ATOM 6486 O O . ASP B 1 429 ? -57.976 10.083 8.293 1.00 39.92 415 ASP B O 1
ATOM 6491 N N . ASP B 1 430 ? -57.590 10.762 10.388 1.00 39.86 416 ASP B N 1
ATOM 6492 C CA . ASP B 1 430 ? -57.858 9.448 10.959 1.00 37.13 416 ASP B CA 1
ATOM 6493 C C . ASP B 1 430 ? -57.101 8.340 10.203 1.00 35.25 416 ASP B C 1
ATOM 6494 O O . ASP B 1 430 ? -57.646 7.280 9.930 1.00 36.84 416 ASP B O 1
ATOM 6499 N N . GLY B 1 431 ? -55.822 8.574 9.912 1.00 35.12 417 GLY B N 1
ATOM 6500 C CA . GLY B 1 431 ? -54.938 7.553 9.379 1.00 30.61 417 GLY B CA 1
ATOM 6501 C C . GLY B 1 431 ? -55.020 7.498 7.865 1.00 35.69 417 GLY B C 1
ATOM 6502 O O . GLY B 1 431 ? -54.342 6.695 7.256 1.00 36.60 417 GLY B O 1
ATOM 6503 N N . ARG B 1 432 ? -55.854 8.336 7.246 1.00 35.95 418 ARG B N 1
ATOM 6504 C CA . ARG B 1 432 ? -56.017 8.300 5.763 1.00 36.48 418 ARG B CA 1
ATOM 6505 C C . ARG B 1 432 ? -55.298 9.477 5.135 1.00 33.97 418 ARG B C 1
ATOM 6506 O O . ARG B 1 432 ? -55.546 10.649 5.503 1.00 36.29 418 ARG B O 1
ATOM 6514 N N . LEU B 1 433 ? -54.416 9.178 4.190 1.00 34.70 419 LEU B N 1
ATOM 6515 C CA . LEU B 1 433 ? -53.664 10.208 3.463 1.00 36.28 419 LEU B CA 1
ATOM 6516 C C . LEU B 1 433 ? -54.567 10.963 2.494 1.00 43.05 419 LEU B C 1
ATOM 6517 O O . LEU B 1 433 ? -55.172 10.353 1.623 1.00 40.94 419 LEU B O 1
ATOM 6522 N N . LEU B 1 434 ? -54.652 12.285 2.631 1.00 43.20 420 LEU B N 1
ATOM 6523 C CA . LEU B 1 434 ? -55.543 13.082 1.769 1.00 43.93 420 LEU B CA 1
ATOM 6524 C C . LEU B 1 434 ? -54.966 13.427 0.397 1.00 42.71 420 LEU B C 1
ATOM 6525 O O . LEU B 1 434 ? -55.722 13.752 -0.496 1.00 47.90 420 LEU B O 1
ATOM 6530 N N . ARG B 1 435 ? -53.650 13.345 0.229 1.00 38.71 421 ARG B N 1
ATOM 6531 C CA . ARG B 1 435 ? -52.989 13.802 -0.993 1.00 39.27 421 ARG B CA 1
ATOM 6532 C C . ARG B 1 435 ? -52.296 12.709 -1.776 1.00 34.75 421 ARG B C 1
ATOM 6533 O O . ARG B 1 435 ? -51.532 13.009 -2.669 1.00 38.36 421 ARG B O 1
ATOM 6541 N N . HIS B 1 436 ? -52.545 11.450 -1.428 1.00 35.12 422 HIS B N 1
ATOM 6542 C CA . HIS B 1 436 ? -51.856 10.311 -2.026 1.00 39.24 422 HIS B CA 1
ATOM 6543 C C . HIS B 1 436 ? -52.833 9.200 -2.143 1.00 42.54 422 HIS B C 1
ATOM 6544 O O . HIS B 1 436 ? -53.771 9.123 -1.342 1.00 45.41 422 HIS B O 1
ATOM 6551 N N . ASP B 1 437 ? -52.615 8.317 -3.116 1.00 45.93 423 ASP B N 1
ATOM 6552 C CA . ASP B 1 437 ? -53.452 7.130 -3.297 1.00 48.36 423 ASP B CA 1
ATOM 6553 C C . ASP B 1 437 ? -52.624 5.914 -2.897 1.00 42.90 423 ASP B C 1
ATOM 6554 O O . ASP B 1 437 ? -51.764 5.444 -3.675 1.00 44.72 423 ASP B O 1
ATOM 6559 N N . GLU B 1 438 ? -52.849 5.420 -1.676 1.00 43.80 424 GLU B N 1
ATOM 6560 C CA . GLU B 1 438 ? -51.996 4.329 -1.139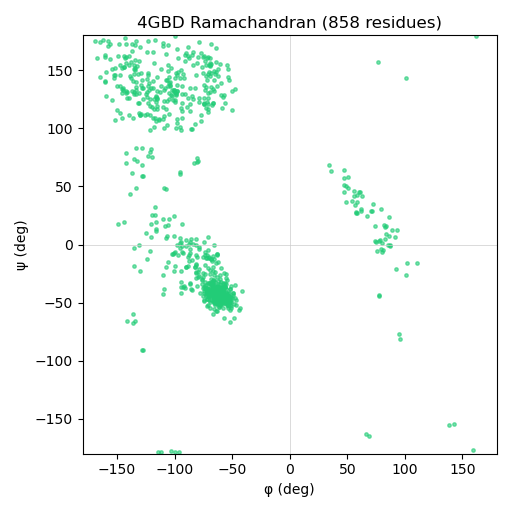 1.00 44.07 424 GLU B CA 1
ATOM 6561 C C . GLU B 1 438 ? -52.060 3.150 -2.034 1.00 43.36 424 GLU B C 1
ATOM 6562 O O . GLU B 1 438 ? -51.030 2.586 -2.340 1.00 44.06 424 GLU B O 1
ATOM 6568 N N . GLN B 1 439 ? -53.276 2.786 -2.464 1.00 46.57 425 GLN B N 1
ATOM 6569 C CA . GLN B 1 439 ? -53.419 1.663 -3.386 1.00 46.79 425 GLN B CA 1
ATOM 6570 C C . GLN B 1 439 ? -52.625 1.834 -4.672 1.00 45.32 425 GLN B C 1
ATOM 6571 O O . GLN B 1 439 ? -51.951 0.896 -5.096 1.00 46.78 425 GLN B O 1
ATOM 6577 N N . ARG B 1 440 ? -52.625 3.025 -5.271 1.00 44.94 426 ARG B N 1
ATOM 6578 C CA . ARG B 1 440 ? -51.786 3.224 -6.464 1.00 46.59 426 ARG B CA 1
ATOM 6579 C C . ARG B 1 440 ? -50.291 3.182 -6.158 1.00 45.60 426 ARG B C 1
ATOM 6580 O O . ARG B 1 440 ? -49.497 2.609 -6.919 1.00 45.43 426 ARG B O 1
ATOM 6588 N N . LEU B 1 441 ? -49.885 3.795 -5.045 1.00 45.99 427 LEU B N 1
ATOM 6589 C CA . LEU B 1 441 ? -48.455 3.765 -4.680 1.00 43.06 427 LEU B CA 1
ATOM 6590 C C . LEU B 1 441 ? -47.894 2.353 -4.461 1.00 35.89 427 LEU B C 1
ATOM 6591 O O . LEU B 1 441 ? -46.755 2.065 -4.830 1.00 41.32 427 LEU B O 1
ATOM 6596 N N . ILE B 1 442 ? -48.690 1.506 -3.821 1.00 37.36 428 ILE B N 1
ATOM 6597 C CA . ILE B 1 442 ? -48.330 0.126 -3.549 1.00 38.59 428 ILE B CA 1
ATOM 6598 C C . ILE B 1 442 ? -48.193 -0.604 -4.877 1.00 41.37 428 ILE B C 1
ATOM 6599 O O . ILE B 1 442 ? -47.169 -1.251 -5.130 1.00 39.86 428 ILE B O 1
ATOM 6604 N N . ALA B 1 443 ? -49.186 -0.449 -5.762 1.00 38.77 429 ALA B N 1
ATOM 6605 C CA . ALA B 1 443 ? -49.079 -1.108 -7.079 1.00 41.86 429 ALA B CA 1
ATOM 6606 C C . ALA B 1 443 ? -47.819 -0.642 -7.771 1.00 37.64 429 ALA B C 1
ATOM 6607 O O . ALA B 1 443 ? -47.052 -1.444 -8.283 1.00 41.09 429 ALA B O 1
ATOM 6609 N N . ARG B 1 444 ? -47.536 0.658 -7.700 1.00 43.06 430 ARG B N 1
ATOM 6610 C CA . ARG B 1 444 ? -46.313 1.177 -8.312 1.00 41.49 430 ARG B CA 1
ATOM 6611 C C . ARG B 1 444 ? -45.005 0.673 -7.682 1.00 41.90 430 ARG B C 1
ATOM 6612 O O . ARG B 1 444 ? -44.076 0.224 -8.389 1.00 43.28 430 ARG B O 1
ATOM 6620 N N . ALA B 1 445 ? -44.905 0.764 -6.354 1.00 40.99 431 ALA B N 1
ATOM 6621 C CA . ALA B 1 445 ? -43.744 0.182 -5.634 1.00 37.80 431 ALA B CA 1
ATOM 6622 C C . ALA B 1 445 ? -43.491 -1.252 -6.071 1.00 38.19 431 ALA B C 1
ATOM 6623 O O . ALA B 1 445 ? -42.346 -1.682 -6.285 1.00 40.08 431 ALA B O 1
ATOM 6625 N N . ARG B 1 446 ? -44.593 -1.984 -6.214 1.00 42.49 432 ARG B N 1
ATOM 6626 C CA . ARG B 1 446 ? -44.569 -3.395 -6.520 1.00 45.24 432 ARG B CA 1
ATOM 6627 C C . ARG B 1 446 ? -44.000 -3.629 -7.908 1.00 49.07 432 ARG B C 1
ATOM 6628 O O . ARG B 1 446 ? -43.106 -4.468 -8.090 1.00 50.26 432 ARG B O 1
ATOM 6636 N N . GLU B 1 447 ? -44.502 -2.860 -8.876 1.00 53.07 433 GLU B N 1
ATOM 6637 C CA . GLU B 1 447 ? -43.939 -2.867 -10.232 1.00 55.83 433 GLU B CA 1
ATOM 6638 C C . GLU B 1 447 ? -42.450 -2.623 -10.155 1.00 54.58 433 GLU B C 1
ATOM 6639 O O . GLU B 1 447 ? -41.689 -3.380 -10.746 1.00 56.34 433 GLU B O 1
ATOM 6645 N N . TRP B 1 448 ? -42.017 -1.596 -9.406 1.00 47.79 434 TRP B N 1
ATOM 6646 C CA . TRP B 1 448 ? -40.570 -1.351 -9.278 1.00 46.73 434 TRP B CA 1
ATOM 6647 C C . TRP B 1 448 ? -39.846 -2.525 -8.693 1.00 45.16 434 TRP B C 1
ATOM 6648 O O . TRP B 1 448 ? -38.810 -2.930 -9.219 1.00 50.24 434 TRP B O 1
ATOM 6659 N N . GLY B 1 449 ? -40.394 -3.106 -7.615 1.00 45.46 435 GLY B N 1
ATOM 6660 C CA . GLY B 1 449 ? -39.750 -4.234 -6.960 1.00 45.38 435 GLY B CA 1
ATOM 6661 C C . GLY B 1 449 ? -39.509 -5.457 -7.856 1.00 45.04 435 GLY B C 1
ATOM 6662 O O . GLY B 1 449 ? -38.462 -6.098 -7.775 1.00 45.49 435 GLY B O 1
ATOM 6663 N N . ALA B 1 450 ? -40.480 -5.790 -8.694 1.00 47.39 436 ALA B N 1
ATOM 6664 C CA . ALA B 1 450 ? -40.338 -6.917 -9.625 1.00 50.58 436 ALA B CA 1
ATOM 6665 C C . ALA B 1 450 ? -39.271 -6.629 -10.704 1.00 49.65 436 ALA B C 1
ATOM 6666 O O . ALA B 1 450 ? -38.469 -7.500 -11.019 1.00 51.50 436 ALA B O 1
ATOM 6668 N N . LYS B 1 451 ? -39.233 -5.406 -11.244 1.00 51.32 437 LYS B N 1
ATOM 6669 C CA . LYS B 1 451 ? -38.207 -5.069 -12.244 1.00 50.65 437 LYS B CA 1
ATOM 6670 C C . LYS B 1 451 ? -36.838 -5.129 -11.611 1.00 50.17 437 LYS B C 1
ATOM 6671 O O . LYS B 1 451 ? -35.936 -5.671 -12.203 1.00 51.88 437 LYS B O 1
ATOM 6677 N N . ILE B 1 452 ? -36.680 -4.592 -10.397 1.00 51.41 438 ILE B N 1
ATOM 6678 C CA . ILE B 1 452 ? -35.350 -4.571 -9.719 1.00 46.34 438 ILE B CA 1
ATOM 6679 C C . ILE B 1 452 ? -34.944 -5.965 -9.263 1.00 47.22 438 ILE B C 1
ATOM 6680 O O . ILE B 1 452 ? -33.769 -6.311 -9.299 1.00 48.03 438 ILE B O 1
ATOM 6685 N N . ALA B 1 453 ? -35.926 -6.743 -8.805 1.00 51.31 439 ALA B N 1
ATOM 6686 C CA . ALA B 1 453 ? -35.716 -8.131 -8.375 1.00 51.34 439 ALA B CA 1
ATOM 6687 C C . ALA B 1 453 ? -35.367 -9.072 -9.542 1.00 54.46 439 ALA B C 1
ATOM 6688 O O . ALA B 1 453 ? -34.422 -9.830 -9.445 1.00 52.26 439 ALA B O 1
ATOM 6690 N N . ALA B 1 454 ? -36.118 -9.007 -10.640 1.00 57.46 440 ALA B N 1
ATOM 6691 C CA . ALA B 1 454 ? -35.859 -9.853 -11.828 1.00 57.13 440 ALA B CA 1
ATOM 6692 C C . ALA B 1 454 ? -34.434 -9.730 -12.387 1.00 51.33 440 ALA B C 1
ATOM 6693 O O . ALA B 1 454 ? -33.794 -8.680 -12.282 1.00 60.32 440 ALA B O 1
#

Radius of gyration: 26.99 Å; Cα contacts (8 Å, |Δi|>4): 2222; chains: 2; bounding box: 63×71×69 Å

GO terms:
  GO:0090614 5'-methylthioadenosine deaminase activity (F, IDA)
  GO:0004000 adenosine deaminase activity (F, IDA)

Sequence (869 aa):
NPFDLLLLPTWIVPVEPAGVVLRDHALGIRDGQIALVAPREQAMRHGATEIRELPGMLLAPGLVNAHGHSAMSLFRGLADDLPLMTTWLQDHIWPAEGQWVSEDFIRDGTELAIAEQVKGGITCFSDMYFYPQAICGVVHDSGVVRAQVAIPVLDFPIPGARDSAEAIRQGMALFDDLKHHPRIRIAFGPHAPYTVSDDKLEQILVLTEELDASIQMHVHETAFEVEQAMERNGERPLARLHRLGLLGPRFQAVHMTQVDNDDLAMLVETNSSVIHCPESNLKLASGFCPVEKLWQAGVNVAIGTDGAASNNDLDLLGETRTAALLAKAVYGQATALDAHRALRMATLNGARALGLERLIGSLEAGKAADLVAFDLSGLAQQPVYDPVSQLIYASGRDCCVRHVWVGGRQLLDDGRLLRHDEQRLIARAREWGAKIAAPFDLLLLPTWIVPVEPAGVVLRDHALGIRDGQIALVAPREQAMRHGATEIRELPGMLLAPGLVNAHGHSAMSLFRGLADDLPLMTTWLQDHIWPAEGQWVSEDFIRDGTELAIAEQVKGGITCFSDMYFYPQAICGVVHDSGVVRAQVAIPVLDFPIPGARDSAEAIRQGMALFDDLKHHPRIRIAFGPHAPYTVVSDDKLEQILVLTEELDASIQMHVHETAFEVEQAMERNGERPLARLHRLGLLGPRFQAVHMTQVDNDDLAMLVETNSSVIHCPESNLKLASGFCPVEKLWQAGVNVAIGTDGAASNNDLDLLGETRTAALLAKAVYGQATALDAHRALRMATLNGARALGLERLIGSLEAGKAADLVAFDLSGLAQQPVYDPVSQLIYASGRDCCVRHVWVGGRQLLDDGRLLRHDEQRLIARAREWGAKIAA

CATH classification: 2.30.40.10 (+1 more: 3.20.20.140)

Organism: Pseudomonas aeruginosa (strain ATCC 15692 / DSM 22644 / CIP 104116 / JCM 14847 / LMG 12228 / 1C / PRS 101 / PAO1) (NCBI:txid208964)